Protein 5ZZW (pdb70)

Radius of gyration: 38.54 Å; Cα contacts (8 Å, |Δi|>4): 2326; chains: 3; bounding box: 81×101×107 Å

Structure (mmCIF, N/CA/C/O backbone):
data_5ZZW
#
_entry.id   5ZZW
#
_cell.length_a   72.950
_cell.length_b   103.540
_cell.length_c   192.500
_cell.angle_alpha   90.00
_cell.angle_beta   90.00
_cell.angle_gamma   90.00
#
_symmetry.space_group_name_H-M   'P 21 21 21'
#
loop_
_entity.id
_entity.type
_entity.pdbx_description
1 polymer 'Protein arginine methyltransferase NDUFAF7 homolog, mitochondrial'
2 non-polymer S-ADENOSYL-L-HOMOCYSTEINE
3 water water
#
loop_
_atom_site.group_PDB
_atom_site.id
_atom_site.type_symbol
_atom_site.label_atom_id
_atom_site.label_alt_id
_atom_site.label_comp_id
_atom_site.label_asym_id
_atom_site.label_entity_id
_atom_site.label_seq_id
_atom_site.pdbx_PDB_ins_code
_atom_site.Cartn_x
_atom_site.Cartn_y
_atom_site.Cartn_z
_atom_site.occupancy
_atom_site.B_iso_or_equiv
_atom_site.auth_seq_id
_atom_site.auth_comp_id
_atom_site.auth_asym_id
_atom_site.auth_atom_id
_atom_site.pdbx_PDB_model_num
ATOM 1 N N . LYS A 1 13 ? -6.151 10.921 -37.832 1.00 129.23 83 LYS B N 1
ATOM 2 C CA . LYS A 1 13 ? -4.825 10.300 -37.519 1.00 129.68 83 LYS B CA 1
ATOM 3 C C . LYS A 1 13 ? -3.785 11.390 -37.248 1.00 129.60 83 LYS B C 1
ATOM 4 O O . LYS A 1 13 ? -3.214 11.430 -36.165 1.00 126.87 83 LYS B O 1
ATOM 10 N N . TYR A 1 14 ? -3.569 12.269 -38.231 1.00 132.92 84 TYR B N 1
ATOM 11 C CA . TYR A 1 14 ? -2.651 13.409 -38.137 1.00 132.99 84 TYR B CA 1
ATOM 12 C C . TYR A 1 14 ? -3.486 14.694 -37.889 1.00 130.72 84 TYR B C 1
ATOM 13 O O . TYR A 1 14 ? -4.712 14.590 -37.803 1.00 128.54 84 TYR B O 1
ATOM 22 N N . PRO A 1 15 ? -2.875 15.875 -37.709 1.00 129.94 85 PRO B N 1
ATOM 23 C CA . PRO A 1 15 ? -1.435 16.066 -37.503 1.00 130.20 85 PRO B CA 1
ATOM 24 C C . PRO A 1 15 ? -1.134 16.703 -36.149 1.00 125.99 85 PRO B C 1
ATOM 25 O O . PRO A 1 15 ? -2.037 17.193 -35.469 1.00 123.40 85 PRO B O 1
ATOM 29 N N . ILE A 1 16 ? 0.146 16.727 -35.789 1.00 125.55 86 ILE B N 1
ATOM 30 C CA . ILE A 1 16 ? 0.588 17.040 -34.420 1.00 121.60 86 ILE B CA 1
ATOM 31 C C . ILE A 1 16 ? 0.591 18.558 -34.141 1.00 121.35 86 ILE B C 1
ATOM 32 O O . ILE A 1 16 ? 1.122 19.340 -34.924 1.00 124.17 86 ILE B O 1
ATOM 37 N N . THR A 1 17 ? -0.017 18.965 -33.027 1.00 118.11 87 THR B N 1
ATOM 38 C CA . THR A 1 17 ? -0.118 20.383 -32.650 1.00 117.75 87 THR B CA 1
ATOM 39 C C . THR A 1 17 ? 1.075 20.852 -31.810 1.00 117.31 87 THR B C 1
ATOM 40 O O . THR A 1 17 ? 1.775 20.047 -31.196 1.00 116.08 87 THR B O 1
ATOM 44 N N . ASP A 1 18 ? 1.285 22.161 -31.769 1.00 118.73 88 ASP B N 1
ATOM 45 C CA . ASP A 1 18 ? 2.364 22.764 -30.964 1.00 118.81 88 ASP B CA 1
ATOM 46 C C . ASP A 1 18 ? 2.261 22.398 -29.483 1.00 114.38 88 ASP B C 1
ATOM 47 O O . ASP A 1 18 ? 3.262 22.182 -28.801 1.00 113.73 88 ASP B O 1
ATOM 52 N N . PHE A 1 19 ? 1.034 22.342 -28.985 1.00 111.29 89 PHE B N 1
ATOM 53 C CA . PHE A 1 19 ? 0.773 22.032 -27.585 1.00 107.04 89 PHE B CA 1
ATOM 54 C C . PHE A 1 19 ? 0.969 20.548 -27.283 1.00 105.63 89 PHE B C 1
ATOM 55 O O . PHE A 1 19 ? 1.424 20.197 -26.203 1.00 103.84 89 PHE B O 1
ATOM 63 N N . GLU A 1 20 ? 0.634 19.688 -28.237 1.00 107.07 90 GLU B N 1
ATOM 64 C CA . GLU A 1 20 ? 0.849 18.246 -28.102 1.00 107.02 90 GLU B CA 1
ATOM 65 C C . GLU A 1 20 ? 2.329 17.858 -28.158 1.00 108.82 90 GLU B C 1
ATOM 66 O O . GLU A 1 20 ? 2.699 16.802 -27.646 1.00 108.66 90 GLU B O 1
ATOM 72 N N . LYS A 1 21 ? 3.167 18.688 -28.788 1.00 111.55 91 LYS B N 1
ATOM 73 C CA . LYS A 1 21 ? 4.627 18.485 -28.746 1.00 113.95 91 LYS B CA 1
ATOM 74 C C . LYS A 1 21 ? 5.197 18.917 -27.393 1.00 112.66 91 LYS B C 1
ATOM 75 O O . LYS A 1 21 ? 6.086 18.253 -26.857 1.00 113.38 91 LYS B O 1
ATOM 81 N N . TYR A 1 22 ? 4.693 20.026 -26.846 1.00 111.43 92 TYR B N 1
ATOM 82 C CA . TYR A 1 22 ? 5.118 20.481 -25.522 1.00 109.44 92 TYR B CA 1
ATOM 83 C C . TYR A 1 22 ? 4.730 19.467 -24.447 1.00 106.93 92 TYR B C 1
ATOM 84 O O . TYR A 1 22 ? 5.535 19.164 -23.565 1.00 106.96 92 TYR B O 1
ATOM 93 N N . LEU A 1 23 ? 3.514 18.932 -24.550 1.00 105.53 93 LEU B N 1
ATOM 94 C CA . LEU A 1 23 ? 2.984 17.959 -23.593 1.00 102.82 93 LEU B CA 1
ATOM 95 C C . LEU A 1 23 ? 3.590 16.570 -23.752 1.00 103.71 93 LEU B C 1
ATOM 96 O O . LEU A 1 23 ? 3.698 15.823 -22.778 1.00 101.78 93 LEU B O 1
ATOM 101 N N . GLN A 1 24 ? 3.949 16.213 -24.983 1.00 106.79 94 GLN B N 1
ATOM 102 C CA . GLN A 1 24 ? 4.699 14.984 -25.221 1.00 109.08 94 GLN B CA 1
ATOM 103 C C . GLN A 1 24 ? 6.128 15.085 -24.682 1.00 111.27 94 GLN B C 1
ATOM 104 O O . GLN A 1 24 ? 6.750 14.058 -24.369 1.00 112.58 94 GLN B O 1
ATOM 110 N N . ASP A 1 25 ? 6.660 16.310 -24.601 1.00 112.66 95 ASP B N 1
ATOM 111 C CA . ASP A 1 25 ? 8.024 16.510 -24.103 1.00 114.02 95 ASP B CA 1
ATOM 112 C C . ASP A 1 25 ? 8.107 16.316 -22.588 1.00 111.80 95 ASP B C 1
ATOM 113 O O . ASP A 1 25 ? 9.062 15.695 -22.086 1.00 112.74 95 ASP B O 1
ATOM 118 N N . ILE A 1 26 ? 7.102 16.826 -21.869 1.00 108.99 96 ILE B N 1
ATOM 119 C CA . ILE A 1 26 ? 6.981 16.600 -20.426 1.00 106.07 96 ILE B CA 1
ATOM 120 C C . ILE A 1 26 ? 7.029 15.101 -20.107 1.00 105.47 96 ILE B C 1
ATOM 121 O O . ILE A 1 26 ? 7.615 14.695 -19.105 1.00 106.00 96 ILE B O 1
ATOM 126 N N . THR A 1 27 ? 6.411 14.286 -20.958 1.00 104.64 97 THR B N 1
ATOM 127 C CA . THR A 1 27 ? 6.314 12.860 -20.696 1.00 103.63 97 THR B CA 1
ATOM 128 C C . THR A 1 27 ? 7.634 12.147 -20.949 1.00 104.06 97 THR B C 1
ATOM 129 O O . THR A 1 27 ? 7.923 11.140 -20.306 1.00 103.40 97 THR B O 1
ATOM 133 N N . LYS A 1 28 ? 8.431 12.672 -21.879 1.00 105.27 98 LYS B N 1
ATOM 134 C CA . LYS A 1 28 ? 9.731 12.085 -22.190 1.00 107.59 98 LYS B CA 1
ATOM 135 C C . LYS A 1 28 ? 10.700 12.290 -21.037 1.00 106.38 98 LYS B C 1
ATOM 136 O O . LYS A 1 28 ? 11.410 11.359 -20.639 1.00 107.35 98 LYS B O 1
ATOM 142 N N . VAL A 1 29 ? 10.715 13.512 -20.504 1.00 103.83 99 VAL B N 1
ATOM 143 C CA . VAL A 1 29 ? 11.679 13.896 -19.473 1.00 102.66 99 VAL B CA 1
ATOM 144 C C . VAL A 1 29 ? 11.269 13.435 -18.066 1.00 98.68 99 VAL B C 1
ATOM 145 O O . VAL A 1 29 ? 12.095 12.910 -17.324 1.00 98.53 99 VAL B O 1
ATOM 149 N N . ARG A 1 30 ? 9.998 13.614 -17.719 1.00 94.73 100 ARG B N 1
ATOM 150 C CA . ARG A 1 30 ? 9.503 13.362 -16.356 1.00 91.76 100 ARG B CA 1
ATOM 151 C C . ARG A 1 30 ? 8.639 12.091 -16.247 1.00 88.79 100 ARG B C 1
ATOM 152 O O . ARG A 1 30 ? 8.229 11.727 -15.151 1.00 87.30 100 ARG B O 1
ATOM 160 N N . GLY A 1 31 ? 8.373 11.418 -17.367 1.00 87.55 101 GLY B N 1
ATOM 161 C CA . GLY A 1 31 ? 7.486 10.260 -17.376 1.00 85.06 101 GLY B CA 1
ATOM 162 C C . GLY A 1 31 ? 6.023 10.674 -17.442 1.00 81.71 101 GLY B C 1
ATOM 163 O O . GLY A 1 31 ? 5.700 11.862 -17.353 1.00 80.88 101 GLY B O 1
ATOM 164 N N . PRO A 1 32 ? 5.116 9.694 -17.593 1.00 79.81 102 PRO B N 1
ATOM 165 C CA . PRO A 1 32 ? 3.692 10.008 -17.736 1.00 77.34 102 PRO B CA 1
ATOM 166 C C . PRO A 1 32 ? 3.171 10.932 -16.628 1.00 74.22 102 PRO B C 1
ATOM 167 O O . PRO A 1 32 ? 3.414 10.679 -15.449 1.00 73.10 102 PRO B O 1
ATOM 171 N N . MET A 1 33 ? 2.465 11.987 -17.034 1.00 72.72 103 MET B N 1
ATOM 172 C CA . MET A 1 33 ? 1.937 13.017 -16.130 1.00 70.33 103 MET B CA 1
ATOM 173 C C . MET A 1 33 ? 0.574 12.616 -15.564 1.00 68.07 103 MET B C 1
ATOM 174 O O . MET A 1 33 ? -0.096 11.748 -16.113 1.00 68.19 103 MET B O 1
ATOM 179 N N . SER A 1 34 ? 0.159 13.250 -14.472 1.00 65.99 104 SER B N 1
ATOM 180 C CA . SER A 1 34 ? -1.157 12.984 -13.903 1.00 64.33 104 SER B CA 1
ATOM 181 C C . SER A 1 34 ? -2.247 13.697 -14.698 1.00 63.53 104 SER B C 1
ATOM 182 O O . SER A 1 34 ? -1.977 14.666 -15.386 1.00 63.80 104 SER B O 1
ATOM 185 N N . ILE A 1 35 ? -3.472 13.189 -14.602 1.00 62.82 105 ILE B N 1
ATOM 186 C CA . ILE A 1 35 ? -4.667 13.817 -15.172 1.00 62.00 105 ILE B CA 1
ATOM 187 C C . ILE A 1 35 ? -4.743 15.251 -14.661 1.00 61.40 105 ILE B C 1
ATOM 188 O O . ILE A 1 35 ? -5.117 16.165 -15.396 1.00 61.52 105 ILE B O 1
ATOM 193 N N . ASP A 1 36 ? -4.390 15.424 -13.388 1.00 61.57 106 ASP B N 1
ATOM 194 C CA . ASP A 1 36 ? -4.299 16.736 -12.744 1.00 61.45 106 ASP B CA 1
ATOM 195 C C . ASP A 1 36 ? -3.337 17.656 -13.477 1.00 62.69 106 ASP B C 1
ATOM 196 O O . ASP A 1 36 ? -3.705 18.764 -13.824 1.00 62.14 106 ASP B O 1
ATOM 201 N N . THR A 1 37 ? -2.115 17.194 -13.718 1.00 64.60 107 THR B N 1
ATOM 202 C CA . THR A 1 37 ? -1.132 17.978 -14.460 1.00 66.76 107 THR B CA 1
ATOM 203 C C . THR A 1 37 ? -1.642 18.227 -15.864 1.00 69.17 107 THR B C 1
ATOM 204 O O . THR A 1 37 ? -1.520 19.334 -16.372 1.00 70.80 107 THR B O 1
ATOM 208 N N . PHE A 1 38 ? -2.225 17.203 -16.480 1.00 70.48 108 PHE B N 1
ATOM 209 C CA . PHE A 1 38 ? -2.764 17.319 -17.838 1.00 71.44 108 PHE B CA 1
ATOM 210 C C . PHE A 1 38 ? -3.824 18.418 -17.957 1.00 71.86 108 PHE B C 1
ATOM 211 O O . PHE A 1 38 ? -3.751 19.240 -18.864 1.00 73.18 108 PHE B O 1
ATOM 219 N N . ILE A 1 39 ? -4.798 18.438 -17.046 1.00 71.23 109 ILE B N 1
ATOM 220 C CA . ILE A 1 39 ? -5.863 19.451 -17.079 1.00 71.38 109 ILE B CA 1
ATOM 221 C C . ILE A 1 39 ? -5.308 20.826 -16.723 1.00 73.44 109 ILE B C 1
ATOM 222 O O . ILE A 1 39 ? -5.668 21.821 -17.336 1.00 74.47 109 ILE B O 1
ATOM 227 N N . LYS A 1 40 ? -4.433 20.870 -15.726 1.00 75.50 110 LYS B N 1
ATOM 228 C CA . LYS A 1 40 ? -3.728 22.101 -15.326 1.00 77.35 110 LYS B CA 1
ATOM 229 C C . LYS A 1 40 ? -3.063 22.750 -16.533 1.00 80.75 110 LYS B C 1
ATOM 230 O O . LYS A 1 40 ? -3.146 23.944 -16.710 1.00 82.43 110 LYS B O 1
ATOM 236 N N . GLU A 1 41 ? -2.404 21.953 -17.361 1.00 83.18 111 GLU B N 1
ATOM 237 C CA . GLU A 1 41 ? -1.763 22.444 -18.580 1.00 86.49 111 GLU B CA 1
ATOM 238 C C . GLU A 1 41 ? -2.786 22.924 -19.610 1.00 88.21 111 GLU B C 1
ATOM 239 O O . GLU A 1 41 ? -2.678 24.034 -20.121 1.00 90.66 111 GLU B O 1
ATOM 245 N N . VAL A 1 42 ? -3.786 22.096 -19.903 1.00 88.27 112 VAL B N 1
ATOM 246 C CA . VAL A 1 42 ? -4.770 22.408 -20.944 1.00 89.54 112 VAL B CA 1
ATOM 247 C C . VAL A 1 42 ? -5.520 23.711 -20.664 1.00 89.61 112 VAL B C 1
ATOM 248 O O . VAL A 1 42 ? -5.765 24.488 -21.571 1.00 91.29 112 VAL B O 1
ATOM 252 N N . LEU A 1 43 ? -5.875 23.947 -19.411 1.00 89.23 113 LEU B N 1
ATOM 253 C CA . LEU A 1 43 ? -6.662 25.133 -19.017 1.00 89.96 113 LEU B CA 1
ATOM 254 C C . LEU A 1 43 ? -5.800 26.367 -18.697 1.00 92.83 113 LEU B C 1
ATOM 255 O O . LEU A 1 43 ? -6.092 27.467 -19.151 1.00 95.09 113 LEU B O 1
ATOM 260 N N . THR A 1 44 ? -4.739 26.172 -17.919 1.00 93.62 114 THR B N 1
ATOM 261 C CA . THR A 1 44 ? -3.991 27.245 -17.262 1.00 94.38 114 THR B CA 1
ATOM 262 C C . THR A 1 44 ? -2.549 27.433 -17.765 1.00 97.63 114 THR B C 1
ATOM 263 O O . THR A 1 44 ? -1.804 28.207 -17.181 1.00 100.44 114 THR B O 1
ATOM 267 N N . ASN A 1 45 ? -2.151 26.732 -18.819 1.00 99.36 115 ASN B N 1
ATOM 268 C CA . ASN A 1 45 ? -0.821 26.959 -19.362 1.00 103.42 115 ASN B CA 1
ATOM 269 C C . ASN A 1 45 ? -0.799 28.335 -20.020 1.00 108.25 115 ASN B C 1
ATOM 270 O O . ASN A 1 45 ? -1.705 28.653 -20.792 1.00 109.42 115 ASN B O 1
ATOM 275 N N . PRO A 1 46 ? 0.211 29.178 -19.705 1.00 112.32 116 PRO B N 1
ATOM 276 C CA . PRO A 1 46 ? 0.570 30.230 -20.695 1.00 116.42 116 PRO B CA 1
ATOM 277 C C . PRO A 1 46 ? 1.634 29.677 -21.667 1.00 119.39 116 PRO B C 1
ATOM 278 O O . PRO A 1 46 ? 2.726 29.339 -21.196 1.00 119.24 116 PRO B O 1
ATOM 282 N N . LYS A 1 47 ? 1.413 29.582 -22.990 1.00 122.48 117 LYS B N 1
ATOM 283 C CA . LYS A 1 47 ? 0.429 30.307 -23.806 1.00 124.28 117 LYS B CA 1
ATOM 284 C C . LYS A 1 47 ? -0.673 29.461 -24.459 1.00 123.78 117 LYS B C 1
ATOM 285 O O . LYS A 1 47 ? -1.366 29.966 -25.335 1.00 125.19 117 LYS B O 1
ATOM 291 N N . TYR A 1 48 ? -0.863 28.214 -24.027 1.00 121.85 118 TYR B N 1
ATOM 292 C CA . TYR A 1 48 ? -1.757 27.262 -24.695 1.00 120.40 118 TYR B CA 1
ATOM 293 C C . TYR A 1 48 ? -3.088 27.022 -23.963 1.00 117.96 118 TYR B C 1
ATOM 294 O O . TYR A 1 48 ? -3.983 26.369 -24.501 1.00 116.05 118 TYR B O 1
ATOM 303 N N . GLY A 1 49 ? -3.206 27.550 -22.746 1.00 117.61 119 GLY B N 1
ATOM 304 C CA . GLY A 1 49 ? -4.373 27.320 -21.897 1.00 116.07 119 GLY B CA 1
ATOM 305 C C . GLY A 1 49 ? -5.688 27.752 -22.508 1.00 118.01 119 GLY B C 1
ATOM 306 O O . GLY A 1 49 ? -5.765 28.783 -23.147 1.00 120.92 119 GLY B O 1
ATOM 307 N N . TYR A 1 50 ? -6.722 26.947 -22.315 1.00 118.13 120 TYR B N 1
ATOM 308 C CA . TYR A 1 50 ? -8.061 27.253 -22.809 1.00 120.06 120 TYR B CA 1
ATOM 309 C C . TYR A 1 50 ? -8.545 28.590 -22.272 1.00 121.71 120 TYR B C 1
ATOM 310 O O . TYR A 1 50 ? -9.005 29.440 -23.034 1.00 125.12 120 TYR B O 1
ATOM 319 N N . TYR A 1 51 ? -8.409 28.793 -20.971 1.00 120.88 121 TYR B N 1
ATOM 320 C CA . TYR A 1 51 ? -8.609 30.133 -20.398 1.00 121.99 121 TYR B CA 1
ATOM 321 C C . TYR A 1 51 ? -7.359 30.949 -20.754 1.00 125.42 121 TYR B C 1
ATOM 322 O O . TYR A 1 51 ? -6.364 30.391 -21.193 1.00 125.08 121 TYR B O 1
ATOM 331 N N . MET A 1 52 ? -7.408 32.257 -20.541 1.00 127.85 122 MET B N 1
ATOM 332 C CA . MET A 1 52 ? -6.356 33.209 -20.961 1.00 131.99 122 MET B CA 1
ATOM 333 C C . MET A 1 52 ? -6.080 33.244 -22.468 1.00 137.35 122 MET B C 1
ATOM 334 O O . MET A 1 52 ? -6.211 34.317 -23.081 1.00 139.55 122 MET B O 1
ATOM 339 N N . ASN A 1 53 ? -5.707 32.118 -23.078 1.00 139.97 123 ASN B N 1
ATOM 340 C CA . ASN A 1 53 ? -5.531 32.082 -24.554 1.00 144.50 123 ASN B CA 1
ATOM 341 C C . ASN A 1 53 ? -6.826 31.704 -25.295 1.00 146.50 123 ASN B C 1
ATOM 342 O O . ASN A 1 53 ? -7.462 30.694 -24.979 1.00 143.89 123 ASN B O 1
ATOM 347 N N . LYS A 1 54 ? -7.215 32.538 -26.265 1.00 152.07 124 LYS B N 1
ATOM 348 C CA . LYS A 1 54 ? -8.398 32.300 -27.116 1.00 154.22 124 LYS B CA 1
ATOM 349 C C . LYS A 1 54 ? -9.716 32.106 -26.320 1.00 153.55 124 LYS B C 1
ATOM 350 O O . LYS A 1 54 ? -9.731 32.246 -25.101 1.00 151.41 124 LYS B O 1
ATOM 356 N N . ASP A 1 55 ? -10.812 31.816 -27.025 1.00 155.66 125 ASP B N 1
ATOM 357 C CA . ASP A 1 55 ? -12.196 31.891 -26.493 1.00 154.65 125 ASP B CA 1
ATOM 358 C C . ASP A 1 55 ? -12.548 33.148 -25.656 1.00 154.92 125 ASP B C 1
ATOM 359 O O . ASP A 1 55 ? -13.535 33.155 -24.915 1.00 153.29 125 ASP B O 1
ATOM 364 N N . VAL A 1 56 ? -11.767 34.216 -25.838 1.00 156.60 126 VAL B N 1
ATOM 365 C CA . VAL A 1 56 ? -11.979 35.506 -25.166 1.00 156.34 126 VAL B CA 1
ATOM 366 C C . VAL A 1 56 ? -11.758 36.657 -26.163 1.00 161.41 126 VAL B C 1
ATOM 367 O O . VAL A 1 56 ? -12.568 36.784 -27.081 1.00 165.16 126 VAL B O 1
ATOM 371 N N . PHE A 1 57 ? -10.701 37.468 -26.023 1.00 162.44 127 PHE B N 1
ATOM 372 C CA . PHE A 1 57 ? -10.512 38.681 -26.820 1.00 165.09 127 PHE B CA 1
ATOM 373 C C . PHE A 1 57 ? -11.674 39.668 -26.601 1.00 166.21 127 PHE B C 1
ATOM 374 O O . PHE A 1 57 ? -12.113 40.358 -27.517 1.00 168.71 127 PHE B O 1
ATOM 382 N N . GLY A 1 58 ? -12.149 39.721 -25.358 1.00 163.51 128 GLY B N 1
ATOM 383 C CA . GLY A 1 58 ? -13.327 40.510 -24.983 1.00 163.08 128 GLY B CA 1
ATOM 384 C C . GLY A 1 58 ? -13.928 39.967 -23.696 1.00 158.19 128 GLY B C 1
ATOM 385 O O . GLY A 1 58 ? -13.193 39.509 -22.807 1.00 156.05 128 GLY B O 1
ATOM 386 N N . LYS A 1 59 ? -15.261 39.994 -23.605 1.00 155.90 129 LYS B N 1
ATOM 387 C CA . LYS A 1 59 ? -15.964 39.503 -22.418 1.00 151.09 129 LYS B CA 1
ATOM 388 C C . LYS A 1 59 ? -16.293 38.007 -22.520 1.00 147.37 129 LYS B C 1
ATOM 389 O O . LYS A 1 59 ? -17.400 37.594 -22.198 1.00 144.60 129 LYS B O 1
ATOM 395 N N . GLY A 1 60 ? -15.316 37.199 -22.941 1.00 145.95 130 GLY B N 1
ATOM 396 C CA . GLY A 1 60 ? -15.529 35.779 -23.172 1.00 143.14 130 GLY B CA 1
ATOM 397 C C . GLY A 1 60 ? -16.469 35.532 -24.330 1.00 143.34 130 GLY B C 1
ATOM 398 O O . GLY A 1 60 ? -16.031 35.367 -25.458 1.00 144.68 130 GLY B O 1
ATOM 399 N N . GLY A 1 61 ? -17.772 35.505 -24.038 1.00 141.15 131 GLY B N 1
ATOM 400 C CA . GLY A 1 61 ? -18.812 35.143 -25.012 1.00 141.22 131 GLY B CA 1
ATOM 401 C C . GLY A 1 61 ? -19.488 33.857 -24.567 1.00 137.12 131 GLY B C 1
ATOM 402 O O . GLY A 1 61 ? -20.540 33.883 -23.926 1.00 134.59 131 GLY B O 1
ATOM 403 N N . ASP A 1 62 ? -18.854 32.727 -24.882 1.00 135.48 132 ASP B N 1
ATOM 404 C CA . ASP A 1 62 ? -19.244 31.417 -24.338 1.00 132.00 132 ASP B CA 1
ATOM 405 C C . ASP A 1 62 ? -19.081 31.339 -22.803 1.00 126.70 132 ASP B C 1
ATOM 406 O O . ASP A 1 62 ? -18.199 30.649 -22.276 1.00 125.67 132 ASP B O 1
ATOM 411 N N . PHE A 1 63 ? -19.968 32.044 -22.092 1.00 121.98 133 PHE B N 1
ATOM 412 C CA . PHE A 1 63 ? -20.020 32.030 -20.620 1.00 115.67 133 PHE B CA 1
ATOM 413 C C . PHE A 1 63 ? -21.404 31.625 -20.078 1.00 109.97 133 PHE B C 1
ATOM 414 O O . PHE A 1 63 ? -21.702 31.895 -18.918 1.00 107.91 133 PHE B O 1
ATOM 422 N N . ILE A 1 64 ? -22.222 30.948 -20.893 1.00 106.08 134 ILE B N 1
ATOM 423 C CA . ILE A 1 64 ? -23.642 30.670 -20.556 1.00 101.84 134 ILE B CA 1
ATOM 424 C C . ILE A 1 64 ? -23.799 29.949 -19.200 1.00 96.04 134 ILE B C 1
ATOM 425 O O . ILE A 1 64 ? -23.958 28.742 -19.106 1.00 95.85 134 ILE B O 1
ATOM 430 N N . THR A 1 65 ? -23.769 30.752 -18.145 1.00 91.53 135 THR B N 1
ATOM 431 C CA . THR A 1 65 ? -23.785 30.277 -16.764 1.00 86.28 135 THR B CA 1
ATOM 432 C C . THR A 1 65 ? -24.956 30.896 -15.990 1.00 84.02 135 THR B C 1
ATOM 433 O O . THR A 1 65 ? -25.645 31.795 -16.509 1.00 85.37 135 THR B O 1
ATOM 437 N N . ALA A 1 66 ? -25.170 30.428 -14.754 1.00 79.36 136 ALA B N 1
ATOM 438 C CA . ALA A 1 66 ? -26.346 30.836 -13.962 1.00 77.05 136 ALA B CA 1
ATOM 439 C C . ALA A 1 66 ? -26.520 32.357 -13.795 1.00 76.08 136 ALA B C 1
ATOM 440 O O . ALA A 1 66 ? -27.633 32.866 -13.924 1.00 76.17 136 ALA B O 1
ATOM 442 N N . PRO A 1 67 ? -25.431 33.085 -13.501 1.00 74.25 137 PRO B N 1
ATOM 443 C CA . PRO A 1 67 ? -25.488 34.555 -13.459 1.00 74.93 137 PRO B CA 1
ATOM 444 C C . PRO A 1 67 ? -25.884 35.193 -14.791 1.00 76.23 137 PRO B C 1
ATOM 445 O O . PRO A 1 67 ? -26.590 36.200 -14.810 1.00 77.94 137 PRO B O 1
ATOM 449 N N . GLU A 1 68 ? -25.432 34.597 -15.890 1.00 75.70 138 GLU B N 1
ATOM 450 C CA . GLU A 1 68 ? -25.710 35.119 -17.225 1.00 76.62 138 GLU B CA 1
ATOM 451 C C . GLU A 1 68 ? -27.141 34.816 -17.663 1.00 75.88 138 GLU B C 1
ATOM 452 O O . GLU A 1 68 ? -27.648 35.496 -18.540 1.00 78.30 138 GLU B O 1
ATOM 458 N N . VAL A 1 69 ? -27.784 33.806 -17.073 1.00 72.96 139 VAL B N 1
ATOM 459 C CA . VAL A 1 69 ? -29.184 33.495 -17.372 1.00 73.09 139 VAL B CA 1
ATOM 460 C C . VAL A 1 69 ? -30.125 34.582 -16.843 1.00 73.16 139 VAL B C 1
ATOM 461 O O . VAL A 1 69 ? -31.076 34.978 -17.513 1.00 74.90 139 VAL B O 1
ATOM 465 N N . SER A 1 70 ? -29.865 35.058 -15.629 1.00 70.90 140 SER B N 1
ATOM 466 C CA . SER A 1 70 ? -30.819 35.886 -14.924 1.00 70.42 140 SER B CA 1
ATOM 467 C C . SER A 1 70 ? -30.127 36.660 -13.829 1.00 69.09 140 SER B C 1
ATOM 468 O O . SER A 1 70 ? -29.344 36.083 -13.071 1.00 67.16 140 SER B O 1
ATOM 471 N N . GLN A 1 71 ? -30.407 37.964 -13.764 1.00 69.98 141 GLN B N 1
ATOM 472 C CA . GLN A 1 71 ? -30.096 38.795 -12.590 1.00 69.01 141 GLN B CA 1
ATOM 473 C C . GLN A 1 71 ? -30.706 38.226 -11.302 1.00 66.13 141 GLN B C 1
ATOM 474 O O . GLN A 1 71 ? -30.197 38.471 -10.207 1.00 64.12 141 GLN B O 1
ATOM 480 N N . LEU A 1 72 ? -31.810 37.492 -11.448 1.00 65.38 142 LEU B N 1
ATOM 481 C CA . LEU A 1 72 ? -32.436 36.751 -10.343 1.00 63.48 142 LEU B CA 1
ATOM 482 C C . LEU A 1 72 ? -31.439 35.931 -9.563 1.00 60.97 142 LEU B C 1
ATOM 483 O O . LEU A 1 72 ? -31.526 35.836 -8.337 1.00 60.27 142 LEU B O 1
ATOM 488 N N . PHE A 1 73 ? -30.504 35.314 -10.273 1.00 59.76 143 PHE B N 1
ATOM 489 C CA . PHE A 1 73 ? -29.501 34.495 -9.613 1.00 57.83 143 PHE B CA 1
ATOM 490 C C . PHE A 1 73 ? -28.635 35.372 -8.728 1.00 57.67 143 PHE B C 1
ATOM 491 O O . PHE A 1 73 ? -28.555 35.151 -7.534 1.00 56.78 143 PHE B O 1
ATOM 499 N N . GLY A 1 74 ? -28.022 36.389 -9.316 1.00 59.52 144 GLY B N 1
ATOM 500 C CA . GLY A 1 74 ? -27.169 37.326 -8.575 1.00 59.90 144 GLY B CA 1
ATOM 501 C C . GLY A 1 74 ? -27.845 37.954 -7.368 1.00 59.75 144 GLY B C 1
ATOM 502 O O . GLY A 1 74 ? -27.228 38.137 -6.316 1.00 59.01 144 GLY B O 1
ATOM 503 N N . GLU A 1 75 ? -29.124 38.280 -7.524 1.00 60.22 145 GLU B N 1
ATOM 504 C CA . GLU A 1 75 ? -29.890 38.885 -6.440 1.00 60.72 145 GLU B CA 1
ATOM 505 C C . GLU A 1 75 ? -30.121 37.934 -5.266 1.00 59.39 145 GLU B C 1
ATOM 506 O O . GLU A 1 75 ? -30.000 38.330 -4.116 1.00 58.70 145 GLU B O 1
ATOM 512 N N . MET A 1 76 ? -30.422 36.671 -5.552 1.00 59.27 146 MET B N 1
ATOM 513 C CA . MET A 1 76 ? -30.571 35.678 -4.495 1.00 58.41 146 MET B CA 1
ATOM 514 C C . MET A 1 76 ? -29.256 35.439 -3.757 1.00 57.19 146 MET B C 1
ATOM 515 O O . MET A 1 76 ? -29.250 35.387 -2.525 1.00 57.89 146 MET B O 1
ATOM 520 N N . ILE A 1 77 ? -28.152 35.323 -4.495 1.00 55.93 147 ILE B N 1
ATOM 521 C CA . ILE A 1 77 ? -26.834 35.177 -3.878 1.00 55.09 147 ILE B CA 1
ATOM 522 C C . ILE A 1 77 ? -26.525 36.391 -3.004 1.00 56.10 147 ILE B C 1
ATOM 523 O O . ILE A 1 77 ? -25.917 36.258 -1.946 1.00 55.70 147 ILE B O 1
ATOM 528 N N . GLY A 1 78 ? -26.938 37.576 -3.457 1.00 57.42 148 GLY B N 1
ATOM 529 C CA . GLY A 1 78 ? -26.828 38.806 -2.670 1.00 58.25 148 GLY B CA 1
ATOM 530 C C . GLY A 1 78 ? -27.637 38.770 -1.380 1.00 57.98 148 GLY B C 1
ATOM 531 O O . GLY A 1 78 ? -27.151 39.193 -0.321 1.00 58.11 148 GLY B O 1
ATOM 532 N N . ILE A 1 79 ? -28.868 38.263 -1.454 1.00 57.13 149 ILE B N 1
ATOM 533 C CA . ILE A 1 79 ? -29.688 38.111 -0.250 1.00 57.68 149 ILE B CA 1
ATOM 534 C C . ILE A 1 79 ? -29.003 37.134 0.720 1.00 57.39 149 ILE B C 1
ATOM 535 O O . ILE A 1 79 ? -29.054 37.315 1.942 1.00 58.67 149 ILE B O 1
ATOM 540 N N . TRP A 1 80 ? -28.365 36.102 0.171 1.00 55.61 150 TRP B N 1
ATOM 541 C CA . TRP A 1 80 ? -27.623 35.160 0.982 1.00 54.97 150 TRP B CA 1
ATOM 542 C C . TRP A 1 80 ? -26.446 35.810 1.697 1.00 55.61 150 TRP B C 1
ATOM 543 O O . TRP A 1 80 ? -26.245 35.584 2.889 1.00 55.75 150 TRP B O 1
ATOM 554 N N . CYS A 1 81 ? -25.670 36.610 0.973 1.00 56.78 151 CYS B N 1
ATOM 555 C CA . CYS A 1 81 ? -24.556 37.350 1.578 1.00 58.02 151 CYS B CA 1
ATOM 556 C C . CYS A 1 81 ? -25.018 38.216 2.753 1.00 60.05 151 CYS B C 1
ATOM 557 O O . CYS A 1 81 ? -24.356 38.252 3.791 1.00 60.63 151 CYS B O 1
ATOM 560 N N . VAL A 1 82 ? -26.157 38.895 2.590 1.00 61.09 152 VAL B N 1
ATOM 561 C CA . VAL A 1 82 ? -26.651 39.804 3.619 1.00 63.24 152 VAL B CA 1
ATOM 562 C C . VAL A 1 82 ? -27.184 39.006 4.808 1.00 63.22 152 VAL B C 1
ATOM 563 O O . VAL A 1 82 ? -26.854 39.286 5.960 1.00 63.86 152 VAL B O 1
ATOM 567 N N . ALA A 1 83 ? -28.005 38.004 4.519 1.00 62.98 153 ALA B N 1
ATOM 568 C CA . ALA A 1 83 ? -28.567 37.153 5.560 1.00 63.26 153 ALA B CA 1
ATOM 569 C C . ALA A 1 83 ? -27.466 36.465 6.363 1.00 63.12 153 ALA B C 1
ATOM 570 O O . ALA A 1 83 ? -27.557 36.376 7.580 1.00 65.00 153 ALA B O 1
ATOM 572 N N . THR A 1 84 ? -26.430 35.986 5.678 1.00 62.26 154 THR B N 1
ATOM 573 C CA . THR A 1 84 ? -25.295 35.319 6.333 1.00 61.84 154 THR B CA 1
ATOM 574 C C . THR A 1 84 ? -24.485 36.308 7.177 1.00 63.72 154 THR B C 1
ATOM 575 O O . THR A 1 84 ? -24.082 35.998 8.297 1.00 64.71 154 THR B O 1
ATOM 579 N N . TRP A 1 85 ? -24.255 37.499 6.638 1.00 64.48 155 TRP B N 1
ATOM 580 C CA . TRP A 1 85 ? -23.652 38.587 7.400 1.00 66.48 155 TRP B CA 1
ATOM 581 C C . TRP A 1 85 ? -24.448 38.856 8.693 1.00 68.58 155 TRP B C 1
ATOM 582 O O . TRP A 1 85 ? -23.866 39.022 9.768 1.00 70.01 155 TRP B O 1
ATOM 593 N N . GLU A 1 86 ? -25.776 38.871 8.582 1.00 68.81 156 GLU B N 1
ATOM 594 C CA . GLU A 1 86 ? -26.649 39.048 9.744 1.00 70.22 156 GLU B CA 1
ATOM 595 C C . GLU A 1 86 ? -26.458 37.938 10.783 1.00 70.53 156 GLU B C 1
ATOM 596 O O . GLU A 1 86 ? -26.336 38.218 11.976 1.00 72.84 156 GLU B O 1
ATOM 602 N N . ALA A 1 87 ? -26.421 36.687 10.329 1.00 68.74 157 ALA B N 1
ATOM 603 C CA . ALA A 1 87 ? -26.262 35.537 11.226 1.00 68.80 157 ALA B CA 1
ATOM 604 C C . ALA A 1 87 ? -24.879 35.472 11.871 1.00 69.99 157 ALA B C 1
ATOM 605 O O . ALA A 1 87 ? -24.732 34.972 12.992 1.00 71.32 157 ALA B O 1
ATOM 607 N N . MET A 1 88 ? -23.873 35.987 11.169 1.00 70.05 158 MET B N 1
ATOM 608 C CA . MET A 1 88 ? -22.527 36.111 11.725 1.00 71.24 158 MET B CA 1
ATOM 609 C C . MET A 1 88 ? -22.443 37.172 12.828 1.00 74.11 158 MET B C 1
ATOM 610 O O . MET A 1 88 ? -21.535 37.130 13.655 1.00 75.39 158 MET B O 1
ATOM 615 N N . GLY A 1 89 ? -23.380 38.122 12.824 1.00 75.13 159 GLY B N 1
ATOM 616 C CA . GLY A 1 89 ? -23.471 39.160 13.857 1.00 77.43 159 GLY B CA 1
ATOM 617 C C . GLY A 1 89 ? -23.145 40.559 13.362 1.00 78.55 159 GLY B C 1
ATOM 618 O O . GLY A 1 89 ? -22.581 41.367 14.100 1.00 80.84 159 GLY B O 1
ATOM 619 N N . LYS A 1 90 ? -23.499 40.836 12.111 1.00 77.48 160 LYS B N 1
ATOM 620 C CA . LYS A 1 90 ? -23.243 42.123 11.469 1.00 78.64 160 LYS B CA 1
ATOM 621 C C . LYS A 1 90 ? -21.837 42.668 11.718 1.00 80.09 160 LYS B C 1
ATOM 622 O O . LYS A 1 90 ? -21.697 43.786 12.204 1.00 83.61 160 LYS B O 1
ATOM 628 N N . PRO A 1 91 ? -20.786 41.893 11.371 1.00 78.68 161 PRO B N 1
ATOM 629 C CA . PRO A 1 91 ? -19.428 42.382 11.583 1.00 80.03 161 PRO B CA 1
ATOM 630 C C . PRO A 1 91 ? -19.186 43.738 10.922 1.00 82.23 161 PRO B C 1
ATOM 631 O O . PRO A 1 91 ? -19.728 44.025 9.851 1.00 82.03 161 PRO B O 1
ATOM 635 N N . LYS A 1 92 ? -18.377 44.556 11.573 1.00 84.89 162 LYS B N 1
ATOM 636 C CA . LYS A 1 92 ? -18.127 45.923 11.120 1.00 86.84 162 LYS B CA 1
ATOM 637 C C . LYS A 1 92 ? -17.362 45.923 9.791 1.00 85.08 162 LYS B C 1
ATOM 638 O O . LYS A 1 92 ? -17.591 46.764 8.931 1.00 85.38 162 LYS B O 1
ATOM 644 N N . LYS A 1 93 ? -16.447 44.968 9.638 1.00 83.33 163 LYS B N 1
ATOM 645 C CA . LYS A 1 93 ? -15.684 44.777 8.414 1.00 82.28 163 LYS B CA 1
ATOM 646 C C . LYS A 1 93 ? -15.882 43.338 7.906 1.00 78.26 163 LYS B C 1
ATOM 647 O O . LYS A 1 93 ? -15.777 42.383 8.676 1.00 77.72 163 LYS B O 1
ATOM 653 N N . LEU A 1 94 ? -16.200 43.198 6.622 1.00 75.58 164 LEU B N 1
ATOM 654 C CA . LEU A 1 94 ? -16.508 41.900 6.025 1.00 71.53 164 LEU B CA 1
ATOM 655 C C . LEU A 1 94 ? -15.871 41.806 4.645 1.00 70.23 164 LEU B C 1
ATOM 656 O O . LEU A 1 94 ? -15.987 42.731 3.845 1.00 70.56 164 LEU B O 1
ATOM 661 N N . GLN A 1 95 ? -15.203 40.684 4.372 1.00 68.14 165 GLN B N 1
ATOM 662 C CA . GLN A 1 95 ? -14.650 40.411 3.044 1.00 66.46 165 GLN B CA 1
ATOM 663 C C . GLN A 1 95 ? -15.578 39.514 2.237 1.00 63.30 165 GLN B C 1
ATOM 664 O O . GLN A 1 95 ? -16.174 38.588 2.770 1.00 61.32 165 GLN B O 1
ATOM 670 N N . ILE A 1 96 ? -15.700 39.809 0.948 1.00 62.76 166 ILE B N 1
ATOM 671 C CA . ILE A 1 96 ? -16.420 38.943 0.025 1.00 60.44 166 ILE B CA 1
ATOM 672 C C . ILE A 1 96 ? -15.438 38.498 -1.047 1.00 59.77 166 ILE B C 1
ATOM 673 O O . ILE A 1 96 ? -14.905 39.312 -1.792 1.00 61.53 166 ILE B O 1
ATOM 678 N N . VAL A 1 97 ? -15.186 37.193 -1.091 1.00 57.69 167 VAL B N 1
ATOM 679 C CA . VAL A 1 97 ? -14.259 36.597 -2.036 1.00 56.96 167 VAL B CA 1
ATOM 680 C C . VAL A 1 97 ? -15.034 35.848 -3.106 1.00 55.94 167 VAL B C 1
ATOM 681 O O . VAL A 1 97 ? -15.899 35.049 -2.789 1.00 54.77 167 VAL B O 1
ATOM 685 N N . GLU A 1 98 ? -14.743 36.105 -4.376 1.00 57.16 168 GLU B N 1
ATOM 686 C CA . GLU A 1 98 ? -15.253 35.240 -5.434 1.00 56.46 168 GLU B CA 1
ATOM 687 C C . GLU A 1 98 ? -14.091 34.517 -6.078 1.00 56.28 168 GLU B C 1
ATOM 688 O O . GLU A 1 98 ? -13.084 35.137 -6.426 1.00 56.90 168 GLU B O 1
ATOM 694 N N . MET A 1 99 ? -14.242 33.198 -6.204 1.00 54.86 169 MET B N 1
ATOM 695 C CA . MET A 1 99 ? -13.293 32.361 -6.917 1.00 54.73 169 MET B CA 1
ATOM 696 C C . MET A 1 99 ? -13.809 32.231 -8.344 1.00 54.87 169 MET B C 1
ATOM 697 O O . MET A 1 99 ? -14.971 31.872 -8.556 1.00 53.73 169 MET B O 1
ATOM 702 N N . GLY A 1 100 ? -12.968 32.540 -9.319 1.00 56.71 170 GLY B N 1
ATOM 703 C CA . GLY A 1 100 ? -13.357 32.428 -10.714 1.00 58.65 170 GLY B CA 1
ATOM 704 C C . GLY A 1 100 ? -14.601 33.221 -11.090 1.00 60.61 170 GLY B C 1
ATOM 705 O O . GLY A 1 100 ? -15.609 32.637 -11.474 1.00 59.56 170 GLY B O 1
ATOM 706 N N . PRO A 1 101 ? -14.533 34.561 -10.993 1.00 64.07 171 PRO B N 1
ATOM 707 C CA . PRO A 1 101 ? -15.696 35.414 -11.251 1.00 65.63 171 PRO B CA 1
ATOM 708 C C . PRO A 1 101 ? -16.200 35.482 -12.693 1.00 67.93 171 PRO B C 1
ATOM 709 O O . PRO A 1 101 ? -17.302 35.979 -12.916 1.00 69.34 171 PRO B O 1
ATOM 713 N N . GLY A 1 102 ? -15.416 35.034 -13.666 1.00 69.26 172 GLY B N 1
ATOM 714 C CA . GLY A 1 102 ? -15.867 35.069 -15.056 1.00 70.81 172 GLY B CA 1
ATOM 715 C C . GLY A 1 102 ? -15.860 36.479 -15.618 1.00 73.47 172 GLY B C 1
ATOM 716 O O . GLY A 1 102 ? -14.818 37.119 -15.640 1.00 74.94 172 GLY B O 1
ATOM 717 N N . ARG A 1 103 ? -17.022 36.947 -16.084 1.00 74.58 173 ARG B N 1
ATOM 718 C CA . ARG A 1 103 ? -17.192 38.322 -16.571 1.00 77.08 173 ARG B CA 1
ATOM 719 C C . ARG A 1 103 ? -17.361 39.315 -15.419 1.00 76.35 173 ARG B C 1
ATOM 720 O O . ARG A 1 103 ? -17.337 40.542 -15.634 1.00 78.85 173 ARG B O 1
ATOM 728 N N . GLY A 1 104 ? -17.547 38.787 -14.209 1.00 73.19 174 GLY B N 1
ATOM 729 C CA . GLY A 1 104 ? -17.853 39.603 -13.053 1.00 73.07 174 GLY B CA 1
ATOM 730 C C . GLY A 1 104 ? -19.351 39.836 -12.911 1.00 72.76 174 GLY B C 1
ATOM 731 O O . GLY A 1 104 ? -19.771 40.562 -12.013 1.00 73.12 174 GLY B O 1
ATOM 732 N N . THR A 1 105 ? -20.155 39.217 -13.778 1.00 71.94 175 THR B N 1
ATOM 733 C CA . THR A 1 105 ? -21.583 39.478 -13.808 1.00 72.06 175 THR B CA 1
ATOM 734 C C . THR A 1 105 ? -22.261 39.154 -12.484 1.00 69.97 175 THR B C 1
ATOM 735 O O . THR A 1 105 ? -23.101 39.924 -12.032 1.00 71.70 175 THR B O 1
ATOM 739 N N . LEU A 1 106 ? -21.897 38.042 -11.855 1.00 67.28 176 LEU B N 1
ATOM 740 C CA . LEU A 1 106 ? -22.475 37.680 -10.556 1.00 65.38 176 LEU B CA 1
ATOM 741 C C . LEU A 1 106 ? -22.204 38.749 -9.515 1.00 65.97 176 LEU B C 1
ATOM 742 O O . LEU A 1 106 ? -23.107 39.164 -8.792 1.00 65.59 176 LEU B O 1
ATOM 747 N N . MET A 1 107 ? -20.946 39.172 -9.434 1.00 66.88 177 MET B N 1
ATOM 748 C CA . MET A 1 107 ? -20.535 40.175 -8.454 1.00 67.68 177 MET B CA 1
ATOM 749 C C . MET A 1 107 ? -21.240 41.501 -8.726 1.00 69.95 177 MET B C 1
ATOM 750 O O . MET A 1 107 ? -21.647 42.193 -7.804 1.00 69.70 177 MET B O 1
ATOM 755 N N . LYS A 1 108 ? -21.391 41.840 -9.996 1.00 72.28 178 LYS B N 1
ATOM 756 C CA . LYS A 1 108 ? -22.050 43.073 -10.374 1.00 75.85 178 LYS B CA 1
ATOM 757 C C . LYS A 1 108 ? -23.498 43.106 -9.900 1.00 75.99 178 LYS B C 1
ATOM 758 O O . LYS A 1 108 ? -23.976 44.146 -9.442 1.00 78.75 178 LYS B O 1
ATOM 764 N N . ASP A 1 109 ? -24.198 41.985 -10.024 1.00 73.72 179 ASP B N 1
ATOM 765 C CA . ASP A 1 109 ? -25.580 41.905 -9.567 1.00 73.44 179 ASP B CA 1
ATOM 766 C C . ASP A 1 109 ? -25.646 42.024 -8.053 1.00 72.10 179 ASP B C 1
ATOM 767 O O . ASP A 1 109 ? -26.525 42.692 -7.519 1.00 74.02 179 ASP B O 1
ATOM 772 N N . ILE A 1 110 ? -24.720 41.368 -7.369 1.00 69.80 180 ILE B N 1
ATOM 773 C CA . ILE A 1 110 ? -24.684 41.382 -5.911 1.00 67.88 180 ILE B CA 1
ATOM 774 C C . ILE A 1 110 ? -24.528 42.804 -5.417 1.00 68.86 180 ILE B C 1
ATOM 775 O O . ILE A 1 110 ? -25.282 43.244 -4.556 1.00 69.23 180 ILE B O 1
ATOM 780 N N . LEU A 1 111 ? -23.545 43.511 -5.967 1.00 69.34 181 LEU B N 1
ATOM 781 C CA . LEU A 1 111 ? -23.216 44.867 -5.517 1.00 70.89 181 LEU B CA 1
ATOM 782 C C . LEU A 1 111 ? -24.305 45.866 -5.881 1.00 72.86 181 LEU B C 1
ATOM 783 O O . LEU A 1 111 ? -24.510 46.831 -5.157 1.00 74.95 181 LEU B O 1
ATOM 788 N N . ARG A 1 112 ? -24.993 45.625 -6.995 1.00 72.94 182 ARG B N 1
ATOM 789 C CA . ARG A 1 112 ? -26.131 46.443 -7.409 1.00 74.81 182 ARG B CA 1
ATOM 790 C C . ARG A 1 112 ? -27.309 46.226 -6.471 1.00 73.57 182 ARG B C 1
ATOM 791 O O . ARG A 1 112 ? -27.924 47.189 -6.003 1.00 75.55 182 ARG B O 1
ATOM 799 N N . SER A 1 113 ? -27.612 44.957 -6.197 1.00 70.41 183 SER B N 1
ATOM 800 C CA . SER A 1 113 ? -28.811 44.580 -5.457 1.00 69.08 183 SER B CA 1
ATOM 801 C C . SER A 1 113 ? -28.701 44.755 -3.940 1.00 68.38 183 SER B C 1
ATOM 802 O O . SER A 1 113 ? -29.709 44.937 -3.272 1.00 67.91 183 SER B O 1
ATOM 805 N N . THR A 1 114 ? -27.493 44.688 -3.394 1.00 68.05 184 THR B N 1
ATOM 806 C CA . THR A 1 114 ? -27.311 44.819 -1.947 1.00 68.38 184 THR B CA 1
ATOM 807 C C . THR A 1 114 ? -27.059 46.262 -1.478 1.00 71.75 184 THR B C 1
ATOM 808 O O . THR A 1 114 ? -26.828 46.498 -0.286 1.00 72.00 184 THR B O 1
ATOM 812 N N . LYS A 1 115 ? -27.109 47.225 -2.396 1.00 74.35 185 LYS B N 1
ATOM 813 C CA . LYS A 1 115 ? -26.811 48.617 -2.055 1.00 77.71 185 LYS B CA 1
ATOM 814 C C . LYS A 1 115 ? -27.792 49.188 -1.033 1.00 79.05 185 LYS B C 1
ATOM 815 O O . LYS A 1 115 ? -27.395 49.938 -0.148 1.00 80.21 185 LYS B O 1
ATOM 821 N N . VAL A 1 116 ? -29.061 48.804 -1.142 1.00 78.99 186 VAL B N 1
ATOM 822 C CA . VAL A 1 116 ? -30.108 49.266 -0.218 1.00 80.80 186 VAL B CA 1
ATOM 823 C C . VAL A 1 116 ? -29.834 48.896 1.246 1.00 80.27 186 VAL B C 1
ATOM 824 O O . VAL A 1 116 ? -30.306 49.567 2.149 1.00 81.79 186 VAL B O 1
ATOM 828 N N . PHE A 1 117 ? -29.093 47.819 1.477 1.00 78.87 187 PHE B N 1
ATOM 829 C CA . PHE A 1 117 ? -28.751 47.385 2.837 1.00 78.82 187 PHE B CA 1
ATOM 830 C C . PHE A 1 117 ? -27.534 48.180 3.314 1.00 81.23 187 PHE B C 1
ATOM 831 O O . PHE A 1 117 ? -26.410 47.673 3.364 1.00 80.61 187 PHE B O 1
ATOM 839 N N . LYS A 1 118 ? -27.795 49.439 3.665 1.00 84.40 188 LYS B N 1
ATOM 840 C CA . LYS A 1 118 ? -26.757 50.423 3.970 1.00 87.45 188 LYS B CA 1
ATOM 841 C C . LYS A 1 118 ? -25.702 49.927 4.962 1.00 87.14 188 LYS B C 1
ATOM 842 O O . LYS A 1 118 ? -24.509 50.099 4.719 1.00 87.78 188 LYS B O 1
ATOM 848 N N . GLU A 1 119 ? -26.130 49.314 6.060 1.00 86.64 189 GLU B N 1
ATOM 849 C CA . GLU A 1 119 ? -25.192 48.864 7.092 1.00 87.12 189 GLU B CA 1
ATOM 850 C C . GLU A 1 119 ? -24.288 47.749 6.560 1.00 84.65 189 GLU B C 1
ATOM 851 O O . GLU A 1 119 ? -23.068 47.752 6.791 1.00 85.65 189 GLU B O 1
ATOM 857 N N . PHE A 1 120 ? -24.900 46.804 5.848 1.00 82.03 190 PHE B N 1
ATOM 858 C CA . PHE A 1 120 ? -24.164 45.735 5.172 1.00 79.01 190 PHE B CA 1
ATOM 859 C C . PHE A 1 120 ? -23.186 46.305 4.156 1.00 79.30 190 PHE B C 1
ATOM 860 O O . PHE A 1 120 ? -22.005 45.955 4.145 1.00 79.61 190 PHE B O 1
ATOM 868 N N . TYR A 1 121 ? -23.682 47.204 3.314 1.00 79.49 191 TYR B N 1
ATOM 869 C CA . TYR A 1 121 ? -22.891 47.702 2.201 1.00 79.32 191 TYR B CA 1
ATOM 870 C C . TYR A 1 121 ? -21.665 48.476 2.689 1.00 81.23 191 TYR B C 1
ATOM 871 O O . TYR A 1 121 ? -20.633 48.482 2.027 1.00 81.26 191 TYR B O 1
ATOM 880 N N . ASP A 1 122 ? -21.771 49.108 3.855 1.00 83.29 192 ASP B N 1
ATOM 881 C CA . ASP A 1 122 ? -20.662 49.897 4.409 1.00 85.89 192 ASP B CA 1
ATOM 882 C C . ASP A 1 122 ? -19.566 49.039 5.014 1.00 84.17 192 ASP B C 1
ATOM 883 O O . ASP A 1 122 ? -18.455 49.520 5.236 1.00 85.69 192 ASP B O 1
ATOM 888 N N . SER A 1 123 ? -19.865 47.773 5.284 1.00 80.94 193 SER B N 1
ATOM 889 C CA . SER A 1 123 ? -18.880 46.890 5.896 1.00 79.67 193 SER B CA 1
ATOM 890 C C . SER A 1 123 ? -18.065 46.067 4.892 1.00 76.89 193 SER B C 1
ATOM 891 O O . SER A 1 123 ? -17.048 45.499 5.276 1.00 76.28 193 SER B O 1
ATOM 894 N N . ILE A 1 124 ? -18.480 46.025 3.621 1.00 75.44 194 ILE B N 1
ATOM 895 C CA . ILE A 1 124 ? -17.880 45.108 2.649 1.00 73.39 194 ILE B CA 1
ATOM 896 C C . ILE A 1 124 ? -16.743 45.680 1.809 1.00 75.07 194 ILE B C 1
ATOM 897 O O . ILE A 1 124 ? -16.780 46.826 1.393 1.00 77.91 194 ILE B O 1
ATOM 902 N N . SER A 1 125 ? -15.729 44.847 1.581 1.00 74.32 195 SER B N 1
ATOM 903 C CA . SER A 1 125 ? -14.814 44.985 0.457 1.00 74.74 195 SER B CA 1
ATOM 904 C C . SER A 1 125 ? -14.811 43.652 -0.303 1.00 73.17 195 SER B C 1
ATOM 905 O O . SER A 1 125 ? -15.213 42.603 0.240 1.00 70.89 195 SER B O 1
ATOM 908 N N . VAL A 1 126 ? -14.341 43.689 -1.551 1.00 74.15 196 VAL B N 1
ATOM 909 C CA . VAL A 1 126 ? -14.374 42.513 -2.424 1.00 71.20 196 VAL B CA 1
ATOM 910 C C . VAL A 1 126 ? -12.972 42.076 -2.840 1.00 71.22 196 VAL B C 1
ATOM 911 O O . VAL A 1 126 ? -12.096 42.895 -3.124 1.00 73.99 196 VAL B O 1
ATOM 915 N N . HIS A 1 127 ? -12.781 40.764 -2.887 1.00 68.84 197 HIS B N 1
ATOM 916 C CA . HIS A 1 127 ? -11.558 40.169 -3.389 1.00 68.57 197 HIS B CA 1
ATOM 917 C C . HIS A 1 127 ? -11.909 39.143 -4.438 1.00 66.24 197 HIS B C 1
ATOM 918 O O . HIS A 1 127 ? -12.567 38.166 -4.136 1.00 64.26 197 HIS B O 1
ATOM 925 N N . LEU A 1 128 ? -11.475 39.372 -5.667 1.00 66.84 198 LEU B N 1
ATOM 926 C CA . LEU A 1 128 ? -11.710 38.438 -6.746 1.00 65.19 198 LEU B CA 1
ATOM 927 C C . LEU A 1 128 ? -10.444 37.639 -6.964 1.00 65.28 198 LEU B C 1
ATOM 928 O O . LEU A 1 128 ? -9.380 38.222 -7.156 1.00 66.61 198 LEU B O 1
ATOM 933 N N . VAL A 1 129 ? -10.556 36.310 -6.898 1.00 63.93 199 VAL B N 1
ATOM 934 C CA . VAL A 1 129 ? -9.428 35.421 -7.169 1.00 63.90 199 VAL B CA 1
ATOM 935 C C . VAL A 1 129 ? -9.563 34.935 -8.599 1.00 64.29 199 VAL B C 1
ATOM 936 O O . VAL A 1 129 ? -10.568 34.341 -8.961 1.00 63.23 199 VAL B O 1
ATOM 940 N N . GLU A 1 130 ? -8.551 35.190 -9.413 1.00 67.01 200 GLU B N 1
ATOM 941 C CA . GLU A 1 130 ? -8.667 34.984 -10.852 1.00 68.69 200 GLU B CA 1
ATOM 942 C C . GLU A 1 130 ? -7.292 34.881 -11.487 1.00 70.98 200 GLU B C 1
ATOM 943 O O . GLU A 1 130 ? -6.415 35.711 -11.241 1.00 73.71 200 GLU B O 1
ATOM 949 N N . ALA A 1 131 ? -7.108 33.855 -12.303 1.00 71.19 201 ALA B N 1
ATOM 950 C CA . ALA A 1 131 ? -5.801 33.541 -12.870 1.00 73.31 201 ALA B CA 1
ATOM 951 C C . ALA A 1 131 ? -5.646 34.035 -14.306 1.00 75.84 201 ALA B C 1
ATOM 952 O O . ALA A 1 131 ? -4.529 34.196 -14.786 1.00 77.45 201 ALA B O 1
ATOM 954 N N . SER A 1 132 ? -6.763 34.250 -14.993 1.00 76.48 202 SER B N 1
ATOM 955 C CA . SER A 1 132 ? -6.751 34.607 -16.410 1.00 79.63 202 SER B CA 1
ATOM 956 C C . SER A 1 132 ? -6.693 36.116 -16.595 1.00 82.81 202 SER B C 1
ATOM 957 O O . SER A 1 132 ? -7.622 36.819 -16.189 1.00 83.10 202 SER B O 1
ATOM 960 N N . PRO A 1 133 ? -5.617 36.631 -17.217 1.00 85.95 203 PRO B N 1
ATOM 961 C CA . PRO A 1 133 ? -5.588 38.075 -17.457 1.00 88.89 203 PRO B CA 1
ATOM 962 C C . PRO A 1 133 ? -6.785 38.586 -18.271 1.00 89.90 203 PRO B C 1
ATOM 963 O O . PRO A 1 133 ? -7.253 39.688 -18.020 1.00 92.10 203 PRO B O 1
ATOM 967 N N . ALA A 1 134 ? -7.269 37.790 -19.225 1.00 89.15 204 ALA B N 1
ATOM 968 C CA . ALA A 1 134 ? -8.407 38.173 -20.062 1.00 89.98 204 ALA B CA 1
ATOM 969 C C . ALA A 1 134 ? -9.687 38.303 -19.255 1.00 87.71 204 ALA B C 1
ATOM 970 O O . ALA A 1 134 ? -10.481 39.216 -19.472 1.00 89.66 204 ALA B O 1
ATOM 972 N N . ASN A 1 135 ? -9.899 37.373 -18.337 1.00 84.08 205 ASN B N 1
ATOM 973 C CA . ASN A 1 135 ? -11.070 37.419 -17.487 1.00 81.83 205 ASN B CA 1
ATOM 974 C C . ASN A 1 135 ? -10.899 38.501 -16.444 1.00 81.62 205 ASN B C 1
ATOM 975 O O . ASN A 1 135 ? -11.873 39.117 -16.038 1.00 81.49 205 ASN B O 1
ATOM 980 N N . LYS A 1 136 ? -9.662 38.736 -16.018 1.00 82.09 206 LYS B N 1
ATOM 981 C CA . LYS A 1 136 ? -9.371 39.845 -15.114 1.00 83.21 206 LYS B CA 1
ATOM 982 C C . LYS A 1 136 ? -9.717 41.175 -15.785 1.00 86.11 206 LYS B C 1
ATOM 983 O O . LYS A 1 136 ? -10.315 42.052 -15.161 1.00 86.28 206 LYS B O 1
ATOM 989 N N . LYS A 1 137 ? -9.351 41.315 -17.057 1.00 88.26 207 LYS B N 1
ATOM 990 C CA . LYS A 1 137 ? -9.623 42.537 -17.786 1.00 92.02 207 LYS B CA 1
ATOM 991 C C . LYS A 1 137 ? -11.114 42.757 -17.973 1.00 91.02 207 LYS B C 1
ATOM 992 O O . LYS A 1 137 ? -11.582 43.894 -17.871 1.00 93.68 207 LYS B O 1
ATOM 998 N N . THR A 1 138 ? -11.865 41.699 -18.256 1.00 87.56 208 THR B N 1
ATOM 999 C CA . THR A 1 138 ? -13.289 41.880 -18.490 1.00 86.98 208 THR B CA 1
ATOM 1000 C C . THR A 1 138 ? -13.957 42.317 -17.195 1.00 85.38 208 THR B C 1
ATOM 1001 O O . THR A 1 138 ? -14.722 43.288 -17.196 1.00 87.32 208 THR B O 1
ATOM 1005 N N . GLN A 1 139 ? -13.620 41.629 -16.102 1.00 81.69 209 GLN B N 1
ATOM 1006 C CA . GLN A 1 139 ? -14.113 41.936 -14.758 1.00 79.32 209 GLN B CA 1
ATOM 1007 C C . GLN A 1 139 ? -13.895 43.419 -14.375 1.00 81.39 209 GLN B C 1
ATOM 1008 O O . GLN A 1 139 ? -14.776 44.056 -13.819 1.00 81.03 209 GLN B O 1
ATOM 1014 N N . LYS A 1 140 ? -12.710 43.944 -14.659 1.00 83.09 210 LYS B N 1
ATOM 1015 C CA . LYS A 1 140 ? -12.375 45.333 -14.332 1.00 86.00 210 LYS B CA 1
ATOM 1016 C C . LYS A 1 140 ? -13.147 46.350 -15.179 1.00 88.45 210 LYS B C 1
ATOM 1017 O O . LYS A 1 140 ? -13.644 47.347 -14.660 1.00 89.35 210 LYS B O 1
ATOM 1023 N N . GLN A 1 141 ? -13.250 46.095 -16.467 1.00 89.26 211 GLN B N 1
ATOM 1024 C CA . GLN A 1 141 ? -13.971 46.996 -17.311 1.00 91.72 211 GLN B CA 1
ATOM 1025 C C . GLN A 1 141 ? -15.329 47.068 -16.723 1.00 89.70 211 GLN B C 1
ATOM 1026 O O . GLN A 1 141 ? -15.872 48.129 -16.528 1.00 92.50 211 GLN B O 1
ATOM 1032 N N . ASN A 1 142 ? -15.883 45.919 -16.426 1.00 85.44 212 ASN B N 1
ATOM 1033 C CA . ASN A 1 142 ? -17.171 45.870 -15.813 1.00 83.45 212 ASN B CA 1
ATOM 1034 C C . ASN A 1 142 ? -16.798 46.245 -14.417 1.00 82.46 212 ASN B C 1
ATOM 1035 O O . ASN A 1 142 ? -15.634 46.396 -14.125 1.00 83.93 212 ASN B O 1
ATOM 1040 N N . LEU A 1 143 ? -17.767 46.405 -13.549 1.00 80.50 213 LEU B N 1
ATOM 1041 C CA . LEU A 1 143 ? -17.471 46.674 -12.162 1.00 79.65 213 LEU B CA 1
ATOM 1042 C C . LEU A 1 143 ? -16.741 47.916 -11.690 1.00 83.16 213 LEU B C 1
ATOM 1043 O O . LEU A 1 143 ? -17.054 48.414 -10.628 1.00 82.87 213 LEU B O 1
ATOM 1048 N N . LEU A 1 144 ? -15.746 48.397 -12.418 1.00 86.23 214 LEU B N 1
ATOM 1049 C CA . LEU A 1 144 ? -14.961 49.537 -11.906 1.00 89.45 214 LEU B CA 1
ATOM 1050 C C . LEU A 1 144 ? -15.351 50.904 -12.443 1.00 93.55 214 LEU B C 1
ATOM 1051 O O . LEU A 1 144 ? -15.775 51.025 -13.588 1.00 94.88 214 LEU B O 1
ATOM 1056 N N . TYR A 1 145 ? -15.224 51.904 -11.576 1.00 96.21 215 TYR B N 1
ATOM 1057 C CA . TYR A 1 145 ? -15.431 53.297 -11.958 1.00 100.68 215 TYR B CA 1
ATOM 1058 C C . TYR A 1 145 ? -14.088 53.910 -12.209 1.00 103.99 215 TYR B C 1
ATOM 1059 O O . TYR A 1 145 ? -13.226 53.854 -11.340 1.00 103.26 215 TYR B O 1
ATOM 1068 N N . PHE A 1 146 ? -13.896 54.484 -13.398 1.00 108.01 216 PHE B N 1
ATOM 1069 C CA . PHE A 1 146 ? -12.611 55.093 -13.773 1.00 112.40 216 PHE B CA 1
ATOM 1070 C C . PHE A 1 146 ? -12.721 56.627 -13.789 1.00 118.16 216 PHE B C 1
ATOM 1071 O O . PHE A 1 146 ? -13.561 57.195 -14.498 1.00 120.26 216 PHE B O 1
ATOM 1079 N N . LYS A 1 147 ? -11.901 57.270 -12.961 1.00 121.10 217 LYS B N 1
ATOM 1080 C CA . LYS A 1 147 ? -12.072 58.691 -12.599 1.00 126.24 217 LYS B CA 1
ATOM 1081 C C . LYS A 1 147 ? -11.109 59.532 -13.426 1.00 131.81 217 LYS B C 1
ATOM 1082 O O . LYS A 1 147 ? -11.463 60.546 -14.020 1.00 136.21 217 LYS B O 1
ATOM 1088 N N . ASP A 1 148 ? -9.879 59.045 -13.477 1.00 132.38 218 ASP B N 1
ATOM 1089 C CA . ASP A 1 148 ? -8.851 59.534 -14.388 1.00 137.77 218 ASP B CA 1
ATOM 1090 C C . ASP A 1 148 ? -8.420 58.394 -15.316 1.00 136.48 218 ASP B C 1
ATOM 1091 O O . ASP A 1 148 ? -8.567 57.200 -14.988 1.00 131.45 218 ASP B O 1
ATOM 1096 N N . LYS A 1 149 ? -7.862 58.766 -16.470 1.00 141.77 219 LYS B N 1
ATOM 1097 C CA . LYS A 1 149 ? -7.221 57.819 -17.403 1.00 141.58 219 LYS B CA 1
ATOM 1098 C C . LYS A 1 149 ? -5.928 57.334 -16.770 1.00 141.66 219 LYS B C 1
ATOM 1099 O O . LYS A 1 149 ? -5.901 57.250 -15.552 1.00 139.99 219 LYS B O 1
ATOM 1105 N N . ALA A 1 150 ? -4.881 56.969 -17.511 1.00 144.14 220 ALA B N 1
ATOM 1106 C CA . ALA A 1 150 ? -3.586 56.659 -16.894 1.00 144.91 220 ALA B CA 1
ATOM 1107 C C . ALA A 1 150 ? -3.697 55.700 -15.690 1.00 140.77 220 ALA B C 1
ATOM 1108 O O . ALA A 1 150 ? -3.137 55.900 -14.601 1.00 140.88 220 ALA B O 1
ATOM 1110 N N . ILE A 1 151 ? -4.414 54.621 -15.928 1.00 137.90 221 ILE B N 1
ATOM 1111 C CA . ILE A 1 151 ? -4.421 53.485 -15.009 1.00 134.36 221 ILE B CA 1
ATOM 1112 C C . ILE A 1 151 ? -3.547 52.408 -15.619 1.00 134.57 221 ILE B C 1
ATOM 1113 O O . ILE A 1 151 ? -3.793 51.976 -16.752 1.00 135.10 221 ILE B O 1
ATOM 1118 N N . ASN A 1 152 ? -2.542 51.960 -14.869 1.00 135.41 222 ASN B N 1
ATOM 1119 C CA . ASN A 1 152 ? -1.729 50.837 -15.301 1.00 135.30 222 ASN B CA 1
ATOM 1120 C C . ASN A 1 152 ? -2.449 49.538 -14.950 1.00 130.97 222 ASN B C 1
ATOM 1121 O O . ASN A 1 152 ? -2.711 49.262 -13.798 1.00 129.04 222 ASN B O 1
ATOM 1126 N N . PHE A 1 153 ? -2.793 48.760 -15.967 1.00 130.77 223 PHE B N 1
ATOM 1127 C CA . PHE A 1 153 ? -3.852 47.746 -15.874 1.00 127.13 223 PHE B CA 1
ATOM 1128 C C . PHE A 1 153 ? -3.499 46.581 -14.908 1.00 124.53 223 PHE B C 1
ATOM 1129 O O . PHE A 1 153 ? -4.350 46.113 -14.144 1.00 121.82 223 PHE B O 1
ATOM 1137 N N . ASP A 1 154 ? -2.233 46.172 -14.942 1.00 126.98 224 ASP B N 1
ATOM 1138 C CA . ASP A 1 154 ? -1.785 44.999 -14.177 1.00 125.67 224 ASP B CA 1
ATOM 1139 C C . ASP A 1 154 ? -1.085 45.386 -12.868 1.00 126.69 224 ASP B C 1
ATOM 1140 O O . ASP A 1 154 ? -1.143 44.621 -11.896 1.00 124.39 224 ASP B O 1
ATOM 1145 N N . HIS A 1 155 ? -0.403 46.528 -12.851 1.00 130.74 225 HIS B N 1
ATOM 1146 C CA . HIS A 1 155 ? 0.469 46.851 -11.696 1.00 131.84 225 HIS B CA 1
ATOM 1147 C C . HIS A 1 155 ? -0.407 47.241 -10.517 1.00 130.78 225 HIS B C 1
ATOM 1148 O O . HIS A 1 155 ? -0.299 46.698 -9.415 1.00 130.64 225 HIS B O 1
ATOM 1155 N N . LYS A 1 156 ? -1.325 48.170 -10.769 1.00 130.49 226 LYS B N 1
ATOM 1156 C CA . LYS A 1 156 ? -2.424 48.496 -9.839 1.00 127.32 226 LYS B CA 1
ATOM 1157 C C . LYS A 1 156 ? -3.468 47.364 -9.751 1.00 121.23 226 LYS B C 1
ATOM 1158 O O . LYS A 1 156 ? -4.379 47.272 -10.580 1.00 121.43 226 LYS B O 1
ATOM 1164 N N . THR A 1 157 ? -3.367 46.540 -8.705 1.00 115.58 227 THR B N 1
ATOM 1165 C CA . THR A 1 157 ? -4.230 45.382 -8.528 1.00 108.96 227 THR B CA 1
ATOM 1166 C C . THR A 1 157 ? -5.545 45.690 -7.790 1.00 105.17 227 THR B C 1
ATOM 1167 O O . THR A 1 157 ? -6.276 44.757 -7.408 1.00 102.01 227 THR B O 1
ATOM 1171 N N . ILE A 1 158 ? -5.821 46.975 -7.549 1.00 104.72 228 ILE B N 1
ATOM 1172 C CA . ILE A 1 158 ? -6.986 47.432 -6.778 1.00 101.84 228 ILE B CA 1
ATOM 1173 C C . ILE A 1 158 ? -7.746 48.530 -7.533 1.00 102.63 228 ILE B C 1
ATOM 1174 O O . ILE A 1 158 ? -7.168 49.270 -8.339 1.00 105.83 228 ILE B O 1
ATOM 1179 N N . GLY A 1 159 ? -9.046 48.621 -7.264 1.00 99.21 229 GLY B N 1
ATOM 1180 C CA . GLY A 1 159 ? -9.912 49.619 -7.876 1.00 99.49 229 GLY B CA 1
ATOM 1181 C C . GLY A 1 159 ? -11.140 49.854 -7.015 1.00 96.88 229 GLY B C 1
ATOM 1182 O O . GLY A 1 159 ? -11.268 49.278 -5.930 1.00 94.02 229 GLY B O 1
ATOM 1183 N N . GLU A 1 160 ? -12.045 50.695 -7.499 1.00 97.35 230 GLU B N 1
ATOM 1184 C CA . GLU A 1 160 ? -13.207 51.077 -6.717 1.00 95.80 230 GLU B CA 1
ATOM 1185 C C . GLU A 1 160 ? -14.442 51.072 -7.607 1.00 94.28 230 GLU B C 1
ATOM 1186 O O . GLU A 1 160 ? -14.396 51.517 -8.749 1.00 96.20 230 GLU B O 1
ATOM 1192 N N . THR A 1 161 ? -15.545 50.583 -7.058 1.00 90.94 231 THR B N 1
ATOM 1193 C CA . THR A 1 161 ? -16.791 50.451 -7.809 1.00 89.80 231 THR B CA 1
ATOM 1194 C C . THR A 1 161 ? -17.460 51.830 -7.923 1.00 92.25 231 THR B C 1
ATOM 1195 O O . THR A 1 161 ? -17.037 52.761 -7.245 1.00 94.67 231 THR B O 1
ATOM 1199 N N . PRO A 1 162 ? -18.479 51.984 -8.789 1.00 91.84 232 PRO B N 1
ATOM 1200 C CA . PRO A 1 162 ? -19.163 53.285 -8.861 1.00 94.66 232 PRO B CA 1
ATOM 1201 C C . PRO A 1 162 ? -19.867 53.713 -7.575 1.00 93.75 232 PRO B C 1
ATOM 1202 O O . PRO A 1 162 ? -20.072 54.909 -7.357 1.00 97.34 232 PRO B O 1
ATOM 1206 N N . ASN A 1 163 ? -20.252 52.741 -6.752 1.00 89.25 233 ASN B N 1
ATOM 1207 C CA . ASN A 1 163 ? -20.721 53.003 -5.394 1.00 88.30 233 ASN B CA 1
ATOM 1208 C C . ASN A 1 163 ? -19.624 53.038 -4.312 1.00 87.80 233 ASN B C 1
ATOM 1209 O O . ASN A 1 163 ? -19.934 53.001 -3.123 1.00 87.01 233 ASN B O 1
ATOM 1214 N N . GLY A 1 164 ? -18.356 53.130 -4.707 1.00 88.45 234 GLY B N 1
ATOM 1215 C CA . GLY A 1 164 ? -17.253 53.282 -3.750 1.00 88.78 234 GLY B CA 1
ATOM 1216 C C . GLY A 1 164 ? -16.758 52.024 -3.040 1.00 85.23 234 GLY B C 1
ATOM 1217 O O . GLY A 1 164 ? -15.862 52.114 -2.195 1.00 85.46 234 GLY B O 1
ATOM 1218 N N . ILE A 1 165 ? -17.331 50.860 -3.371 1.00 81.53 235 ILE B N 1
ATOM 1219 C CA . ILE A 1 165 ? -16.865 49.579 -2.835 1.00 78.34 235 ILE B CA 1
ATOM 1220 C C . ILE A 1 165 ? -15.502 49.198 -3.414 1.00 78.39 235 ILE B C 1
ATOM 1221 O O . ILE A 1 165 ? -15.276 49.290 -4.626 1.00 79.15 235 ILE B O 1
ATOM 1226 N N . LYS A 1 166 ? -14.602 48.760 -2.535 1.00 77.77 236 LYS B N 1
ATOM 1227 C CA . LYS A 1 166 ? -13.242 48.435 -2.928 1.00 78.66 236 LYS B CA 1
ATOM 1228 C C . LYS A 1 166 ? -13.136 46.982 -3.451 1.00 75.87 236 LYS B C 1
ATOM 1229 O O . LYS A 1 166 ? -13.612 46.037 -2.811 1.00 72.82 236 LYS B O 1
ATOM 1235 N N . VAL A 1 167 ? -12.498 46.825 -4.615 1.00 76.58 237 VAL B N 1
ATOM 1236 C CA . VAL A 1 167 ? -12.289 45.526 -5.228 1.00 74.02 237 VAL B CA 1
ATOM 1237 C C . VAL A 1 167 ? -10.804 45.318 -5.501 1.00 74.94 237 VAL B C 1
ATOM 1238 O O . VAL A 1 167 ? -10.186 46.115 -6.187 1.00 77.57 237 VAL B O 1
ATOM 1242 N N . THR A 1 168 ? -10.237 44.250 -4.956 1.00 73.35 238 THR B N 1
ATOM 1243 C CA . THR A 1 168 ? -8.836 43.917 -5.191 1.00 74.56 238 THR B CA 1
ATOM 1244 C C . THR A 1 168 ? -8.748 42.577 -5.935 1.00 73.21 238 THR B C 1
ATOM 1245 O O . THR A 1 168 ? -9.421 41.601 -5.548 1.00 70.40 238 THR B O 1
ATOM 1249 N N . TRP A 1 169 ? -7.932 42.537 -6.992 1.00 75.33 239 TRP B N 1
ATOM 1250 C CA . TRP A 1 169 ? -7.687 41.291 -7.731 1.00 73.87 239 TRP B CA 1
ATOM 1251 C C . TRP A 1 169 ? -6.435 40.599 -7.230 1.00 74.04 239 TRP B C 1
ATOM 1252 O O . TRP A 1 169 ? -5.435 41.237 -6.946 1.00 76.27 239 TRP B O 1
ATOM 1263 N N . VAL A 1 170 ? -6.512 39.277 -7.121 1.00 72.68 240 VAL B N 1
ATOM 1264 C CA . VAL A 1 170 ? -5.423 38.432 -6.645 1.00 72.66 240 VAL B CA 1
ATOM 1265 C C . VAL A 1 170 ? -5.410 37.169 -7.500 1.00 71.66 240 VAL B C 1
ATOM 1266 O O . VAL A 1 170 ? -6.431 36.799 -8.083 1.00 69.84 240 VAL B O 1
ATOM 1270 N N . GLY A 1 171 ? -4.259 36.513 -7.572 1.00 72.96 241 GLY B N 1
ATOM 1271 C CA . GLY A 1 171 ? -4.129 35.305 -8.397 1.00 72.59 241 GLY B CA 1
ATOM 1272 C C . GLY A 1 171 ? -4.525 34.011 -7.697 1.00 70.89 241 GLY B C 1
ATOM 1273 O O . GLY A 1 171 ? -4.905 33.044 -8.348 1.00 69.91 241 GLY B O 1
ATOM 1274 N N . LYS A 1 172 ? -4.403 33.992 -6.372 1.00 71.36 242 LYS B N 1
ATOM 1275 C CA . LYS A 1 172 ? -4.640 32.797 -5.561 1.00 69.80 242 LYS B CA 1
ATOM 1276 C C . LYS A 1 172 ? -5.372 33.133 -4.266 1.00 69.26 242 LYS B C 1
ATOM 1277 O O . LYS A 1 172 ? -5.252 34.240 -3.754 1.00 71.40 242 LYS B O 1
ATOM 1283 N N . LEU A 1 173 ? -6.100 32.164 -3.718 1.00 67.02 243 LEU B N 1
ATOM 1284 C CA . LEU A 1 173 ? -6.800 32.370 -2.457 1.00 66.20 243 LEU B CA 1
ATOM 1285 C C . LEU A 1 173 ? -5.853 32.775 -1.333 1.00 67.34 243 LEU B C 1
ATOM 1286 O O . LEU A 1 173 ? -6.201 33.603 -0.504 1.00 67.28 243 LEU B O 1
ATOM 1291 N N . GLU A 1 174 ? -4.652 32.207 -1.325 1.00 68.47 244 GLU B N 1
ATOM 1292 C CA . GLU A 1 174 ? -3.650 32.453 -0.275 1.00 70.45 244 GLU B CA 1
ATOM 1293 C C . GLU A 1 174 ? -3.294 33.917 -0.041 1.00 72.34 244 GLU B C 1
ATOM 1294 O O . GLU A 1 174 ? -2.833 34.274 1.037 1.00 74.36 244 GLU B O 1
ATOM 1300 N N . GLU A 1 175 ? -3.464 34.753 -1.061 1.00 72.67 245 GLU B N 1
ATOM 1301 C CA . GLU A 1 175 ? -3.080 36.169 -0.980 1.00 74.45 245 GLU B CA 1
ATOM 1302 C C . GLU A 1 175 ? -4.146 37.051 -0.322 1.00 73.93 245 GLU B C 1
ATOM 1303 O O . GLU A 1 175 ? -3.860 38.173 0.074 1.00 76.16 245 GLU B O 1
ATOM 1309 N N . VAL A 1 176 ? -5.370 36.547 -0.200 1.00 71.38 246 VAL B N 1
ATOM 1310 C CA . VAL A 1 176 ? -6.451 37.281 0.453 1.00 71.06 246 VAL B CA 1
ATOM 1311 C C . VAL A 1 176 ? -6.105 37.489 1.928 1.00 72.23 246 VAL B C 1
ATOM 1312 O O . VAL A 1 176 ? -5.612 36.576 2.588 1.00 71.51 246 VAL B O 1
ATOM 1316 N N . PRO A 1 177 ? -6.340 38.706 2.451 1.00 74.49 247 PRO B N 1
ATOM 1317 C CA . PRO A 1 177 ? -6.111 38.921 3.871 1.00 75.47 247 PRO B CA 1
ATOM 1318 C C . PRO A 1 177 ? -6.818 37.905 4.751 1.00 73.65 247 PRO B C 1
ATOM 1319 O O . PRO A 1 177 ? -7.865 37.390 4.391 1.00 70.73 247 PRO B O 1
ATOM 1323 N N . THR A 1 178 ? -6.222 37.646 5.904 1.00 75.94 248 THR B N 1
ATOM 1324 C CA . THR A 1 178 ? -6.712 36.686 6.860 1.00 76.13 248 THR B CA 1
ATOM 1325 C C . THR A 1 178 ? -7.111 37.493 8.090 1.00 78.40 248 THR B C 1
ATOM 1326 O O . THR A 1 178 ? -6.752 38.656 8.187 1.00 81.38 248 THR B O 1
ATOM 1330 N N . ASP A 1 179 ? -7.857 36.911 9.022 1.00 78.08 249 ASP B N 1
ATOM 1331 C CA . ASP A 1 179 ? -8.217 37.624 10.269 1.00 80.52 249 ASP B CA 1
ATOM 1332 C C . ASP A 1 179 ? -9.251 38.729 10.036 1.00 80.41 249 ASP B C 1
ATOM 1333 O O . ASP A 1 179 ? -9.353 39.660 10.820 1.00 82.72 249 ASP B O 1
ATOM 1338 N N . ILE A 1 180 ? -10.009 38.605 8.954 1.00 77.86 250 ILE B N 1
ATOM 1339 C CA . ILE A 1 180 ? -11.214 39.401 8.747 1.00 77.26 250 ILE B CA 1
ATOM 1340 C C . ILE A 1 180 ? -12.326 38.435 8.361 1.00 74.11 250 ILE B C 1
ATOM 1341 O O . ILE A 1 180 ? -12.129 37.585 7.485 1.00 71.83 250 ILE B O 1
ATOM 1346 N N . PRO A 1 181 ? -13.505 38.558 8.991 1.00 73.50 251 PRO B N 1
ATOM 1347 C CA . PRO A 1 181 ? -14.654 37.751 8.573 1.00 70.94 251 PRO B CA 1
ATOM 1348 C C . PRO A 1 181 ? -14.831 37.750 7.051 1.00 69.19 251 PRO B C 1
ATOM 1349 O O . PRO A 1 181 ? -14.759 38.816 6.428 1.00 70.13 251 PRO B O 1
ATOM 1353 N N . THR A 1 182 ? -15.046 36.569 6.463 1.00 66.88 252 THR B N 1
ATOM 1354 C CA . THR A 1 182 ? -15.058 36.429 5.001 1.00 64.73 252 THR B CA 1
ATOM 1355 C C . THR A 1 182 ? -16.173 35.529 4.475 1.00 62.79 252 THR B C 1
ATOM 1356 O O . THR A 1 182 ? -16.353 34.413 4.952 1.00 61.71 252 THR B O 1
ATOM 1360 N N . LEU A 1 183 ? -16.921 36.037 3.494 1.00 62.68 253 LEU B N 1
ATOM 1361 C CA . LEU A 1 183 ? -17.786 35.212 2.651 1.00 60.81 253 LEU B CA 1
ATOM 1362 C C . LEU A 1 183 ? -16.990 34.782 1.416 1.00 59.95 253 LEU B C 1
ATOM 1363 O O . LEU A 1 183 ? -16.213 35.574 0.871 1.00 61.41 253 LEU B O 1
ATOM 1368 N N . PHE A 1 184 ? -17.179 33.533 0.986 1.00 57.51 254 PHE B N 1
ATOM 1369 C CA . PHE A 1 184 ? -16.502 32.974 -0.191 1.00 55.91 254 PHE B CA 1
ATOM 1370 C C . PHE A 1 184 ? -17.546 32.498 -1.184 1.00 55.03 254 PHE B C 1
ATOM 1371 O O . PHE A 1 184 ? -18.439 31.746 -0.819 1.00 54.46 254 PHE B O 1
ATOM 1379 N N . LEU A 1 185 ? -17.431 32.933 -2.435 1.00 55.62 255 LEU B N 1
ATOM 1380 C CA . LEU A 1 185 ? -18.354 32.523 -3.500 1.00 55.11 255 LEU B CA 1
ATOM 1381 C C . LEU A 1 185 ? -17.591 31.808 -4.608 1.00 54.75 255 LEU B C 1
ATOM 1382 O O . LEU A 1 185 ? -16.596 32.321 -5.119 1.00 54.60 255 LEU B O 1
ATOM 1387 N N . ALA A 1 186 ? -18.053 30.611 -4.953 1.00 54.24 256 ALA B N 1
ATOM 1388 C CA . ALA A 1 186 ? -17.431 29.808 -6.000 1.00 54.71 256 ALA B CA 1
ATOM 1389 C C . ALA A 1 186 ? -18.527 29.197 -6.864 1.00 54.73 256 ALA B C 1
ATOM 1390 O O . ALA A 1 186 ? -19.199 28.267 -6.449 1.00 54.51 256 ALA B O 1
ATOM 1392 N N . GLN A 1 187 ? -18.699 29.747 -8.060 1.00 56.43 257 GLN B N 1
ATOM 1393 C CA . GLN A 1 187 ? -19.823 29.414 -8.919 1.00 57.39 257 GLN B CA 1
ATOM 1394 C C . GLN A 1 187 ? -19.296 28.972 -10.271 1.00 57.72 257 GLN B C 1
ATOM 1395 O O . GLN A 1 187 ? -18.738 29.770 -11.011 1.00 58.69 257 GLN B O 1
ATOM 1401 N N . GLU A 1 188 ? -19.472 27.685 -10.570 1.00 57.13 258 GLU B N 1
ATOM 1402 C CA . GLU A 1 188 ? -18.872 27.031 -11.725 1.00 57.21 258 GLU B CA 1
ATOM 1403 C C . GLU A 1 188 ? -17.374 27.249 -11.738 1.00 56.63 258 GLU B C 1
ATOM 1404 O O . GLU A 1 188 ? -16.769 27.444 -12.798 1.00 57.90 258 GLU B O 1
ATOM 1410 N N . PHE A 1 189 ? -16.795 27.187 -10.542 1.00 54.53 259 PHE B N 1
ATOM 1411 C CA . PHE A 1 189 ? -15.357 27.297 -10.357 1.00 54.79 259 PHE B CA 1
ATOM 1412 C C . PHE A 1 189 ? -14.737 25.919 -10.153 1.00 53.60 259 PHE B C 1
ATOM 1413 O O . PHE A 1 189 ? -13.765 25.574 -10.810 1.00 54.38 259 PHE B O 1
ATOM 1421 N N . PHE A 1 190 ? -15.318 25.145 -9.242 1.00 52.53 260 PHE B N 1
ATOM 1422 C CA . PHE A 1 190 ? -14.855 23.788 -8.933 1.00 52.14 260 PHE B CA 1
ATOM 1423 C C . PHE A 1 190 ? -14.881 22.798 -10.102 1.00 52.27 260 PHE B C 1
ATOM 1424 O O . PHE A 1 190 ? -14.011 21.940 -10.186 1.00 52.69 260 PHE B O 1
ATOM 1432 N N . ASP A 1 191 ? -15.847 22.913 -11.007 1.00 52.31 261 ASP B N 1
ATOM 1433 C CA . ASP A 1 191 ? -15.875 22.024 -12.196 1.00 52.91 261 ASP B CA 1
ATOM 1434 C C . ASP A 1 191 ? -14.730 22.253 -13.198 1.00 53.81 261 ASP B C 1
ATOM 1435 O O . ASP A 1 191 ? -14.511 21.427 -14.092 1.00 54.84 261 ASP B O 1
ATOM 1440 N N . ALA A 1 192 ? -14.028 23.381 -13.057 1.00 53.73 262 ALA B N 1
ATOM 1441 C CA . ALA A 1 192 ? -12.904 23.717 -13.915 1.00 54.68 262 ALA B CA 1
ATOM 1442 C C . ALA A 1 192 ? -11.565 23.480 -13.216 1.00 54.10 262 ALA B C 1
ATOM 1443 O O . ALA A 1 192 ? -10.507 23.820 -13.759 1.00 55.38 262 ALA B O 1
ATOM 1445 N N . LEU A 1 193 ? -11.596 22.917 -12.016 1.00 52.38 263 LEU B N 1
ATOM 1446 C CA . LEU A 1 193 ? -10.353 22.593 -11.334 1.00 52.94 263 LEU B CA 1
ATOM 1447 C C . LEU A 1 193 ? -9.823 21.241 -11.812 1.00 53.32 263 LEU B C 1
ATOM 1448 O O . LEU A 1 193 ? -10.610 20.371 -12.214 1.00 53.52 263 LEU B O 1
ATOM 1453 N N . PRO A 1 194 ? -8.494 21.041 -11.764 1.00 53.91 264 PRO B N 1
ATOM 1454 C CA . PRO A 1 194 ? -7.964 19.732 -12.150 1.00 54.62 264 PRO B CA 1
ATOM 1455 C C . PRO A 1 194 ? -8.371 18.639 -11.170 1.00 54.19 264 PRO B C 1
ATOM 1456 O O . PRO A 1 194 ? -8.569 18.900 -9.984 1.00 54.52 264 PRO B O 1
ATOM 1460 N N . ILE A 1 195 ? -8.495 17.422 -11.681 1.00 55.14 265 ILE B N 1
ATOM 1461 C CA . ILE A 1 195 ? -8.787 16.246 -10.874 1.00 55.08 265 ILE B CA 1
ATOM 1462 C C . ILE A 1 195 ? -7.683 15.222 -11.092 1.00 56.37 265 ILE B C 1
ATOM 1463 O O . ILE A 1 195 ? -6.918 15.313 -12.050 1.00 57.64 265 ILE B O 1
ATOM 1468 N N . HIS A 1 196 ? -7.599 14.264 -10.181 1.00 56.68 266 HIS B N 1
ATOM 1469 C CA . HIS A 1 196 ? -6.832 13.044 -10.408 1.00 57.79 266 HIS B CA 1
ATOM 1470 C C . HIS A 1 196 ? -7.838 11.929 -10.676 1.00 57.73 266 HIS B C 1
ATOM 1471 O O . HIS A 1 196 ? -8.968 11.955 -10.185 1.00 57.12 266 HIS B O 1
ATOM 1478 N N . VAL A 1 197 ? -7.415 10.937 -11.440 1.00 59.23 267 VAL B N 1
ATOM 1479 C CA . VAL A 1 197 ? -8.241 9.751 -11.669 1.00 59.90 267 VAL B CA 1
ATOM 1480 C C . VAL A 1 197 ? -7.510 8.522 -11.128 1.00 60.96 267 VAL B C 1
ATOM 1481 O O . VAL A 1 197 ? -6.348 8.278 -11.451 1.00 61.54 267 VAL B O 1
ATOM 1485 N N . PHE A 1 198 ? -8.213 7.768 -10.294 1.00 61.84 268 PHE B N 1
ATOM 1486 C CA . PHE A 1 198 ? -7.651 6.573 -9.685 1.00 64.40 268 PHE B CA 1
ATOM 1487 C C . PHE A 1 198 ? -8.411 5.317 -10.111 1.00 65.85 268 PHE B C 1
ATOM 1488 O O . PHE A 1 198 ? -9.613 5.348 -10.326 1.00 64.53 268 PHE B O 1
ATOM 1496 N N . ARG A 1 199 ? -7.680 4.220 -10.237 1.00 69.08 269 ARG B N 1
ATOM 1497 C CA . ARG A 1 199 ? -8.261 2.940 -10.626 1.00 72.38 269 ARG B CA 1
ATOM 1498 C C . ARG A 1 199 ? -7.723 1.833 -9.745 1.00 73.83 269 ARG B C 1
ATOM 1499 O O . ARG A 1 199 ? -6.527 1.766 -9.497 1.00 73.32 269 ARG B O 1
ATOM 1507 N N . PHE A 1 200 ? -8.620 0.971 -9.275 1.00 76.02 270 PHE B N 1
ATOM 1508 C CA . PHE A 1 200 ? -8.238 -0.181 -8.440 1.00 78.97 270 PHE B CA 1
ATOM 1509 C C . PHE A 1 200 ? -7.595 -1.273 -9.283 1.00 81.92 270 PHE B C 1
ATOM 1510 O O . PHE A 1 200 ? -8.082 -1.576 -10.381 1.00 81.96 270 PHE B O 1
ATOM 1518 N N . SER A 1 201 ? -6.493 -1.830 -8.784 1.00 85.11 271 SER B N 1
ATOM 1519 C CA . SER A 1 201 ? -5.882 -3.012 -9.389 1.00 90.02 271 SER B CA 1
ATOM 1520 C C . SER A 1 201 ? -5.852 -4.152 -8.363 1.00 93.34 271 SER B C 1
ATOM 1521 O O . SER A 1 201 ? -5.256 -4.007 -7.293 1.00 93.12 271 SER B O 1
ATOM 1524 N N . ARG A 1 202 ? -6.497 -5.276 -8.683 1.00 97.15 272 ARG B N 1
ATOM 1525 C CA . ARG A 1 202 ? -6.466 -6.460 -7.811 1.00 101.08 272 ARG B CA 1
ATOM 1526 C C . ARG A 1 202 ? -5.049 -7.032 -7.719 1.00 103.65 272 ARG B C 1
ATOM 1527 O O . ARG A 1 202 ? -4.655 -7.529 -6.668 1.00 104.71 272 ARG B O 1
ATOM 1535 N N . GLU A 1 203 ? -4.306 -6.946 -8.824 1.00 105.40 273 GLU B N 1
ATOM 1536 C CA . GLU A 1 203 ? -2.938 -7.464 -8.900 1.00 108.88 273 GLU B CA 1
ATOM 1537 C C . GLU A 1 203 ? -2.040 -6.823 -7.840 1.00 108.83 273 GLU B C 1
ATOM 1538 O O . GLU A 1 203 ? -1.336 -7.527 -7.104 1.00 111.72 273 GLU B O 1
ATOM 1544 N N . LYS A 1 204 ? -2.071 -5.494 -7.771 1.00 106.23 274 LYS B N 1
ATOM 1545 C CA . LYS A 1 204 ? -1.372 -4.759 -6.714 1.00 105.55 274 LYS B CA 1
ATOM 1546 C C . LYS A 1 204 ? -2.200 -4.773 -5.423 1.00 105.15 274 LYS B C 1
ATOM 1547 O O . LYS A 1 204 ? -1.678 -4.504 -4.330 1.00 105.19 274 LYS B O 1
ATOM 1553 N N . ASN A 1 205 ? -3.492 -5.076 -5.567 1.00 104.52 275 ASN B N 1
ATOM 1554 C CA . ASN A 1 205 ? -4.458 -5.035 -4.475 1.00 103.65 275 ASN B CA 1
ATOM 1555 C C . ASN A 1 205 ? -4.376 -3.683 -3.775 1.00 99.36 275 ASN B C 1
ATOM 1556 O O . ASN A 1 205 ? -4.263 -3.583 -2.549 1.00 100.35 275 ASN B O 1
ATOM 1561 N N . ASP A 1 206 ? -4.439 -2.646 -4.604 1.00 94.81 276 ASP B N 1
ATOM 1562 C CA . ASP A 1 206 ? -4.208 -1.265 -4.196 1.00 90.18 276 ASP B CA 1
ATOM 1563 C C . ASP A 1 206 ? -4.710 -0.379 -5.326 1.00 85.53 276 ASP B C 1
ATOM 1564 O O . ASP A 1 206 ? -5.083 -0.864 -6.406 1.00 85.40 276 ASP B O 1
ATOM 1569 N N . TRP 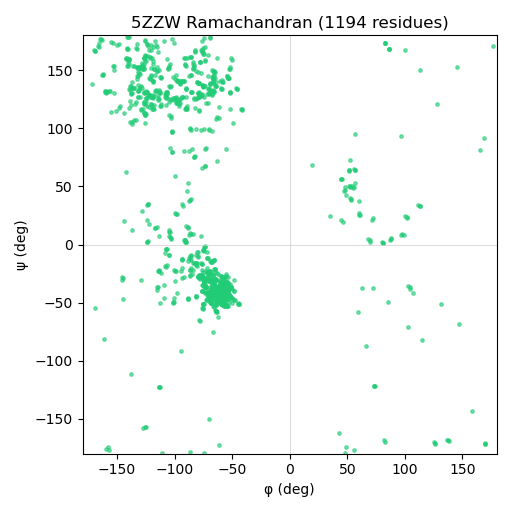A 1 207 ? -4.718 0.924 -5.080 1.00 80.72 277 TRP B N 1
ATOM 1570 C CA . TRP A 1 207 ? -5.119 1.874 -6.098 1.00 76.77 277 TRP B CA 1
ATOM 1571 C C . TRP A 1 207 ? -3.925 2.266 -6.960 1.00 76.14 277 TRP B C 1
ATOM 1572 O O . TRP A 1 207 ? -2.795 2.343 -6.484 1.00 76.20 277 TRP B O 1
ATOM 1583 N N . CYS A 1 208 ? -4.203 2.484 -8.243 1.00 75.81 278 CYS B N 1
ATOM 1584 C CA . CYS A 1 208 ? -3.252 3.027 -9.198 1.00 76.11 278 CYS B CA 1
ATOM 1585 C C . CYS A 1 208 ? -3.818 4.340 -9.751 1.00 73.30 278 CYS B C 1
ATOM 1586 O O . CYS A 1 208 ? -5.025 4.586 -9.667 1.00 71.86 278 CYS B O 1
ATOM 1589 N N . GLU A 1 209 ? -2.948 5.172 -10.309 1.00 71.70 279 GLU B N 1
ATOM 1590 C CA . GLU A 1 209 ? -3.386 6.425 -10.902 1.00 69.25 279 GLU B CA 1
ATOM 1591 C C . GLU A 1 209 ? -3.373 6.340 -12.420 1.00 69.22 279 GLU B C 1
ATOM 1592 O O . GLU A 1 209 ? -2.434 5.809 -13.011 1.00 70.41 279 GLU B O 1
ATOM 1598 N N . VAL A 1 210 ? -4.427 6.856 -13.051 1.00 67.35 280 VAL B N 1
ATOM 1599 C CA . VAL A 1 210 ? -4.477 6.939 -14.506 1.00 67.96 280 VAL B CA 1
ATOM 1600 C C . VAL A 1 210 ? -3.655 8.148 -14.900 1.00 67.57 280 VAL B C 1
ATOM 1601 O O . VAL A 1 210 ? -3.870 9.236 -14.378 1.00 66.80 280 VAL B O 1
ATOM 1605 N N . LEU A 1 211 ? -2.705 7.945 -15.803 1.00 69.02 281 LEU B N 1
ATOM 1606 C CA . LEU A 1 211 ? -1.774 8.985 -16.211 1.00 68.67 281 LEU B CA 1
ATOM 1607 C C . LEU A 1 211 ? -1.897 9.229 -17.722 1.00 69.63 281 LEU B C 1
ATOM 1608 O O . LEU A 1 211 ? -2.537 8.458 -18.428 1.00 69.80 281 LEU B O 1
ATOM 1613 N N . VAL A 1 212 ? -1.303 10.325 -18.189 1.00 69.64 282 VAL B N 1
ATOM 1614 C CA . VAL A 1 212 ? -1.262 10.660 -19.610 1.00 70.60 282 VAL B CA 1
ATOM 1615 C C . VAL A 1 212 ? 0.178 10.577 -20.093 1.00 72.23 282 VAL B C 1
ATOM 1616 O O . VAL A 1 212 ? 1.060 11.220 -19.539 1.00 71.39 282 VAL B O 1
ATOM 1620 N N . ASP A 1 213 ? 0.397 9.781 -21.132 1.00 74.71 283 ASP B N 1
ATOM 1621 C CA . ASP A 1 213 ? 1.727 9.575 -21.681 1.00 77.31 283 ASP B CA 1
ATOM 1622 C C . ASP A 1 213 ? 1.737 9.871 -23.187 1.00 80.18 283 ASP B C 1
ATOM 1623 O O . ASP A 1 213 ? 0.717 10.228 -23.777 1.00 79.70 283 ASP B O 1
ATOM 1628 N N . GLU A 1 214 ? 2.933 9.795 -23.760 1.00 83.41 284 GLU B N 1
ATOM 1629 C CA . GLU A 1 214 ? 3.141 9.804 -25.203 1.00 87.00 284 GLU B CA 1
ATOM 1630 C C . GLU A 1 214 ? 2.221 8.745 -25.807 1.00 89.10 284 GLU B C 1
ATOM 1631 O O . GLU A 1 214 ? 1.763 7.839 -25.106 1.00 88.45 284 GLU B O 1
ATOM 1637 N N . ASP A 1 215 ? 1.953 8.853 -27.100 1.00 92.70 285 ASP B N 1
ATOM 1638 C CA . ASP A 1 215 ? 1.451 7.708 -27.865 1.00 95.22 285 ASP B CA 1
ATOM 1639 C C . ASP A 1 215 ? 2.259 7.637 -29.150 1.00 99.49 285 ASP B C 1
ATOM 1640 O O . ASP A 1 215 ? 2.124 8.478 -30.034 1.00 100.74 285 ASP B O 1
ATOM 1645 N N . ILE A 1 216 ? 3.128 6.635 -29.199 1.00 102.63 286 ILE B N 1
ATOM 1646 C CA . ILE A 1 216 ? 4.008 6.407 -30.328 1.00 107.10 286 ILE B CA 1
ATOM 1647 C C . ILE A 1 216 ? 3.860 4.947 -30.768 1.00 109.89 286 ILE B C 1
ATOM 1648 O O . ILE A 1 216 ? 4.792 4.339 -31.311 1.00 113.29 286 ILE B O 1
ATOM 1653 N N . THR A 1 217 ? 2.673 4.391 -30.539 1.00 109.24 287 THR B N 1
ATOM 1654 C CA . THR A 1 217 ? 2.311 3.088 -31.100 1.00 112.18 287 THR B CA 1
ATOM 1655 C C . THR A 1 217 ? 2.032 3.250 -32.598 1.00 115.48 287 THR B C 1
ATOM 1656 O O . THR A 1 217 ? 1.962 4.371 -33.109 1.00 115.78 287 THR B O 1
ATOM 1660 N N . GLU A 1 218 ? 1.887 2.131 -33.305 1.00 118.52 288 GLU B N 1
ATOM 1661 C CA . GLU A 1 218 ? 1.547 2.159 -34.718 1.00 122.04 288 GLU B CA 1
ATOM 1662 C C . GLU A 1 218 ? 0.184 2.808 -34.932 1.00 120.45 288 GLU B C 1
ATOM 1663 O O . GLU A 1 218 ? 0.093 3.866 -35.549 1.00 121.07 288 GLU B O 1
ATOM 1669 N N . HIS A 1 219 ? -0.863 2.204 -34.376 1.00 118.69 289 HIS B N 1
ATOM 1670 C CA . HIS A 1 219 ? -2.224 2.705 -34.547 1.00 117.29 289 HIS B CA 1
ATOM 1671 C C . HIS A 1 219 ? -2.617 3.649 -33.422 1.00 112.63 289 HIS B C 1
ATOM 1672 O O . HIS A 1 219 ? -3.780 3.664 -33.018 1.00 110.65 289 HIS B O 1
ATOM 1679 N N . GLY A 1 220 ? -1.647 4.402 -32.896 1.00 110.68 290 GLY B N 1
ATOM 1680 C CA . GLY A 1 220 ? -1.922 5.382 -31.858 1.00 106.14 290 GLY B CA 1
ATOM 1681 C C . GLY A 1 220 ? -2.834 6.452 -32.415 1.00 105.25 290 GLY B C 1
ATOM 1682 O O . GLY A 1 220 ? -2.412 7.262 -33.222 1.00 106.24 290 GLY B O 1
ATOM 1683 N N . GLU A 1 221 ? -4.080 6.436 -31.987 1.00 103.24 291 GLU B N 1
ATOM 1684 C CA . GLU A 1 221 ? -5.081 7.359 -32.475 1.00 103.46 291 GLU B CA 1
ATOM 1685 C C . GLU A 1 221 ? -4.889 8.855 -32.284 1.00 102.54 291 GLU B C 1
ATOM 1686 O O . GLU A 1 221 ? -5.339 9.615 -33.123 1.00 104.02 291 GLU B O 1
ATOM 1692 N N . TYR A 1 222 ? -4.255 9.296 -31.201 1.00 100.62 292 TYR B N 1
ATOM 1693 C CA . TYR A 1 222 ? -4.137 10.736 -30.967 1.00 99.15 292 TYR B CA 1
ATOM 1694 C C . TYR A 1 222 ? -2.820 11.351 -30.484 1.00 98.62 292 TYR B C 1
ATOM 1695 O O . TYR A 1 222 ? -2.837 12.500 -30.053 1.00 98.44 292 TYR B O 1
ATOM 1704 N N . TYR A 1 223 ? -1.717 10.623 -30.522 1.00 98.35 293 TYR B N 1
ATOM 1705 C CA . TYR A 1 223 ? -0.434 11.119 -30.018 1.00 97.75 293 TYR B CA 1
ATOM 1706 C C . TYR A 1 223 ? -0.305 10.876 -28.514 1.00 93.78 293 TYR B C 1
ATOM 1707 O O . TYR A 1 223 ? 0.686 10.334 -28.048 1.00 93.42 293 TYR B O 1
ATOM 1716 N N . LEU A 1 224 ? -1.313 11.259 -27.749 1.00 90.80 294 LEU B N 1
ATOM 1717 C CA . LEU A 1 224 ? -1.253 11.022 -26.301 1.00 87.93 294 LEU B CA 1
ATOM 1718 C C . LEU A 1 224 ? -2.204 9.883 -25.956 1.00 87.09 294 LEU B C 1
ATOM 1719 O O . LEU A 1 224 ? -3.099 9.582 -26.727 1.00 88.21 294 LEU B O 1
ATOM 1724 N N . ARG A 1 225 ? -2.000 9.239 -24.813 1.00 85.72 295 ARG B N 1
ATOM 1725 C CA . ARG A 1 225 ? -2.843 8.109 -24.417 1.00 85.00 295 ARG B CA 1
ATOM 1726 C C . ARG A 1 225 ? -2.921 7.925 -22.898 1.00 82.48 295 ARG B C 1
ATOM 1727 O O . ARG A 1 225 ? -2.042 8.350 -22.150 1.00 81.44 295 ARG B O 1
ATOM 1735 N N . PHE A 1 226 ? -4.020 7.330 -22.458 1.00 81.15 296 PHE B N 1
ATOM 1736 C CA . PHE A 1 226 ? -4.202 7.020 -21.047 1.00 79.27 296 PHE B CA 1
ATOM 1737 C C . PHE A 1 226 ? -3.428 5.759 -20.636 1.00 80.77 296 PHE B C 1
ATOM 1738 O O . PHE A 1 226 ? -3.711 4.661 -21.092 1.00 83.43 296 PHE B O 1
ATOM 1746 N N . VAL A 1 227 ? -2.441 5.926 -19.762 1.00 80.09 297 VAL B N 1
ATOM 1747 C CA . VAL A 1 227 ? -1.716 4.791 -19.187 1.00 80.95 297 VAL B CA 1
ATOM 1748 C C . VAL A 1 227 ? -2.083 4.686 -17.694 1.00 79.63 297 VAL B C 1
ATOM 1749 O O . VAL A 1 227 ? -2.872 5.497 -17.167 1.00 77.50 297 VAL B O 1
ATOM 1753 N N . GLN A 1 228 ? -1.493 3.710 -17.001 1.00 80.92 298 GLN B N 1
ATOM 1754 C CA . GLN A 1 228 ? -1.785 3.422 -15.594 1.00 80.18 298 GLN B CA 1
ATOM 1755 C C . GLN A 1 228 ? -0.465 3.302 -14.851 1.00 80.70 298 GLN B C 1
ATOM 1756 O O . GLN A 1 228 ? 0.464 2.676 -15.352 1.00 83.03 298 GLN B O 1
ATOM 1762 N N . SER A 1 229 ? -0.380 3.881 -13.655 1.00 79.19 299 SER B N 1
ATOM 1763 C CA . SER A 1 229 ? 0.820 3.779 -12.823 1.00 80.04 299 SER B CA 1
ATOM 1764 C C . SER A 1 229 ? 1.025 2.336 -12.378 1.00 83.13 299 SER B C 1
ATOM 1765 O O . SER A 1 229 ? 0.056 1.609 -12.161 1.00 83.61 299 SER B O 1
ATOM 1768 N N . LYS A 1 230 ? 2.284 1.928 -12.253 1.00 85.66 300 LYS B N 1
ATOM 1769 C CA . LYS A 1 230 ? 2.618 0.595 -11.776 1.00 88.77 300 LYS B CA 1
ATOM 1770 C C . LYS A 1 230 ? 2.212 0.447 -10.311 1.00 88.99 300 LYS B C 1
ATOM 1771 O O . LYS A 1 230 ? 1.183 -0.154 -10.028 1.00 90.15 300 LYS B O 1
ATOM 1777 N N . GLY A 1 231 ? 2.978 1.035 -9.402 1.00 89.02 301 GLY B N 1
ATOM 1778 C CA . GLY A 1 231 ? 2.625 1.014 -8.000 1.00 88.55 301 GLY B CA 1
ATOM 1779 C C . GLY A 1 231 ? 1.697 2.164 -7.673 1.00 85.96 301 GLY B C 1
ATOM 1780 O O . GLY A 1 231 ? 1.373 2.998 -8.539 1.00 84.89 301 GLY B O 1
ATOM 1781 N N . PRO A 1 232 ? 1.315 2.280 -6.390 1.00 84.70 302 PRO B N 1
ATOM 1782 C CA . PRO A 1 232 ? 0.523 3.431 -5.944 1.00 81.68 302 PRO B CA 1
ATOM 1783 C C . PRO A 1 232 ? 1.352 4.725 -5.830 1.00 79.82 302 PRO B C 1
ATOM 1784 O O . PRO A 1 232 ? 2.417 4.733 -5.189 1.00 80.49 302 PRO B O 1
ATOM 1788 N N . THR A 1 233 ? 0.870 5.786 -6.484 1.00 77.27 303 THR B N 1
ATOM 1789 C CA . THR A 1 233 ? 1.604 7.046 -6.586 1.00 75.76 303 THR B CA 1
ATOM 1790 C C . THR A 1 233 ? 1.569 7.801 -5.264 1.00 74.90 303 THR B C 1
ATOM 1791 O O . THR A 1 233 ? 0.957 7.343 -4.317 1.00 74.64 303 THR B O 1
ATOM 1795 N N . LEU A 1 234 ? 2.236 8.954 -5.199 1.00 74.72 304 LEU B N 1
ATOM 1796 C CA . LEU A 1 234 ? 2.186 9.810 -4.023 1.00 74.13 304 LEU B CA 1
ATOM 1797 C C . LEU A 1 234 ? 0.763 10.247 -3.762 1.00 72.23 304 LEU B C 1
ATOM 1798 O O . LEU A 1 234 ? 0.325 10.303 -2.617 1.00 72.77 304 LEU B O 1
ATOM 1803 N N . MET A 1 235 ? 0.050 10.573 -4.831 1.00 71.27 305 MET B N 1
ATOM 1804 C CA . MET A 1 235 ? -1.301 11.092 -4.703 1.00 70.39 305 MET B CA 1
ATOM 1805 C C . MET A 1 235 ? -2.283 10.028 -4.239 1.00 70.04 305 MET B C 1
ATOM 1806 O O . MET A 1 235 ? -3.150 10.316 -3.391 1.00 68.25 305 MET B O 1
ATOM 1811 N N . THR A 1 236 ? -2.145 8.801 -4.768 1.00 71.24 306 THR B N 1
ATOM 1812 C CA . THR A 1 236 ? -2.993 7.688 -4.331 1.00 71.35 306 THR B CA 1
ATOM 1813 C C . THR A 1 236 ? -2.885 7.553 -2.801 1.00 71.50 306 THR B C 1
ATOM 1814 O O . THR A 1 236 ? -3.894 7.545 -2.094 1.00 71.18 306 THR B O 1
ATOM 1818 N N . THR A 1 237 ? -1.651 7.458 -2.313 1.00 71.98 307 THR B N 1
ATOM 1819 C CA . THR A 1 237 ? -1.382 7.271 -0.893 1.00 72.63 307 THR B CA 1
ATOM 1820 C C . THR A 1 237 ? -1.893 8.449 -0.083 1.00 71.08 307 THR B C 1
ATOM 1821 O O . THR A 1 237 ? -2.539 8.257 0.949 1.00 71.65 307 THR B O 1
ATOM 1825 N N . ALA A 1 238 ? -1.626 9.663 -0.560 1.00 69.71 308 ALA B N 1
ATOM 1826 C CA . ALA A 1 238 ? -2.074 10.873 0.116 1.00 68.46 308 ALA B CA 1
ATOM 1827 C C . ALA A 1 238 ? -3.568 10.861 0.381 1.00 68.14 308 ALA B C 1
ATOM 1828 O O . ALA A 1 238 ? -4.004 11.256 1.465 1.00 69.54 308 ALA B O 1
ATOM 1830 N N . VAL A 1 239 ? -4.355 10.400 -0.590 1.00 68.08 309 VAL B N 1
ATOM 1831 C CA . VAL A 1 239 ? -5.819 10.445 -0.467 1.00 67.30 309 VAL B CA 1
ATOM 1832 C C . VAL A 1 239 ? -6.497 9.101 -0.160 1.00 68.28 309 VAL B C 1
ATOM 1833 O O . VAL A 1 239 ? -7.716 9.010 -0.241 1.00 67.21 309 VAL B O 1
ATOM 1837 N N . LYS A 1 240 ? -5.722 8.079 0.190 1.00 69.98 310 LYS B N 1
ATOM 1838 C CA . LYS A 1 240 ? -6.264 6.719 0.317 1.00 71.68 310 LYS B CA 1
ATOM 1839 C C . LYS A 1 240 ? -7.444 6.607 1.280 1.00 71.49 310 LYS B C 1
ATOM 1840 O O . LYS A 1 240 ? -8.347 5.800 1.085 1.00 72.51 310 LYS B O 1
ATOM 1846 N N . HIS A 1 241 ? -7.426 7.426 2.325 1.00 71.32 311 HIS B N 1
ATOM 1847 C CA . HIS A 1 241 ? -8.501 7.461 3.320 1.00 71.88 311 HIS B CA 1
ATOM 1848 C C . HIS A 1 241 ? -9.783 8.158 2.825 1.00 71.19 311 HIS B C 1
ATOM 1849 O O . HIS A 1 241 ? -10.746 8.263 3.587 1.00 71.50 311 HIS B O 1
ATOM 1856 N N . LEU A 1 242 ? -9.771 8.686 1.594 1.00 70.91 312 LEU B N 1
ATOM 1857 C CA . LEU A 1 242 ? -10.973 9.235 0.952 1.00 70.22 312 LEU B CA 1
ATOM 1858 C C . LEU A 1 242 ? -11.469 8.324 -0.176 1.00 71.16 312 LEU B C 1
ATOM 1859 O O . LEU A 1 242 ? -12.616 8.453 -0.621 1.00 69.68 312 LEU B O 1
ATOM 1864 N N . LEU A 1 243 ? -10.597 7.430 -0.655 1.00 74.08 313 LEU B N 1
ATOM 1865 C CA . LEU A 1 243 ? -10.962 6.431 -1.667 1.00 76.63 313 LEU B CA 1
ATOM 1866 C C . LEU A 1 243 ? -11.751 5.283 -1.051 1.00 79.77 313 LEU B C 1
ATOM 1867 O O . LEU A 1 243 ? -11.527 4.944 0.114 1.00 81.56 313 LEU B O 1
ATOM 1872 N N . PRO A 1 244 ? -12.685 4.693 -1.822 1.00 82.12 314 PRO B N 1
ATOM 1873 C CA . PRO A 1 244 ? -13.363 3.527 -1.286 1.00 86.33 314 PRO B CA 1
ATOM 1874 C C . PRO A 1 244 ? -12.375 2.413 -0.956 1.00 90.25 314 PRO B C 1
ATOM 1875 O O . PRO A 1 244 ? -11.474 2.137 -1.753 1.00 89.43 314 PRO B O 1
ATOM 1879 N N . GLU A 1 245 ? -12.532 1.821 0.227 1.00 95.46 315 GLU B N 1
ATOM 1880 C CA . GLU A 1 245 ? -11.717 0.675 0.659 1.00 100.56 315 GLU B CA 1
ATOM 1881 C C . GLU A 1 245 ? -12.142 -0.550 -0.156 1.00 103.13 315 GLU B C 1
ATOM 1882 O O . GLU A 1 245 ? -11.299 -1.314 -0.651 1.00 103.79 315 GLU B O 1
ATOM 1888 N N . PHE A 1 246 ? -13.463 -0.722 -0.289 1.00 105.16 316 PHE B N 1
ATOM 1889 C CA . PHE A 1 246 ? -14.035 -1.789 -1.100 1.00 108.33 316 PHE B CA 1
ATOM 1890 C C . PHE A 1 246 ? -13.771 -1.444 -2.568 1.00 107.55 316 PHE B C 1
ATOM 1891 O O . PHE A 1 246 ? -14.146 -0.362 -3.056 1.00 105.98 316 PHE B O 1
ATOM 1899 N N . GLY A 1 247 ? -13.079 -2.352 -3.255 1.00 108.25 317 GLY B N 1
ATOM 1900 C CA . GLY A 1 247 ? -12.694 -2.130 -4.645 1.00 106.24 317 GLY B CA 1
ATOM 1901 C C . GLY A 1 247 ? -12.740 -3.393 -5.486 1.00 107.43 317 GLY B C 1
ATOM 1902 O O . GLY A 1 247 ? -11.989 -4.324 -5.231 1.00 108.40 317 GLY B O 1
ATOM 1903 N N . LEU A 1 248 ? -13.659 -3.432 -6.454 1.00 105.98 318 LEU B N 1
ATOM 1904 C CA . LEU A 1 248 ? -13.618 -4.427 -7.527 1.00 107.48 318 LEU B CA 1
ATOM 1905 C C . LEU A 1 248 ? -12.493 -4.040 -8.483 1.00 104.63 318 LEU B C 1
ATOM 1906 O O . LEU A 1 248 ? -12.060 -2.887 -8.499 1.00 101.99 318 LEU B O 1
ATOM 1911 N N . ASP A 1 249 ? -11.994 -4.993 -9.271 1.00 105.55 319 ASP B N 1
ATOM 1912 C CA . ASP A 1 249 ? -10.908 -4.699 -10.206 1.00 103.43 319 ASP B CA 1
ATOM 1913 C C . ASP A 1 249 ? -11.376 -3.711 -11.272 1.00 99.62 319 ASP B C 1
ATOM 1914 O O . ASP A 1 249 ? -12.523 -3.749 -11.708 1.00 98.28 319 ASP B O 1
ATOM 1919 N N . GLY A 1 250 ? -10.477 -2.813 -11.674 1.00 96.95 320 GLY B N 1
ATOM 1920 C CA . GLY A 1 250 ? -10.781 -1.775 -12.655 1.00 93.73 320 GLY B CA 1
ATOM 1921 C C . GLY A 1 250 ? -11.724 -0.679 -12.175 1.00 89.85 320 GLY B C 1
ATOM 1922 O O . GLY A 1 250 ? -12.092 0.198 -12.963 1.00 88.58 320 GLY B O 1
ATOM 1923 N N . TYR A 1 251 ? -12.120 -0.713 -10.900 1.00 87.74 321 TYR B N 1
ATOM 1924 C CA . TYR A 1 251 ? -13.051 0.269 -10.361 1.00 84.92 321 TYR B CA 1
ATOM 1925 C C . TYR A 1 251 ? -12.349 1.634 -10.355 1.00 80.82 321 TYR B C 1
ATOM 1926 O O . TYR A 1 251 ? -11.203 1.726 -9.923 1.00 79.56 321 TYR B O 1
ATOM 1935 N N . GLN A 1 252 ? -13.040 2.660 -10.835 1.00 77.70 322 GLN B N 1
ATOM 1936 C CA . GLN A 1 252 ? -12.411 3.945 -11.127 1.00 75.23 322 GLN B CA 1
ATOM 1937 C C . GLN A 1 252 ? -13.165 5.132 -10.531 1.00 71.48 322 GLN B C 1
ATOM 1938 O O . GLN A 1 252 ? -14.383 5.235 -10.641 1.00 70.31 322 GLN B O 1
ATOM 1944 N N . VAL A 1 253 ? -12.413 6.025 -9.900 1.00 69.55 323 VAL B N 1
ATOM 1945 C CA . VAL A 1 253 ? -12.966 7.222 -9.265 1.00 67.56 323 VAL B CA 1
ATOM 1946 C C . VAL A 1 253 ? -12.170 8.456 -9.668 1.00 64.97 323 VAL B C 1
ATOM 1947 O O . VAL A 1 253 ? -10.967 8.385 -9.900 1.00 64.81 323 VAL B O 1
ATOM 1951 N N . GLU A 1 254 ? -12.860 9.586 -9.741 1.00 63.08 324 GLU B N 1
ATOM 1952 C CA . GLU A 1 254 ? -12.228 10.893 -9.858 1.00 61.16 324 GLU B CA 1
ATOM 1953 C C . GLU A 1 254 ? -12.160 11.550 -8.476 1.00 59.30 324 GLU B C 1
ATOM 1954 O O . GLU A 1 254 ? -13.095 11.428 -7.689 1.00 58.54 324 GLU B O 1
ATOM 1960 N N . LEU A 1 255 ? -11.049 12.219 -8.188 1.00 58.38 325 LEU B N 1
ATOM 1961 C CA . LEU A 1 255 ? -10.964 13.059 -7.010 1.00 57.49 325 LEU B CA 1
ATOM 1962 C C . LEU A 1 255 ? -10.355 14.424 -7.305 1.00 56.42 325 LEU B C 1
ATOM 1963 O O . LEU A 1 255 ? -9.237 14.517 -7.808 1.00 57.07 325 LEU B O 1
ATOM 1968 N N . GLY A 1 256 ? -11.104 15.475 -6.985 1.00 54.60 326 GLY B N 1
ATOM 1969 C CA . GLY A 1 256 ? -10.647 16.849 -7.146 1.00 53.46 326 GLY B CA 1
ATOM 1970 C C . GLY A 1 256 ? -9.839 17.319 -5.963 1.00 52.73 326 GLY B C 1
ATOM 1971 O O . GLY A 1 256 ? -10.369 17.985 -5.103 1.00 51.49 326 GLY B O 1
ATOM 1972 N N . LEU A 1 257 ? -8.559 16.964 -5.948 1.00 53.22 327 LEU B N 1
ATOM 1973 C CA . LEU A 1 257 ? -7.638 17.294 -4.863 1.00 53.33 327 LEU B CA 1
ATOM 1974 C C . LEU A 1 257 ? -7.377 18.792 -4.794 1.00 52.92 327 LEU B C 1
ATOM 1975 O O . LEU A 1 257 ? -7.323 19.356 -3.704 1.00 53.49 327 LEU B O 1
ATOM 1980 N N . ALA A 1 258 ? -7.218 19.436 -5.950 1.00 52.81 328 ALA B N 1
ATOM 1981 C CA . ALA A 1 258 ? -7.108 20.894 -6.019 1.00 52.44 328 ALA B CA 1
ATOM 1982 C C . ALA A 1 258 ? -8.247 21.556 -5.246 1.00 51.46 328 ALA B C 1
ATOM 1983 O O . ALA A 1 258 ? -8.014 22.409 -4.413 1.00 53.04 328 ALA B O 1
ATOM 1985 N N . GLY A 1 259 ? -9.472 21.131 -5.511 1.00 50.28 329 GLY B N 1
ATOM 1986 C CA . GLY A 1 259 ? -10.634 21.649 -4.820 1.00 49.98 329 GLY B CA 1
ATOM 1987 C C . GLY A 1 259 ? -10.673 21.322 -3.335 1.00 50.61 329 GLY B C 1
ATOM 1988 O O . GLY A 1 259 ? -11.276 22.043 -2.557 1.00 51.48 329 GLY B O 1
ATOM 1989 N N . LEU A 1 260 ? -10.073 20.213 -2.931 1.00 51.63 330 LEU B N 1
ATOM 1990 C CA . LEU A 1 260 ? -10.081 19.814 -1.526 1.00 52.23 330 LEU B CA 1
ATOM 1991 C C . LEU A 1 260 ? -9.122 20.695 -0.762 1.00 53.60 330 LEU B C 1
ATOM 1992 O O . LEU A 1 260 ? -9.394 21.050 0.397 1.00 55.11 330 LEU B O 1
ATOM 1997 N N . ALA A 1 261 ? -8.008 21.051 -1.407 1.00 53.99 331 ALA B N 1
ATOM 1998 C CA . ALA A 1 261 ? -7.026 21.947 -0.806 1.00 55.20 331 ALA B CA 1
ATOM 1999 C C . ALA A 1 261 ? -7.657 23.322 -0.568 1.00 55.72 331 ALA B C 1
ATOM 2000 O O . ALA A 1 261 ? -7.531 23.898 0.520 1.00 56.39 331 ALA B O 1
ATOM 2002 N N . ILE A 1 262 ? -8.362 23.821 -1.579 1.00 55.76 332 ILE B N 1
ATOM 2003 C CA . ILE A 1 262 ? -9.098 25.072 -1.475 1.00 56.64 332 ILE B CA 1
ATOM 2004 C C . ILE A 1 262 ? -10.166 24.990 -0.374 1.00 57.77 332 ILE B C 1
ATOM 2005 O O . ILE A 1 262 ? -10.348 25.946 0.406 1.00 60.60 332 ILE B O 1
ATOM 2010 N N . SER A 1 263 ? -10.869 23.864 -0.305 1.00 57.06 333 SER B N 1
ATOM 2011 C CA . SER A 1 263 ? -11.908 23.680 0.695 1.00 57.08 333 SER B CA 1
ATOM 2012 C C . SER A 1 263 ? -11.322 23.780 2.100 1.00 58.54 333 SER B C 1
ATOM 2013 O O . SER A 1 263 ? -11.944 24.354 3.002 1.00 59.10 333 SER B O 1
ATOM 2016 N N . GLN A 1 264 ? -10.120 23.227 2.265 1.00 59.26 334 GLN B N 1
ATOM 2017 C CA . GLN A 1 264 ? -9.415 23.242 3.551 1.00 60.14 334 GLN B CA 1
ATOM 2018 C C . GLN A 1 264 ? -8.970 24.641 3.936 1.00 60.17 334 GLN B C 1
ATOM 2019 O O . GLN A 1 264 ? -9.017 24.995 5.112 1.00 61.77 334 GLN B O 1
ATOM 2025 N N . GLN A 1 265 ? -8.526 25.427 2.957 1.00 59.24 335 GLN B N 1
ATOM 2026 C CA . GLN A 1 265 ? -8.114 26.823 3.210 1.00 59.57 335 GLN B CA 1
ATOM 2027 C C . GLN A 1 265 ? -9.300 27.634 3.721 1.00 58.57 335 GLN B C 1
ATOM 2028 O O . GLN A 1 265 ? -9.208 28.307 4.743 1.00 59.10 335 GLN B O 1
ATOM 2034 N N . ILE A 1 266 ? -10.414 27.524 3.009 1.00 56.90 336 ILE B N 1
ATOM 2035 C CA . ILE A 1 266 ? -11.657 28.184 3.380 1.00 56.74 336 ILE B CA 1
ATOM 2036 C C . ILE A 1 266 ? -12.127 27.762 4.775 1.00 57.33 336 ILE B C 1
ATOM 2037 O O . ILE A 1 266 ? -12.457 28.603 5.603 1.00 58.00 336 ILE B O 1
ATOM 2042 N N . ALA A 1 267 ? -12.164 26.459 5.028 1.00 57.46 337 ALA B N 1
ATOM 2043 C CA . ALA A 1 267 ? -12.596 25.941 6.330 1.00 58.33 337 ALA B CA 1
ATOM 2044 C C . ALA A 1 267 ? -11.748 26.508 7.460 1.00 59.97 337 ALA B C 1
ATOM 2045 O O . ALA A 1 267 ? -12.268 26.853 8.513 1.00 60.76 337 ALA B O 1
ATOM 2047 N N . ASN A 1 268 ? -10.442 26.600 7.233 1.00 60.81 338 ASN B N 1
ATOM 2048 C CA . ASN A 1 268 ? -9.524 27.127 8.233 1.00 62.89 338 ASN B CA 1
ATOM 2049 C C . ASN A 1 268 ? -9.635 28.641 8.417 1.00 63.91 338 ASN B C 1
ATOM 2050 O O . ASN A 1 268 ? -9.503 29.151 9.535 1.00 66.32 338 ASN B O 1
ATOM 2055 N N . ARG A 1 269 ? -9.870 29.365 7.329 1.00 63.13 339 ARG B N 1
ATOM 2056 C CA . ARG A 1 269 ? -10.105 30.806 7.420 1.00 63.91 339 ARG B CA 1
ATOM 2057 C C . ARG A 1 269 ? -11.343 31.080 8.261 1.00 63.76 339 ARG B C 1
ATOM 2058 O O . ARG A 1 269 ? -11.328 31.946 9.135 1.00 66.01 339 ARG B O 1
ATOM 2066 N N . ILE A 1 270 ? -12.408 30.329 7.993 1.00 61.89 340 ILE B N 1
ATOM 2067 C CA . ILE A 1 270 ? -13.649 30.447 8.745 1.00 62.14 340 ILE B CA 1
ATOM 2068 C C . ILE A 1 270 ? -13.419 30.087 10.212 1.00 63.96 340 ILE B C 1
ATOM 2069 O O . ILE A 1 270 ? -13.946 30.744 11.103 1.00 65.26 340 ILE B O 1
ATOM 2074 N N . ASP A 1 271 ? -12.626 29.050 10.458 1.00 64.88 341 ASP B N 1
ATOM 2075 C CA . ASP A 1 271 ? -12.288 28.638 11.817 1.00 67.39 341 ASP B CA 1
ATOM 2076 C C . ASP A 1 271 ? -11.580 29.762 12.573 1.00 70.17 341 ASP B C 1
ATOM 2077 O O . ASP A 1 271 ? -11.880 30.016 13.742 1.00 71.68 341 ASP B O 1
ATOM 2082 N N . LYS A 1 272 ? -10.653 30.434 11.898 1.00 71.28 342 LYS B N 1
ATOM 2083 C CA . LYS A 1 272 ? -9.845 31.469 12.530 1.00 74.89 342 LYS B CA 1
ATOM 2084 C C . LYS A 1 272 ? -10.614 32.763 12.743 1.00 75.15 342 LYS B C 1
ATOM 2085 O O . LYS A 1 272 ? -10.638 33.294 13.849 1.00 77.04 342 LYS B O 1
ATOM 2091 N N . SER A 1 273 ? -11.253 33.258 11.687 1.00 73.44 343 SER B N 1
ATOM 2092 C CA . SER A 1 273 ? -11.825 34.605 11.696 1.00 74.11 343 SER B CA 1
ATOM 2093 C C . SER A 1 273 ? -13.332 34.691 11.391 1.00 71.57 343 SER B C 1
ATOM 2094 O O . SER A 1 273 ? -13.891 35.791 11.351 1.00 72.64 343 SER B O 1
ATOM 2097 N N . GLY A 1 274 ? -13.982 33.544 11.206 1.00 68.38 344 GLY B N 1
ATOM 2098 C CA . GLY A 1 274 ? -15.411 33.493 10.912 1.00 66.39 344 GLY B CA 1
ATOM 2099 C C . GLY A 1 274 ? -15.704 33.626 9.428 1.00 64.51 344 GLY B C 1
ATOM 2100 O O . GLY A 1 274 ? -14.823 33.967 8.625 1.00 64.57 344 GLY B O 1
ATOM 2101 N N . GLY A 1 275 ? -16.948 33.353 9.056 1.00 63.13 345 GLY B N 1
ATOM 2102 C CA . GLY A 1 275 ? -17.355 33.452 7.664 1.00 61.31 345 GLY B CA 1
ATOM 2103 C C . GLY A 1 275 ? -18.244 32.314 7.207 1.00 59.16 345 GLY B C 1
ATOM 2104 O O . GLY A 1 275 ? -18.737 31.514 8.014 1.00 58.86 345 GLY B O 1
ATOM 2105 N N . ALA A 1 276 ? -18.445 32.259 5.895 1.00 57.52 346 ALA B N 1
ATOM 2106 C CA . ALA A 1 276 ? -19.205 31.200 5.268 1.00 56.53 346 ALA B CA 1
ATOM 2107 C C . ALA A 1 276 ? -18.884 31.163 3.779 1.00 56.27 346 ALA B C 1
ATOM 2108 O O . ALA A 1 276 ? -18.635 32.190 3.171 1.00 57.44 346 ALA B O 1
ATOM 2110 N N . ALA A 1 277 ? -18.884 29.972 3.191 1.00 55.72 347 ALA B N 1
ATOM 2111 C CA . ALA A 1 277 ? -18.660 29.813 1.771 1.00 54.69 347 ALA B CA 1
ATOM 2112 C C . ALA A 1 277 ? -19.922 29.288 1.114 1.00 54.50 347 ALA B C 1
ATOM 2113 O O . ALA A 1 277 ? -20.705 28.593 1.741 1.00 54.66 347 ALA B O 1
ATOM 2115 N N . LEU A 1 278 ? -20.119 29.649 -0.147 1.00 54.52 348 LEU B N 1
ATOM 2116 C CA . LEU A 1 278 ? -21.214 29.134 -0.958 1.00 53.79 348 LEU B CA 1
ATOM 2117 C C . LEU A 1 278 ? -20.582 28.587 -2.227 1.00 53.33 348 LEU B C 1
ATOM 2118 O O . LEU A 1 278 ? -19.999 29.327 -3.006 1.00 53.28 348 LEU B O 1
ATOM 2123 N N . ILE A 1 279 ? -20.657 27.268 -2.399 1.00 53.20 349 ILE B N 1
ATOM 2124 C CA . ILE A 1 279 ? -20.087 26.587 -3.559 1.00 52.13 349 ILE B CA 1
ATOM 2125 C C . ILE A 1 279 ? -21.245 26.050 -4.366 1.00 51.52 349 ILE B C 1
ATOM 2126 O O . ILE A 1 279 ? -22.035 25.265 -3.867 1.00 51.08 349 ILE B O 1
ATOM 2131 N N . ILE A 1 280 ? -21.346 26.519 -5.608 1.00 52.06 350 ILE B N 1
ATOM 2132 C CA . ILE A 1 280 ? -22.451 26.207 -6.499 1.00 52.30 350 ILE B CA 1
ATOM 2133 C C . ILE A 1 280 ? -21.876 25.614 -7.768 1.00 51.75 350 ILE B C 1
ATOM 2134 O O . ILE A 1 280 ? -21.002 26.201 -8.391 1.00 51.27 350 ILE B O 1
ATOM 2139 N N . ASP A 1 281 ? -22.368 24.439 -8.141 1.00 51.16 351 ASP B N 1
ATOM 2140 C CA . ASP A 1 281 ? -21.869 23.770 -9.321 1.00 51.27 351 ASP B CA 1
ATOM 2141 C C . ASP A 1 281 ? -22.749 22.587 -9.672 1.00 51.82 351 ASP B C 1
ATOM 2142 O O . ASP A 1 281 ? -23.581 22.145 -8.875 1.00 51.82 351 ASP B O 1
ATOM 2147 N N . TYR A 1 282 ? -22.545 22.065 -10.872 1.00 52.46 352 TYR B N 1
ATOM 2148 C CA . TYR A 1 282 ? -23.131 20.785 -11.211 1.00 52.94 352 TYR B CA 1
ATOM 2149 C C . TYR A 1 282 ? -22.247 19.693 -10.620 1.00 51.87 352 TYR B C 1
ATOM 2150 O O . TYR A 1 282 ? -21.021 19.802 -10.621 1.00 50.59 352 TYR B O 1
ATOM 2159 N N . GLY A 1 283 ? -22.890 18.658 -10.091 1.00 52.31 353 GLY B N 1
ATOM 2160 C CA . GLY A 1 283 ? -22.196 17.602 -9.361 1.00 52.79 353 GLY B CA 1
ATOM 2161 C C . GLY A 1 283 ? -23.104 16.637 -8.612 1.00 53.14 353 GLY B C 1
ATOM 2162 O O . GLY A 1 283 ? -24.332 16.675 -8.773 1.00 52.98 353 GLY B O 1
ATOM 2163 N N . TYR A 1 284 ? -22.489 15.778 -7.794 1.00 53.28 354 TYR B N 1
ATOM 2164 C CA . TYR A 1 284 ? -23.191 14.689 -7.121 1.00 54.10 354 TYR B CA 1
ATOM 2165 C C . TYR A 1 284 ? -22.877 14.626 -5.624 1.00 53.87 354 TYR B C 1
ATOM 2166 O O . TYR A 1 284 ? -21.773 15.003 -5.179 1.00 53.38 354 TYR B O 1
ATOM 2175 N N . ASP A 1 285 ? -23.837 14.117 -4.850 1.00 54.45 355 ASP B N 1
ATOM 2176 C CA . ASP A 1 285 ? -23.622 13.873 -3.430 1.00 54.90 355 ASP B CA 1
ATOM 2177 C C . ASP A 1 285 ? -23.025 12.481 -3.212 1.00 57.34 355 ASP B C 1
ATOM 2178 O O . ASP A 1 285 ? -23.356 11.804 -2.253 1.00 59.34 355 ASP B O 1
ATOM 2183 N N . LYS A 1 286 ? -22.137 12.068 -4.112 1.00 58.60 356 LYS B N 1
ATOM 2184 C CA . LYS A 1 286 ? -21.427 10.790 -4.010 1.00 61.24 356 LYS B CA 1
ATOM 2185 C C . LYS A 1 286 ? -20.077 10.958 -4.670 1.00 60.64 356 LYS B C 1
ATOM 2186 O O . LYS A 1 286 ? -19.814 11.993 -5.290 1.00 61.21 356 LYS B O 1
ATOM 2192 N N . ILE A 1 287 ? -19.216 9.962 -4.543 1.00 61.22 357 ILE B N 1
ATOM 2193 C CA . ILE A 1 287 ? -17.949 9.973 -5.266 1.00 60.50 357 ILE B CA 1
ATOM 2194 C C . ILE A 1 287 ? -18.258 9.857 -6.752 1.00 60.06 357 ILE B C 1
ATOM 2195 O O . ILE A 1 287 ? -19.134 9.091 -7.138 1.00 61.64 357 ILE B O 1
ATOM 2200 N N . VAL A 1 288 ? -17.553 10.612 -7.585 1.00 58.42 358 VAL B N 1
ATOM 2201 C CA . VAL A 1 288 ? -17.815 10.596 -9.010 1.00 58.33 358 VAL B CA 1
ATOM 2202 C C . VAL A 1 288 ? -16.874 9.626 -9.701 1.00 58.81 358 VAL B C 1
ATOM 2203 O O . VAL A 1 288 ? -15.671 9.793 -9.642 1.00 58.51 358 VAL B O 1
ATOM 2207 N N . LYS A 1 289 ? -17.434 8.637 -10.384 1.00 59.71 359 LYS B N 1
ATOM 2208 C CA . LYS A 1 289 ? -16.633 7.608 -11.052 1.00 61.21 359 LYS B CA 1
ATOM 2209 C C . LYS A 1 289 ? -15.998 8.126 -12.343 1.00 59.89 359 LYS B C 1
ATOM 2210 O O . LYS A 1 289 ? -14.776 8.048 -12.532 1.00 59.92 359 LYS B O 1
ATOM 2216 N N . SER A 1 290 ? -16.843 8.661 -13.218 1.00 58.77 360 SER B N 1
ATOM 2217 C CA . SER A 1 290 ? -16.418 9.184 -14.497 1.00 58.39 360 SER B CA 1
ATOM 2218 C C . SER A 1 290 ? -17.290 10.376 -14.917 1.00 56.73 360 SER B C 1
ATOM 2219 O O . SER A 1 290 ? -18.500 10.248 -15.091 1.00 57.08 360 SER B O 1
ATOM 2222 N N . SER A 1 291 ? -16.661 11.533 -15.088 1.00 54.85 361 SER B N 1
ATOM 2223 C CA . SER A 1 291 ? -17.354 12.750 -15.517 1.00 53.44 361 SER B CA 1
ATOM 2224 C C . SER A 1 291 ? -16.530 13.659 -16.410 1.00 52.87 361 SER B C 1
ATOM 2225 O O . SER A 1 291 ? -17.091 14.389 -17.195 1.00 52.96 361 SER B O 1
ATOM 2228 N N . LEU A 1 292 ? -15.211 13.647 -16.280 1.00 52.76 362 LEU B N 1
ATOM 2229 C CA . LEU A 1 292 ? -14.346 14.471 -17.102 1.00 53.77 362 LEU B CA 1
ATOM 2230 C C . LEU A 1 292 ? -14.819 14.462 -18.560 1.00 56.25 362 LEU B C 1
ATOM 2231 O O . LEU A 1 292 ? -14.859 13.414 -19.219 1.00 57.85 362 LEU B O 1
ATOM 2236 N N . GLN A 1 293 ? -15.215 15.639 -19.047 1.00 56.86 363 GLN B N 1
ATOM 2237 C CA . GLN A 1 293 ? -15.740 15.777 -20.407 1.00 58.93 363 GLN B CA 1
ATOM 2238 C C . GLN A 1 293 ? -15.000 16.878 -21.118 1.00 59.31 363 GLN B C 1
ATOM 2239 O O . GLN A 1 293 ? -14.527 17.814 -20.491 1.00 57.84 363 GLN B O 1
ATOM 2245 N N . ALA A 1 294 ? -14.917 16.741 -22.437 1.00 61.31 364 ALA B N 1
ATOM 2246 C CA . ALA A 1 294 ? -14.323 17.743 -23.291 1.00 62.81 364 ALA B CA 1
ATOM 2247 C C . ALA A 1 294 ? -15.350 18.130 -24.338 1.00 64.73 364 ALA B C 1
ATOM 2248 O O . ALA A 1 294 ? -15.794 17.277 -25.102 1.00 66.71 364 ALA B O 1
ATOM 2250 N N . ILE A 1 295 ? -15.729 19.408 -24.357 1.00 64.81 365 ILE B N 1
ATOM 2251 C CA . ILE A 1 295 ? -16.682 19.904 -25.341 1.00 66.95 365 ILE B CA 1
ATOM 2252 C C . ILE A 1 295 ? -15.986 20.852 -26.307 1.00 69.16 365 ILE B C 1
ATOM 2253 O O . ILE A 1 295 ? -15.085 21.601 -25.903 1.00 68.87 365 ILE B O 1
ATOM 2258 N N . ARG A 1 296 ? -16.404 20.794 -27.573 1.00 71.96 366 ARG B N 1
ATOM 2259 C CA . ARG A 1 296 ? -15.852 21.644 -28.626 1.00 74.80 366 ARG B CA 1
ATOM 2260 C C . ARG A 1 296 ? -16.862 21.771 -29.768 1.00 78.14 366 ARG B C 1
ATOM 2261 O O . ARG A 1 296 ? -17.390 20.772 -30.226 1.00 78.83 366 ARG B O 1
ATOM 2269 N N . ASP A 1 297 ? -17.113 22.994 -30.225 1.00 81.05 367 ASP B N 1
ATOM 2270 C CA . ASP A 1 297 ? -18.106 23.267 -31.269 1.00 84.97 367 ASP B CA 1
ATOM 2271 C C . ASP A 1 297 ? -19.432 22.564 -30.985 1.00 84.64 367 ASP B C 1
ATOM 2272 O O . ASP A 1 297 ? -20.007 21.920 -31.870 1.00 86.79 367 ASP B O 1
ATOM 2277 N N . HIS A 1 298 ? -19.895 22.685 -29.742 1.00 82.80 368 HIS B N 1
ATOM 2278 C CA . HIS A 1 298 ? -21.171 22.109 -29.293 1.00 82.80 368 HIS B CA 1
ATOM 2279 C C . HIS A 1 298 ? -21.255 20.571 -29.420 1.00 82.81 368 HIS B C 1
ATOM 2280 O O . HIS A 1 298 ? -22.354 20.011 -29.536 1.00 83.69 368 HIS B O 1
ATOM 2287 N N . GLU A 1 299 ? -20.109 19.889 -29.403 1.00 81.77 369 GLU B N 1
ATOM 2288 C CA . GLU A 1 299 ? -20.085 18.435 -29.457 1.00 80.88 369 GLU B CA 1
ATOM 2289 C C . GLU A 1 299 ? -19.141 17.904 -28.394 1.00 77.89 369 GLU B C 1
ATOM 2290 O O . GLU A 1 299 ? -18.110 18.514 -28.103 1.00 76.99 369 GLU B O 1
ATOM 2296 N N . PHE A 1 300 ? -19.499 16.752 -27.828 1.00 76.30 370 PHE B N 1
ATOM 2297 C CA . PHE A 1 300 ? -18.603 16.018 -26.948 1.00 73.73 370 PHE B CA 1
ATOM 2298 C C . PHE A 1 300 ? -17.543 15.382 -27.808 1.00 74.91 370 PHE B C 1
ATOM 2299 O O . PHE A 1 300 ? -17.844 14.840 -28.859 1.00 77.50 370 PHE B O 1
ATOM 2307 N N . VAL A 1 301 ? -16.298 15.460 -27.356 1.00 73.55 371 VAL B N 1
ATOM 2308 C CA . VAL A 1 301 ? -15.163 14.910 -28.092 1.00 74.98 371 VAL B CA 1
ATOM 2309 C C . VAL A 1 301 ? -14.183 14.258 -27.121 1.00 73.03 371 VAL B C 1
ATOM 2310 O O . VAL A 1 301 ? -14.302 14.430 -25.900 1.00 70.35 371 VAL B O 1
ATOM 2314 N N . ASP A 1 302 ? -13.221 13.512 -27.663 1.00 74.54 372 ASP B N 1
ATOM 2315 C CA . ASP A 1 302 ? -12.279 12.780 -26.823 1.00 73.58 372 ASP B CA 1
ATOM 2316 C C . ASP A 1 302 ? -11.358 13.745 -26.110 1.00 71.95 372 ASP B C 1
ATOM 2317 O O . ASP A 1 302 ? -10.879 14.715 -26.695 1.00 72.83 372 ASP B O 1
ATOM 2322 N N . ILE A 1 303 ? -11.109 13.450 -24.840 1.00 70.02 373 ILE B N 1
ATOM 2323 C CA . ILE A 1 303 ? -10.232 14.248 -24.004 1.00 68.80 373 ILE B CA 1
ATOM 2324 C C . ILE A 1 303 ? -8.855 14.412 -24.650 1.00 70.90 373 ILE B C 1
ATOM 2325 O O . ILE A 1 303 ? -8.228 15.448 -24.490 1.00 71.24 373 ILE B O 1
ATOM 2330 N N . LEU A 1 304 ? -8.387 13.419 -25.394 1.00 73.74 374 LEU B N 1
ATOM 2331 C CA . LEU A 1 304 ? -7.073 13.520 -26.021 1.00 76.60 374 LEU B CA 1
ATOM 2332 C C . LEU A 1 304 ? -7.132 13.936 -27.494 1.00 80.37 374 LEU B C 1
ATOM 2333 O O . LEU A 1 304 ? -6.228 13.630 -28.256 1.00 83.07 374 LEU B O 1
ATOM 2338 N N . ASP A 1 305 ? -8.183 14.655 -27.880 1.00 81.79 375 ASP B N 1
ATOM 2339 C CA . ASP A 1 305 ? -8.374 15.111 -29.257 1.00 85.62 375 ASP B CA 1
ATOM 2340 C C . ASP A 1 305 ? -8.003 16.594 -29.367 1.00 86.70 375 ASP B C 1
ATOM 2341 O O . ASP A 1 305 ? -8.818 17.467 -29.074 1.00 85.52 375 ASP B O 1
ATOM 2346 N N . LYS A 1 306 ? -6.771 16.856 -29.795 1.00 89.50 376 LYS B N 1
ATOM 2347 C CA . LYS A 1 306 ? -6.217 18.208 -29.864 1.00 90.81 376 LYS B CA 1
ATOM 2348 C C . LYS A 1 306 ? -6.379 18.949 -28.538 1.00 88.18 376 LYS B C 1
ATOM 2349 O O . LYS A 1 306 ? -7.074 19.958 -28.470 1.00 87.78 376 LYS B O 1
ATOM 2355 N N . PRO A 1 307 ? -5.724 18.449 -27.475 1.00 86.96 377 PRO B N 1
ATOM 2356 C CA . PRO A 1 307 ? -5.882 19.091 -26.169 1.00 84.56 377 PRO B CA 1
ATOM 2357 C C . PRO A 1 307 ? -5.569 20.569 -26.273 1.00 85.99 377 PRO B C 1
ATOM 2358 O O . PRO A 1 307 ? -4.681 20.958 -27.031 1.00 88.35 377 PRO B O 1
ATOM 2362 N N . GLY A 1 308 ? -6.305 21.387 -25.531 1.00 85.41 378 GLY B N 1
ATOM 2363 C CA . GLY A 1 308 ? -6.201 22.835 -25.660 1.00 87.16 378 GLY B CA 1
ATOM 2364 C C . GLY A 1 308 ? -7.388 23.399 -26.425 1.00 88.95 378 GLY B C 1
ATOM 2365 O O . GLY A 1 308 ? -7.923 24.463 -26.047 1.00 89.23 378 GLY B O 1
ATOM 2366 N N . THR A 1 309 ? -7.829 22.672 -27.459 1.00 90.24 379 THR B N 1
ATOM 2367 C CA . THR A 1 309 ? -8.926 23.118 -28.323 1.00 91.66 379 THR B CA 1
ATOM 2368 C C . THR A 1 309 ? -10.340 22.887 -27.757 1.00 90.09 379 THR B C 1
ATOM 2369 O O . THR A 1 309 ? -11.296 23.466 -28.263 1.00 92.06 379 THR B O 1
ATOM 2373 N N . ALA A 1 310 ? -10.482 22.037 -26.737 1.00 87.42 380 ALA B N 1
ATOM 2374 C CA . ALA A 1 310 ? -11.770 21.796 -26.100 1.00 85.27 380 ALA B CA 1
ATOM 2375 C C . ALA A 1 310 ? -11.778 22.265 -24.650 1.00 82.70 380 ALA B C 1
ATOM 2376 O O . ALA A 1 310 ? -10.743 22.257 -23.985 1.00 82.01 380 ALA B O 1
ATOM 2378 N N . ASP A 1 311 ? -12.966 22.626 -24.168 1.00 81.93 381 ASP B N 1
ATOM 2379 C CA . ASP A 1 311 ? -13.166 22.992 -22.774 1.00 80.19 381 ASP B CA 1
ATOM 2380 C C . ASP A 1 311 ? -13.301 21.719 -21.943 1.00 78.57 381 ASP B C 1
ATOM 2381 O O . ASP A 1 311 ? -14.157 20.886 -22.239 1.00 79.83 381 ASP B O 1
ATOM 2386 N N . LEU A 1 312 ? -12.476 21.590 -20.908 1.00 76.17 382 LEU B N 1
ATOM 2387 C CA . LEU A 1 312 ? -12.544 20.438 -20.025 1.00 73.43 382 LEU B CA 1
ATOM 2388 C C . LEU A 1 312 ? -13.346 20.767 -18.790 1.00 70.69 382 LEU B C 1
ATOM 2389 O O . LEU A 1 312 ? -13.020 21.714 -18.079 1.00 71.00 382 LEU B O 1
ATOM 2394 N N . SER A 1 313 ? -14.391 19.993 -18.529 1.00 68.67 383 SER B N 1
ATOM 2395 C CA . SER A 1 313 ? -15.178 20.157 -17.316 1.00 66.16 383 SER B CA 1
ATOM 2396 C C . SER A 1 313 ? -15.279 18.834 -16.574 1.00 64.56 383 SER B C 1
ATOM 2397 O O . SER A 1 313 ? -15.110 17.739 -17.142 1.00 65.61 383 SER B O 1
ATOM 2400 N N . VAL A 1 314 ? -15.605 18.957 -15.293 1.00 61.34 384 VAL B N 1
ATOM 2401 C CA . VAL A 1 314 ? -15.739 17.830 -14.394 1.00 58.70 384 VAL B CA 1
ATOM 2402 C C . VAL A 1 314 ? -17.055 17.999 -13.658 1.00 56.99 384 VAL B C 1
ATOM 2403 O O . VAL A 1 314 ? -17.530 19.118 -13.492 1.00 57.09 384 VAL B O 1
ATOM 2407 N N . TRP A 1 315 ? -17.660 16.905 -13.227 1.00 55.69 385 TRP B N 1
ATOM 2408 C CA . TRP A 1 315 ? -18.768 17.030 -12.269 1.00 53.76 385 TRP B CA 1
ATOM 2409 C C . TRP A 1 315 ? -18.224 16.979 -10.837 1.00 52.43 385 TRP B C 1
ATOM 2410 O O . TRP A 1 315 ? -17.385 16.137 -10.493 1.00 52.58 385 TRP B O 1
ATOM 2421 N N . VAL A 1 316 ? -18.712 17.892 -10.014 1.00 51.09 386 VAL B N 1
ATOM 2422 C CA . VAL A 1 316 ? -18.153 18.114 -8.698 1.00 50.43 386 VAL B CA 1
ATOM 2423 C C . VAL A 1 316 ? -18.611 17.074 -7.693 1.00 49.87 386 VAL B C 1
ATOM 2424 O O . VAL A 1 316 ? -19.798 16.812 -7.538 1.00 49.13 386 VAL B O 1
ATOM 2428 N N . ASP A 1 317 ? -17.634 16.509 -6.997 1.00 49.89 387 ASP B N 1
ATOM 2429 C CA . ASP A 1 317 ? -17.898 15.594 -5.920 1.00 51.06 387 ASP B CA 1
ATOM 2430 C C . ASP A 1 317 ? -18.090 16.419 -4.649 1.00 49.83 387 ASP B C 1
ATOM 2431 O O . ASP A 1 317 ? -17.123 16.846 -4.026 1.00 48.48 387 ASP B O 1
ATOM 2436 N N . PHE A 1 318 ? -19.351 16.634 -4.279 1.00 50.12 388 PHE B N 1
ATOM 2437 C CA . PHE A 1 318 ? -19.699 17.427 -3.093 1.00 50.35 388 PHE B CA 1
ATOM 2438 C C . PHE A 1 318 ? -19.449 16.644 -1.795 1.00 51.36 388 PHE B C 1
ATOM 2439 O O . PHE A 1 318 ? -19.074 17.220 -0.770 1.00 50.76 388 PHE B O 1
ATOM 2447 N N . GLN A 1 319 ? -19.675 15.331 -1.856 1.00 52.01 389 GLN B N 1
ATOM 2448 C CA . GLN A 1 319 ? -19.507 14.452 -0.714 1.00 52.89 389 GLN B CA 1
ATOM 2449 C C . GLN A 1 319 ? -18.091 14.503 -0.137 1.00 53.08 389 GLN B C 1
ATOM 2450 O O . GLN A 1 319 ? -17.920 14.633 1.069 1.00 54.43 389 GLN B O 1
ATOM 2456 N N . THR A 1 320 ? -17.074 14.379 -0.984 1.00 52.65 390 THR B N 1
ATOM 2457 C CA . THR A 1 320 ? -15.688 14.361 -0.492 1.00 53.45 390 THR B CA 1
ATOM 2458 C C . THR A 1 320 ? -15.300 15.725 0.074 1.00 53.19 390 THR B C 1
ATOM 2459 O O . THR A 1 320 ? -14.572 15.796 1.074 1.00 54.84 390 THR B O 1
ATOM 2463 N N . ILE A 1 321 ? -15.807 16.798 -0.539 1.00 51.70 391 ILE B N 1
ATOM 2464 C CA . ILE A 1 321 ? -15.602 18.135 -0.001 1.00 50.75 391 ILE B CA 1
ATOM 2465 C C . ILE A 1 321 ? -16.098 18.156 1.438 1.00 51.46 391 ILE B C 1
ATOM 2466 O O . ILE A 1 321 ? -15.368 18.550 2.342 1.00 51.76 391 ILE B O 1
ATOM 2471 N N . ARG A 1 322 ? -17.333 17.707 1.641 1.00 51.36 392 ARG B N 1
ATOM 2472 C CA . ARG A 1 322 ? -17.975 17.775 2.945 1.00 52.05 392 ARG B CA 1
ATOM 2473 C C . ARG A 1 322 ? -17.164 17.018 3.966 1.00 53.85 392 ARG B C 1
ATOM 2474 O O . ARG A 1 322 ? -16.832 17.555 5.015 1.00 53.94 392 ARG B O 1
ATOM 2482 N N . LYS A 1 323 ? -16.835 15.765 3.649 1.00 55.56 393 LYS B N 1
ATOM 2483 C CA . LYS A 1 323 ? -16.036 14.929 4.546 1.00 56.98 393 LYS B CA 1
ATOM 2484 C C . LYS A 1 323 ? -14.688 15.590 4.841 1.00 56.92 393 LYS B C 1
ATOM 2485 O O . LYS A 1 323 ? -14.291 15.715 5.993 1.00 58.86 393 LYS B O 1
ATOM 2491 N N . THR A 1 324 ? -13.994 16.023 3.797 1.00 55.30 394 THR B N 1
ATOM 2492 C CA . THR A 1 324 ? -12.670 16.620 3.950 1.00 55.28 394 THR B CA 1
ATOM 2493 C C . THR A 1 324 ? -12.670 17.761 4.964 1.00 55.46 394 THR B C 1
ATOM 2494 O O . THR A 1 324 ? -11.760 17.857 5.791 1.00 57.01 394 THR B O 1
ATOM 2498 N N . VAL A 1 325 ? -13.689 18.613 4.905 1.00 54.00 395 VAL B N 1
ATOM 2499 C CA . VAL A 1 325 ? -13.822 19.724 5.856 1.00 54.11 395 VAL B CA 1
ATOM 2500 C C . VAL A 1 325 ? -13.994 19.174 7.269 1.00 55.52 395 VAL B C 1
ATOM 2501 O O . VAL A 1 325 ? -13.200 19.469 8.153 1.00 56.24 395 VAL B O 1
ATOM 2505 N N . LYS A 1 326 ? -15.031 18.360 7.459 1.00 55.48 396 LYS B N 1
ATOM 2506 C CA . LYS A 1 326 ? -15.326 17.759 8.755 1.00 56.98 396 LYS B CA 1
ATOM 2507 C C . LYS A 1 326 ? -14.105 17.062 9.351 1.00 58.60 396 LYS B C 1
ATOM 2508 O O . LYS A 1 326 ? -13.894 17.100 10.563 1.00 60.11 396 LYS B O 1
ATOM 2514 N N . LEU A 1 327 ? -13.300 16.442 8.493 1.00 58.33 397 LEU B N 1
ATOM 2515 C CA . LEU A 1 327 ? -12.080 15.757 8.920 1.00 60.16 397 LEU B CA 1
ATOM 2516 C C . LEU A 1 327 ? -11.000 16.691 9.494 1.00 61.36 397 LEU B C 1
ATOM 2517 O O . LEU A 1 327 ? -10.035 16.209 10.079 1.00 63.47 397 LEU B O 1
ATOM 2522 N N . LEU A 1 328 ? -11.132 18.009 9.308 1.00 60.92 398 LEU B N 1
ATOM 2523 C CA . LEU A 1 328 ? -10.249 18.975 9.980 1.00 62.18 398 LEU B CA 1
ATOM 2524 C C . LEU A 1 328 ? -10.538 19.084 11.464 1.00 64.09 398 LEU B C 1
ATOM 2525 O O . LEU A 1 328 ? -9.671 19.477 12.223 1.00 65.81 398 LEU B O 1
ATOM 2530 N N . LYS A 1 329 ? -11.760 18.757 11.869 1.00 64.39 399 LYS B N 1
ATOM 2531 C CA . LYS A 1 329 ? -12.123 18.662 13.286 1.00 66.43 399 LYS B CA 1
ATOM 2532 C C . LYS A 1 329 ? -11.826 19.946 14.067 1.00 66.59 399 LYS B C 1
ATOM 2533 O O . LYS A 1 329 ? -11.211 19.922 15.121 1.00 68.30 399 LYS B O 1
ATOM 2539 N N . ASN A 1 330 ? -12.278 21.062 13.508 1.00 64.93 400 ASN B N 1
ATOM 2540 C CA . ASN A 1 330 ? -12.189 22.382 14.134 1.00 65.41 400 ASN B CA 1
ATOM 2541 C C . ASN A 1 330 ? -13.595 23.011 14.136 1.00 64.98 400 ASN B C 1
ATOM 2542 O O . ASN A 1 330 ? -14.605 22.292 14.043 1.00 64.81 400 ASN B O 1
ATOM 2547 N N . LYS A 1 331 ? -13.680 24.335 14.229 1.00 65.40 401 LYS B N 1
ATOM 2548 C CA . LYS A 1 331 ? -14.976 25.003 14.347 1.00 65.60 401 LYS B CA 1
ATOM 2549 C C . LYS A 1 331 ? -15.809 24.991 13.060 1.00 63.25 401 LYS B C 1
ATOM 2550 O O . LYS A 1 331 ? -16.989 25.323 13.098 1.00 62.73 401 LYS B O 1
ATOM 2556 N N . SER A 1 332 ? -15.211 24.607 11.929 1.00 62.13 402 SER B N 1
ATOM 2557 C CA . SER A 1 332 ? -15.918 24.608 10.643 1.00 60.41 402 SER B CA 1
ATOM 2558 C C . SER A 1 332 ? -16.604 23.274 10.364 1.00 60.13 402 SER B C 1
ATOM 2559 O O . SER A 1 332 ? -16.190 22.228 10.868 1.00 62.23 402 SER B O 1
ATOM 2562 N N . THR A 1 333 ? -17.660 23.334 9.567 1.00 58.27 403 THR B N 1
ATOM 2563 C CA . THR A 1 333 ? -18.354 22.151 9.079 1.00 57.43 403 THR B CA 1
ATOM 2564 C C . THR A 1 333 ? -18.730 22.404 7.622 1.00 55.47 403 THR B C 1
ATOM 2565 O O . THR A 1 333 ? -18.468 23.480 7.085 1.00 55.44 403 THR B O 1
ATOM 2569 N N . ALA A 1 334 ? -19.350 21.419 6.988 1.00 54.29 404 ALA B N 1
ATOM 2570 C CA . ALA A 1 334 ? -19.914 21.593 5.666 1.00 52.71 404 ALA B CA 1
ATOM 2571 C C . ALA A 1 334 ? -21.349 21.077 5.651 1.00 52.94 404 ALA B C 1
ATOM 2572 O O . ALA A 1 334 ? -21.612 19.963 6.069 1.00 54.19 404 ALA B O 1
ATOM 2574 N N . ILE A 1 335 ? -22.277 21.910 5.204 1.00 52.59 405 ILE B N 1
ATOM 2575 C CA . ILE A 1 335 ? -23.683 21.547 5.198 1.00 53.19 405 ILE B CA 1
ATOM 2576 C C . ILE A 1 335 ? -24.193 21.582 3.765 1.00 52.45 405 ILE B C 1
ATOM 2577 O O . ILE A 1 335 ? -24.029 22.582 3.066 1.00 51.54 405 ILE B O 1
ATOM 2582 N N . GLY A 1 336 ? -24.798 20.469 3.346 1.00 52.43 406 GLY B N 1
ATOM 2583 C CA . GLY A 1 336 ? -25.264 20.285 1.972 1.00 51.61 406 GLY B CA 1
ATOM 2584 C C . GLY A 1 336 ? -24.690 19.016 1.359 1.00 51.61 406 GLY B C 1
ATOM 2585 O O . GLY A 1 336 ? -24.055 18.223 2.061 1.00 52.25 406 GLY B O 1
ATOM 2586 N N . PRO A 1 337 ? -24.863 18.827 0.053 1.00 50.79 407 PRO B N 1
ATOM 2587 C CA . PRO A 1 337 ? -25.447 19.813 -0.839 1.00 50.03 407 PRO B CA 1
ATOM 2588 C C . PRO A 1 337 ? -26.980 19.851 -0.843 1.00 50.88 407 PRO B C 1
ATOM 2589 O O . PRO A 1 337 ? -27.628 18.931 -0.340 1.00 52.23 407 PRO B O 1
ATOM 2593 N N . VAL A 1 338 ? -27.536 20.917 -1.410 1.00 50.45 408 VAL B N 1
ATOM 2594 C CA . VAL A 1 338 ? -28.951 20.970 -1.758 1.00 50.88 408 VAL B CA 1
ATOM 2595 C C . VAL A 1 338 ? -29.086 21.391 -3.217 1.00 50.23 408 VAL B C 1
ATOM 2596 O O . VAL A 1 338 ? -28.192 21.996 -3.775 1.00 49.44 408 VAL B O 1
ATOM 2600 N N . ASP A 1 339 ? -30.198 21.040 -3.835 1.00 51.20 409 ASP B N 1
ATOM 2601 C CA . ASP A 1 339 ? -30.425 21.344 -5.242 1.00 51.72 409 ASP B CA 1
ATOM 2602 C C . ASP A 1 339 ? -30.544 22.855 -5.460 1.00 51.46 409 ASP B C 1
ATOM 2603 O O . ASP A 1 339 ? -31.127 23.564 -4.636 1.00 51.34 409 ASP B O 1
ATOM 2608 N N . GLN A 1 340 ? -30.003 23.338 -6.579 1.00 51.21 410 GLN B N 1
ATOM 2609 C CA . GLN A 1 340 ? -30.014 24.771 -6.876 1.00 51.44 410 GLN B CA 1
ATOM 2610 C C . GLN A 1 340 ? -31.441 25.321 -6.865 1.00 52.27 410 GLN B C 1
ATOM 2611 O O . GLN A 1 340 ? -31.688 26.377 -6.317 1.00 51.93 410 GLN B O 1
ATOM 2617 N N . GLY A 1 341 ? -32.368 24.581 -7.457 1.00 53.24 411 GLY B N 1
ATOM 2618 C CA . GLY A 1 341 ? -33.775 24.969 -7.474 1.00 54.55 411 GLY B CA 1
ATOM 2619 C C . GLY A 1 341 ? -34.352 25.150 -6.076 1.00 54.84 411 GLY B C 1
ATOM 2620 O O . GLY A 1 341 ? -35.023 26.144 -5.804 1.00 56.15 411 GLY B O 1
ATOM 2621 N N . ILE A 1 342 ? -34.072 24.208 -5.183 1.00 54.42 412 ILE B N 1
ATOM 2622 C CA . ILE A 1 342 ? -34.606 24.246 -3.820 1.00 54.51 412 ILE B CA 1
ATOM 2623 C C . ILE A 1 342 ? -33.988 25.407 -3.030 1.00 53.66 412 ILE B C 1
ATOM 2624 O O . ILE A 1 342 ? -34.668 26.062 -2.241 1.00 53.88 412 ILE B O 1
ATOM 2629 N N . PHE A 1 343 ? -32.700 25.654 -3.251 1.00 52.72 413 PHE B N 1
ATOM 2630 C CA . PHE A 1 343 ? -31.984 26.729 -2.573 1.00 52.19 413 PHE B CA 1
ATOM 2631 C C . PHE A 1 343 ? -32.565 28.093 -2.976 1.00 52.50 413 PHE B C 1
ATOM 2632 O O . PHE A 1 343 ? -32.915 28.901 -2.125 1.00 52.03 413 PHE B O 1
ATOM 2640 N N . LEU A 1 344 ? -32.685 28.318 -4.281 1.00 52.81 414 LEU B N 1
ATOM 2641 C CA . LEU A 1 344 ? -33.138 29.591 -4.832 1.00 53.71 414 LEU B CA 1
ATOM 2642 C C . LEU A 1 344 ? -34.564 29.942 -4.409 1.00 55.05 414 LEU B C 1
ATOM 2643 O O . LEU A 1 344 ? -34.861 31.108 -4.114 1.00 55.65 414 LEU B O 1
ATOM 2648 N N . LYS A 1 345 ? -35.434 28.941 -4.377 1.00 55.60 415 LYS B N 1
ATOM 2649 C CA . LYS A 1 345 ? -36.797 29.131 -3.882 1.00 57.38 415 LYS B CA 1
ATOM 2650 C C . LYS A 1 345 ? -36.809 29.465 -2.385 1.00 57.93 415 LYS B C 1
ATOM 2651 O O . LYS A 1 345 ? -37.520 30.379 -1.948 1.00 59.45 415 LYS B O 1
ATOM 2657 N N . GLU A 1 346 ? -35.998 28.742 -1.615 1.00 56.64 416 GLU B N 1
ATOM 2658 C CA . GLU A 1 346 ? -35.863 28.981 -0.182 1.00 56.47 416 GLU B CA 1
ATOM 2659 C C . GLU A 1 346 ? -35.254 30.343 0.154 1.00 56.24 416 GLU B C 1
ATOM 2660 O O . GLU A 1 346 ? -35.412 30.826 1.276 1.00 57.71 416 GLU B O 1
ATOM 2666 N N . MET A 1 347 ? -34.539 30.944 -0.795 1.00 54.83 417 MET B N 1
ATOM 2667 C CA . MET A 1 347 ? -34.018 32.298 -0.622 1.00 54.64 417 MET B CA 1
ATOM 2668 C C . MET A 1 347 ? -35.038 33.373 -1.036 1.00 55.15 417 MET B C 1
ATOM 2669 O O . MET A 1 347 ? -34.803 34.548 -0.819 1.00 55.24 417 MET B O 1
ATOM 2674 N N . GLY A 1 348 ? -36.137 32.968 -1.662 1.00 54.78 418 GLY B N 1
ATOM 2675 C CA . GLY A 1 348 ? -37.207 33.882 -2.043 1.00 55.77 418 GLY B CA 1
ATOM 2676 C C . GLY A 1 348 ? -37.258 34.299 -3.503 1.00 55.91 418 GLY B C 1
ATOM 2677 O O . GLY A 1 348 ? -37.833 35.335 -3.835 1.00 57.86 418 GLY B O 1
ATOM 2678 N N . ILE A 1 349 ? -36.688 33.493 -4.388 1.00 54.78 419 ILE B N 1
ATOM 2679 C CA . ILE A 1 349 ? -36.605 33.853 -5.810 1.00 55.38 419 ILE B CA 1
ATOM 2680 C C . ILE A 1 349 ? -37.961 34.133 -6.476 1.00 56.95 419 ILE B C 1
ATOM 2681 O O . ILE A 1 349 ? -38.048 34.946 -7.388 1.00 59.27 419 ILE B O 1
ATOM 2686 N N . GLU A 1 350 ? -39.023 33.476 -6.042 1.00 56.82 420 GLU B N 1
ATOM 2687 C CA . GLU A 1 350 ? -40.347 33.699 -6.653 1.00 58.51 420 GLU B CA 1
ATOM 2688 C C . GLU A 1 350 ? -40.969 35.033 -6.269 1.00 59.56 420 GLU B C 1
ATOM 2689 O O . GLU A 1 350 ? -41.755 35.604 -7.037 1.00 60.99 420 GLU B O 1
ATOM 2695 N N . HIS A 1 351 ? -40.621 35.529 -5.088 1.00 58.88 421 HIS B N 1
ATOM 2696 C CA . HIS A 1 351 ? -41.030 36.866 -4.672 1.00 60.11 421 HIS B CA 1
ATOM 2697 C C . HIS A 1 351 ? -40.355 37.912 -5.573 1.00 61.24 421 HIS B C 1
ATOM 2698 O O . HIS A 1 351 ? -41.005 38.849 -6.050 1.00 63.03 421 HIS B O 1
ATOM 2705 N N . ARG A 1 352 ? -39.053 37.736 -5.810 1.00 60.46 422 ARG B N 1
ATOM 2706 C CA . ARG A 1 352 ? -38.283 38.687 -6.615 1.00 61.84 422 ARG B CA 1
ATOM 2707 C C . ARG A 1 352 ? -38.691 38.616 -8.088 1.00 63.81 422 ARG B C 1
ATOM 2708 O O . ARG A 1 352 ? -38.819 39.633 -8.763 1.00 65.73 422 ARG B O 1
ATOM 2716 N N . LEU A 1 353 ? -38.896 37.395 -8.570 1.00 63.94 423 LEU B N 1
ATOM 2717 C CA . LEU A 1 353 ? -39.459 37.149 -9.891 1.00 65.95 423 LEU B CA 1
ATOM 2718 C C . LEU A 1 353 ? -40.664 38.060 -10.175 1.00 69.00 423 LEU B C 1
ATOM 2719 O O . LEU A 1 353 ? -40.718 38.739 -11.203 1.00 71.01 423 LEU B O 1
ATOM 2724 N N . ALA A 1 354 ? -41.615 38.075 -9.248 1.00 69.92 424 ALA B N 1
ATOM 2725 C CA . ALA A 1 354 ? -42.869 38.810 -9.425 1.00 72.60 424 ALA B CA 1
ATOM 2726 C C . ALA A 1 354 ? -42.700 40.307 -9.162 1.00 74.27 424 ALA B C 1
ATOM 2727 O O . ALA A 1 354 ? -43.432 41.122 -9.726 1.00 76.72 424 ALA B O 1
ATOM 2729 N N . GLN A 1 355 ? -41.752 40.657 -8.291 1.00 73.42 425 GLN B N 1
ATOM 2730 C CA . GLN A 1 355 ? -41.410 42.061 -8.034 1.00 75.09 425 GLN B CA 1
ATOM 2731 C C . GLN A 1 355 ? -40.745 42.710 -9.246 1.00 76.79 425 GLN B C 1
ATOM 2732 O O . GLN A 1 355 ? -41.140 43.798 -9.674 1.00 79.58 425 GLN B O 1
ATOM 2738 N N . ILE A 1 356 ? -39.731 42.043 -9.785 1.00 75.84 426 ILE B N 1
ATOM 2739 C CA . ILE A 1 356 ? -39.061 42.515 -10.983 1.00 77.96 426 ILE B CA 1
ATOM 2740 C C . ILE A 1 356 ? -40.037 42.519 -12.153 1.00 81.05 426 ILE B C 1
ATOM 2741 O O . ILE A 1 356 ? -40.158 43.512 -12.867 1.00 83.69 426 ILE B O 1
ATOM 2746 N N . GLY A 1 357 ? -40.737 41.406 -12.330 1.00 81.75 427 GLY B N 1
ATOM 2747 C CA . GLY A 1 357 ? -41.710 41.256 -13.408 1.00 85.07 427 GLY B CA 1
ATOM 2748 C C . GLY A 1 357 ? -42.835 42.269 -13.422 1.00 88.82 427 GLY B C 1
ATOM 2749 O O . GLY A 1 357 ? -43.255 42.708 -14.498 1.00 91.66 427 GLY B O 1
ATOM 2750 N N . ARG A 1 358 ? -43.334 42.632 -12.240 1.00 90.33 428 ARG B N 1
ATOM 2751 C CA . ARG A 1 358 ? -44.366 43.679 -12.113 1.00 94.73 428 ARG B CA 1
ATOM 2752 C C . ARG A 1 358 ? -43.889 45.011 -12.718 1.00 98.00 428 ARG B C 1
ATOM 2753 O O . ARG A 1 358 ? -44.673 45.743 -13.324 1.00 100.97 428 ARG B O 1
ATOM 2761 N N . LYS A 1 359 ? -42.598 45.300 -12.553 1.00 98.22 429 LYS B N 1
ATOM 2762 C CA . LYS A 1 359 ? -41.989 46.524 -13.072 1.00 101.35 429 LYS B CA 1
ATOM 2763 C C . LYS A 1 359 ? -41.729 46.510 -14.576 1.00 103.97 429 LYS B C 1
ATOM 2764 O O . LYS A 1 359 ? -41.678 47.567 -15.204 1.00 107.50 429 LYS B O 1
ATOM 2770 N N . LEU A 1 360 ? -41.547 45.329 -15.154 1.00 103.43 430 LEU B N 1
ATOM 2771 C CA . LEU A 1 360 ? -41.284 45.233 -16.588 1.00 106.09 430 LEU B CA 1
ATOM 2772 C C . LEU A 1 360 ? -42.447 45.740 -17.439 1.00 110.79 430 LEU B C 1
ATOM 2773 O O . LEU A 1 360 ? -42.219 46.412 -18.434 1.00 113.52 430 LEU B O 1
ATOM 2778 N N . ASP A 1 361 ? -43.677 45.403 -17.049 1.00 112.66 431 ASP B N 1
ATOM 2779 C CA . ASP A 1 361 ? -44.897 45.671 -17.819 1.00 117.35 431 ASP B CA 1
ATOM 2780 C C . ASP A 1 361 ? -44.766 45.588 -19.353 1.00 120.97 431 ASP B C 1
ATOM 2781 O O . ASP A 1 361 ? -45.534 46.208 -20.105 1.00 124.92 431 ASP B O 1
ATOM 2786 N N . SER A 1 362 ? -43.778 44.827 -19.793 1.00 120.71 432 SER B N 1
ATOM 2787 C CA . SER A 1 362 ? -43.646 44.434 -21.187 1.00 123.74 432 SER B CA 1
ATOM 2788 C C . SER A 1 362 ? -43.743 42.912 -21.185 1.00 122.04 432 SER B C 1
ATOM 2789 O O . SER A 1 362 ? -42.974 42.242 -20.501 1.00 118.91 432 SER B O 1
ATOM 2792 N N . ASN A 1 363 ? -44.737 42.393 -21.891 1.00 124.57 433 ASN B N 1
ATOM 2793 C CA . ASN A 1 363 ? -45.126 40.988 -21.750 1.00 123.15 433 ASN B CA 1
ATOM 2794 C C . ASN A 1 363 ? -44.134 40.027 -22.405 1.00 121.19 433 ASN B C 1
ATOM 2795 O O . ASN A 1 363 ? -43.944 38.906 -21.935 1.00 118.89 433 ASN B O 1
ATOM 2800 N N . GLU A 1 364 ? -43.524 40.453 -23.512 1.00 122.55 434 GLU B N 1
ATOM 2801 C CA . GLU A 1 364 ? -42.485 39.648 -24.144 1.00 120.58 434 GLU B CA 1
ATOM 2802 C C . GLU A 1 364 ? -41.239 39.586 -23.249 1.00 116.09 434 GLU B C 1
ATOM 2803 O O . GLU A 1 364 ? -40.606 38.537 -23.147 1.00 113.75 434 GLU B O 1
ATOM 2809 N N . LYS A 1 365 ? -40.897 40.697 -22.595 1.00 115.33 435 LYS B N 1
ATOM 2810 C CA . LYS A 1 365 ? -39.780 40.706 -21.642 1.00 112.09 435 LYS B CA 1
ATOM 2811 C C . LYS A 1 365 ? -40.100 39.922 -20.363 1.00 107.28 435 LYS B C 1
ATOM 2812 O O . LYS A 1 365 ? -39.204 39.340 -19.759 1.00 103.90 435 LYS B O 1
ATOM 2818 N N . PHE A 1 366 ? -41.370 39.910 -19.961 1.00 106.19 436 PHE B N 1
ATOM 2819 C CA . PHE A 1 366 ? -41.800 39.102 -18.823 1.00 102.58 436 PHE B CA 1
ATOM 2820 C C . PHE A 1 366 ? -41.548 37.623 -19.088 1.00 100.24 436 PHE B C 1
ATOM 2821 O O . PHE A 1 366 ? -41.059 36.901 -18.218 1.00 97.79 436 PHE B O 1
ATOM 2829 N N . GLU A 1 367 ? -41.882 37.181 -20.292 1.00 101.21 437 GLU B N 1
ATOM 2830 C CA . GLU A 1 367 ? -41.624 35.796 -20.680 1.00 99.62 437 GLU B CA 1
ATOM 2831 C C . GLU A 1 367 ? -40.120 35.501 -20.673 1.00 96.37 437 GLU B C 1
ATOM 2832 O O . GLU A 1 367 ? -39.705 34.412 -20.311 1.00 93.94 437 GLU B O 1
ATOM 2838 N N . GLU A 1 368 ? -39.309 36.468 -21.087 1.00 96.55 438 GLU B N 1
ATOM 2839 C CA . GLU A 1 368 ? -37.854 36.326 -20.992 1.00 94.30 438 GLU B CA 1
ATOM 2840 C C . GLU A 1 368 ? -37.452 36.063 -19.548 1.00 89.32 438 GLU B C 1
ATOM 2841 O O . GLU A 1 368 ? -36.751 35.095 -19.269 1.00 87.18 438 GLU B O 1
ATOM 2847 N N . LEU A 1 369 ? -37.926 36.907 -18.636 1.00 87.57 439 LEU B N 1
ATOM 2848 C CA . LEU A 1 369 ? -37.620 36.773 -17.209 1.00 83.69 439 LEU B CA 1
ATOM 2849 C C . LEU A 1 369 ? -38.031 35.410 -16.647 1.00 80.81 439 LEU B C 1
ATOM 2850 O O . LEU A 1 369 ? -37.288 34.816 -15.867 1.00 77.89 439 LEU B O 1
ATOM 2855 N N . VAL A 1 370 ? -39.211 34.928 -17.028 1.00 81.06 440 VAL B N 1
ATOM 2856 C CA . VAL A 1 370 ? -39.711 33.665 -16.493 1.00 79.50 440 VAL B CA 1
ATOM 2857 C C . VAL A 1 370 ? -38.904 32.463 -17.014 1.00 78.60 440 VAL B C 1
ATOM 2858 O O . VAL A 1 370 ? -38.576 31.542 -16.247 1.00 76.40 440 VAL B O 1
ATOM 2862 N N . MET A 1 371 ? -38.582 32.488 -18.308 1.00 80.24 441 MET B N 1
ATOM 2863 C CA . MET A 1 371 ? -37.803 31.429 -18.930 1.00 79.73 441 MET B CA 1
ATOM 2864 C C . MET A 1 371 ? -36.430 31.269 -18.263 1.00 77.07 441 MET B C 1
ATOM 2865 O O . MET A 1 371 ? -35.954 30.152 -18.049 1.00 75.58 441 MET B O 1
ATOM 2870 N N . GLY A 1 372 ? -35.802 32.390 -17.932 1.00 76.70 442 GLY B N 1
ATOM 2871 C CA . GLY A 1 372 ? -34.542 32.371 -17.194 1.00 74.32 442 GLY B CA 1
ATOM 2872 C C . GLY A 1 372 ? -34.708 31.845 -15.781 1.00 71.70 442 GLY B C 1
ATOM 2873 O O . GLY A 1 372 ? -33.802 31.217 -15.243 1.00 70.29 442 GLY B O 1
ATOM 2874 N N . TYR A 1 373 ? -35.860 32.120 -15.174 1.00 71.68 443 TYR B N 1
ATOM 2875 C CA . TYR A 1 373 ? -36.194 31.576 -13.860 1.00 70.42 443 TYR B CA 1
ATOM 2876 C C . TYR A 1 373 ? -36.368 30.058 -13.942 1.00 70.13 443 TYR B C 1
ATOM 2877 O O . TYR A 1 373 ? -35.863 29.317 -13.079 1.00 67.92 443 TYR B O 1
ATOM 2886 N N . LYS A 1 374 ? -37.074 29.611 -14.983 1.00 71.41 444 LYS B N 1
ATOM 2887 C CA . LYS A 1 374 ? -37.277 28.186 -15.207 1.00 71.06 444 LYS B CA 1
ATOM 2888 C C . LYS A 1 374 ? -35.962 27.455 -15.475 1.00 69.91 444 LYS B C 1
ATOM 2889 O O . LYS A 1 374 ? -35.750 26.352 -14.970 1.00 69.04 444 LYS B O 1
ATOM 2895 N N . LYS A 1 375 ? -35.076 28.064 -16.258 1.00 70.27 445 LYS B N 1
ATOM 2896 C CA . LYS A 1 375 ? -33.761 27.463 -16.502 1.00 69.41 445 LYS B CA 1
ATOM 2897 C C . LYS A 1 375 ? -33.053 27.235 -15.174 1.00 66.47 445 LYS B C 1
ATOM 2898 O O . LYS A 1 375 ? -32.456 26.180 -14.958 1.00 65.11 445 LYS B O 1
ATOM 2904 N N . LEU A 1 376 ? -33.132 28.225 -14.289 1.00 65.28 446 LEU B N 1
ATOM 2905 C CA . LEU A 1 376 ? -32.449 28.160 -13.005 1.00 63.44 446 LEU B CA 1
ATOM 2906 C C . LEU A 1 376 ? -32.998 27.103 -12.063 1.00 62.99 446 LEU B C 1
ATOM 2907 O O . LEU A 1 376 ? -32.210 26.441 -11.376 1.00 61.36 446 LEU B O 1
ATOM 2912 N N . VAL A 1 377 ? -34.326 26.932 -12.031 1.00 64.93 447 VAL B N 1
ATOM 2913 C CA . VAL A 1 377 ? -34.962 26.115 -10.979 1.00 65.64 447 VAL B CA 1
ATOM 2914 C C . VAL A 1 377 ? -35.634 24.813 -11.432 1.00 67.53 447 VAL B C 1
ATOM 2915 O O . VAL A 1 377 ? -35.810 23.905 -10.615 1.00 67.79 447 VAL B O 1
ATOM 2919 N N . ASP A 1 378 ? -36.023 24.706 -12.698 1.00 70.11 448 ASP B N 1
ATOM 2920 C CA . ASP A 1 378 ? -36.732 23.507 -13.166 1.00 72.48 448 ASP B CA 1
ATOM 2921 C C . ASP A 1 378 ? -35.788 22.294 -13.207 1.00 72.09 448 ASP B C 1
ATOM 2922 O O . ASP A 1 378 ? -34.698 22.393 -13.762 1.00 71.42 448 ASP B O 1
ATOM 2927 N N . PRO A 1 379 ? -36.200 21.156 -12.613 1.00 72.59 449 PRO B N 1
ATOM 2928 C CA . PRO A 1 379 ? -35.351 19.958 -12.546 1.00 72.05 449 PRO B CA 1
ATOM 2929 C C . PRO A 1 379 ? -34.792 19.458 -13.878 1.00 72.76 449 PRO B C 1
ATOM 2930 O O . PRO A 1 379 ? -33.671 18.957 -13.904 1.00 71.67 449 PRO B O 1
ATOM 2934 N N . LYS A 1 380 ? -35.551 19.600 -14.965 1.00 74.89 450 LYS B N 1
ATOM 2935 C CA . LYS A 1 380 ? -35.067 19.205 -16.295 1.00 76.73 450 LYS B CA 1
ATOM 2936 C C . LYS A 1 380 ? -34.056 20.181 -16.901 1.00 75.61 450 LYS B C 1
ATOM 2937 O O . LYS A 1 380 ? -33.519 19.917 -17.983 1.00 76.60 450 LYS B O 1
ATOM 2943 N N . GLU A 1 381 ? -33.810 21.303 -16.217 1.00 73.51 451 GLU B N 1
ATOM 2944 C CA . GLU A 1 381 ? -32.781 22.262 -16.606 1.00 71.90 451 GLU B CA 1
ATOM 2945 C C . GLU A 1 381 ? -31.666 22.257 -15.543 1.00 69.21 451 GLU B C 1
ATOM 2946 O O . GLU A 1 381 ? -31.081 21.200 -15.262 1.00 69.48 451 GLU B O 1
ATOM 2952 N N . MET A 1 382 ? -31.372 23.409 -14.941 1.00 67.45 452 MET B N 1
ATOM 2953 C CA . MET A 1 382 ? -30.299 23.516 -13.944 1.00 65.27 452 MET B CA 1
ATOM 2954 C C . MET A 1 382 ? -30.746 23.169 -12.521 1.00 63.48 452 MET B C 1
ATOM 2955 O O . MET A 1 382 ? -29.907 22.988 -11.648 1.00 60.53 452 MET B O 1
ATOM 2960 N N . GLY A 1 383 ? -32.058 23.083 -12.305 1.00 64.56 453 GLY B N 1
ATOM 2961 C CA . GLY A 1 383 ? -32.647 22.972 -10.971 1.00 64.70 453 GLY B CA 1
ATOM 2962 C C . GLY A 1 383 ? -32.121 21.882 -10.042 1.00 64.44 453 GLY B C 1
ATOM 2963 O O . GLY A 1 383 ? -32.029 22.103 -8.828 1.00 64.07 453 GLY B O 1
ATOM 2964 N N . THR A 1 384 ? -31.790 20.712 -10.593 1.00 64.73 454 THR B N 1
ATOM 2965 C CA . THR A 1 384 ? -31.302 19.594 -9.767 1.00 63.81 454 THR B CA 1
ATOM 2966 C C . THR A 1 384 ? -29.863 19.206 -10.082 1.00 62.33 454 THR B C 1
ATOM 2967 O O . THR A 1 384 ? -29.123 18.838 -9.175 1.00 62.30 454 THR B O 1
ATOM 2971 N N . ASN A 1 385 ? -29.471 19.279 -11.353 1.00 61.83 455 ASN B N 1
ATOM 2972 C CA . ASN A 1 385 ? -28.079 19.042 -11.753 1.00 60.66 455 ASN B CA 1
ATOM 2973 C C . ASN A 1 385 ? -27.142 19.944 -10.974 1.00 58.43 455 ASN B C 1
ATOM 2974 O O . ASN A 1 385 ? -26.133 19.483 -10.443 1.00 58.08 455 ASN B O 1
ATOM 2979 N N . TYR A 1 386 ? -27.488 21.221 -10.902 1.00 57.26 456 TYR B N 1
ATOM 2980 C CA . TYR A 1 386 ? -26.739 22.184 -10.088 1.00 56.06 456 TYR B CA 1
ATOM 2981 C C . TYR A 1 386 ? -27.119 22.045 -8.613 1.00 55.07 456 TYR B C 1
ATOM 2982 O O . TYR A 1 386 ? -28.289 21.862 -8.273 1.00 55.41 456 TYR B O 1
ATOM 2991 N N . LYS A 1 387 ? -26.115 22.131 -7.750 1.00 53.96 457 LYS B N 1
ATOM 2992 C CA . LYS A 1 387 ? -26.300 21.962 -6.312 1.00 53.29 457 LYS B CA 1
ATOM 2993 C C . LYS A 1 387 ? -25.461 22.959 -5.550 1.00 51.36 457 LYS B C 1
ATOM 2994 O O . LYS A 1 387 ? -24.471 23.473 -6.062 1.00 49.66 457 LYS B O 1
ATOM 3000 N N . VAL A 1 388 ? -25.864 23.186 -4.302 1.00 51.07 458 VAL B N 1
ATOM 3001 C CA . VAL A 1 388 ? -25.230 24.168 -3.437 1.00 50.69 458 VAL B CA 1
ATOM 3002 C C . VAL A 1 388 ? -24.799 23.512 -2.139 1.00 50.34 458 VAL B C 1
ATOM 3003 O O . VAL A 1 388 ? -25.590 22.828 -1.502 1.00 49.28 458 VAL B O 1
ATOM 3007 N N . ILE A 1 389 ? -23.548 23.737 -1.755 1.00 51.23 459 ILE B N 1
ATOM 3008 C CA . ILE A 1 389 ? -23.040 23.331 -0.442 1.00 52.64 459 ILE B CA 1
ATOM 3009 C C . ILE A 1 389 ? -22.407 24.553 0.228 1.00 53.63 459 ILE B C 1
ATOM 3010 O O . ILE A 1 389 ? -21.900 25.446 -0.457 1.00 52.85 459 ILE B O 1
ATOM 3015 N N . THR A 1 390 ? -22.434 24.584 1.560 1.00 55.00 460 THR B N 1
ATOM 3016 C CA . THR A 1 390 ? -21.784 25.661 2.311 1.00 55.87 460 THR B CA 1
ATOM 3017 C C . THR A 1 390 ? -20.731 25.139 3.275 1.00 56.65 460 THR B C 1
ATOM 3018 O O . THR A 1 390 ? -20.890 24.079 3.857 1.00 56.75 460 THR B O 1
ATOM 3022 N N . ILE A 1 391 ? -19.640 25.887 3.400 1.00 57.40 461 ILE B N 1
ATOM 3023 C CA . ILE A 1 391 ? -18.658 25.673 4.446 1.00 58.76 461 ILE B CA 1
ATOM 3024 C C . ILE A 1 391 ? -18.884 26.823 5.415 1.00 60.08 461 ILE B C 1
ATOM 3025 O O . ILE A 1 391 ? -18.992 27.976 4.992 1.00 60.23 461 ILE B O 1
ATOM 3030 N N . CYS A 1 392 ? -18.978 26.509 6.706 1.00 61.10 462 CYS B N 1
ATOM 3031 C CA . CYS A 1 392 ? -19.369 27.504 7.695 1.00 62.33 462 CYS B CA 1
ATOM 3032 C C . CYS A 1 392 ? -19.043 27.046 9.102 1.00 64.21 462 CYS B C 1
ATOM 3033 O O . CYS A 1 392 ? -18.570 25.931 9.306 1.00 63.86 462 CYS B O 1
ATOM 3036 N N . ASP A 1 393 ? -19.300 27.924 10.067 1.00 66.46 463 ASP B N 1
ATOM 3037 C CA . ASP A 1 393 ? -19.111 27.610 11.480 1.00 68.99 463 ASP B CA 1
ATOM 3038 C C . ASP A 1 393 ? -20.233 26.694 11.964 1.00 69.55 463 ASP B C 1
ATOM 3039 O O . ASP A 1 393 ? -21.398 26.921 11.653 1.00 69.27 463 ASP B O 1
ATOM 3044 N N . LYS A 1 394 ? -19.867 25.680 12.743 1.00 70.99 464 LYS B N 1
ATOM 3045 C CA . LYS A 1 394 ? -20.830 24.765 13.375 1.00 72.14 464 LYS B CA 1
ATOM 3046 C C . LYS A 1 394 ? -21.910 25.493 14.173 1.00 73.11 464 LYS B C 1
ATOM 3047 O O . LYS A 1 394 ? -23.057 25.057 14.226 1.00 72.59 464 LYS B O 1
ATOM 3053 N N . ASN A 1 395 ? -21.520 26.596 14.807 1.00 74.48 465 ASN B N 1
ATOM 3054 C CA . ASN A 1 395 ? -22.395 27.347 15.705 1.00 76.03 465 ASN B CA 1
ATOM 3055 C C . ASN A 1 395 ? -23.404 28.233 14.988 1.00 74.08 465 ASN B C 1
ATOM 3056 O O . ASN A 1 395 ? -24.459 28.526 15.547 1.00 74.65 465 ASN B O 1
ATOM 3061 N N . ILE A 1 396 ? -23.089 28.666 13.767 1.00 71.73 466 ILE B N 1
ATOM 3062 C CA . ILE A 1 396 ? -23.966 29.574 13.025 1.00 70.38 466 ILE B CA 1
ATOM 3063 C C . ILE A 1 396 ? -24.724 28.798 11.955 1.00 68.57 466 ILE B C 1
ATOM 3064 O O . ILE A 1 396 ? -24.135 28.368 10.969 1.00 67.33 466 ILE B O 1
ATOM 3069 N N . THR A 1 397 ? -26.030 28.622 12.156 1.00 69.26 467 THR B N 1
ATOM 3070 C CA . THR A 1 397 ? -26.853 27.835 11.240 1.00 68.67 467 THR B CA 1
ATOM 3071 C C . THR A 1 397 ? -26.980 28.558 9.897 1.00 66.96 467 THR B C 1
ATOM 3072 O O . THR A 1 397 ? -27.262 29.757 9.855 1.00 67.88 467 THR B O 1
ATOM 3076 N N . PRO A 1 398 ? -26.753 27.832 8.787 1.00 64.70 468 PRO B N 1
ATOM 3077 C CA . PRO A 1 398 ? -26.660 28.481 7.492 1.00 63.06 468 PRO B CA 1
ATOM 3078 C C . PRO A 1 398 ? -28.013 28.899 6.934 1.00 62.61 468 PRO B C 1
ATOM 3079 O O . PRO A 1 398 ? -29.045 28.466 7.434 1.00 64.70 468 PRO B O 1
ATOM 3083 N N . ILE A 1 399 ? -28.002 29.718 5.890 1.00 60.92 469 ILE B N 1
ATOM 3084 C CA . ILE A 1 399 ? -29.224 30.194 5.257 1.00 60.20 469 ILE B CA 1
ATOM 3085 C C . ILE A 1 399 ? -29.417 29.496 3.917 1.00 58.24 469 ILE B C 1
ATOM 3086 O O . ILE A 1 399 ? -28.519 29.504 3.089 1.00 57.15 469 ILE B O 1
ATOM 3091 N N . GLY A 1 400 ? -30.584 28.886 3.724 1.00 58.40 470 GLY B N 1
ATOM 3092 C CA . GLY A 1 400 ? -30.932 28.211 2.475 1.00 58.29 470 GLY B CA 1
ATOM 3093 C C . GLY A 1 400 ? -30.718 26.696 2.451 1.00 57.81 470 GLY B C 1
ATOM 3094 O O . GLY A 1 400 ? -30.852 26.072 1.402 1.00 56.80 470 GLY B O 1
ATOM 3095 N N . PHE A 1 401 ? -30.413 26.108 3.605 1.00 58.49 471 PHE B N 1
ATOM 3096 C CA . PHE A 1 401 ? -30.068 24.690 3.688 1.00 58.88 471 PHE B CA 1
ATOM 3097 C C . PHE A 1 401 ? -30.967 23.921 4.641 1.00 59.69 471 PHE B C 1
ATOM 3098 O O . PHE A 1 401 ? -30.529 22.977 5.294 1.00 59.88 471 PHE B O 1
ATOM 3106 N N . SER A 1 402 ? -32.233 24.309 4.703 1.00 60.28 472 SER B N 1
ATOM 3107 C CA . SER A 1 402 ? -33.179 23.606 5.555 1.00 62.28 472 SER B CA 1
ATOM 3108 C C . SER A 1 402 ? -33.430 22.180 5.052 1.00 63.24 472 SER B C 1
ATOM 3109 O O . SER A 1 402 ? -33.795 21.298 5.832 1.00 65.02 472 SER B O 1
ATOM 3112 N N . THR A 1 403 ? -33.226 21.961 3.756 1.00 63.10 473 THR B N 1
ATOM 3113 C CA . THR A 1 403 ? -33.434 20.651 3.143 1.00 64.58 473 THR B CA 1
ATOM 3114 C C . THR A 1 403 ? -32.173 19.776 3.145 1.00 65.00 473 THR B C 1
ATOM 3115 O O . THR A 1 403 ? -32.198 18.655 2.611 1.00 66.83 473 THR B O 1
ATOM 3119 N N . SER A 1 404 ? -31.074 20.267 3.717 1.00 63.71 474 SER B N 1
ATOM 3120 C CA . SER A 1 404 ? -29.834 19.498 3.711 1.00 63.43 474 SER B CA 1
ATOM 3121 C C . SER A 1 404 ? -29.999 18.227 4.529 1.00 65.12 474 SER B C 1
ATOM 3122 O O . SER A 1 404 ? -30.768 18.198 5.473 1.00 66.10 474 SER B O 1
ATOM 3125 N N . LYS A 1 405 ? -29.297 17.170 4.141 1.00 66.40 475 LYS B N 1
ATOM 3126 C CA . LYS A 1 405 ? -29.377 15.887 4.844 1.00 68.83 475 LYS B CA 1
ATOM 3127 C C . LYS A 1 405 ? -28.442 15.879 6.040 1.00 69.78 475 LYS B C 1
ATOM 3128 O O . LYS A 1 405 ? -27.466 16.616 6.074 1.00 68.70 475 LYS B O 1
ATOM 3134 N N . THR A 1 406 ? -28.755 15.040 7.019 1.00 72.74 476 THR B N 1
ATOM 3135 C CA . THR A 1 406 ? -27.840 14.755 8.118 1.00 74.54 476 THR B CA 1
ATOM 3136 C C . THR A 1 406 ? -27.115 13.456 7.787 1.00 76.13 476 THR B C 1
ATOM 3137 O O . THR A 1 406 ? -27.760 12.433 7.530 1.00 77.71 476 THR B O 1
ATOM 3141 N N . TYR A 1 407 ? -25.785 13.502 7.786 1.00 75.88 477 TYR B N 1
ATOM 3142 C CA . TYR A 1 407 ? -24.971 12.327 7.472 1.00 76.78 477 TYR B CA 1
ATOM 3143 C C . TYR A 1 407 ? -24.427 11.727 8.767 1.00 80.20 477 TYR B C 1
ATOM 3144 O O . TYR A 1 407 ? -23.274 11.946 9.134 1.00 79.79 477 TYR B O 1
ATOM 3153 N N . ASP A 1 408 ? -25.280 10.972 9.455 1.00 83.72 478 ASP B N 1
ATOM 3154 C CA . ASP A 1 408 ? -24.978 10.474 10.802 1.00 87.02 478 ASP B CA 1
ATOM 3155 C C . ASP A 1 408 ? -23.721 9.612 10.876 1.00 88.26 478 ASP B C 1
ATOM 3156 O O . ASP A 1 408 ? -22.993 9.667 11.871 1.00 89.69 478 ASP B O 1
ATOM 3161 N N . ASP A 1 409 ? -23.458 8.830 9.835 1.00 88.28 479 ASP B N 1
ATOM 3162 C CA . ASP A 1 409 ? -22.295 7.947 9.841 1.00 90.36 479 ASP B CA 1
ATOM 3163 C C . ASP A 1 409 ? -20.968 8.725 9.815 1.00 88.55 479 ASP B C 1
ATOM 3164 O O . ASP A 1 409 ? -20.025 8.362 10.522 1.00 89.98 479 ASP B O 1
ATOM 3169 N N . GLU A 1 410 ? -20.902 9.800 9.028 1.00 86.05 480 GLU B N 1
ATOM 3170 C CA . GLU A 1 410 ? -19.645 10.554 8.880 1.00 85.31 480 GLU B CA 1
ATOM 3171 C C . GLU A 1 410 ? -19.359 11.465 10.063 1.00 87.29 480 GLU B C 1
ATOM 3172 O O . GLU A 1 410 ? -18.200 11.738 10.354 1.00 88.31 480 GLU B O 1
ATOM 3178 N N . ASP A 1 411 ? -20.402 11.918 10.754 1.00 89.54 481 ASP B N 1
ATOM 3179 C CA . ASP A 1 411 ? -20.227 12.676 11.995 1.00 91.74 481 ASP B CA 1
ATOM 3180 C C . ASP A 1 411 ? -19.791 11.734 13.128 1.00 95.63 481 ASP B C 1
ATOM 3181 O O . ASP A 1 411 ? -20.538 11.489 14.075 1.00 98.69 481 ASP B O 1
ATOM 3186 N N . LEU A 1 412 ? -18.569 11.204 12.996 1.00 96.57 482 LEU B N 1
ATOM 3187 C CA . LEU A 1 412 ? -17.981 10.189 13.898 1.00 99.66 482 LEU B CA 1
ATOM 3188 C C . LEU A 1 412 ? -18.892 8.989 14.221 1.00 102.25 482 LEU B C 1
ATOM 3189 O O . LEU A 1 412 ? -19.792 8.641 13.454 1.00 102.03 482 LEU B O 1
ATOM 3194 N N . LYS B 1 13 ? -25.735 43.714 -30.556 1.00 150.89 83 LYS A N 1
ATOM 3195 C CA . LYS B 1 13 ? -26.907 44.626 -30.451 1.00 152.17 83 LYS A CA 1
ATOM 3196 C C . LYS B 1 13 ? -27.055 45.533 -31.688 1.00 150.36 83 LYS A C 1
ATOM 3197 O O . LYS B 1 13 ? -26.119 45.731 -32.478 1.00 147.10 83 LYS A O 1
ATOM 3203 N N . TYR B 1 14 ? -28.268 46.051 -31.848 1.00 152.88 84 TYR A N 1
ATOM 3204 C CA . TYR B 1 14 ? -28.639 46.975 -32.933 1.00 151.63 84 TYR A CA 1
ATOM 3205 C C . TYR B 1 14 ? -28.643 48.411 -32.363 1.00 147.89 84 TYR A C 1
ATOM 3206 O O . TYR B 1 14 ? -28.393 48.577 -31.166 1.00 145.44 84 TYR A O 1
ATOM 3215 N N . PRO B 1 15 ? -28.818 49.454 -33.185 1.00 146.73 85 PRO A N 1
ATOM 3216 C CA . PRO B 1 15 ? -28.803 49.414 -34.646 1.00 147.69 85 PRO A CA 1
ATOM 3217 C C . PRO B 1 15 ? -27.660 50.253 -35.234 1.00 143.07 85 PRO A C 1
ATOM 3218 O O . PRO B 1 15 ? -26.969 50.944 -34.494 1.00 139.54 85 PRO A O 1
ATOM 3222 N N . ILE B 1 16 ? -27.498 50.203 -36.556 1.00 143.69 86 ILE A N 1
ATOM 3223 C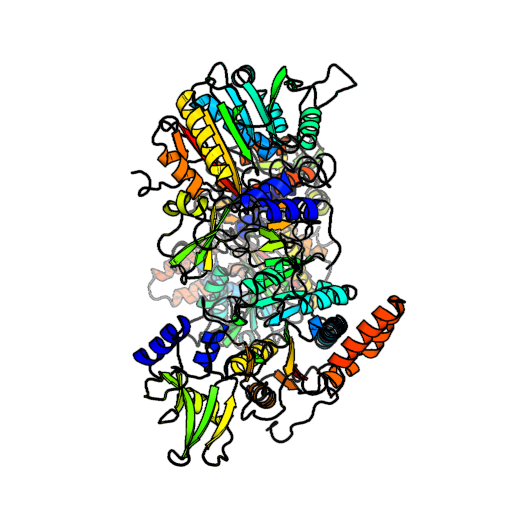 CA . ILE B 1 16 ? -26.311 50.720 -37.249 1.00 139.35 86 ILE A CA 1
ATOM 3224 C C . ILE B 1 16 ? -26.294 52.260 -37.366 1.00 136.86 86 ILE A C 1
ATOM 3225 O O . ILE B 1 16 ? -27.272 52.879 -37.786 1.00 139.17 86 ILE A O 1
ATOM 3230 N N . THR B 1 17 ? -25.176 52.865 -36.966 1.00 132.48 87 THR A N 1
ATOM 3231 C CA . THR B 1 17 ? -25.041 54.326 -36.971 1.00 130.34 87 THR A CA 1
ATOM 3232 C C . THR B 1 17 ? -24.465 54.859 -38.278 1.00 129.16 87 THR A C 1
ATOM 3233 O O . THR B 1 17 ? -23.842 54.138 -39.031 1.00 128.48 87 THR A O 1
ATOM 3237 N N . ASP B 1 18 ? -24.685 56.150 -38.511 1.00 129.18 88 ASP A N 1
ATOM 3238 C CA . ASP B 1 18 ? -24.179 56.863 -39.684 1.00 128.68 88 ASP A CA 1
ATOM 3239 C C . ASP B 1 18 ? -22.666 56.719 -39.851 1.00 124.88 88 ASP A C 1
ATOM 3240 O O . ASP B 1 18 ? -22.180 56.598 -40.976 1.00 125.32 88 ASP A O 1
ATOM 3245 N N . PHE B 1 19 ? -21.927 56.738 -38.743 1.00 121.56 89 PHE A N 1
ATOM 3246 C CA . PHE B 1 19 ? -20.464 56.658 -38.808 1.00 117.13 89 PHE A CA 1
ATOM 3247 C C . PHE B 1 19 ? -19.980 55.238 -39.109 1.00 116.50 89 PHE A C 1
ATOM 3248 O O . PHE B 1 19 ? -18.989 55.050 -39.806 1.00 114.04 89 PHE A O 1
ATOM 3256 N N . GLU B 1 20 ? -20.694 54.247 -38.587 1.00 118.68 90 GLU A N 1
ATOM 3257 C CA . GLU B 1 20 ? -20.375 52.844 -38.852 1.00 119.83 90 GLU A CA 1
ATOM 3258 C C . GLU B 1 20 ? -20.710 52.429 -40.289 1.00 122.81 90 GLU A C 1
ATOM 3259 O O . GLU B 1 20 ? -20.145 51.458 -40.784 1.00 123.35 90 GLU A O 1
ATOM 3265 N N . LYS B 1 21 ? -21.629 53.141 -40.946 1.00 125.07 91 LYS A N 1
ATOM 3266 C CA . LYS B 1 21 ? -21.884 52.930 -42.384 1.00 127.75 91 LYS A CA 1
ATOM 3267 C C . LYS B 1 21 ? -20.785 53.552 -43.237 1.00 124.24 91 LYS A C 1
ATOM 3268 O O . LYS B 1 21 ? -20.375 52.970 -44.237 1.00 126.42 91 LYS A O 1
ATOM 3274 N N . TYR B 1 22 ? -20.314 54.736 -42.851 1.00 119.80 92 TYR A N 1
ATOM 3275 C CA . TYR B 1 22 ? -19.192 55.377 -43.553 1.00 116.12 92 TYR A CA 1
ATOM 3276 C C . TYR B 1 22 ? -17.919 54.540 -43.429 1.00 113.14 92 TYR A C 1
ATOM 3277 O O . TYR B 1 22 ? -17.197 54.361 -44.406 1.00 112.85 92 TYR A O 1
ATOM 3286 N N . LEU B 1 23 ? -17.673 54.014 -42.235 1.00 111.03 93 LEU A N 1
ATOM 3287 C CA . LEU B 1 23 ? -16.494 53.191 -41.950 1.00 108.27 93 LEU A CA 1
ATOM 3288 C C . LEU B 1 23 ? -16.582 51.786 -42.526 1.00 110.14 93 LEU A C 1
ATOM 3289 O O . LEU B 1 23 ? -15.571 51.180 -42.851 1.00 108.33 93 LEU A O 1
ATOM 3294 N N . GLN B 1 24 ? -17.794 51.253 -42.610 1.00 113.74 94 GLN A N 1
ATOM 3295 C CA . GLN B 1 24 ? -18.022 49.994 -43.318 1.00 117.18 94 GLN A CA 1
ATOM 3296 C C . GLN B 1 24 ? -17.850 50.161 -44.828 1.00 118.85 94 GLN A C 1
ATOM 3297 O O . GLN B 1 24 ? -17.545 49.196 -45.522 1.00 120.70 94 GLN A O 1
ATOM 3303 N N . ASP B 1 25 ? -18.054 51.375 -45.337 1.00 118.92 95 ASP A N 1
ATOM 3304 C CA . ASP B 1 25 ? -17.888 51.642 -46.770 1.00 120.93 95 ASP A CA 1
ATOM 3305 C C . ASP B 1 25 ? -16.413 51.661 -47.175 1.00 118.50 95 ASP A C 1
ATOM 3306 O O . ASP B 1 25 ? -16.049 51.121 -48.220 1.00 121.31 95 ASP A O 1
ATOM 3311 N N . ILE B 1 26 ? -15.573 52.270 -46.343 1.00 114.65 96 ILE A N 1
ATOM 3312 C CA . ILE B 1 26 ? -14.121 52.237 -46.534 1.00 111.94 96 ILE A CA 1
ATOM 3313 C C . ILE B 1 26 ? -13.621 50.796 -46.673 1.00 113.36 96 ILE A C 1
ATOM 3314 O O . ILE B 1 26 ? -12.725 50.524 -47.470 1.00 114.04 96 ILE A O 1
ATOM 3319 N N . THR B 1 27 ? -14.202 49.879 -45.906 1.00 114.65 97 THR A N 1
ATOM 3320 C CA . THR B 1 27 ? -13.747 48.497 -45.904 1.00 115.87 97 THR A CA 1
ATOM 3321 C C . THR B 1 27 ? -14.190 47.752 -47.162 1.00 119.88 97 THR A C 1
ATOM 3322 O O . THR B 1 27 ? -13.503 46.838 -47.611 1.00 120.00 97 THR A O 1
ATOM 3326 N N . LYS B 1 28 ? -15.327 48.147 -47.728 1.00 122.91 98 LYS A N 1
ATOM 3327 C CA . LYS B 1 28 ? -15.826 47.531 -48.957 1.00 127.29 98 LYS A CA 1
ATOM 3328 C C . LYS B 1 28 ? -14.943 47.890 -50.142 1.00 126.85 98 LYS A C 1
ATOM 3329 O O . LYS B 1 28 ? -14.582 47.023 -50.945 1.00 128.49 98 LYS A O 1
ATOM 3335 N N . VAL B 1 29 ? -14.593 49.173 -50.234 1.00 124.35 99 VAL A N 1
ATOM 3336 C CA . VAL B 1 29 ? -13.860 49.699 -51.386 1.00 124.49 99 VAL A CA 1
ATOM 3337 C C . VAL B 1 29 ? -12.349 49.436 -51.303 1.00 121.40 99 VAL A C 1
ATOM 3338 O O . VAL B 1 29 ? -11.741 49.015 -52.290 1.00 123.02 99 VAL A O 1
ATOM 3342 N N . ARG B 1 30 ? -11.759 49.654 -50.127 1.00 117.10 100 ARG A N 1
ATOM 3343 C CA . ARG B 1 30 ? -10.306 49.569 -49.947 1.00 113.68 100 ARG A CA 1
ATOM 3344 C C . ARG B 1 30 ? -9.852 48.320 -49.170 1.00 111.88 100 ARG A C 1
ATOM 3345 O O . ARG B 1 30 ? -8.651 48.089 -49.021 1.00 109.52 100 ARG A O 1
ATOM 3353 N N . GLY B 1 31 ? -10.796 47.511 -48.687 1.00 112.65 101 GLY A N 1
ATOM 3354 C CA . GLY B 1 31 ? -10.462 46.351 -47.856 1.00 111.20 101 GLY A CA 1
ATOM 3355 C C . GLY B 1 31 ? -10.262 46.754 -46.404 1.00 106.77 101 GLY A C 1
ATOM 3356 O O . GLY B 1 31 ? -10.257 47.947 -46.079 1.00 104.57 101 GLY A O 1
ATOM 3357 N N . PRO B 1 32 ? -10.087 45.766 -45.508 1.00 105.04 102 PRO A N 1
ATOM 3358 C CA . PRO B 1 32 ? -9.957 46.067 -44.078 1.00 101.13 102 PRO A CA 1
ATOM 3359 C C . PRO B 1 32 ? -8.894 47.126 -43.796 1.00 95.96 102 PRO A C 1
ATOM 3360 O O . PRO B 1 32 ? -7.776 47.030 -44.313 1.00 94.77 102 PRO A O 1
ATOM 3364 N N . MET B 1 33 ? -9.268 48.130 -42.995 1.00 92.64 103 MET A N 1
ATOM 3365 C CA . MET B 1 33 ? -8.413 49.288 -42.688 1.00 87.75 103 MET A CA 1
ATOM 3366 C C . MET B 1 33 ? -7.488 48.989 -41.513 1.00 84.51 103 MET A C 1
ATOM 3367 O O . MET B 1 33 ? -7.743 48.065 -40.729 1.00 85.77 103 MET A O 1
ATOM 3372 N N . SER B 1 34 ? -6.425 49.785 -41.386 1.00 80.20 104 SER A N 1
ATOM 3373 C CA . SER B 1 34 ? -5.502 49.627 -40.266 1.00 77.41 104 SER A CA 1
ATOM 3374 C C . SER B 1 34 ? -6.094 50.247 -39.007 1.00 75.59 104 SER A C 1
ATOM 3375 O O . SER B 1 34 ? -6.970 51.114 -39.088 1.00 75.05 104 SER A O 1
ATOM 3378 N N . ILE B 1 35 ? -5.616 49.779 -37.852 1.00 74.33 105 ILE A N 1
ATOM 3379 C CA . ILE B 1 35 ? -5.988 50.343 -36.551 1.00 73.12 105 ILE A CA 1
ATOM 3380 C C . ILE B 1 35 ? -5.689 51.849 -36.570 1.00 70.26 105 ILE A C 1
ATOM 3381 O O . ILE B 1 35 ? -6.434 52.659 -36.017 1.00 69.31 105 ILE A O 1
ATOM 3386 N N . ASP B 1 36 ? -4.579 52.191 -37.219 1.00 68.83 106 ASP A N 1
ATOM 3387 C CA . ASP B 1 36 ? -4.166 53.569 -37.443 1.00 67.01 106 ASP A CA 1
ATOM 3388 C C . ASP B 1 36 ? -5.246 54.372 -38.178 1.00 67.50 106 ASP A C 1
ATOM 3389 O O . ASP B 1 36 ? -5.657 55.434 -37.721 1.00 66.42 106 ASP A O 1
ATOM 3394 N N . THR B 1 37 ? -5.699 53.859 -39.316 1.00 69.47 107 THR A N 1
ATOM 3395 C CA . THR B 1 37 ? -6.760 54.516 -40.072 1.00 70.87 107 THR A CA 1
ATOM 3396 C C . THR B 1 37 ? -8.032 54.567 -39.244 1.00 72.02 107 THR A C 1
ATOM 3397 O O . THR B 1 37 ? -8.718 55.590 -39.222 1.00 71.78 107 THR A O 1
ATOM 3401 N N . PHE B 1 38 ? -8.327 53.473 -38.550 1.00 73.77 108 PHE A N 1
ATOM 3402 C CA . PHE B 1 38 ? -9.511 53.399 -37.695 1.00 75.49 108 PHE A CA 1
ATOM 3403 C C . PHE B 1 38 ? -9.541 54.491 -36.619 1.00 74.26 108 PHE A C 1
ATOM 3404 O O . PHE B 1 38 ? -10.555 55.178 -36.467 1.00 75.93 108 PHE A O 1
ATOM 3412 N N . ILE B 1 39 ? -8.441 54.654 -35.891 1.00 72.52 109 ILE A N 1
ATOM 3413 C CA . ILE B 1 39 ? -8.366 55.670 -34.832 1.00 71.61 109 ILE A CA 1
ATOM 3414 C C . ILE B 1 39 ? -8.378 57.082 -35.433 1.00 71.74 109 ILE A C 1
ATOM 3415 O O . ILE B 1 39 ? -9.049 57.976 -34.908 1.00 71.11 109 ILE A O 1
ATOM 3420 N N . LYS B 1 40 ? -7.627 57.260 -36.524 1.00 72.84 110 LYS A N 1
ATOM 3421 C CA . LYS B 1 40 ? -7.596 58.521 -37.274 1.00 73.54 110 LYS A CA 1
ATOM 3422 C C . LYS B 1 40 ? -9.017 58.995 -37.597 1.00 76.39 110 LYS A C 1
ATOM 3423 O O . LYS B 1 40 ? -9.349 60.175 -37.431 1.00 75.05 110 LYS A O 1
ATOM 3429 N N . GLU B 1 41 ? -9.849 58.064 -38.068 1.00 80.17 111 GLU A N 1
ATOM 3430 C CA . GLU B 1 41 ? -11.233 58.375 -38.406 1.00 83.90 111 GLU A CA 1
ATOM 3431 C C . GLU B 1 41 ? -12.065 58.703 -37.168 1.00 84.84 111 GLU A C 1
ATOM 3432 O O . GLU B 1 41 ? -12.750 59.725 -37.132 1.00 85.74 111 GLU A O 1
ATOM 3438 N N . VAL B 1 42 ? -11.998 57.838 -36.154 1.00 85.16 112 VAL A N 1
ATOM 3439 C CA . VAL B 1 42 ? -12.822 57.990 -34.949 1.00 85.63 112 VAL A CA 1
ATOM 3440 C C . VAL B 1 42 ? -12.596 59.331 -34.257 1.00 83.77 112 VAL A C 1
ATOM 3441 O O . VAL B 1 42 ? -13.553 59.953 -33.798 1.00 84.84 112 VAL A O 1
ATOM 3445 N N . LEU B 1 43 ? -11.338 59.767 -34.188 1.00 81.34 113 LEU A N 1
ATOM 3446 C CA . LEU B 1 43 ? -10.980 60.992 -33.474 1.00 80.01 113 LEU A CA 1
ATOM 3447 C C . LEU B 1 43 ? -11.063 62.253 -34.329 1.00 80.77 113 LEU A C 1
ATOM 3448 O O . LEU B 1 43 ? -11.627 63.256 -33.886 1.00 81.26 113 LEU A O 1
ATOM 3453 N N . THR B 1 44 ? -10.508 62.202 -35.542 1.00 82.34 114 THR A N 1
ATOM 3454 C CA . THR B 1 44 ? -10.291 63.421 -36.348 1.00 82.73 114 THR A CA 1
ATOM 3455 C C . THR B 1 44 ? -11.063 63.460 -37.666 1.00 86.06 114 THR A C 1
ATOM 3456 O O . THR B 1 44 ? -10.773 64.299 -38.526 1.00 87.47 114 THR A O 1
ATOM 3460 N N . ASN B 1 45 ? -12.053 62.592 -37.842 1.00 88.46 115 ASN A N 1
ATOM 3461 C CA . ASN B 1 45 ? -12.926 62.720 -39.001 1.00 91.76 115 ASN A CA 1
ATOM 3462 C C . ASN B 1 45 ? -13.744 64.004 -38.851 1.00 93.85 115 ASN A C 1
ATOM 3463 O O . ASN B 1 45 ? -14.350 64.220 -37.801 1.00 94.14 115 ASN A O 1
ATOM 3468 N N . PRO B 1 46 ? -13.757 64.863 -39.898 1.00 96.15 116 PRO A N 1
ATOM 3469 C CA . PRO B 1 46 ? -14.428 66.148 -39.791 1.00 97.25 116 PRO A CA 1
ATOM 3470 C C . PRO B 1 46 ? -15.914 65.920 -40.021 1.00 100.98 116 PRO A C 1
ATOM 3471 O O . PRO B 1 46 ? -16.347 65.672 -41.133 1.00 104.14 116 PRO A O 1
ATOM 3475 N N . LYS B 1 47 ? -16.620 65.848 -38.913 1.00 101.42 117 LYS A N 1
ATOM 3476 C CA . LYS B 1 47 ? -18.046 65.557 -38.841 1.00 104.89 117 LYS A CA 1
ATOM 3477 C C . LYS B 1 47 ? -18.306 64.474 -37.813 1.00 105.38 117 LYS A C 1
ATOM 3478 O O . LYS B 1 47 ? -19.168 64.698 -36.935 1.00 107.61 117 LYS A O 1
ATOM 3484 N N . TYR B 1 48 ? -17.600 63.339 -37.872 1.00 103.96 118 TYR A N 1
ATOM 3485 C CA . TYR B 1 48 ? -17.875 62.243 -36.912 1.00 104.04 118 TYR A CA 1
ATOM 3486 C C . TYR B 1 48 ? -16.837 62.095 -35.799 1.00 99.41 118 TYR A C 1
ATOM 3487 O O . TYR B 1 48 ? -17.059 61.358 -34.837 1.00 98.94 118 TYR A O 1
ATOM 3496 N N . GLY B 1 49 ? -15.731 62.821 -35.923 1.00 95.39 119 GLY A N 1
ATOM 3497 C CA . GLY B 1 49 ? -14.609 62.696 -34.991 1.00 91.29 119 GLY A CA 1
ATOM 3498 C C . GLY B 1 49 ? -14.983 63.026 -33.561 1.00 89.22 119 GLY A C 1
ATOM 3499 O O . GLY B 1 49 ? -15.737 63.964 -33.320 1.00 89.78 119 GLY A O 1
ATOM 3500 N N . TYR B 1 50 ? -14.449 62.258 -32.612 1.00 86.76 120 TYR A N 1
ATOM 3501 C CA . TYR B 1 50 ? -14.717 62.475 -31.192 1.00 86.15 120 TYR A CA 1
ATOM 3502 C C . TYR B 1 50 ? -14.300 63.893 -30.807 1.00 85.84 120 TYR A C 1
ATOM 3503 O O . TYR B 1 50 ? -15.056 64.611 -30.159 1.00 87.49 120 TYR A O 1
ATOM 3512 N N . TYR B 1 51 ? -13.096 64.289 -31.210 1.00 84.90 121 TYR A N 1
ATOM 3513 C CA . TYR B 1 51 ? -12.622 65.624 -30.923 1.00 85.17 121 TYR A CA 1
ATOM 3514 C C . TYR B 1 51 ? -13.309 66.747 -31.720 1.00 86.92 121 TYR A C 1
ATOM 3515 O O . TYR B 1 51 ? -13.263 67.903 -31.300 1.00 86.08 121 TYR A O 1
ATOM 3524 N N . MET B 1 52 ? -13.940 66.424 -32.843 1.00 90.38 122 MET A N 1
ATOM 3525 C CA . MET B 1 52 ? -14.748 67.425 -33.580 1.00 93.75 122 MET A CA 1
ATOM 3526 C C . MET B 1 52 ? -16.000 67.883 -32.803 1.00 99.80 122 MET A C 1
ATOM 3527 O O . MET B 1 52 ? -16.175 69.090 -32.614 1.00 100.60 122 MET A O 1
ATOM 3532 N N . ASN B 1 53 ? -16.845 66.953 -32.346 1.00 105.77 123 ASN A N 1
ATOM 3533 C CA . ASN B 1 53 ? -17.854 67.269 -31.330 1.00 110.44 123 ASN A CA 1
ATOM 3534 C C . ASN B 1 53 ? -18.614 66.041 -30.769 1.00 115.61 123 ASN A C 1
ATOM 3535 O O . ASN B 1 53 ? -19.022 65.138 -31.514 1.00 116.45 123 ASN A O 1
ATOM 3540 N N . LYS B 1 54 ? -18.805 66.055 -29.445 1.00 120.27 124 LYS A N 1
ATOM 3541 C CA . LYS B 1 54 ? -19.614 65.058 -28.728 1.00 125.40 124 LYS A CA 1
ATOM 3542 C C . LYS B 1 54 ? -20.026 65.568 -27.330 1.00 130.02 124 LYS A C 1
ATOM 3543 O O . LYS B 1 54 ? -21.164 66.022 -27.176 1.00 133.58 124 LYS A O 1
ATOM 3549 N N . ASP B 1 55 ? -19.137 65.478 -26.327 1.00 132.68 125 ASP A N 1
ATOM 3550 C CA . ASP B 1 55 ? -19.417 66.017 -24.967 1.00 136.84 125 ASP A CA 1
ATOM 3551 C C . ASP B 1 55 ? -18.210 66.645 -24.221 1.00 137.02 125 ASP A C 1
ATOM 3552 O O . ASP B 1 55 ? -18.268 66.818 -22.995 1.00 138.80 125 ASP A O 1
ATOM 3557 N N . VAL B 1 56 ? -17.164 67.034 -24.965 1.00 135.41 126 VAL A N 1
ATOM 3558 C CA . VAL B 1 56 ? -15.995 67.715 -24.400 1.00 132.16 126 VAL A CA 1
ATOM 3559 C C . VAL B 1 56 ? -15.509 68.783 -25.378 1.00 131.08 126 VAL A C 1
ATOM 3560 O O . VAL B 1 56 ? -14.389 68.694 -25.881 1.00 127.95 126 VAL A O 1
ATOM 3564 N N . PHE B 1 57 ? -16.359 69.775 -25.647 1.00 134.46 127 PHE A N 1
ATOM 3565 C CA . PHE B 1 57 ? -15.955 70.923 -26.473 1.00 135.75 127 PHE A CA 1
ATOM 3566 C C . PHE B 1 57 ? -14.858 71.727 -25.760 1.00 135.57 127 PHE A C 1
ATOM 3567 O O . PHE B 1 57 ? -13.986 72.279 -26.418 1.00 133.84 127 PHE A O 1
ATOM 3575 N N . GLY B 1 58 ? -14.888 71.751 -24.424 1.00 137.51 128 GLY A N 1
ATOM 3576 C CA . GLY B 1 58 ? -13.850 72.400 -23.620 1.00 137.30 128 GLY A CA 1
ATOM 3577 C C . GLY B 1 58 ? -14.391 73.013 -22.338 1.00 139.86 128 GLY A C 1
ATOM 3578 O O . GLY B 1 58 ? -14.102 72.549 -21.229 1.00 138.87 128 GLY A O 1
ATOM 3579 N N . LYS B 1 59 ? -15.184 74.070 -22.504 1.00 142.49 129 LYS A N 1
ATOM 3580 C CA . LYS B 1 59 ? -15.818 74.773 -21.380 1.00 145.26 129 LYS A CA 1
ATOM 3581 C C . LYS B 1 59 ? -17.184 74.139 -21.039 1.00 148.39 129 LYS A C 1
ATOM 3582 O O . LYS B 1 59 ? -18.203 74.825 -20.958 1.00 150.19 129 LYS A O 1
ATOM 3588 N N . GLY B 1 60 ? -17.190 72.823 -20.826 1.00 149.77 130 GLY A N 1
ATOM 3589 C CA . GLY B 1 60 ? -18.421 72.060 -20.631 1.00 154.07 130 GLY A CA 1
ATOM 3590 C C . GLY B 1 60 ? -18.147 70.562 -20.698 1.00 155.74 130 GLY A C 1
ATOM 3591 O O . GLY B 1 60 ? -18.160 69.970 -21.782 1.00 155.22 130 GLY A O 1
ATOM 3592 N N . GLY B 1 61 ? -17.882 69.967 -19.535 1.00 158.28 131 GLY A N 1
ATOM 3593 C CA . GLY B 1 61 ? -17.497 68.553 -19.430 1.00 158.95 131 GLY A CA 1
ATOM 3594 C C . GLY B 1 61 ? -16.064 68.362 -18.955 1.00 157.50 131 GLY A C 1
ATOM 3595 O O . GLY B 1 61 ? -15.197 69.204 -19.205 1.00 158.07 131 GLY A O 1
ATOM 3596 N N . ASP B 1 62 ? -15.826 67.250 -18.258 1.00 157.37 132 ASP A N 1
ATOM 3597 C CA . ASP B 1 62 ? -14.489 66.887 -17.749 1.00 155.00 132 ASP A CA 1
ATOM 3598 C C . ASP B 1 62 ? -13.458 66.649 -18.875 1.00 152.08 132 ASP A C 1
ATOM 3599 O O . ASP B 1 62 ? -13.862 66.431 -20.029 1.00 152.25 132 ASP A O 1
ATOM 3604 N N . PHE B 1 63 ? -12.164 66.717 -18.534 1.00 148.93 133 PHE A N 1
ATOM 3605 C CA . PHE B 1 63 ? -11.081 66.357 -19.472 1.00 143.50 133 PHE A CA 1
ATOM 3606 C C . PHE B 1 63 ? -10.199 65.102 -19.193 1.00 140.74 133 PHE A C 1
ATOM 3607 O O . PHE B 1 63 ? -10.019 64.335 -20.144 1.00 140.31 133 PHE A O 1
ATOM 3615 N N . ILE B 1 64 ? -9.592 64.851 -18.018 1.00 137.17 134 ILE A N 1
ATOM 3616 C CA . ILE B 1 64 ? -9.246 65.771 -16.923 1.00 134.49 134 ILE A CA 1
ATOM 3617 C C . ILE B 1 64 ? -7.732 65.554 -16.818 1.00 130.36 134 ILE A C 1
ATOM 3618 O O . ILE B 1 64 ? -7.299 64.429 -16.589 1.00 129.56 134 ILE A O 1
ATOM 3623 N N . THR B 1 65 ? -6.928 66.595 -17.051 1.00 126.10 135 THR A N 1
ATOM 3624 C CA . THR B 1 65 ? -5.496 66.428 -17.341 1.00 121.89 135 THR A CA 1
ATOM 3625 C C . THR B 1 65 ? -4.608 67.215 -16.368 1.00 120.15 135 THR A C 1
ATOM 3626 O O . THR B 1 65 ? -5.105 67.985 -15.572 1.00 120.45 135 THR A O 1
ATOM 3630 N N . ALA B 1 66 ? -3.295 67.004 -16.446 1.00 117.05 136 ALA A N 1
ATOM 3631 C CA . ALA B 1 66 ? -2.331 67.589 -15.498 1.00 116.13 136 ALA A CA 1
ATOM 3632 C C . ALA B 1 66 ? -2.427 69.112 -15.346 1.00 115.46 136 ALA A C 1
ATOM 3633 O O . ALA B 1 66 ? -2.363 69.613 -14.218 1.00 117.93 136 ALA A O 1
ATOM 3635 N N . PRO B 1 67 ? -2.563 69.856 -16.464 1.00 113.55 137 PRO A N 1
ATOM 3636 C CA . PRO B 1 67 ? -2.796 71.307 -16.380 1.00 113.60 137 PRO A CA 1
ATOM 3637 C C . PRO B 1 67 ? -4.089 71.680 -15.650 1.00 115.49 137 PRO A C 1
ATOM 3638 O O . PRO B 1 67 ? -4.139 72.673 -14.925 1.00 116.83 137 PRO A O 1
ATOM 3642 N N . GLU B 1 68 ? -5.126 70.866 -15.831 1.00 115.55 138 GLU A N 1
ATOM 3643 C CA . GLU B 1 68 ? -6.419 71.085 -15.180 1.00 116.76 138 GLU A CA 1
ATOM 3644 C C . GLU B 1 68 ? -6.305 70.601 -13.730 1.00 118.18 138 GLU A C 1
ATOM 3645 O O . GLU B 1 68 ? -5.890 69.469 -13.473 1.00 119.34 138 GLU A O 1
ATOM 3651 N N . VAL B 1 69 ? -6.654 71.463 -12.792 1.00 118.11 139 VAL A N 1
ATOM 3652 C CA . VAL B 1 69 ? -6.557 71.184 -11.342 1.00 118.60 139 VAL A CA 1
ATOM 3653 C C . VAL B 1 69 ? -5.408 71.944 -10.701 1.00 116.09 139 VAL A C 1
ATOM 3654 O O . VAL B 1 69 ? -5.585 72.493 -9.595 1.00 118.59 139 VAL A O 1
ATOM 3658 N N . SER B 1 70 ? -4.258 71.993 -11.378 1.00 109.15 140 SER A N 1
ATOM 3659 C CA . SER B 1 70 ? -3.152 72.783 -10.843 1.00 106.47 140 SER A CA 1
ATOM 3660 C C . SER B 1 70 ? -2.342 73.597 -11.849 1.00 100.44 140 SER A C 1
ATOM 3661 O O . SER B 1 70 ? -1.713 73.085 -12.783 1.00 97.38 140 SER A O 1
ATOM 3664 N N . GLN B 1 71 ? -2.413 74.905 -11.611 1.00 97.66 141 GLN A N 1
ATOM 3665 C CA . GLN B 1 71 ? -1.512 75.896 -12.174 1.00 93.88 141 GLN A CA 1
ATOM 3666 C C . GLN B 1 71 ? -0.044 75.558 -11.904 1.00 91.91 141 GLN A C 1
ATOM 3667 O O . GLN B 1 71 ? 0.825 75.959 -12.671 1.00 89.74 141 GLN A O 1
ATOM 3673 N N . LEU B 1 72 ? 0.221 74.841 -10.805 1.00 91.75 142 LEU A N 1
ATOM 3674 C CA . LEU B 1 72 ? 1.553 74.326 -10.493 1.00 90.81 142 LEU A CA 1
ATOM 3675 C C . LEU B 1 72 ? 2.197 73.616 -11.660 1.00 86.77 142 LEU A C 1
ATOM 3676 O O . LEU B 1 72 ? 3.409 73.740 -11.883 1.00 86.03 142 LEU A O 1
ATOM 3681 N N . PHE B 1 73 ? 1.390 72.852 -12.387 1.00 83.64 143 PHE A N 1
ATOM 3682 C CA . PHE B 1 73 ? 1.903 72.115 -13.522 1.00 80.56 143 PHE A CA 1
ATOM 3683 C C . PHE B 1 73 ? 2.388 73.095 -14.581 1.00 77.93 143 PHE A C 1
ATOM 3684 O O . PHE B 1 73 ? 3.556 73.072 -14.967 1.00 76.82 143 PHE A O 1
ATOM 3692 N N . GLY B 1 74 ? 1.490 73.974 -15.015 1.00 76.76 144 GLY A N 1
ATOM 3693 C CA . GLY B 1 74 ? 1.812 74.977 -16.024 1.00 75.49 144 GLY 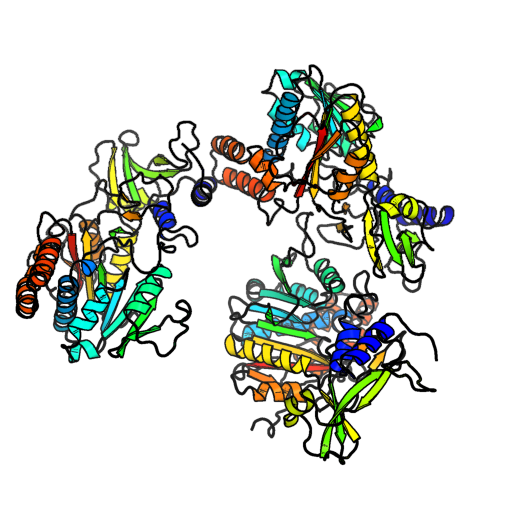A CA 1
ATOM 3694 C C . GLY B 1 74 ? 3.011 75.838 -15.675 1.00 76.44 144 GLY A C 1
ATOM 3695 O O . GLY B 1 74 ? 3.817 76.185 -16.546 1.00 76.61 144 GLY A O 1
ATOM 3696 N N . GLU B 1 75 ? 3.134 76.179 -14.399 1.00 77.84 145 GLU A N 1
ATOM 3697 C CA . GLU B 1 75 ? 4.248 77.000 -13.929 1.00 79.62 145 GLU A CA 1
ATOM 3698 C C . GLU B 1 75 ? 5.595 76.282 -14.025 1.00 79.41 145 GLU A C 1
ATOM 3699 O O . GLU B 1 75 ? 6.582 76.880 -14.436 1.00 80.02 145 GLU A O 1
ATOM 3705 N N . MET B 1 76 ? 5.637 75.004 -13.670 1.00 78.81 146 MET A N 1
ATOM 3706 C CA . MET B 1 76 ? 6.862 74.224 -13.818 1.00 78.48 146 MET A CA 1
ATOM 3707 C C . MET B 1 76 ? 7.273 74.074 -15.273 1.00 76.00 146 MET A C 1
ATOM 3708 O O . MET B 1 76 ? 8.451 74.236 -15.596 1.00 77.10 146 MET A O 1
ATOM 3713 N N . ILE B 1 77 ? 6.310 73.783 -16.149 1.00 73.07 147 ILE A N 1
ATOM 3714 C CA . ILE B 1 77 ? 6.581 73.697 -17.588 1.00 70.24 147 ILE A CA 1
ATOM 3715 C C . ILE B 1 77 ? 7.116 75.034 -18.099 1.00 70.45 147 ILE A C 1
ATOM 3716 O O . ILE B 1 77 ? 7.996 75.065 -18.956 1.00 69.38 147 ILE A O 1
ATOM 3721 N N . GLY B 1 78 ? 6.566 76.131 -17.574 1.00 71.51 148 GLY A N 1
ATOM 3722 C CA . GLY B 1 78 ? 7.056 77.479 -17.869 1.00 72.63 148 GLY A CA 1
ATOM 3723 C C . GLY B 1 78 ? 8.493 77.712 -17.418 1.00 75.01 148 GLY A C 1
ATOM 3724 O O . GLY B 1 78 ? 9.285 78.304 -18.147 1.00 74.63 148 GLY A O 1
ATOM 3725 N N . ILE B 1 79 ? 8.834 77.248 -16.215 1.00 77.69 149 ILE A N 1
ATOM 3726 C CA . ILE B 1 79 ? 10.214 77.343 -15.727 1.00 80.58 149 ILE A CA 1
ATOM 3727 C C . ILE B 1 79 ? 11.137 76.542 -16.644 1.00 80.09 149 ILE A C 1
ATOM 3728 O O . ILE B 1 79 ? 12.267 76.949 -16.899 1.00 81.38 149 ILE A O 1
ATOM 3733 N N . TRP B 1 80 ? 10.654 75.405 -17.137 1.00 78.68 150 TRP A N 1
ATOM 3734 C CA . TRP B 1 80 ? 11.421 74.598 -18.067 1.00 78.54 150 TRP A CA 1
ATOM 3735 C C . TRP B 1 80 ? 11.683 75.337 -19.377 1.00 78.28 150 TRP A C 1
ATOM 3736 O O . TRP B 1 80 ? 12.809 75.338 -19.877 1.00 79.47 150 TRP A O 1
ATOM 3747 N N . CYS B 1 81 ? 10.647 75.958 -19.934 1.00 77.09 151 CYS A N 1
ATOM 3748 C CA . CYS B 1 81 ? 10.802 76.750 -21.152 1.00 77.00 151 CYS A CA 1
ATOM 3749 C C . CYS B 1 81 ? 11.862 77.848 -20.991 1.00 80.34 151 CYS A C 1
ATOM 3750 O O . CYS B 1 81 ? 12.680 78.064 -21.890 1.00 81.46 151 CYS A O 1
ATOM 3753 N N . VAL B 1 82 ? 11.853 78.525 -19.845 1.00 82.63 152 VAL A N 1
ATOM 3754 C CA . VAL B 1 82 ? 12.780 79.633 -19.604 1.00 85.99 152 VAL A CA 1
ATOM 3755 C C . VAL B 1 82 ? 14.197 79.099 -19.389 1.00 88.05 152 VAL A C 1
ATOM 3756 O O . VAL B 1 82 ? 15.159 79.589 -19.990 1.00 89.56 152 VAL A O 1
ATOM 3760 N N . ALA B 1 83 ? 14.317 78.087 -18.537 1.00 88.49 153 ALA A N 1
ATOM 3761 C CA . ALA B 1 83 ? 15.606 77.469 -18.257 1.00 90.56 153 ALA A CA 1
ATOM 3762 C C . ALA B 1 83 ? 16.236 76.923 -19.533 1.00 89.87 153 ALA A C 1
ATOM 3763 O O . ALA B 1 83 ? 17.438 77.082 -19.741 1.00 92.29 153 ALA A O 1
ATOM 3765 N N . THR B 1 84 ? 15.423 76.282 -20.379 1.00 87.15 154 THR A N 1
ATOM 3766 C CA . THR B 1 84 ? 15.898 75.716 -21.648 1.00 86.45 154 THR A CA 1
ATOM 3767 C C . THR B 1 84 ? 16.317 76.818 -22.624 1.00 87.84 154 THR A C 1
ATOM 3768 O O . THR B 1 84 ? 17.351 76.710 -23.289 1.00 88.94 154 THR A O 1
ATOM 3772 N N . TRP B 1 85 ? 15.513 77.876 -22.701 1.00 88.19 155 TRP A N 1
ATOM 3773 C CA . TRP B 1 85 ? 15.878 79.065 -23.464 1.00 89.80 155 TRP A CA 1
ATOM 3774 C C . TRP B 1 85 ? 17.247 79.604 -23.005 1.00 93.74 155 TRP A C 1
ATOM 3775 O O . TRP B 1 85 ? 18.095 79.949 -23.838 1.00 95.24 155 TRP A O 1
ATOM 3786 N N . GLU B 1 86 ? 17.462 79.648 -21.689 1.00 95.88 156 GLU A N 1
ATOM 3787 C CA . GLU B 1 86 ? 18.747 80.080 -21.128 1.00 99.81 156 GLU A CA 1
ATOM 3788 C C . GLU B 1 86 ? 19.904 79.189 -21.577 1.00 100.47 156 GLU A C 1
ATOM 3789 O O . GLU B 1 86 ? 20.947 79.691 -21.985 1.00 102.66 156 GLU A O 1
ATOM 3795 N N . ALA B 1 87 ? 19.710 77.874 -21.512 1.00 98.65 157 ALA A N 1
ATOM 3796 C CA . ALA B 1 87 ? 20.751 76.915 -21.897 1.00 99.53 157 ALA A CA 1
ATOM 3797 C C . ALA B 1 87 ? 21.042 76.925 -23.399 1.00 98.72 157 ALA A C 1
ATOM 3798 O O . ALA B 1 87 ? 22.160 76.631 -23.822 1.00 100.03 157 ALA A O 1
ATOM 3800 N N . MET B 1 88 ? 20.032 77.251 -24.198 1.00 96.71 158 MET A N 1
ATOM 3801 C CA . MET B 1 88 ? 20.215 77.426 -25.641 1.00 96.78 158 MET A CA 1
ATOM 3802 C C . MET B 1 88 ? 21.032 78.677 -25.978 1.00 100.44 158 MET A C 1
ATOM 3803 O O . MET B 1 88 ? 21.617 78.760 -27.057 1.00 102.06 158 MET A O 1
ATOM 3808 N N . GLY B 1 89 ? 21.057 79.647 -25.064 1.00 102.69 159 GLY A N 1
ATOM 3809 C CA . GLY B 1 89 ? 21.857 80.868 -25.222 1.00 106.24 159 GLY A CA 1
ATOM 3810 C C . GLY B 1 89 ? 21.032 82.132 -25.391 1.00 106.17 159 GLY A C 1
ATOM 3811 O O . GLY B 1 89 ? 21.450 83.063 -26.079 1.00 108.76 159 GLY A O 1
ATOM 3812 N N . LYS B 1 90 ? 19.867 82.168 -24.745 1.00 103.54 160 LYS A N 1
ATOM 3813 C CA . LYS B 1 90 ? 18.948 83.298 -24.813 1.00 102.71 160 LYS A CA 1
ATOM 3814 C C . LYS B 1 90 ? 18.738 83.845 -26.229 1.00 101.96 160 LYS A C 1
ATOM 3815 O O . LYS B 1 90 ? 18.955 85.032 -26.460 1.00 105.01 160 LYS A O 1
ATOM 3821 N N . PRO B 1 91 ? 18.304 82.994 -27.177 1.00 98.46 161 PRO A N 1
ATOM 3822 C CA . PRO B 1 91 ? 18.066 83.486 -28.540 1.00 98.02 161 PRO A CA 1
ATOM 3823 C C . PRO B 1 91 ? 17.122 84.683 -28.575 1.00 98.10 161 PRO A C 1
ATOM 3824 O O . PRO B 1 91 ? 16.187 84.775 -27.775 1.00 96.64 161 PRO A O 1
ATOM 3828 N N . LYS B 1 92 ? 17.382 85.593 -29.502 1.00 99.95 162 LYS A N 1
ATOM 3829 C CA . LYS B 1 92 ? 16.585 86.807 -29.654 1.00 101.22 162 LYS A CA 1
ATOM 3830 C C . LYS B 1 92 ? 15.134 86.495 -30.044 1.00 97.45 162 LYS A C 1
ATOM 3831 O O . LYS B 1 92 ? 14.208 87.172 -29.595 1.00 97.49 162 LYS A O 1
ATOM 3837 N N . LYS B 1 93 ? 14.953 85.473 -30.881 1.00 94.10 163 LYS A N 1
ATOM 3838 C CA . LYS B 1 93 ? 13.630 85.025 -31.307 1.00 90.40 163 LYS A CA 1
ATOM 3839 C C . LYS B 1 93 ? 13.474 83.539 -31.004 1.00 85.95 163 LYS A C 1
ATOM 3840 O O . LYS B 1 93 ? 14.349 82.744 -31.315 1.00 86.05 163 LYS A O 1
ATOM 3846 N N . LEU B 1 94 ? 12.355 83.174 -30.388 1.00 81.82 164 LEU A N 1
ATOM 3847 C CA . LEU B 1 94 ? 12.095 81.799 -29.980 1.00 77.86 164 LEU A CA 1
ATOM 3848 C C . LEU B 1 94 ? 10.644 81.444 -30.246 1.00 75.15 164 LEU A C 1
ATOM 3849 O O . LEU B 1 94 ? 9.749 82.210 -29.933 1.00 74.97 164 LEU A O 1
ATOM 3854 N N . GLN B 1 95 ? 10.418 80.276 -30.840 1.00 73.24 165 GLN A N 1
ATOM 3855 C CA . GLN B 1 95 ? 9.061 79.747 -31.037 1.00 70.45 165 GLN A CA 1
ATOM 3856 C C . GLN B 1 95 ? 8.696 78.760 -29.942 1.00 67.98 165 GLN A C 1
ATOM 3857 O O . GLN B 1 95 ? 9.531 77.972 -29.518 1.00 67.15 165 GLN A O 1
ATOM 3863 N N . ILE B 1 96 ? 7.450 78.823 -29.485 1.00 66.47 166 ILE A N 1
ATOM 3864 C CA . ILE B 1 96 ? 6.907 77.826 -28.578 1.00 64.65 166 ILE A CA 1
ATOM 3865 C C . ILE B 1 96 ? 5.735 77.149 -29.271 1.00 62.17 166 ILE A C 1
ATOM 3866 O O . ILE B 1 96 ? 4.737 77.789 -29.594 1.00 61.30 166 ILE A O 1
ATOM 3871 N N . VAL B 1 97 ? 5.885 75.853 -29.510 1.00 60.95 167 VAL A N 1
ATOM 3872 C CA . VAL B 1 97 ? 4.874 75.055 -30.187 1.00 60.49 167 VAL A CA 1
ATOM 3873 C C . VAL B 1 97 ? 4.194 74.140 -29.189 1.00 60.22 167 VAL A C 1
ATOM 3874 O O . VAL B 1 97 ? 4.871 73.448 -28.435 1.00 60.11 167 VAL A O 1
ATOM 3878 N N . GLU B 1 98 ? 2.867 74.142 -29.158 1.00 61.18 168 GLU A N 1
ATOM 3879 C CA . GLU B 1 98 ? 2.162 73.112 -28.402 1.00 62.32 168 GLU A CA 1
ATOM 3880 C C . GLU B 1 98 ? 1.393 72.240 -29.376 1.00 61.59 168 GLU A C 1
ATOM 3881 O O . GLU B 1 98 ? 0.688 72.741 -30.261 1.00 62.50 168 GLU A O 1
ATOM 3887 N N . MET B 1 99 ? 1.559 70.930 -29.213 1.00 60.60 169 MET A N 1
ATOM 3888 C CA . MET B 1 99 ? 0.793 69.946 -29.947 1.00 60.26 169 MET A CA 1
ATOM 3889 C C . MET B 1 99 ? -0.414 69.585 -29.092 1.00 60.07 169 MET A C 1
ATOM 3890 O O . MET B 1 99 ? -0.257 69.241 -27.921 1.00 61.10 169 MET A O 1
ATOM 3895 N N . GLY B 1 100 ? -1.610 69.681 -29.660 1.00 59.98 170 GLY A N 1
ATOM 3896 C CA . GLY B 1 100 ? -2.831 69.309 -28.956 1.00 60.80 170 GLY A CA 1
ATOM 3897 C C . GLY B 1 100 ? -3.026 70.038 -27.647 1.00 62.07 170 GLY A C 1
ATOM 3898 O O . GLY B 1 100 ? -3.019 69.414 -26.578 1.00 62.29 170 GLY A O 1
ATOM 3899 N N . PRO B 1 101 ? -3.207 71.368 -27.716 1.00 62.69 171 PRO A N 1
ATOM 3900 C CA . PRO B 1 101 ? -3.308 72.188 -26.502 1.00 63.33 171 PRO A CA 1
ATOM 3901 C C . PRO B 1 101 ? -4.568 71.985 -25.659 1.00 64.22 171 PRO A C 1
ATOM 3902 O O . PRO B 1 101 ? -4.605 72.448 -24.539 1.00 65.42 171 PRO A O 1
ATOM 3906 N N . GLY B 1 102 ? -5.596 71.333 -26.180 1.00 64.79 172 GLY A N 1
ATOM 3907 C CA . GLY B 1 102 ? -6.806 71.091 -25.401 1.00 66.66 172 GLY A CA 1
ATOM 3908 C C . GLY B 1 102 ? -7.634 72.349 -25.240 1.00 68.68 172 GLY A C 1
ATOM 3909 O O . GLY B 1 102 ? -8.044 72.955 -26.232 1.00 70.46 172 GLY A O 1
ATOM 3910 N N . ARG B 1 103 ? -7.878 72.742 -23.992 1.00 69.91 173 ARG A N 1
ATOM 3911 C CA . ARG B 1 103 ? -8.545 74.006 -23.677 1.00 71.14 173 ARG A CA 1
ATOM 3912 C C . ARG B 1 103 ? -7.587 75.189 -23.760 1.00 69.66 173 ARG A C 1
ATOM 3913 O O . ARG B 1 103 ? -8.022 76.330 -23.693 1.00 71.61 173 ARG A O 1
ATOM 3921 N N . GLY B 1 104 ? -6.293 74.916 -23.889 1.00 66.69 174 GLY A N 1
ATOM 3922 C CA . GLY B 1 104 ? -5.262 75.944 -23.879 1.00 65.94 174 GLY A CA 1
ATOM 3923 C C . GLY B 1 104 ? -4.783 76.269 -22.477 1.00 66.23 174 GLY A C 1
ATOM 3924 O O . GLY B 1 104 ? -3.984 77.197 -22.282 1.00 66.84 174 GLY A O 1
ATOM 3925 N N . THR B 1 105 ? -5.268 75.506 -21.495 1.00 65.61 175 THR A N 1
ATOM 3926 C CA . THR B 1 105 ? -5.004 75.776 -20.081 1.00 65.81 175 THR A CA 1
ATOM 3927 C C . THR B 1 105 ? -3.508 75.827 -19.772 1.00 64.58 175 THR A C 1
ATOM 3928 O O . THR B 1 105 ? -3.035 76.714 -19.088 1.00 64.70 175 THR A O 1
ATOM 3932 N N . LEU B 1 106 ? -2.774 74.849 -20.285 1.00 63.54 176 LEU A N 1
ATOM 3933 C CA . LEU B 1 106 ? -1.336 74.761 -20.058 1.00 63.74 176 LEU A CA 1
ATOM 3934 C C . LEU B 1 106 ? -0.635 75.992 -20.596 1.00 64.05 176 LEU A C 1
ATOM 3935 O O . LEU B 1 106 ? 0.204 76.572 -19.916 1.00 64.74 176 LEU A O 1
ATOM 3940 N N . MET B 1 107 ? -0.960 76.361 -21.832 1.00 64.15 177 MET A N 1
ATOM 3941 C CA . MET B 1 107 ? -0.340 77.511 -22.474 1.00 65.34 177 MET A CA 1
ATOM 3942 C C . MET B 1 107 ? -0.653 78.796 -21.712 1.00 67.08 177 MET A C 1
ATOM 3943 O O . MET B 1 107 ? 0.212 79.665 -21.543 1.00 67.92 177 MET A O 1
ATOM 3948 N N . LYS B 1 108 ? -1.892 78.900 -21.240 1.00 67.43 178 LYS A N 1
ATOM 3949 C CA . LYS B 1 108 ? -2.306 80.071 -20.491 1.00 69.27 178 LYS A CA 1
ATOM 3950 C C . LYS B 1 108 ? -1.489 80.251 -19.215 1.00 70.37 178 LYS A C 1
ATOM 3951 O O . LYS B 1 108 ? -1.123 81.372 -18.870 1.00 72.23 178 LYS A O 1
ATOM 3957 N N . ASP B 1 109 ? -1.224 79.155 -18.514 1.00 69.78 179 ASP A N 1
ATOM 3958 C CA . ASP B 1 109 ? -0.422 79.204 -17.298 1.00 71.20 179 ASP A CA 1
ATOM 3959 C C . ASP B 1 109 ? 1.012 79.602 -17.614 1.00 71.11 179 ASP A C 1
ATOM 3960 O O . ASP B 1 109 ? 1.614 80.384 -16.894 1.00 72.54 179 ASP A O 1
ATOM 3965 N N . ILE B 1 110 ? 1.551 79.052 -18.695 1.00 69.64 180 ILE A N 1
ATOM 3966 C CA . ILE B 1 110 ? 2.924 79.331 -19.092 1.00 69.85 180 ILE A CA 1
ATOM 3967 C C . ILE B 1 110 ? 3.094 80.811 -19.352 1.00 71.43 180 ILE A C 1
ATOM 3968 O O . ILE B 1 110 ? 4.018 81.433 -18.838 1.00 73.73 180 ILE A O 1
ATOM 3973 N N . LEU B 1 111 ? 2.190 81.370 -20.149 1.00 70.81 181 LEU A N 1
ATOM 3974 C CA . LEU B 1 111 ? 2.294 82.771 -20.560 1.00 71.79 181 LEU A CA 1
ATOM 3975 C C . LEU B 1 111 ? 2.019 83.726 -19.410 1.00 73.99 181 LEU A C 1
ATOM 3976 O O . LEU B 1 111 ? 2.562 84.817 -19.376 1.00 75.45 181 LEU A O 1
ATOM 3981 N N . ARG B 1 112 ? 1.177 83.308 -18.472 1.00 74.79 182 ARG A N 1
ATOM 3982 C CA . ARG B 1 112 ? 0.912 84.077 -17.249 1.00 77.44 182 ARG A CA 1
ATOM 3983 C C . ARG B 1 112 ? 2.132 84.074 -16.343 1.00 78.35 182 ARG A C 1
ATOM 3984 O O . ARG B 1 112 ? 2.542 85.116 -15.849 1.00 80.50 182 ARG A O 1
ATOM 3992 N N . SER B 1 113 ? 2.711 82.894 -16.144 1.00 77.16 183 SER A N 1
ATOM 3993 C CA . SER B 1 113 ? 3.792 82.694 -15.181 1.00 78.82 183 SER A CA 1
ATOM 3994 C C . SER B 1 113 ? 5.164 83.147 -15.660 1.00 79.53 183 SER A C 1
ATOM 3995 O O . SER B 1 113 ? 6.018 83.495 -14.844 1.00 82.31 183 SER A O 1
ATOM 3998 N N . THR B 1 114 ? 5.391 83.144 -16.969 1.00 77.89 184 THR A N 1
ATOM 3999 C CA . THR B 1 114 ? 6.695 83.537 -17.506 1.00 78.97 184 THR A CA 1
ATOM 4000 C C . THR B 1 114 ? 6.805 85.038 -17.834 1.00 81.02 184 THR A C 1
ATOM 4001 O O . THR B 1 114 ? 7.831 85.487 -18.348 1.00 82.20 184 THR A O 1
ATOM 4005 N N . LYS B 1 115 ? 5.762 85.811 -17.536 1.00 81.84 185 LYS A N 1
ATOM 4006 C CA . LYS B 1 115 ? 5.747 87.233 -17.871 1.00 84.14 185 LYS A CA 1
ATOM 4007 C C . LYS B 1 115 ? 6.859 88.008 -17.170 1.00 87.89 185 LYS A C 1
ATOM 4008 O O . LYS B 1 115 ? 7.451 88.907 -17.757 1.00 89.16 185 LYS A O 1
ATOM 4014 N N . VAL B 1 116 ? 7.148 87.640 -15.922 1.00 90.07 186 VAL A N 1
ATOM 4015 C CA . VAL B 1 116 ? 8.199 88.302 -15.132 1.00 93.90 186 VAL A CA 1
ATOM 4016 C C . VAL B 1 116 ? 9.588 88.205 -15.773 1.00 94.75 186 VAL A C 1
ATOM 4017 O O . VAL B 1 116 ? 10.431 89.071 -15.538 1.00 98.97 186 VAL A O 1
ATOM 4021 N N . PHE B 1 117 ? 9.830 87.165 -16.569 1.00 91.88 187 PHE A N 1
ATOM 4022 C CA . PHE B 1 117 ? 11.111 86.997 -17.252 1.00 92.59 187 PHE A CA 1
ATOM 4023 C C . PHE B 1 117 ? 11.108 87.834 -18.536 1.00 92.88 187 PHE A C 1
ATOM 4024 O O . PHE B 1 117 ? 10.970 87.319 -19.643 1.00 90.07 187 PHE A O 1
ATOM 4032 N N . LYS B 1 118 ? 11.265 89.142 -18.349 1.00 97.05 188 LYS A N 1
ATOM 4033 C CA . LYS B 1 118 ? 11.125 90.147 -19.411 1.00 98.36 188 LYS A CA 1
ATOM 4034 C C . LYS B 1 118 ? 11.884 89.812 -20.696 1.00 97.65 188 LYS A C 1
ATOM 4035 O O . LYS B 1 118 ? 11.324 89.905 -21.785 1.00 96.04 188 LYS A O 1
ATOM 4041 N N . GLU B 1 119 ? 13.148 89.420 -20.570 1.00 99.28 189 GLU A N 1
ATOM 4042 C CA . GLU B 1 119 ? 13.978 89.145 -21.743 1.00 99.31 189 GLU A CA 1
ATOM 4043 C C . GLU B 1 119 ? 13.458 87.917 -22.500 1.00 95.03 189 GLU A C 1
ATOM 4044 O O . GLU B 1 119 ? 13.374 87.916 -23.739 1.00 93.91 189 GLU A O 1
ATOM 4050 N N . PHE B 1 120 ? 13.113 86.879 -21.744 1.00 92.37 190 PHE A N 1
ATOM 4051 C CA . PHE B 1 120 ? 12.491 85.678 -22.305 1.00 88.41 190 PHE A CA 1
ATOM 4052 C C . PHE B 1 120 ? 11.169 86.022 -22.980 1.00 85.94 190 PHE A C 1
ATOM 4053 O O . PHE B 1 120 ? 10.924 85.627 -24.117 1.00 84.14 190 PHE A O 1
ATOM 4061 N N . TYR B 1 121 ? 10.326 86.767 -22.274 1.00 85.95 191 TYR A N 1
ATOM 4062 C CA . TYR B 1 121 ? 8.977 87.030 -22.746 1.00 84.28 191 TYR A CA 1
ATOM 4063 C C . TYR B 1 121 ? 8.989 87.833 -24.050 1.00 85.76 191 TYR A C 1
ATOM 4064 O O . TYR B 1 121 ? 8.097 87.674 -24.885 1.00 84.27 191 TYR A O 1
ATOM 4073 N N . ASP B 1 122 ? 10.010 88.669 -24.238 1.00 89.29 192 ASP A N 1
ATOM 4074 C CA . ASP B 1 122 ? 10.116 89.498 -25.445 1.00 90.92 192 ASP A CA 1
ATOM 4075 C C . ASP B 1 122 ? 10.576 88.718 -26.667 1.00 89.54 192 ASP A C 1
ATOM 4076 O O . ASP B 1 122 ? 10.424 89.189 -27.794 1.00 90.93 192 ASP A O 1
ATOM 4081 N N . SER B 1 123 ? 11.144 87.539 -26.456 1.00 87.43 193 SER A N 1
ATOM 4082 C CA . SER B 1 123 ? 11.645 86.744 -27.566 1.00 86.08 193 SER A CA 1
ATOM 4083 C C . SER B 1 123 ? 10.641 85.723 -28.111 1.00 81.96 193 SER A C 1
ATOM 4084 O O . SER B 1 123 ? 10.853 85.206 -29.202 1.00 81.07 193 SER A O 1
ATOM 4087 N N . ILE B 1 124 ? 9.551 85.456 -27.387 1.00 79.54 194 ILE A N 1
ATOM 4088 C CA . ILE B 1 124 ? 8.650 84.343 -27.740 1.00 75.97 194 ILE A CA 1
ATOM 4089 C C . ILE B 1 124 ? 7.451 84.723 -28.607 1.00 75.20 194 ILE A C 1
ATOM 4090 O O . ILE B 1 124 ? 6.849 85.781 -28.438 1.00 76.90 194 ILE A O 1
ATOM 4095 N N . SER B 1 125 ? 7.136 83.841 -29.550 1.00 73.02 195 SER A N 1
ATOM 4096 C CA . SER B 1 125 ? 5.818 83.767 -30.172 1.00 72.01 195 SER A CA 1
ATOM 4097 C C . SER B 1 125 ? 5.332 82.319 -30.044 1.00 69.99 195 SER A C 1
ATOM 4098 O O . SER B 1 125 ? 6.134 81.401 -29.831 1.00 69.19 195 SER A O 1
ATOM 4101 N N . VAL B 1 126 ? 4.024 82.113 -30.180 1.00 69.24 196 VAL A N 1
ATOM 4102 C CA . VAL B 1 126 ? 3.418 80.807 -29.925 1.00 67.44 196 VAL A CA 1
ATOM 4103 C C . VAL B 1 126 ? 2.743 80.236 -31.169 1.00 67.07 196 VAL A C 1
ATOM 4104 O O . VAL B 1 126 ? 2.104 80.956 -31.933 1.00 67.91 196 VAL A O 1
ATOM 4108 N N . HIS B 1 127 ? 2.901 78.929 -31.356 1.00 65.56 197 HIS A N 1
ATOM 4109 C CA . HIS B 1 127 ? 2.249 78.210 -32.431 1.00 65.04 197 HIS A CA 1
ATOM 4110 C C . HIS B 1 127 ? 1.542 77.010 -31.861 1.00 63.28 197 HIS A C 1
ATOM 4111 O O . HIS B 1 127 ? 2.181 76.119 -31.331 1.00 64.24 197 HIS A O 1
ATOM 4118 N N . LEU B 1 128 ? 0.222 76.984 -31.969 1.00 62.26 198 LEU A N 1
ATOM 4119 C CA . LEU B 1 128 ? -0.555 75.867 -31.490 1.00 60.45 198 LEU A CA 1
ATOM 4120 C C . LEU B 1 128 ? -0.920 75.001 -32.681 1.00 59.84 198 LEU A C 1
ATOM 4121 O O . LEU B 1 128 ? -1.456 75.496 -33.663 1.00 60.26 198 LEU A O 1
ATOM 4126 N N . VAL B 1 129 ? -0.589 73.712 -32.602 1.00 58.77 199 VAL A N 1
ATOM 4127 C CA . VAL B 1 129 ? -0.977 72.751 -33.626 1.00 58.46 199 VAL A CA 1
ATOM 4128 C C . VAL B 1 129 ? -2.217 72.031 -33.133 1.00 58.15 199 VAL A C 1
ATOM 4129 O O . VAL B 1 129 ? -2.194 71.417 -32.067 1.00 58.02 199 VAL A O 1
ATOM 4133 N N . GLU B 1 130 ? -3.296 72.112 -33.902 1.00 58.52 200 GLU A N 1
ATOM 4134 C CA . GLU B 1 130 ? -4.592 71.656 -33.432 1.00 58.76 200 GLU A CA 1
ATOM 4135 C C . GLU B 1 130 ? -5.519 71.365 -34.605 1.00 59.36 200 GLU A C 1
ATOM 4136 O O . GLU B 1 130 ? -5.666 72.176 -35.497 1.00 60.14 200 GLU A O 1
ATOM 4142 N N . ALA B 1 131 ? -6.150 70.201 -34.578 1.00 59.43 201 ALA A N 1
ATOM 4143 C CA . ALA B 1 131 ? -6.950 69.715 -35.697 1.00 60.60 201 ALA A CA 1
ATOM 4144 C C . ALA B 1 131 ? -8.441 69.943 -35.495 1.00 61.98 201 ALA A C 1
ATOM 4145 O O . ALA B 1 131 ? -9.195 69.969 -36.463 1.00 63.77 201 ALA A O 1
ATOM 4147 N N . SER B 1 132 ? -8.868 70.089 -34.245 1.00 62.01 202 SER A N 1
ATOM 4148 C CA . SER B 1 132 ? -10.286 70.220 -33.923 1.00 63.95 202 SER A CA 1
ATOM 4149 C C . SER B 1 132 ? -10.713 71.684 -33.918 1.00 65.71 202 SER A C 1
ATOM 4150 O O . SER B 1 132 ? -10.232 72.462 -33.098 1.00 65.65 202 SER A O 1
ATOM 4153 N N . PRO B 1 133 ? -11.632 72.073 -34.819 1.00 68.17 203 PRO A N 1
ATOM 4154 C CA . PRO B 1 133 ? -12.111 73.462 -34.763 1.00 69.46 203 PRO A CA 1
ATOM 4155 C C . PRO B 1 133 ? -12.713 73.855 -33.402 1.00 69.56 203 PRO A C 1
ATOM 4156 O O . PRO B 1 133 ? -12.546 74.988 -32.976 1.00 70.40 203 PRO A O 1
ATOM 4160 N N . ALA B 1 134 ? -13.389 72.926 -32.735 1.00 69.72 204 ALA A N 1
ATOM 4161 C CA . ALA B 1 134 ? -13.993 73.189 -31.425 1.00 70.18 204 ALA A CA 1
ATOM 4162 C C . ALA B 1 134 ? -12.943 73.459 -30.357 1.00 68.45 204 ALA A C 1
ATOM 4163 O O . ALA B 1 134 ? -13.120 74.324 -29.510 1.00 68.68 204 ALA A O 1
ATOM 4165 N N . ASN B 1 135 ? -11.860 72.696 -30.381 1.00 66.60 205 ASN A N 1
ATOM 4166 C CA . ASN B 1 135 ? -10.782 72.904 -29.434 1.00 65.24 205 ASN A CA 1
ATOM 4167 C C . ASN B 1 135 ? -10.002 74.135 -29.819 1.00 64.70 205 ASN A C 1
ATOM 4168 O O . ASN B 1 135 ? -9.476 74.816 -28.956 1.00 65.41 205 ASN A O 1
ATOM 4173 N N . LYS B 1 136 ? -9.927 74.427 -31.112 1.00 64.07 206 LYS A N 1
ATOM 4174 C CA . LYS B 1 136 ? -9.315 75.669 -31.574 1.00 63.21 206 LYS A CA 1
ATOM 4175 C C . LYS B 1 136 ? -10.093 76.863 -31.041 1.00 63.53 206 LYS A C 1
ATOM 4176 O O . LYS B 1 136 ? -9.504 77.828 -30.583 1.00 63.74 206 LYS A O 1
ATOM 4182 N N . LYS B 1 137 ? -11.419 76.793 -31.096 1.00 63.86 207 LYS A N 1
ATOM 4183 C CA . LYS B 1 137 ? -12.258 77.876 -30.615 1.00 64.90 207 LYS A CA 1
ATOM 4184 C C . LYS B 1 137 ? -12.117 78.061 -29.103 1.00 64.66 207 LYS A C 1
ATOM 4185 O O . LYS B 1 137 ? -12.110 79.197 -28.626 1.00 66.12 207 LYS A O 1
ATOM 4191 N N . THR B 1 138 ? -12.028 76.972 -28.342 1.00 62.97 208 THR A N 1
ATOM 4192 C CA . THR B 1 138 ? -11.923 77.097 -26.890 1.00 62.64 208 THR A CA 1
ATOM 4193 C C . THR B 1 138 ? -10.609 77.773 -26.547 1.00 61.28 208 THR A C 1
ATOM 4194 O O . THR B 1 138 ? -10.577 78.712 -25.771 1.00 62.33 208 THR A O 1
ATOM 4198 N N . GLN B 1 139 ? -9.536 77.286 -27.157 1.00 59.78 209 GLN A N 1
ATOM 4199 C CA . GLN B 1 139 ? -8.180 77.829 -26.992 1.00 59.07 209 GLN A CA 1
ATOM 4200 C C . GLN B 1 139 ? -8.098 79.335 -27.255 1.00 60.57 209 GLN A C 1
ATOM 4201 O O . GLN B 1 139 ? -7.460 80.060 -26.506 1.00 60.93 209 GLN A O 1
ATOM 4207 N N . LYS B 1 140 ? -8.757 79.795 -28.315 1.00 61.88 210 LYS A N 1
ATOM 4208 C CA . LYS B 1 140 ? -8.774 81.219 -28.674 1.00 63.47 210 LYS A CA 1
ATOM 4209 C C . LYS B 1 140 ? -9.538 82.068 -27.676 1.00 63.98 210 LYS A C 1
ATOM 4210 O O . LYS B 1 140 ? -9.062 83.122 -27.290 1.00 65.15 210 LYS A O 1
ATOM 4216 N N . GLN B 1 141 ? -10.721 81.613 -27.273 1.00 63.63 211 GLN A N 1
ATOM 4217 C CA . GLN B 1 141 ? -11.499 82.293 -26.236 1.00 64.81 211 GLN A CA 1
ATOM 4218 C C . GLN B 1 141 ? -10.731 82.351 -24.923 1.00 63.82 211 GLN A C 1
ATOM 4219 O O . GLN B 1 141 ? -10.886 83.287 -24.153 1.00 65.89 211 GLN A O 1
ATOM 4225 N N . ASN B 1 142 ? -9.897 81.356 -24.679 1.00 61.49 212 ASN A N 1
ATOM 4226 C CA . ASN B 1 142 ? -9.143 81.277 -23.462 1.00 61.35 212 ASN A CA 1
ATOM 4227 C C . ASN B 1 142 ? -7.818 82.022 -23.456 1.00 60.79 212 ASN A C 1
ATOM 4228 O O . ASN B 1 142 ? -7.300 82.318 -22.386 1.00 61.76 212 ASN A O 1
ATOM 4233 N N . LEU B 1 143 ? -7.241 82.307 -24.611 1.00 60.02 213 LEU A N 1
ATOM 4234 C CA . LEU B 1 143 ? -5.881 82.881 -24.681 1.00 59.60 213 LEU A CA 1
ATOM 4235 C C . LEU B 1 143 ? -5.789 84.309 -25.214 1.00 61.10 213 LEU A C 1
ATOM 4236 O O . LEU B 1 143 ? -4.797 84.994 -24.993 1.00 61.58 213 LEU A O 1
ATOM 4241 N N . LEU B 1 144 ? -6.794 84.750 -25.964 1.00 61.86 214 LEU A N 1
ATOM 4242 C CA . LEU B 1 144 ? -6.657 85.922 -26.821 1.00 63.54 214 LEU A CA 1
ATOM 4243 C C . LEU B 1 144 ? -7.341 87.168 -26.289 1.00 66.26 214 LEU A C 1
ATOM 4244 O O . LEU B 1 144 ? -8.331 87.103 -25.559 1.00 67.06 214 LEU A O 1
ATOM 4249 N N . TYR B 1 145 ? -6.804 88.316 -26.707 1.00 67.81 215 TYR A N 1
ATOM 4250 C CA . TYR B 1 145 ? -7.381 89.622 -26.438 1.00 70.37 215 TYR A CA 1
ATOM 4251 C C . TYR B 1 145 ? -8.144 90.007 -27.699 1.00 71.67 215 TYR A C 1
ATOM 4252 O O . TYR B 1 145 ? -7.583 89.993 -28.805 1.00 71.49 215 TYR A O 1
ATOM 4261 N N . PHE B 1 146 ? -9.421 90.340 -27.525 1.00 73.15 216 PHE A N 1
ATOM 4262 C CA . PHE B 1 146 ? -10.307 90.620 -28.637 1.00 74.45 216 PHE A CA 1
ATOM 4263 C C . PHE B 1 146 ? -10.679 92.090 -28.787 1.00 77.51 216 PHE A C 1
ATOM 4264 O O . PHE B 1 146 ? -11.123 92.740 -27.854 1.00 78.56 216 PHE A O 1
ATOM 4272 N N . LYS B 1 147 ? -10.497 92.569 -30.014 1.00 78.61 217 LYS A N 1
ATOM 4273 C CA . LYS B 1 147 ? -10.846 93.920 -30.425 1.00 82.07 217 LYS A CA 1
ATOM 4274 C C . LYS B 1 147 ? -12.253 93.966 -31.021 1.00 83.84 217 LYS A C 1
ATOM 4275 O O . LYS B 1 147 ? -12.846 95.043 -31.111 1.00 87.11 217 LYS A O 1
ATOM 4281 N N . ASP B 1 148 ? -12.769 92.818 -31.457 1.00 81.92 218 ASP A N 1
ATOM 4282 C CA . ASP B 1 148 ? -14.084 92.744 -32.075 1.00 83.85 218 ASP A CA 1
ATOM 4283 C C . ASP B 1 148 ? -15.014 91.815 -31.285 1.00 82.31 218 ASP A C 1
ATOM 4284 O O . ASP B 1 148 ? -14.552 90.900 -30.606 1.00 78.87 218 ASP A O 1
ATOM 4289 N N . LYS B 1 149 ? -16.314 92.081 -31.367 1.00 84.97 219 LYS A N 1
ATOM 4290 C CA . LYS B 1 149 ? -17.327 91.262 -30.698 1.00 84.69 219 LYS A CA 1
ATOM 4291 C C . LYS B 1 149 ? -17.562 89.989 -31.514 1.00 83.31 219 LYS A C 1
ATOM 4292 O O . LYS B 1 149 ? -17.303 88.880 -31.051 1.00 80.58 219 LYS A O 1
ATOM 4298 N N . ALA B 1 150 ? -18.086 90.164 -32.717 1.00 85.89 220 ALA A N 1
ATOM 4299 C CA . ALA B 1 150 ? -18.399 89.048 -33.605 1.00 85.53 220 ALA A CA 1
ATOM 4300 C C . ALA B 1 150 ? -17.135 88.394 -34.137 1.00 82.87 220 ALA A C 1
ATOM 4301 O O . ALA B 1 150 ? -16.539 88.901 -35.065 1.00 83.51 220 ALA A O 1
ATOM 4303 N N . ILE B 1 151 ? -16.717 87.294 -33.524 1.00 80.53 221 ILE A N 1
ATOM 4304 C CA . ILE B 1 151 ? -15.562 86.554 -33.967 1.00 78.53 221 ILE A CA 1
ATOM 4305 C C . ILE B 1 151 ? -16.008 85.297 -34.677 1.00 78.74 221 ILE A C 1
ATOM 4306 O O . ILE B 1 151 ? -16.734 84.492 -34.116 1.00 78.12 221 ILE A O 1
ATOM 4311 N N . ASN B 1 152 ? -15.582 85.153 -35.926 1.00 80.29 222 ASN A N 1
ATOM 4312 C CA . ASN B 1 152 ? -15.618 83.874 -36.607 1.00 79.77 222 ASN A CA 1
ATOM 4313 C C . ASN B 1 152 ? -14.279 83.209 -36.309 1.00 76.90 222 ASN A C 1
ATOM 4314 O O . ASN B 1 152 ? -13.210 83.696 -36.721 1.00 76.40 222 ASN A O 1
ATOM 4319 N N . PHE B 1 153 ? -14.346 82.078 -35.618 1.00 75.59 223 PHE A N 1
ATOM 4320 C CA . PHE B 1 153 ? -13.144 81.411 -35.121 1.00 73.25 223 PHE A CA 1
ATOM 4321 C C . PHE B 1 153 ? -12.437 80.591 -36.195 1.00 73.37 223 PHE A C 1
ATOM 4322 O O . PHE B 1 153 ? -11.340 80.090 -35.949 1.00 71.12 223 PHE A O 1
ATOM 4330 N N . ASP B 1 154 ? -13.040 80.466 -37.382 1.00 76.51 224 ASP A N 1
ATOM 4331 C CA . ASP B 1 154 ? -12.425 79.787 -38.520 1.00 76.87 224 ASP A CA 1
ATOM 4332 C C . ASP B 1 154 ? -11.663 80.721 -39.465 1.00 78.88 224 ASP A C 1
ATOM 4333 O O . ASP B 1 154 ? -10.689 80.308 -40.087 1.00 77.83 224 ASP A O 1
ATOM 4338 N N . HIS B 1 155 ? -12.081 81.985 -39.547 1.00 82.34 225 HIS A N 1
ATOM 4339 C CA . HIS B 1 155 ? -11.328 83.002 -40.276 1.00 84.60 225 HIS A CA 1
ATOM 4340 C C . HIS B 1 155 ? -9.968 83.242 -39.618 1.00 83.72 225 HIS A C 1
ATOM 4341 O O . HIS B 1 155 ? -8.940 83.187 -40.283 1.00 83.51 225 HIS A O 1
ATOM 4348 N N . LYS B 1 156 ? -10.009 83.494 -38.307 1.00 83.94 226 LYS A N 1
ATOM 4349 C CA . LYS B 1 156 ? -8.870 83.918 -37.513 1.00 83.12 226 LYS A CA 1
ATOM 4350 C C . LYS B 1 156 ? -7.768 82.864 -37.334 1.00 79.62 226 LYS A C 1
ATOM 4351 O O . LYS B 1 156 ? -7.856 82.026 -36.441 1.00 77.00 226 LYS A O 1
ATOM 4357 N N . THR B 1 157 ? -6.720 82.947 -38.143 1.00 79.13 227 THR A N 1
ATOM 4358 C CA . THR B 1 157 ? -5.587 82.014 -38.019 1.00 76.25 227 THR A CA 1
ATOM 4359 C C . THR B 1 157 ? -4.542 82.521 -36.986 1.00 74.65 227 THR A C 1
ATOM 4360 O O . THR B 1 157 ? -3.782 81.734 -36.422 1.00 71.92 227 THR A O 1
ATOM 4364 N N . ILE B 1 158 ? -4.558 83.831 -36.731 1.00 76.00 228 ILE A N 1
ATOM 4365 C CA . ILE B 1 158 ? -3.599 84.492 -35.832 1.00 75.36 228 ILE A CA 1
ATOM 4366 C C . ILE B 1 158 ? -4.324 85.422 -34.856 1.00 76.32 228 ILE A C 1
ATOM 4367 O O . ILE B 1 158 ? -5.410 85.919 -35.141 1.00 78.32 228 ILE A O 1
ATOM 4372 N N . GLY B 1 159 ? -3.719 85.633 -33.693 1.00 75.21 229 GLY A N 1
ATOM 4373 C CA . GLY B 1 159 ? -4.219 86.578 -32.707 1.00 76.28 229 GLY A CA 1
ATOM 4374 C C . GLY B 1 159 ? -3.114 87.021 -31.776 1.00 75.88 229 GLY A C 1
ATOM 4375 O O . GLY B 1 159 ? -1.953 86.665 -31.951 1.00 75.10 229 GLY A O 1
ATOM 4376 N N . GLU B 1 160 ? -3.483 87.793 -30.767 1.00 76.52 230 GLU A N 1
ATOM 4377 C CA . GLU B 1 160 ? -2.514 88.351 -29.843 1.00 76.87 230 GLU A CA 1
ATOM 4378 C C . GLU B 1 160 ? -3.068 88.235 -28.432 1.00 76.00 230 GLU A C 1
ATOM 4379 O O . GLU B 1 160 ? -4.253 88.467 -28.202 1.00 76.28 230 GLU A O 1
ATOM 4385 N N . THR B 1 161 ? -2.214 87.831 -27.494 1.00 74.77 231 THR A N 1
ATOM 4386 C CA . THR B 1 161 ? -2.618 87.584 -26.109 1.00 74.18 231 THR A CA 1
ATOM 4387 C C . THR B 1 161 ? -2.804 88.940 -25.406 1.00 76.88 231 THR A C 1
ATOM 4388 O O . THR B 1 161 ? -2.404 89.975 -25.946 1.00 78.88 231 THR A O 1
ATOM 4392 N N . PRO B 1 162 ? -3.448 88.959 -24.222 1.00 77.08 232 PRO A N 1
ATOM 4393 C CA . PRO B 1 162 ? -3.613 90.246 -23.526 1.00 79.51 232 PRO A CA 1
ATOM 4394 C C . PRO B 1 162 ? -2.301 90.912 -23.100 1.00 80.63 232 PRO A C 1
ATOM 4395 O O . PRO B 1 162 ? -2.264 92.127 -22.911 1.00 83.74 232 PRO A O 1
ATOM 4399 N N . ASN B 1 163 ? -1.248 90.121 -22.922 1.00 78.78 233 ASN A N 1
ATOM 4400 C CA . ASN B 1 163 ? 0.111 90.641 -22.732 1.00 79.99 233 ASN A CA 1
ATOM 4401 C C . ASN B 1 163 ? 0.911 90.833 -24.045 1.00 79.69 233 ASN A C 1
ATOM 4402 O O . ASN B 1 163 ? 2.134 90.973 -24.010 1.00 80.18 233 ASN A O 1
ATOM 4407 N N . GLY B 1 164 ? 0.236 90.842 -25.195 1.00 79.13 234 GLY A N 1
ATOM 4408 C CA . GLY B 1 164 ? 0.875 91.156 -26.475 1.00 79.74 234 GLY A CA 1
ATOM 4409 C C . GLY B 1 164 ? 1.644 90.051 -27.180 1.00 77.35 234 GLY A C 1
ATOM 4410 O O . GLY B 1 164 ? 2.223 90.287 -28.244 1.00 77.88 234 GLY A O 1
ATOM 4411 N N . ILE B 1 165 ? 1.671 88.855 -26.602 1.00 75.22 235 ILE A N 1
ATOM 4412 C CA . ILE B 1 165 ? 2.303 87.683 -27.241 1.00 73.07 235 ILE A CA 1
ATOM 4413 C C . ILE B 1 165 ? 1.499 87.195 -28.443 1.00 71.50 235 ILE A C 1
ATOM 4414 O O . ILE B 1 165 ? 0.284 87.052 -28.367 1.00 70.75 235 ILE A O 1
ATOM 4419 N N . LYS B 1 166 ? 2.192 86.926 -29.542 1.00 71.28 236 LYS A N 1
ATOM 4420 C CA . LYS B 1 166 ? 1.552 86.489 -30.774 1.00 71.11 236 LYS A CA 1
ATOM 4421 C C . LYS B 1 166 ? 1.310 84.962 -30.791 1.00 68.71 236 LYS A C 1
ATOM 4422 O O . LYS B 1 166 ? 2.213 84.170 -30.514 1.00 67.17 236 LYS A O 1
ATOM 4428 N N . VAL B 1 167 ? 0.089 84.566 -31.137 1.00 68.44 237 VAL A N 1
ATOM 4429 C CA . VAL B 1 167 ? -0.311 83.161 -31.178 1.00 66.54 237 VAL A CA 1
ATOM 4430 C C . VAL B 1 167 ? -0.906 82.839 -32.551 1.00 66.71 237 VAL A C 1
ATOM 4431 O O . VAL B 1 167 ? -1.861 83.476 -32.964 1.00 67.82 237 VAL A O 1
ATOM 4435 N N . THR B 1 168 ? -0.338 81.862 -33.253 1.00 65.72 238 THR A N 1
ATOM 4436 C CA . THR B 1 168 ? -0.858 81.437 -34.554 1.00 66.32 238 THR A CA 1
ATOM 4437 C C . THR B 1 168 ? -1.317 79.972 -34.468 1.00 64.51 238 THR A C 1
ATOM 4438 O O . THR B 1 168 ? -0.598 79.125 -33.949 1.00 62.91 238 THR A O 1
ATOM 4442 N N . TRP B 1 169 ? -2.521 79.692 -34.967 1.00 64.64 239 TRP A N 1
ATOM 4443 C CA . TRP B 1 169 ? -3.051 78.329 -35.032 1.00 62.35 239 TRP A CA 1
ATOM 4444 C C . TRP B 1 169 ? -2.793 77.717 -36.400 1.00 62.77 239 TRP A C 1
ATOM 4445 O O . TRP B 1 169 ? -2.953 78.367 -37.423 1.00 64.59 239 TRP A O 1
ATOM 4456 N N . VAL B 1 170 ? -2.406 76.449 -36.397 1.00 61.40 240 VAL A N 1
ATOM 4457 C CA . VAL B 1 170 ? -2.175 75.687 -37.615 1.00 61.47 240 VAL A CA 1
ATOM 4458 C C . VAL B 1 170 ? -2.698 74.282 -37.407 1.00 60.61 240 VAL A C 1
ATOM 4459 O O . VAL B 1 170 ? -2.865 73.845 -36.278 1.00 60.50 240 VAL A O 1
ATOM 4463 N N . GLY B 1 171 ? -2.968 73.580 -38.491 1.00 61.47 241 GLY A N 1
ATOM 4464 C CA . GLY B 1 171 ? -3.524 72.236 -38.438 1.00 61.43 241 GLY A CA 1
ATOM 4465 C C . GLY B 1 171 ? -2.508 71.124 -38.272 1.00 60.71 241 GLY A C 1
ATOM 4466 O O . GLY B 1 171 ? -2.850 70.050 -37.785 1.00 60.39 241 GLY A O 1
ATOM 4467 N N . LYS B 1 172 ? -1.272 71.371 -38.705 1.00 61.47 242 LYS A N 1
ATOM 4468 C CA . LYS B 1 172 ? -0.214 70.362 -38.725 1.00 61.01 242 LYS A CA 1
ATOM 4469 C C . LYS B 1 172 ? 1.123 70.968 -38.328 1.00 60.65 242 LYS A C 1
ATOM 4470 O O . LYS B 1 172 ? 1.368 72.151 -38.533 1.00 60.88 242 LYS A O 1
ATOM 4476 N N . LEU B 1 173 ? 2.011 70.138 -37.798 1.00 60.28 243 LEU A N 1
ATOM 4477 C CA . LEU B 1 173 ? 3.337 70.601 -37.405 1.00 60.57 243 LEU A CA 1
ATOM 4478 C C . LEU B 1 173 ? 4.095 71.194 -38.585 1.00 62.27 243 LEU A C 1
ATOM 4479 O O . LEU B 1 173 ? 4.811 72.179 -38.428 1.00 62.76 243 LEU A O 1
ATOM 4484 N N . GLU B 1 174 ? 3.919 70.600 -39.765 1.00 63.64 244 GLU A N 1
ATOM 4485 C CA . GLU B 1 174 ? 4.547 71.040 -41.025 1.00 65.17 244 GLU A CA 1
ATOM 4486 C C . GLU B 1 174 ? 4.448 72.522 -41.348 1.00 66.05 244 GLU A C 1
ATOM 4487 O O . GLU B 1 174 ? 5.295 73.058 -42.047 1.00 67.42 244 GLU A O 1
ATOM 4493 N N . GLU B 1 175 ? 3.373 73.159 -40.895 1.00 65.84 245 GLU A N 1
ATOM 4494 C CA . GLU B 1 175 ? 3.088 74.554 -41.251 1.00 67.18 245 GLU A CA 1
ATOM 4495 C C . GLU B 1 175 ? 3.828 75.561 -40.365 1.00 66.82 245 GLU A C 1
ATOM 4496 O O . GLU B 1 175 ? 3.918 76.736 -40.716 1.00 68.67 245 GLU A O 1
ATOM 4502 N N . VAL B 1 176 ? 4.355 75.111 -39.227 1.00 64.47 246 VAL A N 1
ATOM 4503 C CA . VAL B 1 176 ? 5.120 75.982 -38.340 1.00 64.43 246 VAL A CA 1
ATOM 4504 C C . VAL B 1 176 ? 6.392 76.454 -39.053 1.00 65.65 246 VAL A C 1
ATOM 4505 O O . VAL B 1 176 ? 7.062 75.663 -39.713 1.00 65.54 246 VAL A O 1
ATOM 4509 N N . PRO B 1 177 ? 6.723 77.754 -38.940 1.00 67.32 247 PRO A N 1
ATOM 4510 C CA . PRO B 1 177 ? 7.970 78.223 -39.519 1.00 69.28 247 PRO A CA 1
ATOM 4511 C C . PRO B 1 177 ? 9.173 77.406 -39.080 1.00 68.75 247 PRO A C 1
ATOM 4512 O O . PRO B 1 177 ? 9.194 76.860 -37.981 1.00 66.93 247 PRO A O 1
ATOM 4516 N N . THR B 1 178 ? 10.162 77.355 -39.957 1.00 71.10 248 THR A N 1
ATOM 4517 C CA . THR B 1 178 ? 11.380 76.621 -39.737 1.00 71.56 248 THR A CA 1
ATOM 4518 C C . THR B 1 178 ? 12.466 77.700 -39.687 1.00 74.55 248 THR A C 1
ATOM 4519 O O . THR B 1 178 ? 12.201 78.863 -39.995 1.00 76.53 248 THR A O 1
ATOM 4523 N N . ASP B 1 179 ? 13.683 77.351 -39.288 1.00 75.47 249 ASP A N 1
ATOM 4524 C CA . ASP B 1 179 ? 14.786 78.328 -39.237 1.00 78.55 249 ASP A CA 1
ATOM 4525 C C . ASP B 1 179 ? 14.616 79.349 -38.107 1.00 78.26 249 ASP A C 1
ATOM 4526 O O . ASP B 1 179 ? 15.208 80.407 -38.168 1.00 81.07 249 ASP A O 1
ATOM 4531 N N . ILE B 1 180 ? 13.816 79.019 -37.096 1.00 75.49 250 ILE A N 1
ATOM 4532 C CA . ILE B 1 180 ? 13.773 79.778 -35.854 1.00 75.62 250 ILE A CA 1
ATOM 4533 C C . ILE B 1 180 ? 13.866 78.778 -34.709 1.00 73.00 250 ILE A C 1
ATOM 4534 O O . ILE B 1 180 ? 13.134 77.786 -34.699 1.00 70.47 250 ILE A O 1
ATOM 4539 N N . PRO B 1 181 ? 14.750 79.036 -33.730 1.00 73.81 251 PRO A N 1
ATOM 4540 C CA . PRO B 1 181 ? 14.802 78.182 -32.542 1.00 72.49 251 PRO A CA 1
ATOM 4541 C C . PRO B 1 181 ? 13.405 77.906 -31.972 1.00 70.01 251 PRO A C 1
ATOM 4542 O O . PRO B 1 181 ? 12.598 78.829 -31.854 1.00 70.38 251 PRO A O 1
ATOM 4546 N N . THR B 1 182 ? 13.122 76.650 -31.637 1.00 67.99 252 THR A N 1
ATOM 4547 C CA . THR B 1 182 ? 11.771 76.250 -31.238 1.00 66.01 252 THR A CA 1
ATOM 4548 C C . THR B 1 182 ? 11.730 75.303 -30.032 1.00 64.72 252 THR A C 1
ATOM 4549 O O . THR B 1 182 ? 12.439 74.307 -30.001 1.00 64.37 252 THR A O 1
ATOM 4553 N N . LEU B 1 183 ? 10.898 75.639 -29.047 1.00 64.12 253 LEU A N 1
ATOM 4554 C CA . LEU B 1 183 ? 10.490 74.704 -28.009 1.00 63.62 253 LEU A CA 1
ATOM 4555 C C . LEU B 1 183 ? 9.193 74.026 -28.452 1.00 62.60 253 LEU A C 1
ATOM 4556 O O . LEU B 1 183 ? 8.319 74.677 -29.038 1.00 62.81 253 LEU A O 1
ATOM 4561 N N . PHE B 1 184 ? 9.074 72.724 -28.172 1.00 62.19 254 PHE A N 1
ATOM 4562 C CA . PHE B 1 184 ? 7.892 71.934 -28.524 1.00 60.63 254 PHE A CA 1
ATOM 4563 C C . PHE B 1 184 ? 7.304 71.319 -27.270 1.00 60.22 254 PHE A C 1
ATOM 4564 O O . PHE B 1 184 ? 8.022 70.680 -26.506 1.00 60.44 254 PHE A O 1
ATOM 4572 N N . LEU B 1 185 ? 6.002 71.505 -27.068 1.00 60.11 255 LEU A N 1
ATOM 4573 C CA . LEU B 1 185 ? 5.295 70.921 -25.928 1.00 60.81 255 LEU A CA 1
ATOM 4574 C C . LEU B 1 185 ? 4.193 69.981 -26.394 1.00 59.79 255 LEU A C 1
ATOM 4575 O O . LEU B 1 185 ? 3.354 70.358 -27.211 1.00 59.60 255 LEU A O 1
ATOM 4580 N N . ALA B 1 186 ? 4.196 68.764 -25.858 1.00 59.99 256 ALA A N 1
ATOM 4581 C CA . ALA B 1 186 ? 3.181 67.765 -26.191 1.00 59.45 256 ALA A CA 1
ATOM 4582 C C . ALA B 1 186 ? 2.774 67.032 -24.913 1.00 60.18 256 ALA A C 1
ATOM 4583 O O . ALA B 1 186 ? 3.514 66.199 -24.401 1.00 60.30 256 ALA A O 1
ATOM 4585 N N . GLN B 1 187 ? 1.586 67.351 -24.412 1.00 60.87 257 GLN A N 1
ATOM 4586 C CA . GLN B 1 187 ? 1.134 66.907 -23.108 1.00 62.61 257 GLN A CA 1
ATOM 4587 C C . GLN B 1 187 ? -0.199 66.204 -23.269 1.00 62.74 257 GLN A C 1
ATOM 4588 O O . GLN B 1 187 ? -1.198 66.833 -23.612 1.00 62.98 257 GLN A O 1
ATOM 4594 N N . GLU B 1 188 ? -0.193 64.887 -23.036 1.00 63.20 258 GLU A N 1
ATOM 4595 C CA . GLU B 1 188 ? -1.325 64.002 -23.327 1.00 62.15 258 GLU A CA 1
ATOM 4596 C C . GLU B 1 188 ? -1.793 64.180 -24.755 1.00 59.94 258 GLU A C 1
ATOM 4597 O O . GLU B 1 188 ? -2.997 64.170 -25.046 1.00 60.87 258 GLU A O 1
ATOM 4603 N N . PHE B 1 189 ? -0.810 64.336 -25.644 1.00 57.54 259 PHE A N 1
ATOM 4604 C CA . PHE B 1 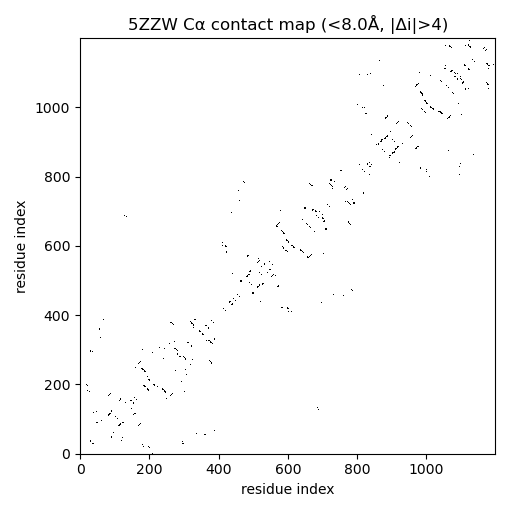189 ? -1.044 64.450 -27.078 1.00 55.31 259 PHE A CA 1
ATOM 4605 C C . PHE B 1 189 ? -0.747 63.110 -27.749 1.00 54.99 259 PHE A C 1
ATOM 4606 O O . PHE B 1 189 ? -1.554 62.621 -28.509 1.00 55.25 259 PHE A O 1
ATOM 4614 N N . PHE B 1 190 ? 0.413 62.529 -27.458 1.00 54.90 260 PHE A N 1
ATOM 4615 C CA . PHE B 1 190 ? 0.841 61.247 -28.020 1.00 54.58 260 PHE A CA 1
ATOM 4616 C C . PHE B 1 190 ? -0.071 60.060 -27.713 1.00 55.40 260 PHE A C 1
ATOM 4617 O O . PHE B 1 190 ? -0.205 59.172 -28.547 1.00 55.35 260 PHE A O 1
ATOM 4625 N N . ASP B 1 191 ? -0.695 60.029 -26.542 1.00 56.53 261 ASP A N 1
ATOM 4626 C CA . ASP B 1 191 ? -1.655 58.950 -26.231 1.00 58.02 261 ASP A CA 1
ATOM 4627 C C . ASP B 1 191 ? -2.937 58.980 -27.075 1.00 57.94 261 ASP A C 1
ATOM 4628 O O . ASP B 1 191 ? -3.674 58.014 -27.086 1.00 59.70 261 ASP A O 1
ATOM 4633 N N . ALA B 1 192 ? -3.202 60.085 -27.755 1.00 56.94 262 ALA A N 1
ATOM 4634 C CA . ALA B 1 192 ? -4.377 60.233 -28.614 1.00 57.61 262 ALA A CA 1
ATOM 4635 C C . ALA B 1 192 ? -4.001 60.140 -30.101 1.00 56.94 262 ALA A C 1
ATOM 4636 O O . ALA B 1 192 ? -4.829 60.377 -30.984 1.00 57.33 262 ALA A O 1
ATOM 4638 N N . LEU B 1 193 ? -2.751 59.805 -30.389 1.00 56.13 263 LEU A N 1
ATOM 4639 C CA . LEU B 1 193 ? -2.342 59.589 -31.753 1.00 56.06 263 LEU A CA 1
ATOM 4640 C C . LEU B 1 193 ? -2.693 58.167 -32.192 1.00 58.17 263 LEU A C 1
ATOM 4641 O O . LEU B 1 193 ? -2.755 57.250 -31.366 1.00 58.69 263 LEU A O 1
ATOM 4646 N N . PRO B 1 194 ? -2.911 57.974 -33.506 1.00 59.29 264 PRO A N 1
ATOM 4647 C CA . PRO B 1 194 ? -3.169 56.629 -33.991 1.00 60.99 264 PRO A CA 1
ATOM 4648 C C . PRO B 1 194 ? -1.962 55.711 -33.855 1.00 61.31 264 PRO A C 1
ATOM 4649 O O . PRO B 1 194 ? -0.821 56.165 -33.903 1.00 60.69 264 PRO A O 1
ATOM 4653 N N . ILE B 1 195 ? -2.239 54.425 -33.663 1.00 63.32 265 ILE A N 1
ATOM 4654 C CA . ILE B 1 195 ? -1.211 53.394 -33.586 1.00 63.96 265 ILE A CA 1
ATOM 4655 C C . ILE B 1 195 ? -1.523 52.326 -34.618 1.00 65.97 265 ILE A C 1
ATOM 4656 O O . ILE B 1 195 ? -2.646 52.250 -35.123 1.00 66.37 265 ILE A O 1
ATOM 4661 N N . HIS B 1 196 ? -0.520 51.513 -34.931 1.00 67.40 266 HIS A N 1
ATOM 4662 C CA . HIS B 1 196 ? -0.739 50.258 -35.640 1.00 70.18 266 HIS A CA 1
ATOM 4663 C C . HIS B 1 196 ? -0.586 49.121 -34.637 1.00 72.13 266 HIS A C 1
ATOM 4664 O O . HIS B 1 196 ? 0.160 49.242 -33.664 1.00 70.28 266 HIS A O 1
ATOM 4671 N N . VAL B 1 197 ? -1.282 48.017 -34.880 1.00 75.91 267 VAL A N 1
ATOM 4672 C CA . VAL B 1 197 ? -1.160 46.836 -34.025 1.00 78.87 267 VAL A CA 1
ATOM 4673 C C . VAL B 1 197 ? -0.707 45.635 -34.855 1.00 81.96 267 VAL A C 1
ATOM 4674 O O . VAL B 1 197 ? -1.283 45.337 -35.907 1.00 83.45 267 VAL A O 1
ATOM 4678 N N . PHE B 1 198 ? 0.340 44.960 -34.388 1.00 83.97 268 PHE A N 1
ATOM 4679 C CA . PHE B 1 198 ? 0.915 43.820 -35.110 1.00 87.03 268 PHE A CA 1
ATOM 4680 C C . PHE B 1 198 ? 0.866 42.553 -34.262 1.00 90.78 268 PHE A C 1
ATOM 4681 O O . PHE B 1 198 ? 1.009 42.614 -33.038 1.00 91.16 268 PHE A O 1
ATOM 4689 N N . ARG B 1 199 ? 0.647 41.413 -34.911 1.00 94.55 269 ARG A N 1
ATOM 4690 C CA . ARG B 1 199 ? 0.551 40.138 -34.208 1.00 98.63 269 ARG A CA 1
ATOM 4691 C C . ARG B 1 199 ? 1.340 39.064 -34.936 1.00 100.27 269 ARG A C 1
ATOM 4692 O O . ARG B 1 199 ? 1.237 38.944 -36.159 1.00 100.57 269 ARG A O 1
ATOM 4700 N N . PHE B 1 200 ? 2.120 38.287 -34.179 1.00 101.45 270 PHE A N 1
ATOM 4701 C CA . PHE B 1 200 ? 2.891 37.170 -34.733 1.00 103.51 270 PHE A CA 1
ATOM 4702 C C . PHE B 1 200 ? 1.969 35.989 -35.033 1.00 106.11 270 PHE A C 1
ATOM 4703 O O . PHE B 1 200 ? 1.104 35.648 -34.231 1.00 106.74 270 PHE A O 1
ATOM 4711 N N . SER B 1 201 ? 2.159 35.370 -36.194 1.00 107.20 271 SER A N 1
ATOM 4712 C CA . SER B 1 201 ? 1.501 34.100 -36.516 1.00 110.87 271 SER A CA 1
ATOM 4713 C C . SER B 1 201 ? 2.563 33.026 -36.774 1.00 112.83 271 SER A C 1
ATOM 4714 O O . SER B 1 201 ? 3.376 33.177 -37.684 1.00 111.44 271 SER A O 1
ATOM 4717 N N . ARG B 1 202 ? 2.570 31.957 -35.972 1.00 115.84 272 ARG A N 1
ATOM 4718 C CA . ARG B 1 202 ? 3.530 30.865 -36.197 1.00 118.29 272 ARG A CA 1
ATOM 4719 C C . ARG B 1 202 ? 3.199 30.117 -37.489 1.00 120.99 272 ARG A C 1
ATOM 4720 O O . ARG B 1 202 ? 4.096 29.645 -38.191 1.00 122.63 272 ARG A O 1
ATOM 4728 N N . GLU B 1 203 ? 1.909 30.052 -37.820 1.00 121.73 273 GLU A N 1
ATOM 4729 C CA . GLU B 1 203 ? 1.429 29.402 -39.051 1.00 124.12 273 GLU A CA 1
ATOM 4730 C C . GLU B 1 203 ? 2.073 30.018 -40.297 1.00 121.98 273 GLU A C 1
ATOM 4731 O O . GLU B 1 203 ? 2.592 29.305 -41.150 1.00 124.51 273 GLU A O 1
ATOM 4737 N N . LYS B 1 204 ? 2.031 31.341 -40.395 1.00 117.82 274 LYS A N 1
ATOM 4738 C CA . LYS B 1 204 ? 2.721 32.073 -41.453 1.00 115.51 274 LYS A CA 1
ATOM 4739 C C . LYS B 1 204 ? 4.203 32.251 -41.107 1.00 113.61 274 LYS A C 1
ATOM 4740 O O . LYS B 1 204 ? 5.023 32.558 -41.973 1.00 112.30 274 LYS A O 1
ATOM 4746 N N . ASN B 1 205 ? 4.528 32.044 -39.832 1.00 113.58 275 ASN A N 1
ATOM 4747 C CA . ASN B 1 205 ? 5.877 32.219 -39.297 1.00 112.78 275 ASN A CA 1
ATOM 4748 C C . ASN B 1 205 ? 6.397 33.598 -39.669 1.00 108.97 275 ASN A C 1
ATOM 4749 O O . ASN B 1 205 ? 7.509 33.746 -40.191 1.00 108.41 275 ASN A O 1
ATOM 4754 N N . ASP B 1 206 ? 5.557 34.594 -39.392 1.00 106.20 276 ASP A N 1
ATOM 4755 C CA . ASP B 1 206 ? 5.779 35.968 -39.796 1.00 102.36 276 ASP A CA 1
ATOM 4756 C C . ASP B 1 206 ? 4.817 36.849 -39.005 1.00 99.74 276 ASP A C 1
ATOM 4757 O O . ASP B 1 206 ? 3.918 36.349 -38.318 1.00 100.88 276 ASP A O 1
ATOM 4762 N N . TRP B 1 207 ? 5.014 38.157 -39.093 1.00 95.90 277 TRP A N 1
ATOM 4763 C CA . TRP B 1 207 ? 4.108 39.096 -38.466 1.00 93.34 277 TRP A CA 1
ATOM 4764 C C . TRP B 1 207 ? 2.927 39.417 -39.374 1.00 92.35 277 TRP A C 1
ATOM 4765 O O . TRP B 1 207 ? 3.060 39.439 -40.594 1.00 92.67 277 TRP A O 1
ATOM 4776 N N . CYS B 1 208 ? 1.773 39.635 -38.753 1.00 91.00 278 CYS A N 1
ATOM 4777 C CA . CYS B 1 208 ? 0.573 40.113 -39.430 1.00 90.04 278 CYS A CA 1
ATOM 4778 C C . CYS B 1 208 ? 0.138 41.424 -38.778 1.00 87.22 278 CYS A C 1
ATOM 4779 O O . CYS B 1 208 ? 0.528 41.721 -37.641 1.00 86.17 278 CYS A O 1
ATOM 4782 N N . GLU B 1 209 ? -0.677 42.206 -39.486 1.00 86.36 279 GLU A N 1
ATOM 4783 C CA . GLU B 1 209 ? -1.259 43.422 -38.914 1.00 84.19 279 GLU A CA 1
ATOM 4784 C C . GLU B 1 209 ? -2.720 43.182 -38.535 1.00 85.41 279 GLU A C 1
ATOM 4785 O O . GLU B 1 209 ? -3.466 42.584 -39.306 1.00 87.03 279 GLU A O 1
ATOM 4791 N N . VAL B 1 210 ? -3.116 43.654 -37.353 1.00 84.19 280 VAL A N 1
ATOM 4792 C CA . VAL B 1 210 ? -4.514 43.583 -36.933 1.00 85.33 280 VAL A CA 1
ATOM 4793 C C . VAL B 1 210 ? -5.251 44.713 -37.628 1.00 84.10 280 VAL A C 1
ATOM 4794 O O . VAL B 1 210 ? -4.819 45.863 -37.555 1.00 81.77 280 VAL A O 1
ATOM 4798 N N . LEU B 1 211 ? -6.333 44.376 -38.316 1.00 86.48 281 LEU A N 1
ATOM 4799 C CA . LEU B 1 211 ? -7.087 45.333 -39.111 1.00 86.43 281 LEU A CA 1
ATOM 4800 C C . LEU B 1 211 ? -8.534 45.375 -38.631 1.00 87.84 281 LEU A C 1
ATOM 4801 O O . LEU B 1 211 ? -8.965 44.508 -37.857 1.00 90.04 281 LEU A O 1
ATOM 4806 N N . VAL B 1 212 ? -9.270 46.383 -39.093 1.00 87.37 282 VAL A N 1
ATOM 4807 C CA . VAL B 1 212 ? -10.692 46.514 -38.796 1.00 89.82 282 VAL A CA 1
ATOM 4808 C C . VAL B 1 212 ? -11.481 46.352 -40.087 1.00 93.36 282 VAL A C 1
ATOM 4809 O O . VAL B 1 212 ? -11.237 47.061 -41.062 1.00 92.82 282 VAL A O 1
ATOM 4813 N N . ASP B 1 213 ? -12.437 45.430 -40.088 1.00 98.03 283 ASP A N 1
ATOM 4814 C CA . ASP B 1 213 ? -13.262 45.162 -41.263 1.00 101.99 283 ASP A CA 1
ATOM 4815 C C . ASP B 1 213 ? -14.749 45.266 -40.916 1.00 105.63 283 ASP A C 1
ATOM 4816 O O . ASP B 1 213 ? -15.111 45.532 -39.772 1.00 105.86 283 ASP A O 1
ATOM 4821 N N . GLU B 1 214 ? -15.578 45.132 -41.948 1.00 109.68 284 GLU A N 1
ATOM 4822 C CA . GLU B 1 214 ? -17.022 44.952 -41.797 1.00 113.62 284 GLU A CA 1
ATOM 4823 C C . GLU B 1 214 ? -17.291 43.830 -40.790 1.00 115.64 284 GLU A C 1
ATOM 4824 O O . GLU B 1 214 ? -16.400 43.040 -40.546 1.00 114.40 284 GLU A O 1
ATOM 4830 N N . ASP B 1 215 ? -18.477 43.784 -40.199 1.00 118.61 285 ASP A N 1
ATOM 4831 C CA . ASP B 1 215 ? -18.927 42.570 -39.526 1.00 122.53 285 ASP A CA 1
ATOM 4832 C C . ASP B 1 215 ? -20.369 42.278 -39.898 1.00 127.36 285 ASP A C 1
ATOM 4833 O O . ASP B 1 215 ? -21.277 42.980 -39.479 1.00 128.09 285 ASP A O 1
ATOM 4838 N N . ILE B 1 216 ? -20.547 41.258 -40.727 1.00 130.70 286 ILE A N 1
ATOM 4839 C CA . ILE B 1 216 ? -21.841 40.624 -40.933 1.00 136.48 286 ILE A CA 1
ATOM 4840 C C . ILE B 1 216 ? -21.647 39.124 -40.671 1.00 139.72 286 ILE A C 1
ATOM 4841 O O . ILE B 1 216 ? -21.071 38.445 -41.510 1.00 140.51 286 ILE A O 1
ATOM 4846 N N . THR B 1 217 ? -22.102 38.605 -39.520 1.00 141.77 287 THR A N 1
ATOM 4847 C CA . THR B 1 217 ? -21.803 37.224 -39.105 1.00 144.36 287 THR A CA 1
ATOM 4848 C C . THR B 1 217 ? -22.975 36.671 -38.278 1.00 149.22 287 THR A C 1
ATOM 4849 O O . THR B 1 217 ? -23.905 37.401 -37.954 1.00 149.78 287 THR A O 1
ATOM 4853 N N . GLU B 1 218 ? -22.938 35.384 -37.950 1.00 152.91 288 GLU A N 1
ATOM 4854 C CA . GLU B 1 218 ? -23.766 34.844 -36.863 1.00 156.91 288 GLU A CA 1
ATOM 4855 C C . GLU B 1 218 ? -23.629 35.629 -35.541 1.00 154.06 288 GLU A C 1
ATOM 4856 O O . GLU B 1 218 ? -22.584 35.625 -34.876 1.00 150.62 288 GLU A O 1
ATOM 4862 N N . HIS B 1 219 ? -24.744 36.219 -35.122 1.00 156.11 289 HIS A N 1
ATOM 4863 C CA . HIS B 1 219 ? -24.742 37.326 -34.130 1.00 152.82 289 HIS A CA 1
ATOM 4864 C C . HIS B 1 219 ? -23.394 38.028 -33.990 1.00 146.56 289 HIS A C 1
ATOM 4865 O O . HIS B 1 219 ? -22.728 37.984 -32.949 1.00 144.53 289 HIS A O 1
ATOM 4872 N N . GLY B 1 220 ? -23.031 38.733 -35.055 1.00 144.18 290 GLY A N 1
ATOM 4873 C CA . GLY B 1 220 ? -21.908 39.672 -35.032 1.00 138.49 290 GLY A CA 1
ATOM 4874 C C . GLY B 1 220 ? -22.263 40.758 -34.040 1.00 136.91 290 GLY A C 1
ATOM 4875 O O . GLY B 1 220 ? -23.174 41.566 -34.286 1.00 137.73 290 GLY A O 1
ATOM 4876 N N . GLU B 1 221 ? -21.557 40.752 -32.909 1.00 135.21 291 GLU A N 1
ATOM 4877 C CA . GLU B 1 221 ? -21.876 41.633 -31.777 1.00 134.10 291 GLU A CA 1
ATOM 4878 C C . GLU B 1 221 ? -21.885 43.119 -32.136 1.00 129.94 291 GLU A C 1
ATOM 4879 O O . GLU B 1 221 ? -22.696 43.876 -31.594 1.00 130.67 291 GLU A O 1
ATOM 4885 N N . TYR B 1 222 ? -20.992 43.527 -33.038 1.00 125.96 292 TYR A N 1
ATOM 4886 C CA . TYR B 1 222 ? -20.874 44.923 -33.444 1.00 122.41 292 TYR A CA 1
ATOM 4887 C C . TYR B 1 222 ? -20.825 44.905 -34.969 1.00 122.70 292 TYR A C 1
ATOM 4888 O O . TYR B 1 222 ? -20.688 43.842 -35.571 1.00 124.62 292 TYR A O 1
ATOM 4897 N N . TYR B 1 223 ? -20.964 46.068 -35.588 1.00 120.94 293 TYR A N 1
ATOM 4898 C CA . TYR B 1 223 ? -20.951 46.174 -37.051 1.00 121.54 293 TYR A CA 1
ATOM 4899 C C . TYR B 1 223 ? -19.544 46.307 -37.641 1.00 118.28 293 TYR A C 1
ATOM 4900 O O . TYR B 1 223 ? -19.377 46.650 -38.814 1.00 118.69 293 TYR A O 1
ATOM 4909 N N . LEU B 1 224 ? -18.529 46.104 -36.802 1.00 115.67 294 LEU A N 1
ATOM 4910 C CA . LEU B 1 224 ? -17.135 46.039 -37.236 1.00 112.51 294 LEU A CA 1
ATOM 4911 C C . LEU B 1 224 ? -16.437 44.963 -36.407 1.00 112.65 294 LEU A C 1
ATOM 4912 O O . LEU B 1 224 ? -16.937 44.584 -35.339 1.00 114.58 294 LEU A O 1
ATOM 4917 N N . ARG B 1 225 ? -15.304 44.454 -36.895 1.00 111.24 295 ARG A N 1
ATOM 4918 C CA . ARG B 1 225 ? -14.558 43.439 -36.147 1.00 111.65 295 ARG A CA 1
ATOM 4919 C C . ARG B 1 225 ? -13.064 43.451 -36.450 1.00 108.60 295 ARG A C 1
ATOM 4920 O O . ARG B 1 225 ? -12.652 43.864 -37.526 1.00 107.14 295 ARG A O 1
ATOM 4928 N N . PHE B 1 226 ? -12.283 43.057 -35.449 1.00 108.11 296 PHE A N 1
ATOM 4929 C CA . PHE B 1 226 ? -10.901 42.589 -35.520 1.00 107.14 296 PHE A CA 1
ATOM 4930 C C . PHE B 1 226 ? -10.580 41.510 -36.550 1.00 109.02 296 PHE A C 1
ATOM 4931 O O . PHE B 1 226 ? -10.909 40.341 -36.288 1.00 112.40 296 PHE A O 1
ATOM 4939 N N . VAL B 1 227 ? -9.936 41.831 -37.674 1.00 106.89 297 VAL A N 1
ATOM 4940 C CA . VAL B 1 227 ? -9.620 40.748 -38.622 1.00 108.83 297 VAL A CA 1
ATOM 4941 C C . VAL B 1 227 ? -8.232 40.123 -38.498 1.00 107.42 297 VAL A C 1
ATOM 4942 O O . VAL B 1 227 ? -8.092 39.218 -37.720 1.00 110.06 297 VAL A O 1
ATOM 4946 N N . GLN B 1 228 ? -7.238 40.610 -39.219 1.00 104.06 298 GLN A N 1
ATOM 4947 C CA . GLN B 1 228 ? -5.883 40.051 -39.260 1.00 102.64 298 GLN A CA 1
ATOM 4948 C C . GLN B 1 228 ? -5.453 39.810 -40.702 1.00 103.48 298 GLN A C 1
ATOM 4949 O O . GLN B 1 228 ? -6.105 39.087 -41.449 1.00 106.60 298 GLN A O 1
ATOM 4955 N N . SER B 1 229 ? -4.351 40.452 -41.086 1.00 101.13 299 SER A N 1
ATOM 4956 C CA . SER B 1 229 ? -3.921 40.469 -42.480 1.00 101.71 299 SER A CA 1
ATOM 4957 C C . SER B 1 229 ? -3.413 39.101 -42.876 1.00 104.46 299 SER A C 1
ATOM 4958 O O . SER B 1 229 ? -2.823 38.388 -42.057 1.00 105.41 299 SER A O 1
ATOM 4961 N N . LYS B 1 230 ? -3.656 38.731 -44.131 1.00 106.35 300 LYS A N 1
ATOM 4962 C CA . LYS B 1 230 ? -3.156 37.467 -44.668 1.00 108.98 300 LYS A CA 1
ATOM 4963 C C . LYS B 1 230 ? -1.650 37.610 -44.875 1.00 106.74 300 LYS A C 1
ATOM 4964 O O . LYS B 1 230 ? -1.182 37.903 -45.985 1.00 107.60 300 LYS A O 1
ATOM 4970 N N . GLY B 1 231 ? -0.882 37.415 -43.804 1.00 103.95 301 GLY A N 1
ATOM 4971 C CA . GLY B 1 231 ? 0.561 37.649 -43.849 1.00 100.79 301 GLY A CA 1
ATOM 4972 C C . GLY B 1 231 ? 0.864 39.127 -43.677 1.00 95.71 301 GLY A C 1
ATOM 4973 O O . GLY B 1 231 ? -0.018 39.891 -43.315 1.00 94.25 301 GLY A O 1
ATOM 4974 N N . PRO B 1 232 ? 2.110 39.536 -43.939 1.00 93.03 302 PRO A N 1
ATOM 4975 C CA . PRO B 1 232 ? 2.511 40.907 -43.647 1.00 89.02 302 PRO A CA 1
ATOM 4976 C C . PRO B 1 232 ? 2.010 41.935 -44.659 1.00 87.22 302 PRO A C 1
ATOM 4977 O O . PRO B 1 232 ? 2.226 41.786 -45.859 1.00 88.40 302 PRO A O 1
ATOM 4981 N N . THR B 1 233 ? 1.370 42.985 -44.157 1.00 84.10 303 THR A N 1
ATOM 4982 C CA . THR B 1 233 ? 1.042 44.175 -44.958 1.00 82.52 303 THR A CA 1
ATOM 4983 C C . THR B 1 233 ? 2.336 44.931 -45.306 1.00 80.32 303 THR A C 1
ATOM 4984 O O . THR B 1 233 ? 3.425 44.531 -44.907 1.00 79.99 303 THR A O 1
ATOM 4988 N N . LEU B 1 234 ? 2.226 46.018 -46.051 1.00 78.84 304 LEU A N 1
ATOM 4989 C CA . LEU B 1 234 ? 3.423 46.792 -46.373 1.00 77.12 304 LEU A CA 1
ATOM 4990 C C . LEU B 1 234 ? 3.960 47.437 -45.116 1.00 74.12 304 LEU A C 1
ATOM 4991 O O . LEU B 1 234 ? 5.173 47.542 -44.938 1.00 72.97 304 LEU A O 1
ATOM 4996 N N . MET B 1 235 ? 3.061 47.836 -44.220 1.00 73.12 305 MET A N 1
ATOM 4997 C CA . MET B 1 235 ? 3.472 48.479 -42.963 1.00 70.71 305 MET A CA 1
ATOM 4998 C C . MET B 1 235 ? 4.165 47.490 -42.019 1.00 70.88 305 MET A C 1
ATOM 4999 O O . MET B 1 235 ? 5.148 47.839 -41.392 1.00 69.17 305 MET A O 1
ATOM 5004 N N . THR B 1 236 ? 3.661 46.267 -41.932 1.00 73.23 306 THR A N 1
ATOM 5005 C CA . THR B 1 236 ? 4.318 45.221 -41.139 1.00 74.75 306 THR A CA 1
ATOM 5006 C C . THR B 1 236 ? 5.765 45.059 -41.568 1.00 75.36 306 THR A C 1
ATOM 5007 O O . THR B 1 236 ? 6.670 45.104 -40.740 1.00 74.60 306 THR A O 1
ATOM 5011 N N . THR B 1 237 ? 5.974 44.875 -42.868 1.00 77.22 307 THR A N 1
ATOM 5012 C CA . THR B 1 237 ? 7.316 44.694 -43.429 1.00 78.51 307 THR A CA 1
ATOM 5013 C C . THR B 1 237 ? 8.181 45.926 -43.168 1.00 77.18 307 THR A C 1
ATOM 5014 O O . THR B 1 237 ? 9.335 45.804 -42.750 1.00 77.12 307 THR A O 1
ATOM 5018 N N . ALA B 1 238 ? 7.616 47.108 -43.405 1.00 76.20 308 ALA A N 1
ATOM 5019 C CA . ALA B 1 238 ? 8.335 48.350 -43.180 1.00 75.00 308 ALA A CA 1
ATOM 5020 C C . ALA B 1 238 ? 8.886 48.460 -41.753 1.00 74.63 308 ALA A C 1
ATOM 5021 O O . ALA B 1 238 ? 10.001 48.923 -41.561 1.00 74.76 308 ALA A O 1
ATOM 5023 N N . VAL B 1 239 ? 8.113 48.019 -40.766 1.00 75.28 309 VAL A N 1
ATOM 5024 C CA . VAL B 1 239 ? 8.513 48.149 -39.354 1.00 75.57 309 VAL A CA 1
ATOM 5025 C C . VAL B 1 239 ? 8.997 46.856 -38.685 1.00 78.10 309 VAL A C 1
ATOM 5026 O O . VAL B 1 239 ? 9.195 46.815 -37.464 1.00 77.40 309 VAL A O 1
ATOM 5030 N N . LYS B 1 240 ? 9.253 45.815 -39.472 1.00 81.62 310 LYS A N 1
ATOM 5031 C CA . LYS B 1 240 ? 9.711 44.538 -38.911 1.00 84.35 310 LYS A CA 1
ATOM 5032 C C . LYS B 1 240 ? 11.008 44.678 -38.097 1.00 85.19 310 LYS A C 1
ATOM 5033 O O . LYS B 1 240 ? 11.231 43.917 -37.174 1.00 86.52 310 LYS A O 1
ATOM 5039 N N . HIS B 1 241 ? 11.840 45.663 -38.438 1.00 85.04 311 HIS A N 1
ATOM 5040 C CA . HIS B 1 241 ? 13.061 45.959 -37.683 1.00 85.94 311 HIS A CA 1
ATOM 5041 C C . HIS B 1 241 ? 12.819 46.649 -36.327 1.00 85.48 311 HIS A C 1
ATOM 5042 O O . HIS B 1 241 ? 13.783 46.958 -35.611 1.00 86.34 311 HIS A O 1
ATOM 5049 N N . LEU B 1 242 ? 11.558 46.948 -36.002 1.00 84.64 312 LEU A N 1
ATOM 5050 C CA . LEU B 1 242 ? 11.180 47.461 -34.676 1.00 83.58 312 LEU A CA 1
ATOM 5051 C C . LEU B 1 242 ? 10.453 46.403 -33.852 1.00 85.04 312 LEU A C 1
ATOM 5052 O O . LEU B 1 242 ? 10.362 46.520 -32.629 1.00 84.42 312 LEU A O 1
ATOM 5057 N N . LEU B 1 243 ? 9.951 45.367 -34.524 1.00 87.26 313 LEU A N 1
ATOM 5058 C CA . LEU B 1 243 ? 9.307 44.235 -33.840 1.00 89.93 313 LEU A CA 1
ATOM 5059 C C . LEU B 1 243 ? 10.367 43.275 -33.318 1.00 93.65 313 LEU A C 1
ATOM 5060 O O . LEU B 1 243 ? 11.433 43.139 -33.922 1.00 94.49 313 LEU A O 1
ATOM 5065 N N . PRO B 1 244 ? 10.093 42.587 -32.200 1.00 97.22 314 PRO A N 1
ATOM 5066 C CA . PRO B 1 244 ? 10.984 41.473 -31.861 1.00 101.56 314 PRO A CA 1
ATOM 5067 C C . PRO B 1 244 ? 10.990 40.433 -32.988 1.00 105.40 314 PRO A C 1
ATOM 5068 O O . PRO B 1 244 ? 9.925 40.102 -33.513 1.00 105.65 314 PRO A O 1
ATOM 5072 N N . GLU B 1 245 ? 12.171 39.960 -33.382 1.00 109.56 315 GLU A N 1
ATOM 5073 C CA . GLU B 1 245 ? 12.276 38.897 -34.400 1.00 113.22 315 GLU A CA 1
ATOM 5074 C C . GLU B 1 245 ? 11.822 37.567 -33.803 1.00 117.04 315 GLU A C 1
ATOM 5075 O O . GLU B 1 245 ? 11.066 36.808 -34.425 1.00 118.60 315 GLU A O 1
ATOM 5081 N N . PHE B 1 246 ? 12.262 37.308 -32.578 1.00 118.99 316 PHE A N 1
ATOM 5082 C CA . PHE B 1 246 ? 11.783 36.139 -31.834 1.00 122.94 316 PHE A CA 1
ATOM 5083 C C . PHE B 1 246 ? 10.349 36.418 -31.399 1.00 121.29 316 PHE A C 1
ATOM 5084 O O . PHE B 1 246 ? 10.083 37.401 -30.727 1.00 118.06 316 PHE A O 1
ATOM 5092 N N . GLY B 1 247 ? 9.426 35.553 -31.817 1.00 123.05 317 GLY A N 1
ATOM 50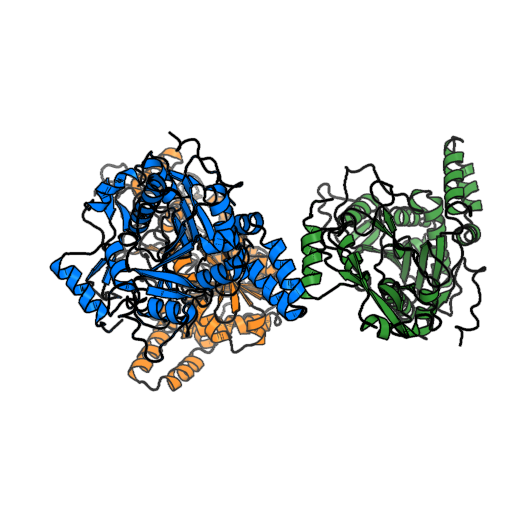93 C CA . GLY B 1 247 ? 7.999 35.721 -31.547 1.00 121.82 317 GLY A CA 1
ATOM 5094 C C . GLY B 1 247 ? 7.298 34.418 -31.176 1.00 124.96 317 GLY A C 1
ATOM 5095 O O . GLY B 1 247 ? 7.360 33.419 -31.903 1.00 127.13 317 GLY A O 1
ATOM 5096 N N . LEU B 1 248 ? 6.663 34.432 -30.006 1.00 124.67 318 LEU A N 1
ATOM 5097 C CA . LEU B 1 248 ? 5.720 33.386 -29.600 1.00 126.81 318 LEU A CA 1
ATOM 5098 C C . LEU B 1 248 ? 4.433 33.583 -30.400 1.00 124.85 318 LEU A C 1
ATOM 5099 O O . LEU B 1 248 ? 4.183 34.688 -30.914 1.00 121.76 318 LEU A O 1
ATOM 5104 N N . ASP B 1 249 ? 3.622 32.537 -30.535 1.00 127.13 319 ASP A N 1
ATOM 5105 C CA . ASP B 1 249 ? 2.412 32.643 -31.374 1.00 125.91 319 ASP A CA 1
ATOM 5106 C C . ASP B 1 249 ? 1.423 33.605 -30.730 1.00 122.71 319 ASP A C 1
ATOM 5107 O O . ASP B 1 249 ? 1.314 33.640 -29.499 1.00 124.40 319 ASP A O 1
ATOM 5112 N N . GLY B 1 250 ? 0.701 34.375 -31.539 1.00 118.70 320 GLY A N 1
ATOM 5113 C CA . GLY B 1 250 ? -0.257 35.377 -31.025 1.00 115.37 320 GLY A CA 1
ATOM 5114 C C . GLY B 1 250 ? 0.352 36.571 -30.291 1.00 110.55 320 GLY A C 1
ATOM 5115 O O . GLY B 1 250 ? -0.378 37.403 -29.756 1.00 108.65 320 GLY A O 1
ATOM 5116 N N . TYR B 1 251 ? 1.686 36.659 -30.270 1.00 107.93 321 TYR A N 1
ATOM 5117 C CA . TYR B 1 251 ? 2.380 37.735 -29.577 1.00 103.99 321 TYR A CA 1
ATOM 5118 C C . TYR B 1 251 ? 2.065 39.035 -30.301 1.00 98.87 321 TYR A C 1
ATOM 5119 O O . TYR B 1 251 ? 2.149 39.097 -31.529 1.00 98.32 321 TYR A O 1
ATOM 5128 N N . GLN B 1 252 ? 1.695 40.064 -29.539 1.00 95.30 322 GLN A N 1
ATOM 5129 C CA . GLN B 1 252 ? 1.130 41.287 -30.107 1.00 90.74 322 GLN A CA 1
ATOM 5130 C C . GLN B 1 252 ? 1.817 42.537 -29.575 1.00 87.25 322 GLN A C 1
ATOM 5131 O O . GLN B 1 252 ? 2.060 42.665 -28.378 1.00 87.83 322 GLN A O 1
ATOM 5137 N N . VAL B 1 253 ? 2.113 43.467 -30.478 1.00 83.98 323 VAL A N 1
ATOM 5138 C CA . VAL B 1 253 ? 2.728 44.749 -30.120 1.00 80.58 323 VAL A CA 1
ATOM 5139 C C . VAL B 1 253 ? 1.955 45.896 -30.764 1.00 77.53 323 VAL A C 1
ATOM 5140 O O . VAL B 1 253 ? 1.396 45.753 -31.865 1.00 77.33 323 VAL A O 1
ATOM 5144 N N . GLU B 1 254 ? 1.927 47.027 -30.059 1.00 75.37 324 GLU A N 1
ATOM 5145 C CA . GLU B 1 254 ? 1.440 48.287 -30.609 1.00 71.90 324 GLU A CA 1
ATOM 5146 C C . GLU B 1 254 ? 2.641 49.132 -31.019 1.00 69.10 324 GLU A C 1
ATOM 5147 O O . GLU B 1 254 ? 3.675 49.132 -30.342 1.00 68.68 324 GLU A O 1
ATOM 5153 N N . LEU B 1 255 ? 2.517 49.849 -32.129 1.00 67.12 325 LEU A N 1
ATOM 5154 C CA . LEU B 1 255 ? 3.546 50.829 -32.518 1.00 64.76 325 LEU A CA 1
ATOM 5155 C C . LEU B 1 255 ? 2.899 52.145 -32.947 1.00 62.20 325 LEU A C 1
ATOM 5156 O O . LEU B 1 255 ? 2.099 52.178 -33.891 1.00 62.07 325 LEU A O 1
ATOM 5161 N N . GLY B 1 256 ? 3.261 53.223 -32.250 1.00 60.27 326 GLY A N 1
ATOM 5162 C CA . GLY B 1 256 ? 2.743 54.568 -32.538 1.00 58.52 326 GLY A CA 1
ATOM 5163 C C . GLY B 1 256 ? 3.595 55.252 -33.590 1.00 58.05 326 GLY A C 1
ATOM 5164 O O . GLY B 1 256 ? 4.448 56.089 -33.285 1.00 57.08 326 GLY A O 1
ATOM 5165 N N . LEU B 1 257 ? 3.331 54.890 -34.848 1.00 58.63 327 LEU A N 1
ATOM 5166 C CA . LEU B 1 257 ? 4.096 55.338 -35.997 1.00 57.85 327 LEU A CA 1
ATOM 5167 C C . LEU B 1 257 ? 3.827 56.820 -36.257 1.00 57.09 327 LEU A C 1
ATOM 5168 O O . LEU B 1 257 ? 4.748 57.571 -36.581 1.00 57.07 327 LEU A O 1
ATOM 5173 N N . ALA B 1 258 ? 2.574 57.248 -36.115 1.00 56.73 328 ALA A N 1
ATOM 5174 C CA . ALA B 1 258 ? 2.237 58.666 -36.235 1.00 56.11 328 ALA A CA 1
ATOM 5175 C C . ALA B 1 258 ? 3.106 59.497 -35.296 1.00 55.61 328 ALA A C 1
ATOM 5176 O O . ALA B 1 258 ? 3.663 60.502 -35.701 1.00 55.08 328 ALA A O 1
ATOM 5178 N N . GLY B 1 259 ? 3.235 59.066 -34.046 1.00 56.18 329 GLY A N 1
ATOM 5179 C CA . GLY B 1 259 ? 4.094 59.753 -33.085 1.00 55.68 329 GLY A CA 1
ATOM 5180 C C . GLY B 1 259 ? 5.574 59.722 -33.436 1.00 56.00 329 GLY A C 1
ATOM 5181 O O . GLY B 1 259 ? 6.321 60.617 -33.068 1.00 56.08 329 GLY A O 1
ATOM 5182 N N . LEU B 1 260 ? 6.013 58.678 -34.125 1.00 56.88 330 LEU A N 1
ATOM 5183 C CA . LEU B 1 260 ? 7.418 58.559 -34.498 1.00 57.34 330 LEU A CA 1
ATOM 5184 C C . LEU B 1 260 ? 7.722 59.536 -35.621 1.00 57.58 330 LEU A C 1
ATOM 5185 O O . LEU B 1 260 ? 8.809 60.113 -35.669 1.00 57.90 330 LEU A O 1
ATOM 5190 N N . ALA B 1 261 ? 6.756 59.722 -36.518 1.00 57.43 331 ALA A N 1
ATOM 5191 C CA . ALA B 1 261 ? 6.889 60.673 -37.611 1.00 57.61 331 ALA A CA 1
ATOM 5192 C C . ALA B 1 261 ? 7.008 62.098 -37.055 1.00 57.48 331 ALA A C 1
ATOM 5193 O O . ALA B 1 261 ? 7.882 62.865 -37.458 1.00 58.09 331 ALA A O 1
ATOM 5195 N N . ILE B 1 262 ? 6.144 62.426 -36.104 1.00 56.78 332 ILE A N 1
ATOM 5196 C CA . ILE B 1 262 ? 6.210 63.709 -35.410 1.00 56.62 332 ILE A CA 1
ATOM 5197 C C . ILE B 1 262 ? 7.542 63.874 -34.666 1.00 57.16 332 ILE A C 1
ATOM 5198 O O . ILE B 1 262 ? 8.149 64.957 -34.697 1.00 57.71 332 ILE A O 1
ATOM 5203 N N . SER B 1 263 ? 7.994 62.805 -34.016 1.00 56.85 333 SER A N 1
ATOM 5204 C CA . SER B 1 263 ? 9.262 62.839 -33.300 1.00 57.43 333 SER A CA 1
ATOM 5205 C C . SER B 1 263 ? 10.417 63.165 -34.239 1.00 57.99 333 SER A C 1
ATOM 5206 O O . SER B 1 263 ? 11.329 63.912 -33.878 1.00 57.63 333 SER A O 1
ATOM 5209 N N . GLN B 1 264 ? 10.354 62.610 -35.448 1.00 58.51 334 GLN A N 1
ATOM 5210 C CA . GLN B 1 264 ? 11.375 62.821 -36.474 1.00 59.76 334 GLN A CA 1
ATOM 5211 C C . GLN B 1 264 ? 11.369 64.253 -36.988 1.00 59.59 334 GLN A C 1
ATOM 5212 O O . GLN B 1 264 ? 12.435 64.813 -37.254 1.00 60.41 334 GLN A O 1
ATOM 5218 N N . GLN B 1 265 ? 10.179 64.837 -37.149 1.00 58.83 335 GLN A N 1
ATOM 5219 C CA . GLN B 1 265 ? 10.070 66.234 -37.595 1.00 59.56 335 GLN A CA 1
ATOM 5220 C C . GLN B 1 265 ? 10.698 67.170 -36.574 1.00 58.71 335 GLN A C 1
ATOM 5221 O O . GLN B 1 265 ? 11.509 68.014 -36.926 1.00 58.38 335 GLN A O 1
ATOM 5227 N N . ILE B 1 266 ? 10.343 66.969 -35.306 1.00 57.53 336 ILE A N 1
ATOM 5228 C CA . ILE B 1 266 ? 10.898 67.732 -34.192 1.00 57.53 336 ILE A CA 1
ATOM 5229 C C . ILE B 1 266 ? 12.414 67.587 -34.116 1.00 58.53 336 ILE A C 1
ATOM 5230 O O . ILE B 1 266 ? 13.126 68.576 -34.011 1.00 59.70 336 ILE A O 1
ATOM 5235 N N . ALA B 1 267 ? 12.908 66.358 -34.174 1.00 58.72 337 ALA A N 1
ATOM 5236 C CA . ALA B 1 267 ? 14.350 66.107 -34.123 1.00 60.11 337 ALA A CA 1
ATOM 5237 C C . ALA B 1 267 ? 15.080 66.843 -35.226 1.00 61.76 337 ALA A C 1
ATOM 5238 O O . ALA B 1 267 ? 16.150 67.401 -34.995 1.00 63.93 337 ALA A O 1
ATOM 5240 N N . ASN B 1 268 ? 14.502 66.844 -36.426 1.00 61.84 338 ASN A N 1
ATOM 5241 C CA . ASN B 1 268 ? 15.109 67.511 -37.572 1.00 63.73 338 ASN A CA 1
ATOM 5242 C C . ASN B 1 268 ? 15.024 69.041 -37.487 1.00 64.89 338 ASN A C 1
ATOM 5243 O O . ASN B 1 268 ? 15.946 69.743 -37.900 1.00 66.58 338 ASN A O 1
ATOM 5248 N N . ARG B 1 269 ? 13.922 69.558 -36.958 1.00 63.88 339 ARG A N 1
ATOM 5249 C CA . ARG B 1 269 ? 13.799 70.994 -36.730 1.00 64.97 339 ARG A CA 1
ATOM 5250 C C . ARG B 1 269 ? 14.870 71.464 -35.750 1.00 67.00 339 ARG A C 1
ATOM 5251 O O . ARG B 1 269 ? 15.521 72.484 -35.980 1.00 69.24 339 ARG A O 1
ATOM 5259 N N . ILE B 1 270 ? 15.044 70.712 -34.668 1.00 66.83 340 ILE A N 1
ATOM 5260 C CA . ILE B 1 270 ? 16.063 71.011 -33.674 1.00 69.12 340 ILE A CA 1
ATOM 5261 C C . ILE B 1 270 ? 17.459 70.926 -34.297 1.00 71.98 340 ILE A C 1
ATOM 5262 O O . ILE B 1 270 ? 18.321 71.764 -34.017 1.00 74.02 340 ILE A O 1
ATOM 5267 N N . ASP B 1 271 ? 17.675 69.923 -35.145 1.00 72.20 341 ASP A N 1
ATOM 5268 C CA . ASP B 1 271 ? 18.948 69.771 -35.852 1.00 75.01 341 ASP A CA 1
ATOM 5269 C C . ASP B 1 271 ? 19.254 70.993 -36.718 1.00 77.04 341 ASP A C 1
ATOM 5270 O O . ASP B 1 271 ? 20.381 71.476 -36.746 1.00 79.37 341 ASP A O 1
ATOM 5275 N N . LYS B 1 272 ? 18.237 71.493 -37.411 1.00 76.94 342 LYS A N 1
ATOM 5276 C CA . LYS B 1 272 ? 18.403 72.592 -38.355 1.00 79.23 342 LYS A CA 1
ATOM 5277 C C . LYS B 1 272 ? 18.567 73.925 -37.655 1.00 79.92 342 LYS A C 1
ATOM 5278 O O . LYS B 1 272 ? 19.501 74.657 -37.951 1.00 82.71 342 LYS A O 1
ATOM 5284 N N . SER B 1 273 ? 17.661 74.236 -36.734 1.00 78.38 343 SER A N 1
ATOM 5285 C CA . SER B 1 273 ? 17.575 75.588 -36.170 1.00 80.19 343 SER A CA 1
ATOM 5286 C C . SER B 1 273 ? 17.681 75.666 -34.636 1.00 79.56 343 SER A C 1
ATOM 5287 O O . SER B 1 273 ? 17.593 76.757 -34.063 1.00 80.25 343 SER A O 1
ATOM 5290 N N . GLY B 1 274 ? 17.888 74.525 -33.979 1.00 78.30 344 GLY A N 1
ATOM 5291 C CA . GLY B 1 274 ? 17.986 74.475 -32.519 1.00 77.78 344 GLY A CA 1
ATOM 5292 C C . GLY B 1 274 ? 16.638 74.337 -31.843 1.00 74.87 344 GLY A C 1
ATOM 5293 O O . GLY B 1 274 ? 15.589 74.486 -32.471 1.00 72.92 344 GLY A O 1
ATOM 5294 N N . GLY B 1 275 ? 16.670 74.042 -30.548 1.00 74.44 345 GLY A N 1
ATOM 5295 C CA . GLY B 1 275 ? 15.447 73.896 -29.772 1.00 71.98 345 GLY A CA 1
ATOM 5296 C C . GLY B 1 275 ? 15.458 72.729 -28.820 1.00 70.91 345 GLY A C 1
ATOM 5297 O O . GLY B 1 275 ? 16.493 72.119 -28.574 1.00 72.36 345 GLY A O 1
ATOM 5298 N N . ALA B 1 276 ? 14.283 72.427 -28.280 1.00 68.87 346 ALA A N 1
ATOM 5299 C CA . ALA B 1 276 ? 14.095 71.298 -27.382 1.00 67.68 346 ALA A CA 1
ATOM 5300 C C . ALA B 1 276 ? 12.609 70.973 -27.291 1.00 65.62 346 ALA A C 1
ATOM 5301 O O . ALA B 1 276 ? 11.771 71.860 -27.362 1.00 65.07 346 ALA A O 1
ATOM 5303 N N . ALA B 1 277 ? 12.283 69.698 -27.130 1.00 64.68 347 ALA A N 1
ATOM 5304 C CA . ALA B 1 277 ? 10.898 69.272 -26.988 1.00 62.37 347 ALA A CA 1
ATOM 5305 C C . ALA B 1 277 ? 10.701 68.681 -25.610 1.00 62.41 347 ALA A C 1
ATOM 5306 O O . ALA B 1 277 ? 11.634 68.121 -25.030 1.00 63.53 347 ALA A O 1
ATOM 5308 N N . LEU B 1 278 ? 9.487 68.820 -25.086 1.00 61.03 348 LEU A N 1
ATOM 5309 C CA . LEU B 1 278 ? 9.098 68.170 -23.851 1.00 61.19 348 LEU A CA 1
ATOM 5310 C C . LEU B 1 278 ? 7.832 67.367 -24.143 1.00 59.41 348 LEU A C 1
ATOM 5311 O O . LEU B 1 278 ? 6.789 67.947 -24.468 1.00 58.02 348 LEU A O 1
ATOM 5316 N N . ILE B 1 279 ? 7.940 66.041 -24.073 1.00 59.33 349 ILE A N 1
ATOM 5317 C CA . ILE B 1 279 ? 6.810 65.153 -24.331 1.00 58.59 349 ILE A CA 1
ATOM 5318 C C . ILE B 1 279 ? 6.436 64.488 -23.017 1.00 59.73 349 ILE A C 1
ATOM 5319 O O . ILE B 1 279 ? 7.255 63.814 -22.405 1.00 60.60 349 ILE A O 1
ATOM 5324 N N . ILE B 1 280 ? 5.199 64.701 -22.598 1.00 59.93 350 ILE A N 1
ATOM 5325 C CA . ILE B 1 280 ? 4.717 64.272 -21.290 1.00 62.19 350 ILE A CA 1
ATOM 5326 C C . ILE B 1 280 ? 3.477 63.419 -21.507 1.00 61.48 350 ILE A C 1
ATOM 5327 O O . ILE B 1 280 ? 2.528 63.858 -22.155 1.00 60.49 350 ILE A O 1
ATOM 5332 N N . ASP B 1 281 ? 3.479 62.207 -20.966 1.00 62.36 351 ASP A N 1
ATOM 5333 C CA . ASP B 1 281 ? 2.354 61.310 -21.158 1.00 62.23 351 ASP A CA 1
ATOM 5334 C C . ASP B 1 281 ? 2.463 60.105 -20.238 1.00 64.19 351 ASP A C 1
ATOM 5335 O O . ASP B 1 281 ? 3.514 59.839 -19.662 1.00 64.88 351 ASP A O 1
ATOM 5340 N N . TYR B 1 282 ? 1.370 59.371 -20.124 1.00 64.96 352 TYR A N 1
ATOM 5341 C CA . TYR B 1 282 ? 1.436 58.059 -19.517 1.00 67.33 352 TYR A CA 1
ATOM 5342 C C . TYR B 1 282 ? 1.954 57.064 -20.553 1.00 66.65 352 TYR A C 1
ATOM 5343 O O . TYR B 1 282 ? 1.609 57.141 -21.741 1.00 64.90 352 TYR A O 1
ATOM 5352 N N . GLY B 1 283 ? 2.817 56.162 -20.101 1.00 68.33 353 GLY A N 1
ATOM 5353 C CA . GLY B 1 283 ? 3.511 55.237 -21.006 1.00 68.23 353 GLY A CA 1
ATOM 5354 C C . GLY B 1 283 ? 4.637 54.451 -20.342 1.00 70.39 353 GLY A C 1
ATOM 5355 O O . GLY B 1 283 ? 4.808 54.490 -19.120 1.00 72.49 353 GLY A O 1
ATOM 5356 N N . TYR B 1 284 ? 5.415 53.755 -21.163 1.00 70.65 354 TYR A N 1
ATOM 5357 C CA . TYR B 1 284 ? 6.446 52.842 -20.687 1.00 73.62 354 TYR A CA 1
ATOM 5358 C C . TYR B 1 284 ? 7.782 53.038 -21.393 1.00 72.97 354 TYR A C 1
ATOM 5359 O O . TYR B 1 284 ? 7.819 53.427 -22.552 1.00 72.31 354 TYR A O 1
ATOM 5368 N N . ASP B 1 285 ? 8.876 52.717 -20.706 1.00 74.97 355 ASP A N 1
ATOM 5369 C CA . ASP B 1 285 ? 10.212 52.709 -21.306 1.00 75.28 355 ASP A CA 1
ATOM 5370 C C . ASP B 1 285 ? 10.487 51.350 -21.960 1.00 77.26 355 ASP A C 1
ATOM 5371 O O . ASP B 1 285 ? 11.607 50.844 -21.894 1.00 79.55 355 ASP A O 1
ATOM 5376 N N . LYS B 1 286 ? 9.462 50.770 -22.588 1.00 77.31 356 LYS A N 1
ATOM 5377 C CA . LYS B 1 286 ? 9.548 49.488 -23.286 1.00 78.83 356 LYS A CA 1
ATOM 5378 C C . LYS B 1 286 ? 8.487 49.458 -24.375 1.00 76.75 356 LYS A C 1
ATOM 5379 O O . LYS B 1 286 ? 7.673 50.376 -24.472 1.00 75.18 356 LYS A O 1
ATOM 5385 N N . ILE B 1 287 ? 8.506 48.413 -25.195 1.00 76.61 357 ILE A N 1
ATOM 5386 C CA . ILE B 1 287 ? 7.465 48.225 -26.188 1.00 74.91 357 ILE A CA 1
ATOM 5387 C C . ILE B 1 287 ? 6.144 47.946 -25.483 1.00 75.27 357 ILE A C 1
ATOM 5388 O O . ILE B 1 287 ? 6.105 47.236 -24.490 1.00 77.50 357 ILE A O 1
ATOM 5393 N N . VAL B 1 288 ? 5.066 48.526 -25.992 1.00 72.84 358 VAL A N 1
ATOM 5394 C CA . VAL B 1 288 ? 3.747 48.326 -25.404 1.00 73.14 358 VAL A CA 1
ATOM 5395 C C . VAL B 1 288 ? 3.012 47.229 -26.152 1.00 74.51 358 VAL A C 1
ATOM 5396 O O . VAL B 1 288 ? 2.750 47.356 -27.355 1.00 74.23 358 VAL A O 1
ATOM 5400 N N . LYS B 1 289 ? 2.664 46.153 -25.445 1.00 76.27 359 LYS A N 1
ATOM 5401 C CA . LYS B 1 289 ? 1.970 45.024 -26.075 1.00 77.09 359 LYS A CA 1
ATOM 5402 C C . LYS B 1 289 ? 0.495 45.337 -26.348 1.00 75.56 359 LYS A C 1
ATOM 5403 O O . LYS B 1 289 ? 0.015 45.210 -27.476 1.00 74.69 359 LYS A O 1
ATOM 5409 N N . SER B 1 290 ? -0.218 45.741 -25.307 1.00 75.02 360 SER A N 1
ATOM 5410 C CA . SER B 1 290 ? -1.645 46.001 -25.411 1.00 74.72 360 SER A CA 1
ATOM 5411 C C . SER B 1 290 ? -2.074 47.106 -24.447 1.00 73.38 360 SER A C 1
ATOM 5412 O O . SER B 1 290 ? -1.947 46.965 -23.233 1.00 75.67 360 SER A O 1
ATOM 5415 N N . SER B 1 291 ? -2.575 48.209 -24.995 1.00 70.26 361 SER A N 1
ATOM 5416 C CA . SER B 1 291 ? -3.000 49.363 -24.190 1.00 68.21 361 SER A CA 1
ATOM 5417 C C . SER B 1 291 ? -4.217 50.101 -24.732 1.00 66.51 361 SER A C 1
ATOM 5418 O O . SER B 1 291 ? -4.947 50.697 -23.973 1.00 66.58 361 SER A O 1
ATOM 5421 N N . LEU B 1 292 ? -4.422 50.085 -26.037 1.00 65.54 362 LEU A N 1
ATOM 5422 C CA . LEU B 1 292 ? -5.557 50.765 -26.641 1.00 65.27 362 LEU A CA 1
ATOM 5423 C C . LEU B 1 292 ? -6.839 50.580 -25.817 1.00 68.42 362 LEU A C 1
ATOM 5424 O O . LEU B 1 292 ? -7.319 49.465 -25.635 1.00 71.70 362 LEU A O 1
ATOM 5429 N N . GLN B 1 293 ? -7.364 51.679 -25.285 1.00 68.79 363 GLN A N 1
ATOM 5430 C CA . GLN B 1 293 ? -8.577 51.658 -24.464 1.00 71.72 363 GLN A CA 1
ATOM 5431 C C . GLN B 1 293 ? -9.592 52.661 -25.001 1.00 71.12 363 GLN A C 1
ATOM 5432 O O . GLN B 1 293 ? -9.224 53.656 -25.606 1.00 68.71 363 GLN A O 1
ATOM 5438 N N . ALA B 1 294 ? -10.867 52.402 -24.756 1.00 73.75 364 ALA A N 1
ATOM 5439 C CA . ALA B 1 294 ? -11.946 53.315 -25.118 1.00 73.97 364 ALA A CA 1
ATOM 5440 C C . ALA B 1 294 ? -12.765 53.600 -23.873 1.00 76.61 364 ALA A C 1
ATOM 5441 O O . ALA B 1 294 ? -13.288 52.679 -23.250 1.00 78.91 364 ALA A O 1
ATOM 5443 N N . ILE B 1 295 ? -12.859 54.872 -23.500 1.00 76.56 365 ILE A N 1
ATOM 5444 C CA . ILE B 1 295 ? -13.627 55.278 -22.325 1.00 79.35 365 ILE A CA 1
ATOM 5445 C C . ILE B 1 295 ? -14.832 56.098 -22.758 1.00 80.50 365 ILE A C 1
ATOM 5446 O O . ILE B 1 295 ? -14.759 56.853 -23.723 1.00 77.96 365 ILE A O 1
ATOM 5451 N N . ARG B 1 296 ? -15.942 55.924 -22.043 1.00 84.90 366 ARG A N 1
ATOM 5452 C CA . ARG B 1 296 ? -17.166 56.687 -22.288 1.00 87.18 366 ARG A CA 1
ATOM 5453 C C . ARG B 1 296 ? -18.014 56.715 -21.014 1.00 91.25 366 ARG A C 1
ATOM 5454 O O . ARG B 1 296 ? -18.230 55.683 -20.401 1.00 93.80 366 ARG A O 1
ATOM 5462 N N . ASP B 1 297 ? -18.488 57.896 -20.634 1.00 92.88 367 ASP A N 1
ATOM 5463 C CA . ASP B 1 297 ? -19.243 58.086 -19.389 1.00 97.33 367 ASP A CA 1
ATOM 5464 C C . ASP B 1 297 ? -18.559 57.418 -18.193 1.00 99.37 367 ASP A C 1
ATOM 5465 O O . ASP B 1 297 ? -19.202 56.714 -17.414 1.00 102.50 367 ASP A O 1
ATOM 5470 N N . HIS B 1 298 ? -17.250 57.627 -18.082 1.00 98.53 368 HIS A N 1
ATOM 5471 C CA . HIS B 1 298 ? -16.438 57.087 -16.976 1.00 100.74 368 HIS A CA 1
ATOM 5472 C C . HIS B 1 298 ? -16.425 55.558 -16.880 1.00 102.78 368 HIS A C 1
ATOM 5473 O O . HIS B 1 298 ? -16.199 55.000 -15.800 1.00 105.04 368 HIS A O 1
ATOM 5480 N N . GLU B 1 299 ? -16.654 54.888 -18.004 1.00 102.37 369 GLU A N 1
ATOM 5481 C CA . GLU B 1 299 ? -16.607 53.434 -18.050 1.00 104.19 369 GLU A CA 1
ATOM 5482 C C . GLU B 1 299 ? -15.776 52.993 -19.237 1.00 101.15 369 GLU A C 1
ATOM 5483 O O . GLU B 1 299 ? -15.806 53.613 -20.299 1.00 99.07 369 GLU A O 1
ATOM 5489 N N . PHE B 1 300 ? -15.024 51.915 -19.023 1.00 100.91 370 PHE A N 1
ATOM 5490 C CA . PHE B 1 300 ? -14.271 51.264 -20.075 1.00 98.25 370 PHE A CA 1
ATOM 5491 C C . PHE B 1 300 ? -15.270 50.510 -20.924 1.00 99.41 370 PHE A C 1
ATOM 5492 O O . PHE B 1 300 ? -16.174 49.863 -20.392 1.00 103.36 370 PHE A O 1
ATOM 5500 N N . VAL B 1 301 ? -15.117 50.607 -22.240 1.00 96.49 371 VAL A N 1
ATOM 5501 C CA . VAL B 1 301 ? -16.024 49.958 -23.184 1.00 97.66 371 VAL A CA 1
ATOM 5502 C C . VAL B 1 301 ? -15.239 49.413 -24.371 1.00 95.54 371 VAL A C 1
ATOM 5503 O O . VAL B 1 301 ? -14.062 49.724 -24.537 1.00 92.17 371 VAL A O 1
ATOM 5507 N N . ASP B 1 302 ? -15.887 48.596 -25.195 1.00 97.73 372 ASP A N 1
ATOM 5508 C CA . ASP B 1 302 ? -15.210 47.978 -26.332 1.00 96.45 372 ASP A CA 1
ATOM 5509 C C . ASP B 1 302 ? -14.870 49.025 -27.374 1.00 93.03 372 ASP A C 1
ATOM 5510 O O . ASP B 1 302 ? -15.680 49.895 -27.680 1.00 92.48 372 ASP A O 1
ATOM 5515 N N . ILE B 1 303 ? -13.669 48.903 -27.925 1.00 90.89 373 ILE A N 1
ATOM 5516 C CA . ILE B 1 303 ? -13.198 49.778 -28.986 1.00 88.31 373 ILE A CA 1
ATOM 5517 C C . ILE B 1 303 ? -14.180 49.819 -30.163 1.00 90.17 373 ILE A C 1
ATOM 5518 O O . ILE B 1 303 ? -14.334 50.850 -30.802 1.00 88.69 373 ILE A O 1
ATOM 5523 N N . LEU B 1 304 ? -14.868 48.720 -30.434 1.00 94.25 374 LEU A N 1
ATOM 5524 C CA . LEU B 1 304 ? -15.818 48.689 -31.540 1.00 96.98 374 LEU A CA 1
ATOM 5525 C C . LEU B 1 304 ? -17.273 48.911 -31.119 1.00 100.06 374 LEU A C 1
ATOM 5526 O O . LEU B 1 304 ? -18.183 48.474 -31.815 1.00 103.38 374 LEU A O 1
ATOM 5531 N N . ASP B 1 305 ? -17.481 49.609 -30.003 1.00 99.60 375 ASP A N 1
ATOM 5532 C CA . ASP B 1 305 ? -18.820 49.873 -29.475 1.00 102.19 375 ASP A CA 1
ATOM 5533 C C . ASP B 1 305 ? -19.237 51.304 -29.811 1.00 100.84 375 ASP A C 1
ATOM 5534 O O . ASP B 1 305 ? -18.872 52.243 -29.101 1.00 98.18 375 ASP A O 1
ATOM 5539 N N . LYS B 1 306 ? -20.012 51.453 -30.887 1.00 102.67 376 LYS A N 1
ATOM 5540 C CA . LYS B 1 306 ? -20.405 52.766 -31.411 1.00 101.80 376 LYS A CA 1
ATOM 5541 C C . LYS B 1 306 ? -19.182 53.667 -31.620 1.00 97.66 376 LYS A C 1
ATOM 5542 O O . LYS B 1 306 ? -19.056 54.704 -30.961 1.00 96.73 376 LYS A O 1
ATOM 5548 N N . PRO B 1 307 ? -18.276 53.284 -32.529 1.00 96.03 377 PRO A N 1
ATOM 5549 C CA . PRO B 1 307 ? -17.074 54.090 -32.722 1.00 92.15 377 PRO A CA 1
ATOM 5550 C C . PRO B 1 307 ? -17.439 55.543 -32.984 1.00 90.88 377 PRO A C 1
ATOM 5551 O O . PRO B 1 307 ? -18.438 55.814 -33.630 1.00 92.96 377 PRO A O 1
ATOM 5555 N N . GLY B 1 308 ? -16.641 56.460 -32.462 1.00 87.94 378 GLY A N 1
ATOM 5556 C CA . GLY B 1 308 ? -16.970 57.884 -32.504 1.00 87.00 378 GLY A CA 1
ATOM 5557 C C . GLY B 1 308 ? -17.436 58.359 -31.140 1.00 87.07 378 GLY A C 1
ATOM 5558 O O . GLY B 1 308 ? -17.133 59.488 -30.754 1.00 84.95 378 GLY A O 1
ATOM 5559 N N . THR B 1 309 ? -18.172 57.502 -30.419 1.00 89.45 379 THR A N 1
ATOM 5560 C CA . THR B 1 309 ? -18.765 57.885 -29.137 1.00 90.42 379 THR A CA 1
ATOM 5561 C C . THR B 1 309 ? -17.834 57.821 -27.918 1.00 88.25 379 THR A C 1
ATOM 5562 O O . THR B 1 309 ? -18.145 58.393 -26.870 1.00 88.78 379 THR A O 1
ATOM 5566 N N . ALA B 1 310 ? -16.713 57.109 -28.038 1.00 85.94 380 ALA A N 1
ATOM 5567 C CA . ALA B 1 310 ? -15.779 56.942 -26.913 1.00 84.10 380 ALA A CA 1
ATOM 5568 C C . ALA B 1 310 ? -14.421 57.534 -27.237 1.00 80.88 380 ALA A C 1
ATOM 5569 O O . ALA B 1 310 ? -14.018 57.604 -28.397 1.00 80.17 380 ALA A O 1
ATOM 5571 N N . ASP B 1 311 ? -13.728 57.976 -26.196 1.00 79.66 381 ASP A N 1
ATOM 5572 C CA . ASP B 1 311 ? -12.399 58.532 -26.326 1.00 77.16 381 ASP A CA 1
ATOM 5573 C C . ASP B 1 311 ? -11.393 57.398 -26.371 1.00 75.87 381 ASP A C 1
ATOM 5574 O O . ASP B 1 311 ? -11.360 56.570 -25.478 1.00 78.28 381 ASP A O 1
ATOM 5579 N N . LEU B 1 312 ? -10.561 57.371 -27.401 1.00 72.86 382 LEU A N 1
ATOM 5580 C CA . LEU B 1 312 ? -9.545 56.348 -27.548 1.00 71.95 382 LEU A CA 1
ATOM 5581 C C . LEU B 1 312 ? -8.222 56.830 -27.005 1.00 69.23 382 LEU A C 1
ATOM 5582 O O . LEU B 1 312 ? -7.736 57.866 -27.415 1.00 69.35 382 LEU A O 1
ATOM 5587 N N . SER B 1 313 ? -7.639 56.070 -26.091 1.00 69.05 383 SER A N 1
ATOM 5588 C CA . SER B 1 313 ? -6.310 56.353 -25.582 1.00 67.24 383 SER A CA 1
ATOM 5589 C C . SER B 1 313 ? -5.399 55.151 -25.733 1.00 67.77 383 SER A C 1
ATOM 5590 O O . SER B 1 313 ? -5.839 54.003 -25.832 1.00 69.43 383 SER A O 1
ATOM 5593 N N . VAL B 1 314 ? -4.110 55.442 -25.714 1.00 66.45 384 VAL A N 1
ATOM 5594 C CA . VAL B 1 314 ? -3.049 54.464 -25.879 1.00 66.27 384 VAL A CA 1
ATOM 5595 C C . VAL B 1 314 ? -2.003 54.767 -24.817 1.00 65.27 384 VAL A C 1
ATOM 5596 O O . VAL B 1 314 ? -1.898 55.907 -24.370 1.00 63.87 384 VAL A O 1
ATOM 5600 N N . TRP B 1 315 ? -1.235 53.770 -24.399 1.00 65.85 385 TRP A N 1
ATOM 5601 C CA . TRP B 1 315 ? -0.051 54.054 -23.589 1.00 65.92 385 TRP A CA 1
ATOM 5602 C C . TRP B 1 315 ? 1.165 54.263 -24.485 1.00 64.35 385 TRP A C 1
ATOM 5603 O O . TRP B 1 315 ? 1.409 53.483 -25.413 1.00 65.03 385 TRP A O 1
ATOM 5614 N N . VAL B 1 316 ? 1.918 55.319 -24.195 1.00 62.81 386 VAL A N 1
ATOM 5615 C CA . VAL B 1 316 ? 2.983 55.760 -25.075 1.00 61.12 386 VAL A CA 1
ATOM 5616 C C . VAL B 1 316 ? 4.247 54.922 -24.916 1.00 62.66 386 VAL A C 1
ATOM 5617 O O . VAL B 1 316 ? 4.736 54.706 -23.810 1.00 63.81 386 VAL A O 1
ATOM 5621 N N . ASP B 1 317 ? 4.772 54.471 -26.047 1.00 62.66 387 ASP A N 1
ATOM 5622 C CA . ASP B 1 317 ? 6.039 53.782 -26.088 1.00 64.37 387 ASP A CA 1
ATOM 5623 C C . ASP B 1 317 ? 7.153 54.832 -26.193 1.00 64.32 387 ASP A C 1
ATOM 5624 O O . ASP B 1 317 ? 7.431 55.347 -27.270 1.00 64.11 387 ASP A O 1
ATOM 5629 N N . PHE B 1 318 ? 7.773 55.152 -25.060 1.00 66.27 388 PHE A N 1
ATOM 5630 C CA . PHE B 1 318 ? 8.855 56.149 -24.992 1.00 66.06 388 PHE A CA 1
ATOM 5631 C C . PHE B 1 318 ? 10.166 55.623 -25.558 1.00 67.20 388 PHE A C 1
ATOM 5632 O O . PHE B 1 318 ? 10.950 56.380 -26.133 1.00 66.43 388 PHE A O 1
ATOM 5640 N N . GLN B 1 319 ? 10.404 54.327 -25.371 1.00 69.53 389 GLN A N 1
ATOM 5641 C CA . GLN B 1 319 ? 11.619 53.674 -25.844 1.00 71.09 389 GLN A CA 1
ATOM 5642 C C . GLN B 1 319 ? 11.813 53.825 -27.344 1.00 69.69 389 GLN A C 1
ATOM 5643 O O . GLN B 1 319 ? 12.899 54.199 -27.788 1.00 70.01 389 GLN A O 1
ATOM 5649 N N . THR B 1 320 ? 10.775 53.522 -28.123 1.00 68.42 390 THR A N 1
ATOM 5650 C CA . THR B 1 320 ? 10.889 53.585 -29.585 1.00 67.67 390 THR A CA 1
ATOM 5651 C C . THR B 1 320 ? 11.096 55.029 -30.042 1.00 66.43 390 THR A C 1
ATOM 5652 O O . THR B 1 320 ? 11.845 55.272 -30.985 1.00 66.56 390 THR A O 1
ATOM 5656 N N . ILE B 1 321 ? 10.444 55.976 -29.370 1.00 65.52 391 ILE A N 1
ATOM 5657 C CA . ILE B 1 321 ? 10.658 57.391 -29.646 1.00 64.64 391 ILE A CA 1
ATOM 5658 C C . ILE B 1 321 ? 12.151 57.695 -29.528 1.00 66.13 391 ILE A C 1
ATOM 5659 O O . ILE B 1 321 ? 12.764 58.234 -30.450 1.00 66.29 391 ILE A O 1
ATOM 5664 N N . ARG B 1 322 ? 12.733 57.313 -28.402 1.00 68.24 392 ARG A N 1
ATOM 5665 C CA . ARG B 1 322 ? 14.123 57.629 -28.121 1.00 70.11 392 ARG A CA 1
ATOM 5666 C C . ARG B 1 322 ? 15.038 57.043 -29.189 1.00 71.23 392 ARG A C 1
ATOM 5667 O O . ARG B 1 322 ? 15.865 57.748 -29.770 1.00 70.82 392 ARG A O 1
ATOM 5675 N N . LYS B 1 323 ? 14.870 55.754 -29.455 1.00 72.92 393 LYS A N 1
ATOM 5676 C CA . LYS B 1 323 ? 15.667 55.072 -30.475 1.00 74.92 393 LYS A CA 1
ATOM 5677 C C . LYS B 1 323 ? 15.491 55.737 -31.835 1.00 73.44 393 LYS A C 1
ATOM 5678 O O . LYS B 1 323 ? 16.479 56.057 -32.504 1.00 74.71 393 LYS A O 1
ATOM 5684 N N . THR B 1 324 ? 14.240 55.966 -32.227 1.00 70.98 394 THR A N 1
ATOM 5685 C CA . THR B 1 324 ? 13.929 56.552 -33.527 1.00 68.98 394 THR A CA 1
ATOM 5686 C C . THR B 1 324 ? 14.712 57.828 -33.766 1.00 68.54 394 THR A C 1
ATOM 5687 O O . THR B 1 324 ? 15.242 58.028 -34.863 1.00 69.86 394 THR A O 1
ATOM 5691 N N . VAL B 1 325 ? 14.776 58.688 -32.748 1.00 67.26 395 VAL A N 1
ATOM 5692 C CA . VAL B 1 325 ? 15.493 59.955 -32.860 1.00 67.12 395 VAL A CA 1
ATOM 5693 C C . VAL B 1 325 ? 16.974 59.686 -33.064 1.00 68.45 395 VAL A C 1
ATOM 5694 O O . VAL B 1 325 ? 17.553 60.117 -34.060 1.00 69.06 395 VAL A O 1
ATOM 5698 N N . LYS B 1 326 ? 17.569 58.959 -32.124 1.00 68.99 396 LYS A N 1
ATOM 5699 C CA . LYS B 1 326 ? 18.990 58.610 -32.186 1.00 70.57 396 LYS A CA 1
ATOM 5700 C C . LYS B 1 326 ? 19.371 58.004 -33.528 1.00 70.15 396 LYS A C 1
ATOM 5701 O O . LYS B 1 326 ? 20.457 58.259 -34.046 1.00 71.74 396 LYS A O 1
ATOM 5707 N N . LEU B 1 327 ? 18.466 57.209 -34.089 1.00 68.40 397 LEU A N 1
ATOM 5708 C CA . LEU B 1 327 ? 18.690 56.572 -35.386 1.00 68.69 397 LEU A CA 1
ATOM 5709 C C . LEU B 1 327 ? 18.775 57.550 -36.574 1.00 67.86 397 LEU A C 1
ATOM 5710 O O . LEU B 1 327 ? 19.184 57.147 -37.658 1.00 68.66 397 LEU A O 1
ATOM 5715 N N . LEU B 1 328 ? 18.386 58.811 -36.380 1.00 66.18 398 LEU A N 1
ATOM 5716 C CA . LEU B 1 328 ? 18.610 59.859 -37.392 1.00 65.77 398 LEU A CA 1
ATOM 5717 C C . LEU B 1 328 ? 20.073 60.243 -37.502 1.00 67.83 398 LEU A C 1
ATOM 5718 O O . LEU B 1 328 ? 20.494 60.733 -38.528 1.00 69.49 398 LEU A O 1
ATOM 5723 N N . LYS B 1 329 ? 20.830 60.056 -36.431 1.00 69.02 399 LYS A N 1
ATOM 5724 C CA . LYS B 1 329 ? 22.277 60.286 -36.430 1.00 71.75 399 LYS A CA 1
ATOM 5725 C C . LYS B 1 329 ? 22.653 61.701 -36.897 1.00 72.79 399 LYS A C 1
ATOM 5726 O O . LYS B 1 329 ? 23.523 61.872 -37.741 1.00 74.45 399 LYS A O 1
ATOM 5732 N N . ASN B 1 330 ? 21.980 62.706 -36.334 1.00 72.16 400 ASN A N 1
ATOM 5733 C CA . ASN B 1 330 ? 22.285 64.116 -36.586 1.00 73.47 400 ASN A CA 1
ATOM 5734 C C . ASN B 1 330 ? 22.531 64.825 -35.233 1.00 74.76 400 ASN A C 1
ATOM 5735 O O . ASN B 1 330 ? 22.863 64.165 -34.244 1.00 75.36 400 ASN A O 1
ATOM 5740 N N . LYS B 1 331 ? 22.370 66.145 -35.180 1.00 75.37 401 LYS A N 1
ATOM 5741 C CA . LYS B 1 331 ? 22.684 66.898 -33.970 1.00 77.01 401 LYS A CA 1
ATOM 5742 C C . LYS B 1 331 ? 21.699 66.672 -32.805 1.00 75.67 401 LYS A C 1
ATOM 5743 O O . LYS B 1 331 ? 21.984 67.069 -31.666 1.00 77.44 401 LYS A O 1
ATOM 5749 N N . SER B 1 332 ? 20.558 66.033 -33.079 1.00 73.20 402 SER A N 1
ATOM 5750 C CA . SER B 1 332 ? 19.546 65.798 -32.048 1.00 71.19 402 SER A CA 1
ATOM 5751 C C . SER B 1 332 ? 19.745 64.470 -31.339 1.00 71.37 402 SER A C 1
ATOM 5752 O O . SER B 1 332 ? 20.316 63.543 -31.891 1.00 72.29 402 SER A O 1
ATOM 5755 N N . THR B 1 333 ? 19.259 64.401 -30.105 1.00 71.14 403 THR A N 1
ATOM 5756 C CA . THR B 1 333 ? 19.209 63.159 -29.336 1.00 71.38 403 THR A CA 1
ATOM 5757 C C . THR B 1 333 ? 17.887 63.128 -28.586 1.00 69.59 403 THR A C 1
ATOM 5758 O O . THR B 1 333 ? 17.100 64.066 -28.676 1.00 68.25 403 THR A O 1
ATOM 5762 N N . ALA B 1 334 ? 17.645 62.050 -27.852 1.00 69.99 404 ALA A N 1
ATOM 5763 C CA . ALA B 1 334 ? 16.486 61.963 -26.974 1.00 68.94 404 ALA A CA 1
ATOM 5764 C C . ALA B 1 334 ? 16.928 61.480 -25.607 1.00 70.83 404 ALA A C 1
ATOM 5765 O O . ALA B 1 334 ? 17.609 60.470 -25.492 1.00 72.44 404 ALA A O 1
ATOM 5767 N N . ILE B 1 335 ? 16.564 62.221 -24.570 1.00 71.32 405 ILE A N 1
ATOM 5768 C CA . ILE B 1 335 ? 16.988 61.897 -23.215 1.00 73.67 405 ILE A CA 1
ATOM 5769 C C . ILE B 1 335 ? 15.751 61.669 -22.361 1.00 73.04 405 ILE A C 1
ATOM 5770 O O . ILE B 1 335 ? 14.857 62.519 -22.321 1.00 71.79 405 ILE A O 1
ATOM 5775 N N . GLY B 1 336 ? 15.718 60.518 -21.685 1.00 74.19 406 GLY A N 1
ATOM 5776 C CA . GLY B 1 336 ? 14.556 60.082 -20.909 1.00 73.96 406 GLY A CA 1
ATOM 5777 C C . GLY B 1 336 ? 14.094 58.687 -21.328 1.00 73.75 406 GLY A C 1
ATOM 5778 O O . GLY B 1 336 ? 14.763 58.018 -22.118 1.00 74.12 406 GLY A O 1
ATOM 5779 N N . PRO B 1 337 ? 12.941 58.239 -20.835 1.00 73.24 407 PRO A N 1
ATOM 5780 C CA . PRO B 1 337 ? 12.041 59.057 -20.020 1.00 72.86 407 PRO A CA 1
ATOM 5781 C C . PRO B 1 337 ? 12.423 59.135 -18.537 1.00 75.42 407 PRO A C 1
ATOM 5782 O O . PRO B 1 337 ? 13.258 58.373 -18.048 1.00 77.36 407 PRO A O 1
ATOM 5786 N N . VAL B 1 338 ? 11.799 60.079 -17.845 1.00 74.90 408 VAL A N 1
ATOM 5787 C CA . VAL B 1 338 ? 11.883 60.215 -16.403 1.00 77.22 408 VAL A CA 1
ATOM 5788 C C . VAL B 1 338 ? 10.459 60.305 -15.871 1.00 76.39 408 VAL A C 1
ATOM 5789 O O . VAL B 1 338 ? 9.566 60.759 -16.574 1.00 73.20 408 VAL A O 1
ATOM 5793 N N . ASP B 1 339 ? 10.246 59.866 -14.634 1.00 79.26 409 ASP A N 1
ATOM 5794 C CA . ASP B 1 339 ? 8.916 59.908 -14.045 1.00 79.57 409 ASP A CA 1
ATOM 5795 C C . ASP B 1 339 ? 8.457 61.344 -13.833 1.00 79.16 409 ASP A C 1
ATOM 5796 O O . ASP B 1 339 ? 9.259 62.208 -13.473 1.00 79.94 409 ASP A O 1
ATOM 5801 N N . GLN B 1 340 ? 7.166 61.596 -14.051 1.00 78.47 410 GLN A N 1
ATOM 5802 C CA . GLN B 1 340 ? 6.617 62.950 -13.944 1.00 77.74 410 GLN A CA 1
ATOM 5803 C C . GLN B 1 340 ? 6.906 63.534 -12.562 1.00 80.60 410 GLN A C 1
ATOM 5804 O O . GLN B 1 340 ? 7.297 64.688 -12.449 1.00 81.19 410 GLN A O 1
ATOM 5810 N N . GLY B 1 341 ? 6.727 62.730 -11.521 1.00 82.85 411 GLY A N 1
ATOM 5811 C CA . GLY B 1 341 ? 7.010 63.165 -10.168 1.00 85.88 411 GLY A CA 1
ATOM 5812 C C . GLY B 1 341 ? 8.438 63.617 -9.962 1.00 87.11 411 GLY A C 1
ATOM 5813 O O . GLY B 1 341 ? 8.685 64.666 -9.366 1.00 88.36 411 GLY A O 1
ATOM 5814 N N . ILE B 1 342 ? 9.382 62.836 -10.473 1.00 87.02 412 ILE A N 1
ATOM 5815 C CA . ILE B 1 342 ? 10.808 63.135 -10.316 1.00 88.81 412 ILE A CA 1
ATOM 5816 C C . ILE B 1 342 ? 11.184 64.406 -11.099 1.00 86.97 412 ILE A C 1
ATOM 5817 O O . ILE B 1 342 ? 11.984 65.222 -10.638 1.00 89.29 412 ILE A O 1
ATOM 5822 N N . PHE B 1 343 ? 10.599 64.563 -12.282 1.00 83.37 413 PHE A N 1
ATOM 5823 C CA . PHE B 1 343 ? 10.854 65.719 -13.126 1.00 81.22 413 PHE A CA 1
ATOM 5824 C C . PHE B 1 343 ? 10.370 67.005 -12.450 1.00 82.29 413 PHE A C 1
ATOM 5825 O O . PHE B 1 343 ? 11.125 67.963 -12.319 1.00 83.62 413 PHE A O 1
ATOM 5833 N N . LEU B 1 344 ? 9.117 66.996 -12.007 1.00 82.72 414 LEU A N 1
ATOM 5834 C CA . LEU B 1 344 ? 8.485 68.170 -11.393 1.00 84.24 414 LEU A CA 1
ATOM 5835 C C . LEU B 1 344 ? 9.187 68.632 -10.113 1.00 88.18 414 LEU A C 1
ATOM 5836 O O . LEU B 1 344 ? 9.323 69.832 -9.878 1.00 88.47 414 LEU A O 1
ATOM 5841 N N . LYS B 1 345 ? 9.625 67.677 -9.294 1.00 91.17 415 LYS A N 1
ATOM 5842 C CA . LYS B 1 345 ? 10.408 67.999 -8.100 1.00 95.97 415 LYS A CA 1
ATOM 5843 C C . LYS B 1 345 ? 11.764 68.604 -8.466 1.00 96.72 415 LYS A C 1
ATOM 5844 O O . LYS B 1 345 ? 12.185 69.609 -7.878 1.00 99.38 415 LYS A O 1
ATOM 5850 N N . GLU B 1 346 ? 12.421 68.009 -9.458 1.00 94.88 416 GLU A N 1
ATOM 5851 C CA . GLU B 1 346 ? 13.700 68.509 -9.956 1.00 95.03 416 GLU A CA 1
ATOM 5852 C C . GLU B 1 346 ? 13.606 69.892 -10.614 1.00 92.91 416 GLU A C 1
ATOM 5853 O O . GLU B 1 346 ? 14.613 70.585 -10.733 1.00 94.10 416 GLU A O 1
ATOM 5859 N N . MET B 1 347 ? 12.412 70.278 -11.053 1.00 89.84 417 MET A N 1
ATOM 5860 C CA . MET B 1 347 ? 12.173 71.622 -11.576 1.00 88.47 417 MET A CA 1
ATOM 5861 C C . MET B 1 347 ? 11.846 72.633 -10.486 1.00 90.53 417 MET A C 1
ATOM 5862 O O . MET B 1 347 ? 11.784 73.825 -10.763 1.00 90.21 417 MET A O 1
ATOM 5867 N N . GLY B 1 348 ? 11.623 72.155 -9.260 1.00 92.96 418 GLY A N 1
ATOM 5868 C CA . GLY B 1 348 ? 11.384 73.021 -8.109 1.00 95.87 418 GLY A CA 1
ATOM 5869 C C . GLY B 1 348 ? 9.931 73.186 -7.702 1.00 95.17 418 GLY A C 1
ATOM 5870 O O . GLY B 1 348 ? 9.576 74.178 -7.063 1.00 96.41 418 GLY A O 1
ATOM 5871 N N . ILE B 1 349 ? 9.087 72.210 -8.033 1.00 93.54 419 ILE A N 1
ATOM 5872 C CA . ILE B 1 349 ? 7.654 72.306 -7.740 1.00 93.44 419 ILE A CA 1
ATOM 5873 C C . ILE B 1 349 ? 7.331 72.506 -6.254 1.00 98.17 419 ILE A C 1
ATOM 5874 O O . ILE B 1 349 ? 6.342 73.155 -5.930 1.00 98.64 419 ILE A O 1
ATOM 5879 N N . GLU B 1 350 ? 8.150 71.971 -5.351 1.00 102.87 420 GLU A N 1
ATOM 5880 C CA . GLU B 1 350 ? 7.899 72.138 -3.909 1.00 107.91 420 GLU A CA 1
ATOM 5881 C C . GLU B 1 350 ? 8.154 73.558 -3.413 1.00 110.91 420 GLU A C 1
ATOM 5882 O O . GLU B 1 350 ? 7.524 74.004 -2.459 1.00 113.02 420 GLU A O 1
ATOM 5888 N N . HIS B 1 351 ? 9.081 74.254 -4.060 1.00 112.23 421 HIS A N 1
ATOM 5889 C CA . HIS B 1 351 ? 9.329 75.653 -3.752 1.00 115.77 421 HIS A CA 1
ATOM 5890 C C . HIS B 1 351 ? 8.127 76.498 -4.166 1.00 114.51 421 HIS A C 1
ATOM 5891 O O . HIS B 1 351 ? 7.678 77.346 -3.399 1.00 116.63 421 HIS A O 1
ATOM 5898 N N . ARG B 1 352 ? 7.585 76.231 -5.356 1.00 111.89 422 ARG A N 1
ATOM 5899 C CA . ARG B 1 352 ? 6.448 76.994 -5.884 1.00 110.90 422 ARG A CA 1
ATOM 5900 C C . ARG B 1 352 ? 5.176 76.668 -5.099 1.00 112.22 422 ARG A C 1
ATOM 5901 O O . ARG B 1 352 ? 4.390 77.559 -4.776 1.00 112.42 422 ARG A O 1
ATOM 5909 N N . LEU B 1 353 ? 4.994 75.387 -4.792 1.00 113.31 423 LEU A N 1
ATOM 5910 C CA . LEU B 1 353 ? 3.932 74.926 -3.906 1.00 116.17 423 LEU A CA 1
ATOM 5911 C C . LEU B 1 353 ? 3.817 75.807 -2.657 1.00 121.94 423 LEU A C 1
ATOM 5912 O O . LEU B 1 353 ? 2.731 76.287 -2.326 1.00 123.29 423 LEU A O 1
ATOM 5917 N N . ALA B 1 354 ? 4.944 76.022 -1.980 1.00 126.37 424 ALA A N 1
ATOM 5918 C CA . ALA B 1 354 ? 4.964 76.742 -0.710 1.00 131.85 424 ALA A CA 1
ATOM 5919 C C . ALA B 1 354 ? 4.904 78.255 -0.913 1.00 132.94 424 ALA A C 1
ATOM 5920 O O . ALA B 1 354 ? 4.421 78.981 -0.046 1.00 136.41 424 ALA A O 1
ATOM 5922 N N . GLN B 1 355 ? 5.411 78.725 -2.049 1.00 130.91 425 GLN A N 1
ATOM 5923 C CA . GLN B 1 355 ? 5.323 80.144 -2.411 1.00 131.75 425 GLN A CA 1
ATOM 5924 C C . GLN B 1 355 ? 3.894 80.551 -2.738 1.00 130.88 425 GLN A C 1
ATOM 5925 O O . GLN B 1 355 ? 3.400 81.558 -2.228 1.00 132.95 425 GLN A O 1
ATOM 5931 N N . ILE B 1 356 ? 3.240 79.768 -3.591 1.00 128.17 426 ILE A N 1
ATOM 5932 C CA . ILE B 1 356 ? 1.837 80.001 -3.910 1.00 127.22 426 ILE A CA 1
ATOM 5933 C C . ILE B 1 356 ? 0.988 79.830 -2.655 1.00 131.52 426 ILE A C 1
ATOM 5934 O O . ILE B 1 356 ? 0.169 80.690 -2.331 1.00 133.61 426 ILE A O 1
ATOM 5939 N N . GLY B 1 357 ? 1.198 78.718 -1.957 1.00 133.80 427 GLY A N 1
ATOM 5940 C CA . GLY B 1 357 ? 0.469 78.408 -0.727 1.00 137.55 427 GLY A CA 1
ATOM 5941 C C . GLY B 1 357 ? 0.566 79.455 0.376 1.00 141.90 427 GLY A C 1
ATOM 5942 O O . GLY B 1 357 ? -0.414 79.713 1.073 1.00 143.93 427 GLY A O 1
ATOM 5943 N N . ARG B 1 358 ? 1.750 80.045 0.548 1.00 143.43 428 ARG A N 1
ATOM 5944 C CA . ARG B 1 358 ? 1.954 81.124 1.527 1.00 147.15 428 ARG A CA 1
ATOM 5945 C C . ARG B 1 358 ? 1.029 82.316 1.238 1.00 146.96 428 ARG A C 1
ATOM 5946 O O . ARG B 1 358 ? 0.539 82.963 2.165 1.00 151.11 428 ARG A O 1
ATOM 5954 N N . LYS B 1 359 ? 0.791 82.587 -0.044 1.00 142.83 429 LYS A N 1
ATOM 5955 C CA . LYS B 1 359 ? -0.083 83.683 -0.474 1.00 142.35 429 LYS A CA 1
ATOM 5956 C C . LYS B 1 359 ? -1.577 83.383 -0.323 1.00 141.56 429 LYS A C 1
ATOM 5957 O O . LYS B 1 359 ? -2.379 84.310 -0.176 1.00 142.45 429 LYS A O 1
ATOM 5963 N N . LEU B 1 360 ? -1.958 82.108 -0.367 1.00 139.82 430 LEU A N 1
ATOM 5964 C CA . LEU B 1 360 ? -3.367 81.738 -0.237 1.00 139.82 430 LEU A CA 1
ATOM 5965 C C . LEU B 1 360 ? -3.943 82.121 1.117 1.00 145.53 430 LEU A C 1
ATOM 5966 O O . LEU B 1 360 ? -5.081 82.579 1.182 1.00 146.89 430 LEU A O 1
ATOM 5971 N N . ASP B 1 361 ? -3.169 81.917 2.190 1.00 149.72 431 ASP A N 1
ATOM 5972 C CA . ASP B 1 361 ? -3.581 82.254 3.556 1.00 154.99 431 ASP A CA 1
ATOM 5973 C C . ASP B 1 361 ? -5.014 81.799 3.903 1.00 155.27 431 ASP A C 1
ATOM 5974 O O . ASP B 1 361 ? -5.625 82.296 4.855 1.00 159.12 431 ASP A O 1
ATOM 5979 N N . SER B 1 362 ? -5.535 80.850 3.124 1.00 151.08 432 SER A N 1
ATOM 5980 C CA . SER B 1 362 ? -6.602 79.991 3.581 1.00 151.72 432 SER A CA 1
ATOM 5981 C C . SER B 1 362 ? -6.006 78.597 3.631 1.00 149.67 432 SER A C 1
ATOM 5982 O O . SER B 1 362 ? -5.493 78.082 2.625 1.00 145.29 432 SER A O 1
ATOM 5985 N N . ASN B 1 363 ? -6.092 77.986 4.806 1.00 152.73 433 ASN A N 1
ATOM 5986 C CA . ASN B 1 363 ? -5.597 76.632 5.016 1.00 152.68 433 ASN A CA 1
ATOM 5987 C C . ASN B 1 363 ? -6.416 75.570 4.281 1.00 150.12 433 ASN A C 1
ATOM 5988 O O . ASN B 1 363 ? -5.867 74.553 3.890 1.00 149.24 433 ASN A O 1
ATOM 5993 N N . GLU B 1 364 ? -7.720 75.797 4.120 1.00 149.63 434 GLU A N 1
ATOM 5994 C CA . GLU B 1 364 ? -8.543 74.894 3.322 1.00 146.70 434 GLU A CA 1
ATOM 5995 C C . GLU B 1 364 ? -8.131 74.922 1.842 1.00 140.04 434 GLU A C 1
ATOM 5996 O O . GLU B 1 364 ? -8.066 73.870 1.177 1.00 137.12 434 GLU A O 1
ATOM 6002 N N . LYS B 1 365 ? -7.846 76.116 1.324 1.00 137.06 435 LYS A N 1
ATOM 6003 C CA . LYS B 1 365 ? -7.369 76.246 -0.064 1.00 131.61 435 LYS A CA 1
ATOM 6004 C C . LYS B 1 365 ? -5.947 75.722 -0.220 1.00 128.53 435 LYS A C 1
ATOM 6005 O O . LYS B 1 365 ? -5.595 75.217 -1.284 1.00 125.10 435 LYS A O 1
ATOM 6011 N N . PHE B 1 366 ? -5.132 75.845 0.827 1.00 130.10 436 PHE A N 1
ATOM 6012 C CA . PHE B 1 366 ? -3.772 75.296 0.804 1.00 128.54 436 PHE A CA 1
ATOM 6013 C C . PHE B 1 366 ? -3.833 73.783 0.635 1.00 127.05 436 PHE A C 1
ATOM 6014 O O . PHE B 1 366 ? -3.064 73.220 -0.125 1.00 123.59 436 PHE A O 1
ATOM 6022 N N . GLU B 1 367 ? -4.740 73.129 1.354 1.00 129.63 437 GLU A N 1
ATOM 6023 C CA . GLU B 1 367 ? -4.910 71.689 1.224 1.00 129.45 437 GLU A CA 1
ATOM 6024 C C . GLU B 1 367 ? -5.365 71.328 -0.185 1.00 125.09 437 GLU A C 1
ATOM 6025 O O . GLU B 1 367 ? -4.937 70.310 -0.724 1.00 123.96 437 GLU A O 1
ATOM 6031 N N . GLU B 1 368 ? -6.220 72.154 -0.789 1.00 123.19 438 GLU A N 1
ATOM 6032 C CA . GLU B 1 368 ? -6.605 71.947 -2.188 1.00 118.39 438 GLU A CA 1
ATOM 6033 C C . GLU B 1 368 ? -5.349 71.938 -3.069 1.00 114.29 438 GLU A C 1
ATOM 6034 O O . GLU B 1 368 ? -5.115 70.998 -3.827 1.00 112.17 438 GLU A O 1
ATOM 6040 N N . LEU B 1 369 ? -4.530 72.974 -2.929 1.00 113.82 439 LEU A N 1
ATOM 6041 C CA . LEU B 1 369 ? -3.306 73.112 -3.711 1.00 110.95 439 LEU A CA 1
ATOM 6042 C C . LEU B 1 369 ? -2.345 71.937 -3.530 1.00 111.62 439 LEU A C 1
ATOM 6043 O O . LEU B 1 369 ? -1.732 71.473 -4.480 1.00 109.78 439 LEU A O 1
ATOM 6048 N N . VAL B 1 370 ? -2.196 71.467 -2.304 1.00 115.74 440 VAL A N 1
ATOM 6049 C CA . VAL B 1 370 ? -1.270 70.363 -2.015 1.00 116.81 440 VAL A CA 1
ATOM 6050 C C . VAL B 1 370 ? -1.767 69.036 -2.582 1.00 115.23 440 VAL A C 1
ATOM 6051 O O . VAL B 1 370 ? -0.990 68.260 -3.129 1.00 112.90 440 VAL A O 1
ATOM 6055 N N . MET B 1 371 ? -3.063 68.782 -2.459 1.00 116.37 441 MET A N 1
ATOM 6056 C CA . MET B 1 371 ? -3.666 67.557 -2.994 1.00 115.60 441 MET A CA 1
ATOM 6057 C C . MET B 1 371 ? -3.478 67.462 -4.511 1.00 110.67 441 MET A C 1
ATOM 6058 O O . MET B 1 371 ? -3.208 66.385 -5.040 1.00 109.71 441 MET A O 1
ATOM 6063 N N . GLY B 1 372 ? -3.604 68.588 -5.205 1.00 107.48 442 GLY A N 1
ATOM 6064 C CA . GLY B 1 372 ? -3.300 68.652 -6.631 1.00 102.97 442 GLY A CA 1
ATOM 6065 C C . GLY B 1 372 ? -1.824 68.405 -6.931 1.00 101.57 442 GLY A C 1
ATOM 6066 O O . GLY B 1 372 ? -1.475 67.839 -7.958 1.00 98.98 442 GLY A O 1
ATOM 6067 N N . TYR B 1 373 ? -0.956 68.869 -6.039 1.00 103.37 443 TYR A N 1
ATOM 6068 C CA . TYR B 1 373 ? 0.479 68.595 -6.126 1.00 102.46 443 TYR A CA 1
ATOM 6069 C C . TYR B 1 373 ? 0.755 67.100 -5.922 1.00 103.05 443 TYR A C 1
ATOM 6070 O O . TYR B 1 373 ? 1.546 66.506 -6.638 1.00 101.71 443 TYR A O 1
ATOM 6079 N N . LYS B 1 374 ? 0.093 66.505 -4.941 1.00 105.58 444 LYS A N 1
ATOM 6080 C CA . LYS B 1 374 ? 0.231 65.074 -4.675 1.00 106.99 444 LYS A CA 1
ATOM 6081 C C . LYS B 1 374 ? -0.287 64.225 -5.829 1.00 103.64 444 LYS A C 1
ATOM 6082 O O . LYS B 1 374 ? 0.317 63.222 -6.181 1.00 103.05 444 LYS A O 1
ATOM 6088 N N . LYS B 1 375 ? -1.399 64.630 -6.433 1.00 101.74 445 LYS A N 1
ATOM 6089 C CA . LYS B 1 375 ? -1.897 63.936 -7.627 1.00 98.78 445 LYS A CA 1
ATOM 6090 C C . LYS B 1 375 ? -0.819 63.919 -8.708 1.00 94.50 445 LYS A C 1
ATOM 6091 O O . LYS B 1 375 ? -0.573 62.894 -9.340 1.00 92.82 445 LYS A O 1
ATOM 6097 N N . LEU B 1 376 ? -0.175 65.062 -8.898 1.00 92.50 446 LEU A N 1
ATOM 6098 C CA . LEU B 1 376 ? 0.857 65.218 -9.917 1.00 89.86 446 LEU A CA 1
ATOM 6099 C C . LEU B 1 376 ? 2.111 64.372 -9.664 1.00 90.91 446 LEU A C 1
ATOM 6100 O O . LEU B 1 376 ? 2.668 63.817 -10.609 1.00 88.89 446 LEU A O 1
ATOM 6105 N N . VAL B 1 377 ? 2.546 64.261 -8.410 1.00 94.21 447 VAL A N 1
ATOM 6106 C CA . VAL B 1 377 ? 3.862 63.680 -8.088 1.00 95.92 447 VAL A CA 1
ATOM 6107 C C . VAL B 1 377 ? 3.865 62.323 -7.355 1.00 98.47 447 VAL A C 1
ATOM 6108 O O . VAL B 1 377 ? 4.847 61.592 -7.436 1.00 98.17 447 VAL A O 1
ATOM 6112 N N . ASP B 1 378 ? 2.796 61.989 -6.635 1.00 100.72 448 ASP A N 1
ATOM 6113 C CA . ASP B 1 378 ? 2.790 60.754 -5.845 1.00 104.82 448 ASP A CA 1
ATOM 6114 C C . ASP B 1 378 ? 2.702 59.529 -6.755 1.00 103.21 448 ASP A C 1
ATOM 6115 O O . ASP B 1 378 ? 1.850 59.489 -7.627 1.00 101.24 448 ASP A O 1
ATOM 6120 N N . PRO B 1 379 ? 3.598 58.536 -6.575 1.00 105.16 449 PRO A N 1
ATOM 6121 C CA . PRO B 1 379 ? 3.626 57.349 -7.444 1.00 104.18 449 PRO A CA 1
ATOM 6122 C C . PRO B 1 379 ? 2.311 56.585 -7.567 1.00 105.24 449 PRO A C 1
ATOM 6123 O O . PRO B 1 379 ? 2.043 56.023 -8.616 1.00 104.06 449 PRO A O 1
ATOM 6127 N N . LYS B 1 380 ? 1.502 56.565 -6.520 1.00 109.26 450 LYS A N 1
ATOM 6128 C CA . LYS B 1 380 ? 0.169 55.931 -6.578 1.00 110.50 450 LYS A CA 1
ATOM 6129 C C . LYS B 1 380 ? -0.878 56.740 -7.357 1.00 107.23 450 LYS A C 1
ATOM 6130 O O . LYS B 1 380 ? -2.001 56.277 -7.544 1.00 108.03 450 LYS A O 1
ATOM 6136 N N . GLU B 1 381 ? -0.510 57.943 -7.785 1.00 104.21 451 GLU A N 1
ATOM 6137 C CA . GLU B 1 381 ? -1.347 58.777 -8.650 1.00 100.64 451 GLU A CA 1
ATOM 6138 C C . GLU B 1 381 ? -0.665 58.921 -10.034 1.00 96.13 451 GLU A C 1
ATOM 6139 O O . GLU B 1 381 ? -0.369 57.908 -10.680 1.00 95.36 451 GLU A O 1
ATOM 6145 N N . MET B 1 382 ? -0.389 60.150 -10.476 1.00 92.72 452 MET A N 1
ATOM 6146 C CA . MET B 1 382 ? 0.232 60.388 -11.783 1.00 88.20 452 MET A CA 1
ATOM 6147 C C . MET B 1 382 ? 1.759 60.333 -11.757 1.00 86.59 452 MET A C 1
ATOM 6148 O O . MET B 1 382 ? 2.388 60.294 -12.812 1.00 84.16 452 MET A O 1
ATOM 6153 N N . GLY B 1 383 ? 2.347 60.334 -10.563 1.00 87.29 453 GLY A N 1
ATOM 6154 C CA . GLY B 1 383 ? 3.785 60.506 -10.384 1.00 86.82 453 GLY A CA 1
ATOM 6155 C C . GLY B 1 383 ? 4.714 59.592 -11.153 1.00 85.33 453 GLY A C 1
ATOM 6156 O O . GLY B 1 383 ? 5.799 60.018 -11.532 1.00 83.83 453 GLY A O 1
ATOM 6157 N N . THR B 1 384 ? 4.309 58.339 -11.357 1.00 85.88 454 THR A N 1
ATOM 6158 C CA . THR B 1 384 ? 5.144 57.341 -12.017 1.00 86.05 454 THR A CA 1
ATOM 6159 C C . THR B 1 384 ? 4.558 56.859 -13.351 1.00 83.30 454 THR A C 1
ATOM 6160 O O . THR B 1 384 ? 5.302 56.634 -14.304 1.00 81.30 454 THR A O 1
ATOM 6164 N N . ASN B 1 385 ? 3.236 56.692 -13.409 1.00 83.29 455 ASN A N 1
ATOM 6165 C CA . ASN B 1 385 ? 2.552 56.342 -14.664 1.00 80.63 455 ASN A CA 1
ATOM 6166 C C . ASN B 1 385 ? 2.886 57.359 -15.742 1.00 77.06 455 ASN A C 1
ATOM 6167 O O . ASN B 1 385 ? 3.207 56.980 -16.868 1.00 75.24 455 ASN A O 1
ATOM 6172 N N . TYR B 1 386 ? 2.812 58.638 -15.387 1.00 76.15 456 TYR A N 1
ATOM 6173 C CA . TYR B 1 386 ? 3.200 59.711 -16.291 1.00 73.75 456 TYR A CA 1
ATOM 6174 C C . TYR B 1 386 ? 4.719 59.857 -16.314 1.00 74.46 456 TYR A C 1
ATOM 6175 O O . TYR B 1 386 ? 5.385 59.763 -15.281 1.00 76.56 456 TYR A O 1
ATOM 6184 N N . LYS B 1 387 ? 5.257 60.082 -17.510 1.00 73.46 457 LYS A N 1
ATOM 6185 C CA . LYS B 1 387 ? 6.692 60.180 -17.720 1.00 74.57 457 LYS A CA 1
ATOM 6186 C C . LYS B 1 387 ? 7.007 61.288 -18.707 1.00 72.82 457 LYS A C 1
ATOM 6187 O O . LYS B 1 387 ? 6.157 61.689 -19.503 1.00 71.58 457 LYS A O 1
ATOM 6193 N N . VAL B 1 388 ? 8.249 61.756 -18.662 1.00 73.43 458 VAL A N 1
ATOM 6194 C CA . VAL B 1 388 ? 8.706 62.873 -19.474 1.00 71.45 458 VAL A CA 1
ATOM 6195 C C . VAL B 1 388 ? 9.951 62.463 -20.242 1.00 70.67 458 VAL A C 1
ATOM 6196 O O . VAL B 1 388 ? 10.894 61.916 -19.665 1.00 71.58 458 VAL A O 1
ATOM 6200 N N . ILE B 1 389 ? 9.943 62.737 -21.546 1.00 68.54 459 ILE A N 1
ATOM 6201 C CA . ILE B 1 389 ? 11.135 62.592 -22.379 1.00 68.29 459 ILE A CA 1
ATOM 6202 C C . ILE B 1 389 ? 11.380 63.894 -23.124 1.00 66.84 459 ILE A C 1
ATOM 6203 O O . ILE B 1 389 ? 10.429 64.636 -23.417 1.00 64.78 459 ILE A O 1
ATOM 6208 N N . THR B 1 390 ? 12.647 64.175 -23.427 1.00 67.52 460 THR A N 1
ATOM 6209 C CA . THR B 1 390 ? 12.988 65.360 -24.217 1.00 67.31 460 THR A CA 1
ATOM 6210 C C . THR B 1 390 ? 13.728 64.997 -25.504 1.00 67.62 460 THR A C 1
ATOM 6211 O O . THR B 1 390 ? 14.529 64.070 -25.525 1.00 69.57 460 THR A O 1
ATOM 6215 N N . ILE B 1 391 ? 13.423 65.727 -26.570 1.00 66.59 461 ILE A N 1
ATOM 6216 C CA . ILE B 1 391 ? 14.213 65.704 -27.786 1.00 67.03 461 ILE A CA 1
ATOM 6217 C C . ILE B 1 391 ? 14.961 67.026 -27.788 1.00 68.98 461 ILE A C 1
ATOM 6218 O O . ILE B 1 391 ? 14.364 68.070 -27.559 1.00 67.93 461 ILE A O 1
ATOM 6223 N N . CYS B 1 392 ? 16.267 66.980 -28.028 1.00 72.12 462 CYS A N 1
ATOM 6224 C CA . CYS B 1 392 ? 17.104 68.163 -27.886 1.00 74.85 462 CYS A CA 1
ATOM 6225 C C . CYS B 1 392 ? 18.448 67.980 -28.561 1.00 77.81 462 CYS A C 1
ATOM 6226 O O . CYS B 1 392 ? 18.744 66.913 -29.088 1.00 77.01 462 CYS A O 1
ATOM 6229 N N . ASP B 1 393 ? 19.251 69.041 -28.537 1.00 81.59 463 ASP A N 1
ATOM 6230 C CA . ASP B 1 393 ? 20.587 69.035 -29.103 1.00 85.49 463 ASP A CA 1
ATOM 6231 C C . ASP B 1 393 ? 21.530 68.264 -28.188 1.00 89.46 463 ASP A C 1
ATOM 6232 O O . ASP B 1 393 ? 21.502 68.441 -26.967 1.00 91.48 463 ASP A O 1
ATOM 6237 N N . LYS B 1 394 ? 22.376 67.427 -28.790 1.00 92.08 464 LYS A N 1
ATOM 6238 C CA . LYS B 1 394 ? 23.415 66.691 -28.057 1.00 95.56 464 LYS A CA 1
ATOM 6239 C C . LYS B 1 394 ? 24.317 67.601 -27.216 1.00 98.71 464 LYS A C 1
ATOM 6240 O O . LYS B 1 394 ? 24.768 67.220 -26.139 1.00 100.33 464 LYS A O 1
ATOM 6246 N N . ASN B 1 395 ? 24.581 68.796 -27.730 1.00 99.92 465 ASN A N 1
ATOM 6247 C CA . ASN B 1 395 ? 25.500 69.745 -27.100 1.00 104.13 465 ASN A CA 1
ATOM 6248 C C . ASN B 1 395 ? 24.910 70.492 -25.906 1.00 103.71 465 ASN A C 1
ATOM 6249 O O . ASN B 1 395 ? 25.661 70.922 -25.024 1.00 105.53 465 ASN A O 1
ATOM 6254 N N . ILE B 1 396 ? 23.587 70.655 -25.875 1.00 100.39 466 ILE A N 1
ATOM 6255 C CA . ILE B 1 396 ? 22.937 71.412 -24.800 1.00 99.93 466 ILE A CA 1
ATOM 6256 C C . ILE B 1 396 ? 22.290 70.448 -23.802 1.00 98.37 466 ILE A C 1
ATOM 6257 O O . ILE B 1 396 ? 21.307 69.780 -24.128 1.00 96.03 466 ILE A O 1
ATOM 6262 N N . THR B 1 397 ? 22.854 70.377 -22.598 1.00 99.77 467 THR A N 1
ATOM 6263 C CA . THR B 1 397 ? 22.366 69.456 -21.568 1.00 98.51 467 THR A CA 1
ATOM 6264 C C . THR B 1 397 ? 20.960 69.840 -21.107 1.00 95.27 467 THR A C 1
ATOM 6265 O O . THR B 1 397 ? 20.714 71.001 -20.803 1.00 96.08 467 THR A O 1
ATOM 6269 N N . PRO B 1 398 ? 20.035 68.867 -21.059 1.00 91.91 468 PRO A N 1
ATOM 6270 C CA . PRO B 1 398 ? 18.643 69.199 -20.772 1.00 89.04 468 PRO A CA 1
ATOM 6271 C C . PRO B 1 398 ? 18.398 69.508 -19.304 1.00 90.14 468 PRO A C 1
ATOM 6272 O O . PRO B 1 398 ? 19.232 69.181 -18.448 1.00 92.94 468 PRO A O 1
ATOM 6276 N N . ILE B 1 399 ? 17.258 70.139 -19.027 1.00 87.85 469 ILE A N 1
ATOM 6277 C CA . ILE B 1 399 ? 16.895 70.536 -17.671 1.00 88.96 469 ILE A CA 1
ATOM 6278 C C . ILE B 1 399 ? 15.771 69.634 -17.173 1.00 86.86 469 ILE A C 1
ATOM 6279 O O . ILE B 1 399 ? 14.752 69.478 -17.839 1.00 83.82 469 ILE A O 1
ATOM 6284 N N . GLY B 1 400 ? 15.994 69.027 -16.006 1.00 88.19 470 GLY A N 1
ATOM 6285 C CA . GLY B 1 400 ? 15.032 68.124 -15.380 1.00 87.02 470 GLY A CA 1
ATOM 6286 C C . GLY B 1 400 ? 15.256 66.638 -15.626 1.00 86.06 470 GLY A C 1
ATOM 6287 O O . GLY B 1 400 ? 14.424 65.818 -15.238 1.00 85.38 470 GLY A O 1
ATOM 6288 N N . PHE B 1 401 ? 16.382 66.282 -16.242 1.00 85.98 471 PHE A N 1
ATOM 6289 C CA . PHE B 1 401 ? 16.649 64.895 -16.634 1.00 85.25 471 PHE A CA 1
ATOM 6290 C C . PHE B 1 401 ? 17.949 64.363 -16.045 1.00 88.92 471 PHE A C 1
ATOM 6291 O O . PHE B 1 401 ? 18.631 63.541 -16.660 1.00 89.02 471 PHE A O 1
ATOM 6299 N N . SER B 1 402 ? 18.284 64.806 -14.842 1.00 92.39 472 SER A N 1
ATOM 6300 C CA . SER B 1 402 ? 19.482 64.309 -14.172 1.00 96.80 472 SER A CA 1
ATOM 6301 C C . SER B 1 402 ? 19.340 62.824 -13.815 1.00 98.38 472 SER A C 1
ATOM 6302 O O . SER B 1 402 ? 20.340 62.112 -13.697 1.00 101.37 472 SER A O 1
ATOM 6305 N N . THR B 1 403 ? 18.093 62.368 -13.647 1.00 96.89 473 THR A N 1
ATOM 6306 C CA . THR B 1 403 ? 17.810 60.986 -13.290 1.00 97.90 473 THR A CA 1
ATOM 6307 C C . THR B 1 403 ? 17.623 60.073 -14.503 1.00 95.24 473 THR A C 1
ATOM 6308 O O . THR B 1 403 ? 17.330 58.887 -14.342 1.00 95.75 473 THR A O 1
ATOM 6312 N N . SER B 1 404 ? 17.775 60.610 -15.714 1.00 92.98 474 SER A N 1
ATOM 6313 C CA . SER B 1 404 ? 17.562 59.804 -16.915 1.00 90.88 474 SER A CA 1
ATOM 6314 C C . SER B 1 404 ? 18.630 58.719 -16.989 1.00 93.72 474 SER A C 1
ATOM 6315 O O . SER B 1 404 ? 19.745 58.912 -16.512 1.00 96.39 474 SER A O 1
ATOM 6318 N N . LYS B 1 405 ? 18.270 57.579 -17.567 1.00 93.59 475 LYS A N 1
ATOM 6319 C CA . LYS B 1 405 ? 19.176 56.441 -17.678 1.00 96.46 475 LYS A CA 1
ATOM 6320 C C . LYS B 1 405 ? 20.087 56.608 -18.886 1.00 96.21 475 LYS A C 1
ATOM 6321 O O . LYS B 1 405 ? 19.742 57.303 -19.843 1.00 93.33 475 LYS A O 1
ATOM 6327 N N . THR B 1 406 ? 21.258 55.978 -18.825 1.00 100.05 476 THR A N 1
ATOM 6328 C CA . THR B 1 406 ? 22.149 55.888 -19.972 1.00 100.35 476 THR A CA 1
ATOM 6329 C C . THR B 1 406 ? 21.916 54.534 -20.622 1.00 100.39 476 THR A C 1
ATOM 6330 O O . THR B 1 406 ? 22.021 53.498 -19.965 1.00 102.17 476 THR A O 1
ATOM 6334 N N . TYR B 1 407 ? 21.595 54.557 -21.914 1.00 98.65 477 TYR A N 1
ATOM 6335 C CA . TYR B 1 407 ? 21.306 53.353 -22.670 1.00 99.01 477 TYR A CA 1
ATOM 6336 C C . TYR B 1 407 ? 22.534 53.003 -23.512 1.00 102.35 477 TYR A C 1
ATOM 6337 O O . TYR B 1 407 ? 22.580 53.282 -24.702 1.00 100.69 477 TYR A O 1
ATOM 6346 N N . ASP B 1 408 ? 23.528 52.392 -22.868 1.00 107.99 478 ASP A N 1
ATOM 6347 C CA . ASP B 1 408 ? 24.856 52.187 -23.454 1.00 111.55 478 ASP A CA 1
ATOM 6348 C C . ASP B 1 408 ? 24.828 51.385 -24.757 1.00 112.28 478 ASP A C 1
ATOM 6349 O O . ASP B 1 408 ? 25.587 51.663 -25.689 1.00 112.84 478 ASP A O 1
ATOM 6354 N N . ASP B 1 409 ? 23.953 50.387 -24.817 1.00 113.36 479 ASP A N 1
ATOM 6355 C CA . ASP B 1 409 ? 23.883 49.517 -25.985 1.00 114.32 479 ASP A CA 1
ATOM 6356 C C . ASP B 1 409 ? 23.373 50.261 -27.231 1.00 111.63 479 ASP A C 1
ATOM 6357 O O . ASP B 1 409 ? 23.903 50.062 -28.325 1.00 112.47 479 ASP A O 1
ATOM 6362 N N . GLU B 1 410 ? 22.377 51.134 -27.066 1.00 109.39 480 GLU A N 1
ATOM 6363 C CA . GLU B 1 410 ? 21.770 51.824 -28.213 1.00 106.61 480 GLU A CA 1
ATOM 6364 C C . GLU B 1 410 ? 22.628 52.971 -28.727 1.00 107.32 480 GLU A C 1
ATOM 6365 O O . GLU B 1 410 ? 22.573 53.286 -29.915 1.00 107.66 480 GLU A O 1
ATOM 6371 N N . ASP B 1 411 ? 23.428 53.576 -27.854 1.00 109.48 481 ASP A N 1
ATOM 6372 C CA . ASP B 1 411 ? 24.400 54.587 -28.279 1.00 110.73 481 ASP A CA 1
ATOM 6373 C C . ASP B 1 411 ? 25.579 53.922 -29.011 1.00 114.69 481 ASP A C 1
ATOM 6374 O O . ASP B 1 411 ? 26.704 53.885 -28.523 1.00 117.63 481 ASP A O 1
ATOM 6379 N N . LEU B 1 412 ? 25.266 53.379 -30.191 1.00 114.89 482 LEU A N 1
ATOM 6380 C CA . LEU B 1 412 ? 26.233 52.937 -31.196 1.00 117.35 482 LEU A CA 1
ATOM 6381 C C . LEU B 1 412 ? 27.113 54.094 -31.653 1.00 118.47 482 LEU A C 1
ATOM 6382 O O . LEU B 1 412 ? 28.013 54.519 -30.931 1.00 120.52 482 LEU A O 1
ATOM 6387 N N . LYS C 1 13 ? 21.019 75.892 5.987 1.00 121.75 83 LYS C N 1
ATOM 6388 C CA . LYS C 1 13 ? 22.151 74.911 6.007 1.00 121.77 83 LYS C CA 1
ATOM 6389 C C . LYS C 1 13 ? 21.919 73.797 4.988 1.00 122.58 83 LYS C C 1
ATOM 6390 O O . LYS C 1 13 ? 22.732 73.610 4.077 1.00 125.90 83 LYS C O 1
ATOM 6396 N N . TYR C 1 14 ? 20.798 73.087 5.153 1.00 119.57 84 TYR C N 1
ATOM 6397 C CA . TYR C 1 14 ? 20.319 71.991 4.286 1.00 118.44 84 TYR C CA 1
ATOM 6398 C C . TYR C 1 14 ? 20.673 70.641 4.938 1.00 114.57 84 TYR C C 1
ATOM 6399 O O . TYR C 1 14 ? 21.385 70.629 5.944 1.00 112.55 84 TYR C O 1
ATOM 6408 N N . PRO C 1 15 ? 20.127 69.509 4.466 1.00 112.41 85 PRO C N 1
ATOM 6409 C CA . PRO C 1 15 ? 19.022 69.413 3.514 1.00 112.82 85 PRO C CA 1
ATOM 6410 C C . PRO C 1 15 ? 17.787 68.740 4.130 1.00 109.44 85 PRO C C 1
ATOM 6411 O O . PRO C 1 15 ? 17.863 68.195 5.228 1.00 107.79 85 PRO C O 1
ATOM 6415 N N . ILE C 1 16 ? 16.673 68.760 3.405 1.00 109.51 86 ILE C N 1
ATOM 6416 C CA . ILE C 1 16 ? 15.348 68.433 3.962 1.00 106.63 86 ILE C CA 1
ATOM 6417 C C . ILE C 1 16 ? 15.120 66.918 4.092 1.00 104.13 86 ILE C C 1
ATOM 6418 O O . ILE C 1 16 ? 15.338 66.165 3.153 1.00 106.12 86 ILE C O 1
ATOM 6423 N N . THR C 1 17 ? 14.694 66.475 5.271 1.00 100.55 87 THR C N 1
ATOM 6424 C CA . THR C 1 17 ? 14.481 65.047 5.538 1.00 98.42 87 THR C CA 1
ATOM 6425 C C . THR C 1 17 ? 13.040 64.629 5.237 1.00 98.73 87 THR C C 1
ATOM 6426 O O . THR C 1 17 ? 12.126 65.464 5.182 1.00 98.54 87 THR C O 1
ATOM 6430 N N . ASP C 1 18 ? 12.846 63.324 5.055 1.00 99.29 88 ASP C N 1
ATOM 6431 C CA . ASP C 1 18 ? 11.519 62.749 4.811 1.00 99.80 88 ASP C CA 1
ATOM 6432 C C . ASP C 1 18 ? 10.512 63.112 5.898 1.00 98.07 88 ASP C C 1
ATOM 6433 O O . ASP C 1 18 ? 9.347 63.332 5.601 1.00 98.19 88 ASP C O 1
ATOM 6438 N N . PHE C 1 19 ? 10.968 63.156 7.150 1.00 96.76 89 PHE C N 1
ATOM 6439 C CA . PHE C 1 19 ? 10.105 63.462 8.282 1.00 94.83 89 PHE C CA 1
ATOM 6440 C C . PHE C 1 19 ? 9.715 64.938 8.337 1.00 95.15 89 PHE C C 1
ATOM 6441 O O . PHE C 1 19 ? 8.588 65.276 8.713 1.00 94.78 89 PHE C O 1
ATOM 6449 N N . GLU C 1 20 ? 10.648 65.813 7.965 1.00 95.61 90 GLU C N 1
ATOM 6450 C CA . GLU C 1 20 ? 10.394 67.248 7.938 1.00 96.07 90 GLU C CA 1
ATOM 6451 C C . GLU C 1 20 ? 9.453 67.641 6.790 1.00 98.98 90 GLU C C 1
ATOM 6452 O O . GLU C 1 20 ? 8.804 68.686 6.870 1.00 99.66 90 GLU C O 1
ATOM 6458 N N . LYS C 1 21 ? 9.386 66.826 5.727 1.00 100.58 91 LYS C N 1
ATOM 6459 C CA . LYS C 1 21 ? 8.389 67.035 4.662 1.00 102.35 91 LYS C CA 1
ATOM 6460 C C . LYS C 1 21 ? 6.996 66.572 5.113 1.00 101.25 91 LYS C C 1
ATOM 6461 O O . LYS C 1 21 ? 6.002 67.224 4.818 1.00 102.29 91 LYS C O 1
ATOM 6467 N N . TYR C 1 22 ? 6.930 65.449 5.824 1.00 99.37 92 TYR C N 1
ATOM 6468 C CA . TYR C 1 22 ? 5.656 64.949 6.356 1.00 98.87 92 TYR C CA 1
ATOM 6469 C C . TYR C 1 22 ? 5.091 65.925 7.386 1.00 98.06 92 TYR C C 1
ATOM 6470 O O . TYR C 1 22 ? 3.885 66.208 7.382 1.00 98.96 92 TYR C O 1
ATOM 6479 N N . LEU C 1 23 ? 5.956 66.458 8.254 1.00 96.59 93 LEU C N 1
ATOM 6480 C CA . LEU C 1 23 ? 5.460 67.343 9.307 1.00 96.36 93 LEU C CA 1
ATOM 6481 C C . LEU C 1 23 ? 5.293 68.785 8.810 1.00 97.86 93 LEU C C 1
ATOM 6482 O O . LEU C 1 23 ? 4.493 69.531 9.373 1.00 97.21 93 LEU C O 1
ATOM 6487 N N . GLN C 1 24 ? 5.981 69.167 7.738 1.00 100.07 94 GLN C N 1
ATOM 6488 C CA . GLN C 1 24 ? 5.642 70.421 7.061 1.00 102.85 94 GLN C CA 1
ATOM 6489 C C . GLN C 1 24 ? 4.325 70.312 6.282 1.00 104.58 94 GLN C C 1
ATOM 6490 O O . GLN C 1 24 ? 3.690 71.310 6.019 1.00 105.74 94 GLN C O 1
ATOM 6496 N N . ASP C 1 25 ? 3.917 69.104 5.921 1.00 104.68 95 ASP C N 1
ATOM 6497 C CA . ASP C 1 25 ? 2.632 68.890 5.241 1.00 107.01 95 ASP C CA 1
ATOM 6498 C C . ASP C 1 25 ? 1.447 69.058 6.192 1.00 106.79 95 ASP C C 1
ATOM 6499 O O . ASP C 1 25 ? 0.440 69.641 5.813 1.00 108.46 95 ASP C O 1
ATOM 6504 N N . ILE C 1 26 ? 1.572 68.557 7.417 1.00 105.38 96 ILE C N 1
ATOM 6505 C CA . ILE C 1 26 ? 0.563 68.801 8.465 1.00 105.23 96 ILE C CA 1
ATOM 6506 C C . ILE C 1 26 ? 0.293 70.307 8.630 1.00 106.66 96 ILE C C 1
ATOM 6507 O O . ILE C 1 26 ? -0.856 70.725 8.839 1.00 107.75 96 ILE C O 1
ATOM 6512 N N . THR C 1 27 ? 1.344 71.119 8.526 1.00 106.50 97 THR C N 1
ATOM 6513 C CA . THR C 1 27 ? 1.207 72.557 8.723 1.00 107.31 97 THR C CA 1
ATOM 6514 C C . THR C 1 27 ? 0.531 73.235 7.531 1.00 110.14 97 THR C C 1
ATOM 6515 O O . THR C 1 27 ? -0.139 74.245 7.697 1.00 111.39 97 THR C O 1
ATOM 6519 N N . LYS C 1 28 ? 0.711 72.681 6.336 1.00 111.53 98 LYS C N 1
ATOM 6520 C CA . LYS C 1 28 ? 0.080 73.223 5.131 1.00 114.71 98 LYS C CA 1
ATOM 6521 C C . LYS C 1 28 ? -1.431 73.018 5.169 1.00 115.33 98 LYS C C 1
ATOM 6522 O O . LYS C 1 28 ? -2.199 73.936 4.876 1.00 117.09 98 LYS C O 1
ATOM 6528 N N . VAL C 1 29 ? -1.837 71.811 5.550 1.00 113.88 99 VAL C N 1
ATOM 6529 C CA . VAL C 1 29 ? -3.242 71.389 5.496 1.00 114.93 99 VAL C CA 1
ATOM 6530 C C . VAL C 1 29 ? -4.036 71.896 6.707 1.00 113.99 99 VAL C C 1
ATOM 6531 O O . VAL C 1 29 ? -5.149 72.406 6.544 1.00 116.02 99 VAL C O 1
ATOM 6535 N N . ARG C 1 30 ? -3.463 71.765 7.910 1.00 111.13 100 ARG C N 1
ATOM 6536 C CA . ARG C 1 30 ? -4.164 72.090 9.151 1.00 109.73 100 ARG C CA 1
ATOM 6537 C C . ARG C 1 30 ? -3.688 73.387 9.817 1.00 109.46 100 ARG C C 1
ATOM 6538 O O . ARG C 1 30 ? -4.261 73.810 10.819 1.00 109.35 100 ARG C O 1
ATOM 6546 N N . GLY C 1 31 ? -2.664 74.031 9.261 1.00 109.55 101 GLY C N 1
ATOM 6547 C CA . GLY C 1 31 ? -2.079 75.225 9.887 1.00 109.09 101 GLY C CA 1
ATOM 6548 C C . GLY C 1 31 ? -1.073 74.850 10.967 1.00 105.87 101 GLY C C 1
ATOM 6549 O O . GLY C 1 31 ? -0.938 73.670 11.308 1.00 103.37 101 GLY C O 1
ATOM 6550 N N . PRO C 1 32 ? -0.362 75.848 11.521 1.00 105.31 102 PRO C N 1
ATOM 6551 C CA . PRO C 1 32 ? 0.685 75.559 12.506 1.00 102.58 102 PRO C CA 1
ATOM 6552 C C . PRO C 1 32 ? 0.198 74.664 13.645 1.00 100.09 102 PRO C C 1
ATOM 6553 O O . PRO C 1 32 ? -0.850 74.935 14.242 1.00 99.81 102 PRO C O 1
ATOM 6557 N N . MET C 1 33 ? 0.965 73.604 13.918 1.00 98.36 103 MET C N 1
ATOM 6558 C CA . MET C 1 33 ? 0.607 72.563 14.898 1.00 95.87 103 MET C CA 1
ATOM 6559 C C . MET C 1 33 ? 1.061 72.958 16.294 1.00 93.78 103 MET C C 1
ATOM 6560 O O . MET C 1 33 ? 1.928 73.827 16.451 1.00 93.79 103 MET C O 1
ATOM 6565 N N . SER C 1 34 ? 0.489 72.315 17.309 1.00 91.55 104 SER C N 1
ATOM 6566 C CA . SER C 1 34 ? 0.897 72.585 18.689 1.00 89.35 104 SER C CA 1
ATOM 6567 C C . SER C 1 34 ? 2.210 71.868 18.994 1.00 86.30 104 SER C C 1
ATOM 6568 O O . SER C 1 34 ? 2.568 70.887 18.326 1.00 85.40 104 SER C O 1
ATOM 6571 N N . ILE C 1 35 ? 2.924 72.384 19.998 1.00 84.58 105 ILE C N 1
ATOM 6572 C CA . ILE C 1 35 ? 4.139 71.746 20.501 1.00 82.34 105 ILE C CA 1
ATOM 6573 C C . ILE C 1 35 ? 3.811 70.306 20.897 1.00 80.44 105 ILE C C 1
ATOM 6574 O O . ILE C 1 35 ? 4.614 69.399 20.712 1.00 78.67 105 ILE C O 1
ATOM 6579 N N . ASP C 1 36 ? 2.613 70.121 21.444 1.00 80.53 106 ASP C N 1
ATOM 6580 C CA . ASP C 1 36 ? 2.068 68.808 21.794 1.00 78.93 106 ASP C CA 1
ATOM 6581 C C . ASP C 1 36 ? 2.021 67.884 20.586 1.00 78.17 106 ASP C C 1
ATOM 6582 O O . ASP C 1 36 ? 2.537 66.770 20.646 1.00 75.95 106 ASP C O 1
ATOM 6587 N N . THR C 1 37 ? 1.406 68.350 19.498 1.00 79.53 107 THR C N 1
ATOM 6588 C CA . THR C 1 37 ? 1.344 67.560 18.273 1.00 79.64 107 THR C CA 1
ATOM 6589 C C . THR C 1 37 ? 2.750 67.317 17.749 1.00 78.74 107 THR C C 1
ATOM 6590 O O . THR C 1 37 ? 3.072 66.196 17.333 1.00 78.09 107 THR C O 1
ATOM 6594 N N . PHE C 1 38 ? 3.579 68.362 17.784 1.00 78.86 108 PHE C N 1
ATOM 6595 C CA . PHE C 1 38 ? 4.964 68.256 17.329 1.00 79.24 108 PHE C CA 1
ATOM 6596 C C . PHE C 1 38 ? 5.753 67.158 18.063 1.00 78.48 108 PHE C C 1
ATOM 6597 O O . PHE C 1 38 ? 6.403 66.339 17.414 1.00 79.03 108 PHE C O 1
ATOM 6605 N N . ILE C 1 39 ? 5.694 67.139 19.397 1.00 78.12 109 ILE C N 1
ATOM 6606 C CA . ILE C 1 39 ? 6.427 66.146 20.191 1.00 76.99 109 ILE C CA 1
ATOM 6607 C C . ILE C 1 39 ? 5.828 64.753 19.989 1.00 77.28 109 ILE C C 1
ATOM 6608 O O . ILE C 1 39 ? 6.565 63.770 19.867 1.00 76.37 109 ILE C O 1
ATOM 6613 N N . LYS C 1 40 ? 4.494 64.683 19.965 1.00 79.13 110 LYS C N 1
ATOM 6614 C CA . LYS C 1 40 ? 3.766 63.440 19.698 1.00 80.10 110 LYS C CA 1
ATOM 6615 C C . LYS C 1 40 ? 4.281 62.775 18.422 1.00 81.33 110 LYS C C 1
ATOM 6616 O O . LYS C 1 40 ? 4.517 61.563 18.391 1.00 80.66 110 LYS C O 1
ATOM 6622 N N . GLU C 1 41 ? 4.457 63.581 17.376 1.00 83.72 111 GLU C N 1
ATOM 6623 C CA . GLU C 1 41 ? 4.971 63.086 16.104 1.00 85.36 111 GLU C CA 1
ATOM 6624 C C . GLU C 1 41 ? 6.435 62.650 16.203 1.00 84.92 111 GLU C C 1
ATOM 6625 O O . GLU C 1 41 ? 6.783 61.547 15.788 1.00 85.00 111 GLU C O 1
ATOM 6631 N N . VAL C 1 42 ? 7.285 63.513 16.755 1.00 84.48 112 VAL C N 1
ATOM 6632 C CA . VAL C 1 42 ? 8.730 63.253 16.820 1.00 84.35 112 VAL C CA 1
ATOM 6633 C C . VAL C 1 42 ? 9.058 61.956 17.557 1.00 83.79 112 VAL C C 1
ATOM 6634 O O . VAL C 1 42 ? 9.938 61.214 17.127 1.00 83.25 112 VAL C O 1
ATOM 6638 N N . LEU C 1 43 ? 8.346 61.692 18.653 1.00 84.18 113 LEU C N 1
ATOM 6639 C CA . LEU C 1 43 ? 8.619 60.529 19.493 1.00 83.98 113 LEU C CA 1
ATOM 6640 C C . LEU C 1 43 ? 7.871 59.271 19.057 1.00 85.12 113 LEU C C 1
ATOM 6641 O O . LEU C 1 43 ? 8.481 58.198 18.985 1.00 84.81 113 LEU C O 1
ATOM 6646 N N . THR C 1 44 ? 6.566 59.402 18.784 1.00 86.71 114 THR C N 1
ATOM 6647 C CA . THR C 1 44 ? 5.691 58.231 18.617 1.00 88.01 114 THR C CA 1
ATOM 6648 C C . THR C 1 44 ? 5.072 58.073 17.234 1.00 91.48 114 THR C C 1
ATOM 6649 O O . THR C 1 44 ? 4.149 57.272 17.049 1.00 92.81 114 THR C O 1
ATOM 6653 N N . ASN C 1 45 ? 5.576 58.797 16.242 1.00 94.35 115 ASN C N 1
ATOM 6654 C CA . ASN C 1 45 ? 5.142 58.553 14.871 1.00 96.94 115 ASN C CA 1
ATOM 6655 C C . ASN C 1 45 ? 5.639 57.168 14.444 1.00 98.49 115 ASN C C 1
ATOM 6656 O O . ASN C 1 45 ? 6.823 56.871 14.608 1.00 98.08 115 ASN C O 1
ATOM 6661 N N . PRO C 1 46 ? 4.741 56.327 13.895 1.00 101.08 116 PRO C N 1
ATOM 6662 C CA . PRO C 1 46 ? 5.103 54.931 13.650 1.00 101.10 116 PRO C CA 1
ATOM 6663 C C . PRO C 1 46 ? 5.995 54.622 12.441 1.00 101.38 116 PRO C C 1
ATOM 6664 O O . PRO C 1 46 ? 6.178 53.436 12.145 1.00 102.39 116 PRO C O 1
ATOM 6668 N N . LYS C 1 47 ? 6.529 55.621 11.738 1.00 100.78 117 LYS C N 1
ATOM 6669 C CA . LYS C 1 47 ? 7.694 55.419 10.866 1.00 101.18 117 LYS C CA 1
ATOM 6670 C C . LYS C 1 47 ? 8.944 56.093 11.448 1.00 99.75 117 LYS C C 1
ATOM 6671 O O . LYS C 1 47 ? 10.036 55.547 11.481 1.00 99.42 117 LYS C O 1
ATOM 6677 N N . TYR C 1 48 ? 8.729 57.332 11.882 1.00 99.08 118 TYR C N 1
ATOM 6678 C CA . TYR C 1 48 ? 9.792 58.307 12.093 1.00 98.21 118 TYR C CA 1
ATOM 6679 C C . TYR C 1 48 ? 10.080 58.606 13.555 1.00 96.77 118 TYR C C 1
ATOM 6680 O O . TYR C 1 48 ? 11.047 59.312 13.862 1.00 95.94 118 TYR C O 1
ATOM 6689 N N . GLY C 1 49 ? 9.257 58.074 14.461 1.00 97.71 119 GLY C N 1
ATOM 6690 C CA . GLY C 1 49 ? 9.369 58.355 15.885 1.00 97.34 119 GLY C CA 1
ATOM 6691 C C . GLY C 1 49 ? 10.721 57.972 16.467 1.00 98.22 119 GLY C C 1
ATOM 6692 O O . GLY C 1 49 ? 11.286 56.925 16.111 1.00 99.55 119 GLY C O 1
ATOM 6693 N N . TYR C 1 50 ? 11.240 58.814 17.361 1.00 99.39 120 TYR C N 1
ATOM 6694 C CA . TYR C 1 50 ? 12.524 58.554 18.008 1.00 100.13 120 TYR C CA 1
ATOM 6695 C C . TYR C 1 50 ? 12.491 57.214 18.732 1.00 100.84 120 TYR C C 1
ATOM 6696 O O . TYR C 1 50 ? 13.391 56.392 18.586 1.00 99.79 120 TYR C O 1
ATOM 6705 N N . TYR C 1 51 ? 11.475 57.018 19.520 1.00 103.58 121 TYR C N 1
ATOM 6706 C CA . TYR C 1 51 ? 11.387 55.768 20.164 1.00 105.84 121 TYR C CA 1
ATOM 6707 C C . TYR C 1 51 ? 10.963 55.053 18.910 1.00 108.68 121 TYR C C 1
ATOM 6708 O O . TYR C 1 51 ? 10.898 55.686 17.871 1.00 109.97 121 TYR C O 1
ATOM 6717 N N . MET C 1 52 ? 10.721 53.756 18.976 1.00 111.25 122 MET C N 1
ATOM 6718 C CA . MET C 1 52 ? 10.336 52.980 17.795 1.00 114.13 122 MET C CA 1
ATOM 6719 C C . MET C 1 52 ? 11.352 53.089 16.658 1.00 118.65 122 MET C C 1
ATOM 6720 O O . MET C 1 52 ? 10.998 53.406 15.531 1.00 120.65 122 MET C O 1
ATOM 6725 N N . ASN C 1 53 ? 12.613 52.818 16.961 1.00 121.31 123 ASN C N 1
ATOM 6726 C CA . ASN C 1 53 ? 13.664 52.892 15.965 1.00 124.46 123 ASN C CA 1
ATOM 6727 C C . ASN C 1 53 ? 14.953 52.292 16.500 1.00 126.83 123 ASN C C 1
ATOM 6728 O O . ASN C 1 53 ? 15.524 51.401 15.890 1.00 128.39 123 ASN C O 1
ATOM 6733 N N . LYS C 1 54 ? 15.400 52.782 17.648 1.00 127.92 124 LYS C N 1
ATOM 6734 C CA . LYS C 1 54 ? 16.634 52.311 18.276 1.00 129.99 124 LYS C CA 1
ATOM 6735 C C . LYS C 1 54 ? 17.806 52.265 17.304 1.00 134.26 124 LYS C C 1
ATOM 6736 O O . LYS C 1 54 ? 17.686 52.717 16.172 1.00 137.00 124 LYS C O 1
ATOM 6742 N N . ASP C 1 55 ? 18.941 51.730 17.749 1.00 135.70 125 ASP C N 1
ATOM 6743 C CA . ASP C 1 55 ? 20.122 51.689 16.896 1.00 137.26 125 ASP C CA 1
ATOM 6744 C C . ASP C 1 55 ? 21.343 51.119 17.582 1.00 139.30 125 ASP C C 1
ATOM 6745 O O . ASP C 1 55 ? 21.362 50.891 18.784 1.00 139.81 125 ASP C O 1
ATOM 6750 N N . VAL C 1 56 ? 22.368 50.908 16.762 1.00 30.00 126 VAL C N 1
ATOM 6751 C CA . VAL C 1 56 ? 23.681 50.407 17.185 1.00 30.00 126 VAL C CA 1
ATOM 6752 C C . VAL C 1 56 ? 23.768 49.113 18.032 1.00 30.00 126 VAL C C 1
ATOM 6753 O O . VAL C 1 56 ? 24.077 49.158 19.226 1.00 30.00 126 VAL C O 1
ATOM 6757 N N . PHE C 1 57 ? 23.515 47.971 17.392 1.00 143.13 127 PHE C N 1
ATOM 6758 C CA . PHE C 1 57 ? 23.588 46.638 18.021 1.00 143.69 127 PHE C CA 1
ATOM 6759 C C . PHE C 1 57 ? 22.897 46.485 19.360 1.00 143.36 127 PHE C C 1
ATOM 6760 O O . PHE C 1 57 ? 22.314 47.430 19.881 1.00 143.62 127 PHE C O 1
ATOM 6768 N N . GLY C 1 58 ? 22.988 45.273 19.909 1.00 142.79 128 GLY C N 1
ATOM 6769 C CA . GLY C 1 58 ? 22.393 44.934 21.190 1.00 141.27 128 GLY C CA 1
ATOM 6770 C C . GLY C 1 58 ? 23.357 44.947 22.366 1.00 140.94 128 GLY C C 1
ATOM 6771 O O . GLY C 1 58 ? 23.525 43.936 23.045 1.00 139.90 128 GLY C O 1
ATOM 6772 N N . LYS C 1 59 ? 23.984 46.097 22.606 1.00 140.73 129 LYS C N 1
ATOM 6773 C CA . LYS C 1 59 ? 24.916 46.274 23.718 1.00 139.41 129 LYS C CA 1
ATOM 6774 C C . LYS C 1 59 ? 25.763 47.527 23.576 1.00 139.17 129 LYS C C 1
ATOM 6775 O O . LYS C 1 59 ? 26.909 47.453 23.133 1.00 139.31 129 LYS C O 1
ATOM 6781 N N . GLY C 1 60 ? 25.193 48.671 23.961 1.00 137.43 130 GLY C N 1
ATOM 6782 C CA . GLY C 1 60 ? 25.891 49.949 23.894 1.00 137.03 130 GLY C CA 1
ATOM 6783 C C . GLY C 1 60 ? 25.059 51.176 23.554 1.00 134.81 130 GLY C C 1
ATOM 6784 O O . GLY C 1 60 ? 24.040 51.072 22.883 1.00 134.07 130 GLY C O 1
ATOM 6785 N N . GLY C 1 61 ? 25.509 52.339 24.020 1.00 133.59 131 GLY C N 1
ATOM 6786 C CA . GLY C 1 61 ? 24.835 53.605 23.770 1.00 133.14 131 GLY C CA 1
ATOM 6787 C C . GLY C 1 61 ? 24.040 54.110 24.958 1.00 130.87 131 GLY C C 1
ATOM 6788 O O . GLY C 1 61 ? 24.399 55.087 25.602 1.00 130.54 131 GLY C O 1
ATOM 6789 N N . ASP C 1 62 ? 22.937 53.430 25.238 1.00 128.45 132 ASP C N 1
ATOM 6790 C CA . ASP C 1 62 ? 22.092 53.754 26.372 1.00 125.02 132 ASP C CA 1
ATOM 6791 C C . ASP C 1 62 ? 21.842 55.235 26.575 1.00 121.85 132 ASP C C 1
ATOM 6792 O O . ASP C 1 62 ? 22.033 56.044 25.678 1.00 120.94 132 ASP C O 1
ATOM 6797 N N . PHE C 1 63 ? 21.407 55.552 27.789 1.00 118.96 133 PHE C N 1
ATOM 6798 C CA . PHE C 1 63 ? 21.106 56.897 28.238 1.00 117.00 133 PHE C CA 1
ATOM 6799 C C . PHE C 1 63 ? 21.459 57.071 29.697 1.00 113.17 133 PHE C C 1
ATOM 6800 O O . PHE C 1 63 ? 22.069 58.053 30.052 1.00 114.15 133 PHE C O 1
ATOM 6808 N N . ILE C 1 64 ? 21.075 56.134 30.554 1.00 109.04 134 ILE C N 1
ATOM 6809 C CA . ILE C 1 64 ? 21.395 56.291 32.001 1.00 105.89 134 ILE C CA 1
ATOM 6810 C C . ILE C 1 64 ? 20.265 56.887 32.871 1.00 100.22 134 ILE C C 1
ATOM 6811 O O . ILE C 1 64 ? 20.182 58.095 33.071 1.00 99.23 134 ILE C O 1
ATOM 6816 N N . THR C 1 65 ? 19.468 56.000 33.453 1.00 94.64 135 THR C N 1
ATOM 6817 C CA . THR C 1 65 ? 18.369 56.376 34.340 1.00 90.87 135 THR C CA 1
ATOM 6818 C C . THR C 1 65 ? 18.543 55.763 35.740 1.00 87.49 135 THR C C 1
ATOM 6819 O O . THR C 1 65 ? 19.440 54.938 35.952 1.00 86.48 135 THR C O 1
ATOM 6823 N N . ALA C 1 66 ? 17.688 56.172 36.681 1.00 83.77 136 ALA C N 1
ATOM 6824 C CA . ALA C 1 66 ? 17.817 55.782 38.096 1.00 81.97 136 ALA C CA 1
ATOM 6825 C C . ALA C 1 66 ? 17.920 54.268 38.331 1.00 80.55 136 ALA C C 1
ATOM 6826 O O 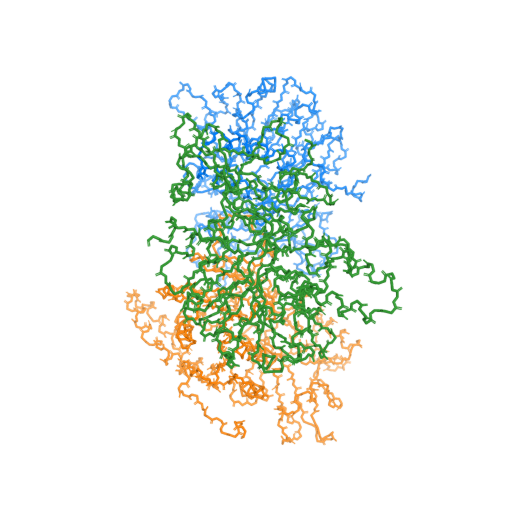. ALA C 1 66 ? 18.753 53.832 39.125 1.00 81.49 136 ALA C O 1
ATOM 6828 N N . PRO C 1 67 ? 17.067 53.465 37.662 1.00 78.26 137 PRO C N 1
ATOM 6829 C CA . PRO C 1 67 ? 17.188 52.003 37.731 1.00 77.66 137 PRO C CA 1
ATOM 6830 C C . PRO C 1 67 ? 18.524 51.464 37.217 1.00 77.64 137 PRO C C 1
ATOM 6831 O O . PRO C 1 67 ? 19.051 50.497 37.774 1.00 77.79 137 PRO C O 1
ATOM 6835 N N . GLU C 1 68 ? 19.057 52.094 36.178 1.00 78.78 138 GLU C N 1
ATOM 6836 C CA . GLU C 1 68 ? 20.313 51.664 35.567 1.00 79.90 138 GLU C CA 1
ATOM 6837 C C . GLU C 1 68 ? 21.515 52.042 36.425 1.00 79.47 138 GLU C C 1
ATOM 6838 O O . GLU C 1 68 ? 22.564 51.418 36.300 1.00 80.97 138 GLU C O 1
ATOM 6844 N N . VAL C 1 69 ? 21.373 53.055 37.279 1.00 77.82 139 VAL C N 1
ATOM 6845 C CA . VAL C 1 69 ? 22.454 53.463 38.177 1.00 77.92 139 VAL C CA 1
ATOM 6846 C C . VAL C 1 69 ? 22.693 52.422 39.267 1.00 77.00 139 VAL C C 1
ATOM 6847 O O . VAL C 1 69 ? 23.832 52.133 39.610 1.00 78.93 139 VAL C O 1
ATOM 6851 N N . SER C 1 70 ? 21.619 51.874 39.827 1.00 74.86 140 SER C N 1
ATOM 6852 C CA . SER C 1 70 ? 21.720 51.098 41.043 1.00 74.61 140 SER C CA 1
ATOM 6853 C C . SER C 1 70 ? 20.513 50.199 41.182 1.00 74.32 140 SER C C 1
ATOM 6854 O O . SER C 1 70 ? 19.375 50.660 41.019 1.00 73.62 140 SER C O 1
ATOM 6857 N N . GLN C 1 71 ? 20.769 48.923 41.481 1.00 74.53 141 GLN C N 1
ATOM 6858 C CA . GLN C 1 71 ? 19.735 47.997 41.969 1.00 74.71 141 GLN C CA 1
ATOM 6859 C C . GLN C 1 71 ? 19.046 48.535 43.239 1.00 74.02 141 GLN C C 1
ATOM 6860 O O . GLN C 1 71 ? 17.887 48.195 43.518 1.00 73.99 141 GLN C O 1
ATOM 6866 N N . LEU C 1 72 ? 19.781 49.345 44.007 1.00 73.52 142 LEU C N 1
ATOM 6867 C CA . LEU C 1 72 ? 19.240 50.038 45.182 1.00 73.78 142 LEU C CA 1
ATOM 6868 C C . LEU C 1 72 ? 17.953 50.766 44.870 1.00 72.23 142 LEU C C 1
ATOM 6869 O O . LEU C 1 72 ? 17.048 50.805 45.710 1.00 72.28 142 LEU C O 1
ATOM 6874 N N . PHE C 1 73 ? 17.877 51.367 43.686 1.00 69.99 143 PHE C N 1
ATOM 6875 C CA . PHE C 1 73 ? 16.679 52.087 43.303 1.00 68.62 143 PHE C CA 1
ATOM 6876 C C . PHE C 1 73 ? 15.509 51.116 43.212 1.00 67.17 143 PHE C C 1
ATOM 6877 O O . PHE C 1 73 ? 14.506 51.281 43.905 1.00 68.01 143 PHE C O 1
ATOM 6885 N N . GLY C 1 74 ? 15.656 50.088 42.388 1.00 65.63 144 GLY C N 1
ATOM 6886 C CA . GLY C 1 74 ? 14.594 49.105 42.202 1.00 64.70 144 GLY C CA 1
ATOM 6887 C C . GLY C 1 74 ? 14.157 48.428 43.481 1.00 64.71 144 GLY C C 1
ATOM 6888 O O . GLY C 1 74 ? 12.969 48.141 43.662 1.00 64.55 144 GLY C O 1
ATOM 6889 N N . GLU C 1 75 ? 15.111 48.185 44.377 1.00 65.00 145 GLU C N 1
ATOM 6890 C CA . GLU C 1 75 ? 14.809 47.575 45.671 1.00 65.26 145 GLU C CA 1
ATOM 6891 C C . GLU C 1 75 ? 13.947 48.464 46.567 1.00 64.94 145 GLU C C 1
ATOM 6892 O O . GLU C 1 75 ? 13.003 47.987 47.194 1.00 65.40 145 GLU C O 1
ATOM 6898 N N . MET C 1 76 ? 14.252 49.753 46.607 1.00 64.75 146 MET C N 1
ATOM 6899 C CA . MET C 1 76 ? 13.447 50.690 47.387 1.00 65.72 146 MET C CA 1
ATOM 6900 C C . MET C 1 76 ? 12.025 50.802 46.832 1.00 65.12 146 MET C C 1
ATOM 6901 O O . MET C 1 76 ? 11.060 50.780 47.608 1.00 65.70 146 MET C O 1
ATOM 6906 N N . ILE C 1 77 ? 11.899 50.900 45.505 1.00 63.37 147 ILE C N 1
ATOM 6907 C CA . ILE C 1 77 ? 10.587 50.936 44.862 1.00 62.88 147 ILE C CA 1
ATOM 6908 C C . ILE C 1 77 ? 9.802 49.663 45.187 1.00 63.10 147 ILE C C 1
ATOM 6909 O O . ILE C 1 77 ? 8.583 49.708 45.381 1.00 62.91 147 ILE C O 1
ATOM 6914 N N . GLY C 1 78 ? 10.511 48.535 45.229 1.00 63.39 148 GLY C N 1
ATOM 6915 C CA . GLY C 1 78 ? 9.927 47.265 45.631 1.00 64.86 148 GLY C CA 1
ATOM 6916 C C . GLY C 1 78 ? 9.429 47.259 47.072 1.00 66.94 148 GLY C C 1
ATOM 6917 O O . GLY C 1 78 ? 8.331 46.742 47.361 1.00 67.83 148 GLY C O 1
ATOM 6918 N N . ILE C 1 79 ? 10.218 47.832 47.985 1.00 67.90 149 ILE C N 1
ATOM 6919 C CA . ILE C 1 79 ? 9.786 47.947 49.380 1.00 69.61 149 ILE C CA 1
ATOM 6920 C C . ILE C 1 79 ? 8.533 48.825 49.461 1.00 70.34 149 ILE C C 1
ATOM 6921 O O . ILE C 1 79 ? 7.635 48.569 50.269 1.00 71.81 149 ILE C O 1
ATOM 6926 N N . TRP C 1 80 ? 8.478 49.856 48.624 1.00 69.68 150 TRP C N 1
ATOM 6927 C CA . TRP C 1 80 ? 7.306 50.716 48.567 1.00 70.48 150 TRP C CA 1
ATOM 6928 C C . TRP C 1 80 ? 6.058 49.956 48.108 1.00 70.62 150 TRP C C 1
ATOM 6929 O O . TRP C 1 80 ? 4.989 50.097 48.696 1.00 70.47 150 TRP C O 1
ATOM 6940 N N . CYS C 1 81 ? 6.196 49.162 47.053 1.00 70.91 151 CYS C N 1
ATOM 6941 C CA . CYS C 1 81 ? 5.083 48.342 46.568 1.00 72.08 151 CYS C CA 1
ATOM 6942 C C . CYS C 1 81 ? 4.537 47.430 47.662 1.00 74.30 151 CYS C C 1
ATOM 6943 O O . CYS C 1 81 ? 3.320 47.293 47.805 1.00 75.04 151 CYS C O 1
ATOM 6946 N N . VAL C 1 82 ? 5.435 46.811 48.428 1.00 75.70 152 VAL C N 1
ATOM 6947 C CA . VAL C 1 82 ? 5.020 45.871 49.467 1.00 78.09 152 VAL C CA 1
ATOM 6948 C C . VAL C 1 82 ? 4.381 46.612 50.641 1.00 79.10 152 VAL C C 1
ATOM 6949 O O . VAL C 1 82 ? 3.309 46.240 51.115 1.00 80.24 152 VAL C O 1
ATOM 6953 N N . ALA C 1 83 ? 5.037 47.674 51.090 1.00 78.35 153 ALA C N 1
ATOM 6954 C CA . ALA C 1 83 ? 4.522 48.490 52.181 1.00 79.23 153 ALA C CA 1
ATOM 6955 C C . ALA C 1 83 ? 3.146 49.060 51.844 1.00 79.65 153 ALA C C 1
ATOM 6956 O O . ALA C 1 83 ? 2.257 49.067 52.690 1.00 81.80 153 ALA C O 1
ATOM 6958 N N . THR C 1 84 ? 2.977 49.527 50.607 1.00 78.74 154 THR C N 1
ATOM 6959 C CA . THR C 1 84 ? 1.701 50.086 50.143 1.00 78.85 154 THR C CA 1
ATOM 6960 C C . THR C 1 84 ? 0.619 49.002 50.056 1.00 79.62 154 THR C C 1
ATOM 6961 O O . THR C 1 84 ? -0.528 49.214 50.462 1.00 80.99 154 THR C O 1
ATOM 6965 N N . TRP C 1 85 ? 0.993 47.841 49.532 1.00 78.78 155 TRP C N 1
ATOM 6966 C CA . TRP C 1 85 ? 0.116 46.675 49.540 1.00 79.67 155 TRP C CA 1
ATOM 6967 C C . TRP C 1 85 ? -0.348 46.357 50.970 1.00 81.62 155 TRP C C 1
ATOM 6968 O O . TRP C 1 85 ? -1.533 46.085 51.197 1.00 82.76 155 TRP C O 1
ATOM 6979 N N . GLU C 1 86 ? 0.579 46.417 51.927 1.00 81.95 156 GLU C N 1
ATOM 6980 C CA . GLU C 1 86 ? 0.257 46.201 53.349 1.00 83.79 156 GLU C CA 1
ATOM 6981 C C . GLU C 1 86 ? -0.759 47.209 53.863 1.00 84.64 156 GLU C C 1
ATOM 6982 O O . GLU C 1 86 ? -1.728 46.827 54.517 1.00 86.84 156 GLU C O 1
ATOM 6988 N N . ALA C 1 87 ? -0.541 48.485 53.561 1.00 83.67 157 ALA C N 1
ATOM 6989 C CA . ALA C 1 87 ? -1.435 49.559 54.017 1.00 84.99 157 ALA C CA 1
ATOM 6990 C C . ALA C 1 87 ? -2.813 49.498 53.364 1.00 85.65 157 ALA C C 1
ATOM 6991 O O . ALA C 1 87 ? -3.801 49.922 53.957 1.00 87.77 157 ALA C O 1
ATOM 6993 N N . MET C 1 88 ? -2.872 48.996 52.134 1.00 84.59 158 MET C N 1
ATOM 6994 C CA . MET C 1 88 ? -4.143 48.767 51.452 1.00 85.27 158 MET C CA 1
ATOM 6995 C C . MET C 1 88 ? -4.948 47.624 52.084 1.00 88.04 158 MET C C 1
ATOM 6996 O O . MET C 1 88 ? -6.172 47.570 51.940 1.00 90.05 158 MET C O 1
ATOM 7001 N N . GLY C 1 89 ? -4.260 46.715 52.776 1.00 88.84 159 GLY C N 1
ATOM 7002 C CA . GLY C 1 89 ? -4.908 45.604 53.491 1.00 91.32 159 GLY C CA 1
ATOM 7003 C C . GLY C 1 89 ? -4.608 44.234 52.905 1.00 91.05 159 GLY C C 1
ATOM 7004 O O . GLY C 1 89 ? -5.450 43.337 52.950 1.00 91.89 159 GLY C O 1
ATOM 7005 N N . LYS C 1 90 ? -3.397 44.075 52.373 1.00 89.42 160 LYS C N 1
ATOM 7006 C CA . LYS C 1 90 ? -2.947 42.828 51.767 1.00 89.21 160 LYS C CA 1
ATOM 7007 C C . LYS C 1 90 ? -3.974 42.180 50.835 1.00 89.84 160 LYS C C 1
ATOM 7008 O O . LYS C 1 90 ? -4.328 41.019 51.039 1.00 91.32 160 LYS C O 1
ATOM 7014 N N . PRO C 1 91 ? -4.441 42.909 49.803 1.00 89.01 161 PRO C N 1
ATOM 7015 C CA . PRO C 1 91 ? -5.407 42.311 48.872 1.00 90.00 161 PRO C CA 1
ATOM 7016 C C . PRO C 1 91 ? -4.915 40.992 48.286 1.00 90.34 161 PRO C C 1
ATOM 7017 O O . PRO C 1 91 ? -3.720 40.833 48.021 1.00 88.46 161 PRO C O 1
ATOM 7021 N N . LYS C 1 92 ? -5.836 40.051 48.095 1.00 92.87 162 LYS C N 1
ATOM 7022 C CA . LYS C 1 92 ? -5.475 38.745 47.563 1.00 93.85 162 LYS C CA 1
ATOM 7023 C C . LYS C 1 92 ? -4.980 38.827 46.122 1.00 92.26 162 LYS C C 1
ATOM 7024 O O . LYS C 1 92 ? -4.094 38.060 45.740 1.00 92.03 162 LYS C O 1
ATOM 7030 N N . LYS C 1 93 ? -5.542 39.747 45.338 1.00 91.58 163 LYS C N 1
ATOM 7031 C CA . LYS C 1 93 ? -5.067 39.990 43.964 1.00 89.24 163 LYS C CA 1
ATOM 7032 C C . LYS C 1 93 ? -4.691 41.466 43.799 1.00 86.95 163 LYS C C 1
ATOM 7033 O O . LYS C 1 93 ? -5.453 42.360 44.186 1.00 88.00 163 LYS C O 1
ATOM 7039 N N . LEU C 1 94 ? -3.503 41.712 43.252 1.00 84.27 164 LEU C N 1
ATOM 7040 C CA . LEU C 1 94 ? -2.985 43.068 43.085 1.00 82.22 164 LEU C CA 1
ATOM 7041 C C . LEU C 1 94 ? -2.318 43.208 41.718 1.00 80.68 164 LEU C C 1
ATOM 7042 O O . LEU C 1 94 ? -1.544 42.339 41.310 1.00 80.74 164 LEU C O 1
ATOM 7047 N N . GLN C 1 95 ? -2.619 44.297 41.016 1.00 79.62 165 GLN C N 1
ATOM 7048 C CA . GLN C 1 95 ? -1.960 44.607 39.746 1.00 77.93 165 GLN C CA 1
ATOM 7049 C C . GLN C 1 95 ? -0.826 45.601 39.946 1.00 75.91 165 GLN C C 1
ATOM 7050 O O . GLN C 1 95 ? -0.935 46.531 40.749 1.00 75.32 165 GLN C O 1
ATOM 7056 N N . ILE C 1 96 ? 0.266 45.388 39.218 1.00 74.43 166 ILE C N 1
ATOM 7057 C CA . ILE C 1 96 ? 1.362 46.346 39.194 1.00 72.99 166 ILE C CA 1
ATOM 7058 C C . ILE C 1 96 ? 1.526 46.828 37.756 1.00 71.33 166 ILE C C 1
ATOM 7059 O O . ILE C 1 96 ? 1.832 46.033 36.871 1.00 70.53 166 ILE C O 1
ATOM 7064 N N . VAL C 1 97 ? 1.296 48.124 37.546 1.00 69.69 167 VAL C N 1
ATOM 7065 C CA . VAL C 1 97 ? 1.399 48.736 36.238 1.00 68.45 167 VAL C CA 1
ATOM 7066 C C . VAL C 1 97 ? 2.646 49.598 36.161 1.00 67.38 167 VAL C C 1
ATOM 7067 O O . VAL C 1 97 ? 2.862 50.429 37.028 1.00 67.67 167 VAL C O 1
ATOM 7071 N N . GLU C 1 98 ? 3.474 49.408 35.138 1.00 67.04 168 GLU C N 1
ATOM 7072 C CA . GLU C 1 98 ? 4.542 50.374 34.876 1.00 65.80 168 GLU C CA 1
ATOM 7073 C C . GLU C 1 98 ? 4.261 51.082 33.565 1.00 65.86 168 GLU C C 1
ATOM 7074 O O . GLU C 1 98 ? 3.953 50.441 32.563 1.00 66.59 168 GLU C O 1
ATOM 7080 N N . MET C 1 99 ? 4.354 52.406 33.601 1.00 65.62 169 MET C N 1
ATOM 7081 C CA . MET C 1 99 ? 4.260 53.238 32.419 1.00 65.76 169 MET C CA 1
ATOM 7082 C C . MET C 1 99 ? 5.682 53.475 31.924 1.00 64.69 169 MET C C 1
ATOM 7083 O O . MET C 1 99 ? 6.540 53.901 32.690 1.00 63.81 169 MET C O 1
ATOM 7088 N N . GLY C 1 100 ? 5.933 53.183 30.649 1.00 64.53 170 GLY C N 1
ATOM 7089 C CA . GLY C 1 100 ? 7.239 53.421 30.042 1.00 64.01 170 GLY C CA 1
ATOM 7090 C C . GLY C 1 100 ? 8.380 52.732 30.769 1.00 63.39 170 GLY C C 1
ATOM 7091 O O . GLY C 1 100 ? 9.263 53.402 31.312 1.00 64.60 170 GLY C O 1
ATOM 7092 N N . PRO C 1 101 ? 8.379 51.389 30.787 1.00 62.88 171 PRO C N 1
ATOM 7093 C CA . PRO C 1 101 ? 9.377 50.625 31.531 1.00 62.34 171 PRO C CA 1
ATOM 7094 C C . PRO C 1 101 ? 10.813 50.682 31.014 1.00 62.23 171 PRO C C 1
ATOM 7095 O O . PRO C 1 101 ? 11.716 50.267 31.718 1.00 62.60 171 PRO C O 1
ATOM 7099 N N . GLY C 1 102 ? 11.033 51.150 29.796 1.00 63.21 172 GLY C N 1
ATOM 7100 C CA . GLY C 1 102 ? 12.383 51.251 29.265 1.00 63.93 172 GLY C CA 1
ATOM 7101 C C . GLY C 1 102 ? 12.952 49.905 28.903 1.00 64.64 172 GLY C C 1
ATOM 7102 O O . GLY C 1 102 ? 12.383 49.209 28.068 1.00 66.23 172 GLY C O 1
ATOM 7103 N N . ARG C 1 103 ? 14.084 49.547 29.517 1.00 64.30 173 ARG C N 1
ATOM 7104 C CA . ARG C 1 103 ? 14.694 48.226 29.327 1.00 64.51 173 ARG C CA 1
ATOM 7105 C C . ARG C 1 103 ? 14.020 47.172 30.195 1.00 63.97 173 ARG C C 1
ATOM 7106 O O . ARG C 1 103 ? 14.297 45.989 30.048 1.00 64.27 173 ARG C O 1
ATOM 7114 N N . GLY C 1 104 ? 13.145 47.603 31.098 1.00 62.72 174 GLY C N 1
ATOM 7115 C CA . GLY C 1 104 ? 12.506 46.703 32.056 1.00 62.51 174 GLY C CA 1
ATOM 7116 C C . GLY C 1 104 ? 13.327 46.533 33.326 1.00 61.66 174 GLY C C 1
ATOM 7117 O O . GLY C 1 104 ? 12.958 45.762 34.208 1.00 61.81 174 GLY C O 1
ATOM 7118 N N . THR C 1 105 ? 14.424 47.279 33.420 1.00 60.59 175 THR C N 1
ATOM 7119 C CA . THR C 1 105 ? 15.378 47.143 34.502 1.00 60.77 175 THR C CA 1
ATOM 7120 C C . THR C 1 105 ? 14.730 47.351 35.872 1.00 61.07 175 THR C C 1
ATOM 7121 O O . THR C 1 105 ? 14.986 46.591 36.810 1.00 61.82 175 THR C O 1
ATOM 7125 N N . LEU C 1 106 ? 13.893 48.374 35.987 1.00 60.87 176 LEU C N 1
ATOM 7126 C CA . LEU C 1 106 ? 13.234 48.677 37.251 1.00 60.94 176 LEU C CA 1
ATOM 7127 C C . LEU C 1 106 ? 12.348 47.522 37.677 1.00 62.01 176 LEU C C 1
ATOM 7128 O O . LEU C 1 106 ? 12.380 47.104 38.832 1.00 62.96 176 LEU C O 1
ATOM 7133 N N . MET C 1 107 ? 11.542 47.029 36.746 1.00 62.53 177 MET C N 1
ATOM 7134 C CA . MET C 1 107 ? 10.620 45.938 37.037 1.00 63.66 177 MET C CA 1
ATOM 7135 C C . MET C 1 107 ? 11.392 44.671 37.408 1.00 63.70 177 MET C C 1
ATOM 7136 O O . MET C 1 107 ? 10.991 43.937 38.304 1.00 63.80 177 MET C O 1
ATOM 7141 N N . LYS C 1 108 ? 12.507 44.436 36.730 1.00 63.78 178 LYS C N 1
ATOM 7142 C CA . LYS C 1 108 ? 13.327 43.276 37.012 1.00 65.04 178 LYS C CA 1
ATOM 7143 C C . LYS C 1 108 ? 13.856 43.286 38.442 1.00 64.84 178 LYS C C 1
ATOM 7144 O O . LYS C 1 108 ? 13.879 42.246 39.102 1.00 65.86 178 LYS C O 1
ATOM 7150 N N . ASP C 1 109 ? 14.294 44.451 38.910 1.00 63.74 179 ASP C N 1
ATOM 7151 C CA . ASP C 1 109 ? 14.786 44.575 40.274 1.00 64.01 179 ASP C CA 1
ATOM 7152 C C . ASP C 1 109 ? 13.659 44.362 41.269 1.00 63.43 179 ASP C C 1
ATOM 7153 O O . ASP C 1 109 ? 13.849 43.718 42.289 1.00 64.25 179 ASP C O 1
ATOM 7158 N N . ILE C 1 110 ? 12.490 44.914 40.973 1.00 62.28 180 ILE C N 1
ATOM 7159 C CA . ILE C 1 110 ? 11.345 44.796 41.859 1.00 62.66 180 ILE C CA 1
ATOM 7160 C C . ILE C 1 110 ? 10.988 43.344 42.057 1.00 63.55 180 ILE C C 1
ATOM 7161 O O . ILE C 1 110 ? 10.831 42.895 43.187 1.00 64.63 180 ILE C O 1
ATOM 7166 N N . LEU C 1 111 ? 10.868 42.620 40.956 1.00 64.06 181 LEU C N 1
ATOM 7167 C CA . LEU C 1 111 ? 10.431 41.230 40.996 1.00 65.76 181 LEU C CA 1
ATOM 7168 C C . LEU C 1 111 ? 11.490 40.317 41.617 1.00 66.88 181 LEU C C 1
ATOM 7169 O O . LEU C 1 111 ? 11.148 39.311 42.234 1.00 67.75 181 LEU C O 1
ATOM 7174 N N . ARG C 1 112 ? 12.763 40.676 41.452 1.00 66.93 182 ARG C N 1
ATOM 7175 C CA . ARG C 1 112 ? 13.868 39.956 42.075 1.00 68.33 182 ARG C CA 1
ATOM 7176 C C . ARG C 1 112 ? 13.862 40.183 43.581 1.00 69.31 182 ARG C C 1
ATOM 7177 O O . ARG C 1 112 ? 13.974 39.238 44.365 1.00 71.48 182 ARG C O 1
ATOM 7185 N N . SER C 1 113 ? 13.718 41.443 43.979 1.00 68.78 183 SER C N 1
ATOM 7186 C CA . SER C 1 113 ? 13.860 41.851 45.375 1.00 68.49 183 SER C CA 1
ATOM 7187 C C . SER C 1 113 ? 12.637 41.567 46.239 1.00 69.56 183 SER C C 1
ATOM 7188 O O . SER C 1 113 ? 12.777 41.385 47.447 1.00 71.46 183 SER C O 1
ATOM 7191 N N . THR C 1 114 ? 11.450 41.529 45.643 1.00 69.42 184 THR C N 1
ATOM 7192 C CA . THR C 1 114 ? 10.228 41.309 46.418 1.00 71.04 184 THR C CA 1
ATOM 7193 C C . THR C 1 114 ? 9.833 39.825 46.531 1.00 73.03 184 THR C C 1
ATOM 7194 O O . THR C 1 114 ? 8.784 39.503 47.102 1.00 74.05 184 THR C O 1
ATOM 7198 N N . LYS C 1 115 ? 10.662 38.925 46.005 1.00 73.65 185 LYS C N 1
ATOM 7199 C CA . LYS C 1 115 ? 10.342 37.501 46.019 1.00 75.00 185 LYS C CA 1
ATOM 7200 C C . LYS C 1 115 ? 10.229 36.964 47.456 1.00 76.04 185 LYS C C 1
ATOM 7201 O O . LYS C 1 115 ? 9.372 36.127 47.728 1.00 77.78 185 LYS C O 1
ATOM 7207 N N . VAL C 1 116 ? 11.073 37.463 48.360 1.00 74.94 186 VAL C N 1
ATOM 7208 C CA . VAL C 1 116 ? 11.055 37.053 49.768 1.00 75.67 186 VAL C CA 1
ATOM 7209 C C . VAL C 1 116 ? 9.713 37.300 50.467 1.00 76.32 186 VAL C C 1
ATOM 7210 O O . VAL C 1 116 ? 9.373 36.599 51.414 1.00 78.31 186 VAL C O 1
ATOM 7214 N N . PHE C 1 117 ? 8.959 38.299 50.014 1.00 75.57 187 PHE C N 1
ATOM 7215 C CA . PHE C 1 117 ? 7.646 38.600 50.584 1.00 76.29 187 PHE C CA 1
ATOM 7216 C C . PHE C 1 117 ? 6.600 37.671 49.954 1.00 77.04 187 PHE C C 1
ATOM 7217 O O . PHE C 1 117 ? 5.814 38.071 49.097 1.00 76.47 187 PHE C O 1
ATOM 7225 N N . LYS C 1 118 ? 6.617 36.419 50.407 1.00 78.83 188 LYS C N 1
ATOM 7226 C CA . LYS C 1 118 ? 5.833 35.323 49.826 1.00 80.10 188 LYS C CA 1
ATOM 7227 C C . LYS C 1 118 ? 4.357 35.673 49.585 1.00 80.11 188 LYS C C 1
ATOM 7228 O O . LYS C 1 118 ? 3.817 35.425 48.503 1.00 80.16 188 LYS C O 1
ATOM 7234 N N . GLU C 1 119 ? 3.713 36.249 50.594 1.00 80.56 189 GLU C N 1
ATOM 7235 C CA . GLU C 1 119 ? 2.286 36.557 50.515 1.00 80.90 189 GLU C CA 1
ATOM 7236 C C . GLU C 1 119 ? 2.021 37.639 49.465 1.00 79.00 189 GLU C C 1
ATOM 7237 O O . GLU C 1 119 ? 1.077 37.543 48.672 1.00 78.23 189 GLU C O 1
ATOM 7243 N N . PHE C 1 120 ? 2.865 38.668 49.478 1.00 77.96 190 PHE C N 1
ATOM 7244 C CA . PHE C 1 120 ? 2.822 39.735 48.476 1.00 76.48 190 PHE C CA 1
ATOM 7245 C C . PHE C 1 120 ? 3.064 39.161 47.080 1.00 76.16 190 PHE C C 1
ATOM 7246 O O . PHE C 1 120 ? 2.314 39.446 46.146 1.00 75.67 190 PHE C O 1
ATOM 7254 N N . TYR C 1 121 ? 4.108 38.351 46.943 1.00 76.03 191 TYR C N 1
ATOM 7255 C CA . TYR C 1 121 ? 4.522 37.870 45.636 1.00 75.30 191 TYR C CA 1
ATOM 7256 C C . TYR C 1 121 ? 3.437 36.995 44.997 1.00 76.77 191 TYR C C 1
ATOM 7257 O O . TYR C 1 121 ? 3.300 36.973 43.770 1.00 77.17 191 TYR C O 1
ATOM 7266 N N . ASP C 1 122 ? 2.656 36.300 45.821 1.00 78.76 192 ASP C N 1
ATOM 7267 C CA . ASP C 1 122 ? 1.598 35.421 45.316 1.00 80.81 192 ASP C CA 1
ATOM 7268 C C . ASP C 1 122 ? 0.364 36.182 44.848 1.00 80.52 192 ASP C C 1
ATOM 7269 O O . ASP C 1 122 ? -0.476 35.624 44.148 1.00 81.70 192 ASP C O 1
ATOM 7274 N N . SER C 1 123 ? 0.239 37.442 45.236 1.00 79.47 193 SER C N 1
ATOM 7275 C CA . SER C 1 123 ? -0.924 38.232 44.853 1.00 79.68 193 SER C CA 1
ATOM 7276 C C . SER C 1 123 ? -0.734 39.070 43.583 1.00 77.19 193 SER C C 1
ATOM 7277 O O . SER C 1 123 ? -1.718 39.577 43.045 1.00 77.39 193 SER C O 1
ATOM 7280 N N . ILE C 1 124 ? 0.502 39.208 43.096 1.00 74.88 194 ILE C N 1
ATOM 7281 C CA . ILE C 1 124 ? 0.790 40.166 42.011 1.00 72.90 194 ILE C CA 1
ATOM 7282 C C . ILE C 1 124 ? 0.775 39.591 40.606 1.00 72.27 194 ILE C C 1
ATOM 7283 O O . ILE C 1 124 ? 1.234 38.481 40.378 1.00 73.61 194 ILE C O 1
ATOM 7288 N N . SER C 1 125 ? 0.232 40.367 39.675 1.00 71.41 195 SER C N 1
ATOM 7289 C CA . SER C 1 125 ? 0.511 40.227 38.245 1.00 70.58 195 SER C CA 1
ATOM 7290 C C . SER C 1 125 ? 0.952 41.598 37.725 1.00 69.23 195 SER C C 1
ATOM 7291 O O . SER C 1 125 ? 0.679 42.632 38.357 1.00 69.00 195 SER C O 1
ATOM 7294 N N . VAL C 1 126 ? 1.625 41.609 36.576 1.00 68.77 196 VAL C N 1
ATOM 7295 C CA . VAL C 1 126 ? 2.238 42.833 36.058 1.00 67.33 196 VAL C CA 1
ATOM 7296 C C . VAL C 1 126 ? 1.672 43.236 34.702 1.00 66.72 196 VAL C C 1
ATOM 7297 O O . VAL C 1 126 ? 1.419 42.399 33.849 1.00 66.48 196 VAL C O 1
ATOM 7301 N N . HIS C 1 127 ? 1.482 44.540 34.529 1.00 66.08 197 HIS C N 1
ATOM 7302 C CA . HIS C 1 127 ? 1.043 45.112 33.277 1.00 65.74 197 HIS C CA 1
ATOM 7303 C C . HIS C 1 127 ? 1.977 46.236 32.904 1.00 64.18 197 HIS C C 1
ATOM 7304 O O . HIS C 1 127 ? 2.068 47.225 33.605 1.00 62.49 197 HIS C O 1
ATOM 7311 N N . LEU C 1 128 ? 2.677 46.079 31.790 1.00 64.51 198 LEU C N 1
ATOM 7312 C CA . LEU C 1 128 ? 3.580 47.106 31.313 1.00 63.48 198 LEU C CA 1
ATOM 7313 C C . LEU C 1 128 ? 2.892 47.848 30.191 1.00 64.11 198 LEU C C 1
ATOM 7314 O O . LEU C 1 128 ? 2.400 47.230 29.254 1.00 65.28 198 LEU C O 1
ATOM 7319 N N . VAL C 1 129 ? 2.814 49.172 30.313 1.00 64.16 199 VAL C N 1
ATOM 7320 C CA . VAL C 1 129 ? 2.263 50.018 29.255 1.00 64.97 199 VAL C CA 1
ATOM 7321 C C . VAL C 1 129 ? 3.427 50.581 28.463 1.00 64.63 199 VAL C C 1
ATOM 7322 O O . VAL C 1 129 ? 4.288 51.250 29.020 1.00 62.94 199 VAL C O 1
ATOM 7326 N N . GLU C 1 130 ? 3.449 50.303 27.167 1.00 66.26 200 GLU C N 1
ATOM 7327 C CA . GLU C 1 130 ? 4.614 50.604 26.350 1.00 66.93 200 GLU C CA 1
ATOM 7328 C C . GLU C 1 130 ? 4.233 50.666 24.878 1.00 68.19 200 GLU C C 1
ATOM 7329 O O . GLU C 1 130 ? 3.581 49.766 24.353 1.00 68.60 200 GLU C O 1
ATOM 7335 N N . ALA C 1 131 ? 4.653 51.740 24.221 1.00 68.93 201 ALA C N 1
ATOM 7336 C CA . ALA C 1 131 ? 4.243 52.020 22.846 1.00 70.02 201 ALA C CA 1
ATOM 7337 C C . ALA C 1 131 ? 5.289 51.601 21.819 1.00 69.79 201 ALA C C 1
ATOM 7338 O O . ALA C 1 131 ? 4.947 51.371 20.668 1.00 70.83 201 ALA C O 1
ATOM 7340 N N . SER C 1 132 ? 6.547 51.491 22.244 1.00 68.38 202 SER C N 1
ATOM 7341 C CA . SER C 1 132 ? 7.647 51.210 21.331 1.00 69.00 202 SER C CA 1
ATOM 7342 C C . SER C 1 132 ? 7.881 49.709 21.194 1.00 69.38 202 SER C C 1
ATOM 7343 O O . SER C 1 132 ? 8.222 49.051 22.177 1.00 69.84 202 SER C O 1
ATOM 7346 N N . PRO C 1 133 ? 7.710 49.155 19.981 1.00 70.07 203 PRO C N 1
ATOM 7347 C CA . PRO C 1 133 ? 7.999 47.719 19.830 1.00 69.84 203 PRO C CA 1
ATOM 7348 C C . PRO C 1 133 ? 9.425 47.330 20.226 1.00 68.28 203 PRO C C 1
ATOM 7349 O O . PRO C 1 133 ? 9.624 46.254 20.768 1.00 67.84 203 PRO C O 1
ATOM 7353 N N . ALA C 1 134 ? 10.397 48.203 19.966 1.00 67.56 204 ALA C N 1
ATOM 7354 C CA . ALA C 1 134 ? 11.796 47.942 20.313 1.00 66.91 204 ALA C CA 1
ATOM 7355 C C . ALA C 1 134 ? 12.005 47.863 21.817 1.00 65.49 204 ALA C C 1
ATOM 7356 O O . ALA C 1 134 ? 12.754 47.023 22.307 1.00 66.48 204 ALA C O 1
ATOM 7358 N N . ASN C 1 135 ? 11.365 48.757 22.549 1.00 64.28 205 ASN C N 1
ATOM 7359 C CA . ASN C 1 135 ? 11.473 48.745 23.993 1.00 63.33 205 ASN C CA 1
ATOM 7360 C C . ASN C 1 135 ? 10.656 47.598 24.548 1.00 62.80 205 ASN C C 1
ATOM 7361 O O . ASN C 1 135 ? 11.007 47.036 25.570 1.00 62.09 205 ASN C O 1
ATOM 7366 N N . LYS C 1 136 ? 9.562 47.258 23.875 1.00 63.39 206 LYS C N 1
ATOM 7367 C CA . LYS C 1 136 ? 8.782 46.089 24.250 1.00 64.18 206 LYS C CA 1
ATOM 7368 C C . LYS C 1 136 ? 9.625 44.818 24.112 1.00 64.37 206 LYS C C 1
ATOM 7369 O O . LYS C 1 136 ? 9.602 43.959 24.982 1.00 63.69 206 LYS C O 1
ATOM 7375 N N . LYS C 1 137 ? 10.376 44.716 23.023 1.00 64.95 207 LYS C N 1
ATOM 7376 C CA . LYS C 1 137 ? 11.226 43.560 22.799 1.00 65.80 207 LYS C CA 1
ATOM 7377 C C . LYS C 1 137 ? 12.335 43.452 23.845 1.00 64.60 207 LYS C C 1
ATOM 7378 O O . LYS C 1 137 ? 12.661 42.348 24.302 1.00 65.44 207 LYS C O 1
ATOM 7384 N N . THR C 1 138 ? 12.936 44.579 24.214 1.00 62.76 208 THR C N 1
ATOM 7385 C CA . THR C 1 138 ? 14.031 44.534 25.176 1.00 61.59 208 THR C CA 1
ATOM 7386 C C . THR C 1 138 ? 13.488 44.057 26.525 1.00 61.06 208 THR C C 1
ATOM 7387 O O . THR C 1 138 ? 14.054 43.169 27.146 1.00 61.07 208 THR C O 1
ATOM 7391 N N . GLN C 1 139 ? 12.377 44.656 26.938 1.00 60.87 209 GLN C N 1
ATOM 7392 C CA . GLN C 1 139 ? 11.675 44.320 28.180 1.00 60.52 209 GLN C CA 1
ATOM 7393 C C . GLN C 1 139 ? 11.357 42.830 28.307 1.00 61.63 209 GLN C C 1
ATOM 7394 O O . GLN C 1 139 ? 11.553 42.239 29.365 1.00 61.88 209 GLN C O 1
ATOM 7400 N N . LYS C 1 140 ? 10.878 42.231 27.223 1.00 63.45 210 LYS C N 1
ATOM 7401 C CA . LYS C 1 140 ? 10.534 40.808 27.201 1.00 64.93 210 LYS C CA 1
ATOM 7402 C C . LYS C 1 140 ? 11.756 39.902 27.301 1.00 65.69 210 LYS C C 1
ATOM 7403 O O . LYS C 1 140 ? 11.732 38.929 28.041 1.00 66.41 210 LYS C O 1
ATOM 7409 N N . GLN C 1 141 ? 12.810 40.211 26.551 1.00 65.78 211 GLN C N 1
ATOM 7410 C CA . GLN C 1 141 ? 14.067 39.476 26.658 1.00 66.49 211 GLN C CA 1
ATOM 7411 C C . GLN C 1 141 ? 14.652 39.587 28.063 1.00 65.09 211 GLN C C 1
ATOM 7412 O O . GLN C 1 141 ? 15.316 38.675 28.542 1.00 66.21 211 GLN C O 1
ATOM 7418 N N . ASN C 1 142 ? 14.400 40.706 28.715 1.00 63.28 212 ASN C N 1
ATOM 7419 C CA . ASN C 1 142 ? 14.935 40.955 30.027 1.00 62.80 212 ASN C CA 1
ATOM 7420 C C . ASN C 1 142 ? 14.114 40.406 31.200 1.00 61.45 212 ASN C C 1
ATOM 7421 O O . ASN C 1 142 ? 14.644 40.261 32.291 1.00 60.77 212 ASN C O 1
ATOM 7426 N N . LEU C 1 143 ? 12.831 40.134 30.991 1.00 60.45 213 LEU C N 1
ATOM 7427 C CA . LEU C 1 143 ? 11.941 39.727 32.083 1.00 59.36 213 LEU C CA 1
ATOM 7428 C C . LEU C 1 143 ? 11.410 38.294 32.018 1.00 59.99 213 LEU C C 1
ATOM 7429 O O . LEU C 1 143 ? 10.967 37.757 33.027 1.00 59.99 213 LEU C O 1
ATOM 7434 N N . LEU C 1 144 ? 11.380 37.691 30.834 1.00 60.24 214 LEU C N 1
ATOM 7435 C CA . LEU C 1 144 ? 10.551 36.495 30.599 1.00 61.67 214 LEU C CA 1
ATOM 7436 C C . LEU C 1 144 ? 11.315 35.179 30.550 1.00 62.96 214 LEU C C 1
ATOM 7437 O O . LEU C 1 144 ? 12.492 35.128 30.221 1.00 63.17 214 LEU C O 1
ATOM 7442 N N . TYR C 1 145 ? 10.596 34.108 30.854 1.00 64.30 215 TYR C N 1
ATOM 7443 C CA . TYR C 1 145 ? 11.090 32.742 30.743 1.00 66.60 215 TYR C CA 1
ATOM 7444 C C . TYR C 1 145 ? 10.545 32.207 29.420 1.00 68.18 215 TYR C C 1
ATOM 7445 O O . TYR C 1 145 ? 9.335 32.262 29.174 1.00 68.45 215 TYR C O 1
ATOM 7454 N N . PHE C 1 146 ? 11.448 31.699 28.588 1.00 69.18 216 PHE C N 1
ATOM 7455 C CA . PHE C 1 146 ? 11.123 31.250 27.244 1.00 70.53 216 PHE C CA 1
ATOM 7456 C C . PHE C 1 146 ? 11.271 29.749 27.057 1.00 72.88 216 PHE C C 1
ATOM 7457 O O . PHE C 1 146 ? 12.297 29.162 27.411 1.00 73.46 216 PHE C O 1
ATOM 7465 N N . LYS C 1 147 ? 10.255 29.145 26.441 1.00 74.33 217 LYS C N 1
ATOM 7466 C CA . LYS C 1 147 ? 10.246 27.721 26.109 1.00 77.01 217 LYS C CA 1
ATOM 7467 C C . LYS C 1 147 ? 10.733 27.488 24.677 1.00 78.77 217 LYS C C 1
ATOM 7468 O O . LYS C 1 147 ? 11.170 26.386 24.350 1.00 81.19 217 LYS C O 1
ATOM 7474 N N . ASP C 1 148 ? 10.637 28.515 23.829 1.00 77.82 218 ASP C N 1
ATOM 7475 C CA . ASP C 1 148 ? 11.027 28.411 22.436 1.00 79.11 218 ASP C CA 1
ATOM 7476 C C . ASP C 1 148 ? 12.166 29.369 22.069 1.00 77.71 218 ASP C C 1
ATOM 7477 O O . ASP C 1 148 ? 12.382 30.371 22.732 1.00 75.22 218 ASP C O 1
ATOM 7482 N N . LYS C 1 149 ? 12.904 29.004 21.029 1.00 79.67 219 LYS C N 1
ATOM 7483 C CA . LYS C 1 149 ? 14.051 29.757 20.532 1.00 79.37 219 LYS C CA 1
ATOM 7484 C C . LYS C 1 149 ? 13.533 30.953 19.715 1.00 78.66 219 LYS C C 1
ATOM 7485 O O . LYS C 1 149 ? 13.729 32.107 20.071 1.00 76.56 219 LYS C O 1
ATOM 7491 N N . ALA C 1 150 ? 12.896 30.657 18.592 1.00 81.18 220 ALA C N 1
ATOM 7492 C CA . ALA C 1 150 ? 12.434 31.682 17.663 1.00 81.18 220 ALA C CA 1
ATOM 7493 C C . ALA C 1 150 ? 11.212 32.388 18.233 1.00 80.00 220 ALA C C 1
ATOM 7494 O O . ALA C 1 150 ? 10.117 31.862 18.162 1.00 81.04 220 ALA C O 1
ATOM 7496 N N . ILE C 1 151 ? 11.414 33.564 18.818 1.00 78.23 221 ILE C N 1
ATOM 7497 C CA . ILE C 1 151 ? 10.333 34.345 19.359 1.00 77.34 221 ILE C CA 1
ATOM 7498 C C . ILE C 1 151 ? 10.025 35.498 18.438 1.00 77.98 221 ILE C C 1
ATOM 7499 O O . ILE C 1 151 ? 10.917 36.267 18.101 1.00 77.59 221 ILE C O 1
ATOM 7504 N N . ASN C 1 152 ? 8.772 35.600 18.017 1.00 79.84 222 ASN C N 1
ATOM 7505 C CA . ASN C 1 152 ? 8.266 36.841 17.439 1.00 80.05 222 ASN C CA 1
ATOM 7506 C C . ASN C 1 152 ? 7.724 37.677 18.586 1.00 78.64 222 ASN C C 1
ATOM 7507 O O . ASN C 1 152 ? 6.745 37.298 19.240 1.00 78.75 222 ASN C O 1
ATOM 7512 N N . PHE C 1 153 ? 8.345 38.830 18.805 1.00 78.37 223 PHE C N 1
ATOM 7513 C CA . PHE C 1 153 ? 8.033 39.661 19.974 1.00 77.23 223 PHE C CA 1
ATOM 7514 C C . PHE C 1 153 ? 6.773 40.500 19.787 1.00 78.13 223 PHE C C 1
ATOM 7515 O O . PHE C 1 153 ? 6.321 41.142 20.732 1.00 76.14 223 PHE C O 1
ATOM 7523 N N . ASP C 1 154 ? 6.196 40.486 18.580 1.00 81.14 224 ASP C N 1
ATOM 7524 C CA . ASP C 1 154 ? 4.926 41.157 18.298 1.00 82.39 224 ASP C CA 1
ATOM 7525 C C . ASP C 1 154 ? 3.695 40.258 18.472 1.00 83.96 224 ASP C C 1
ATOM 7526 O O . ASP C 1 154 ? 2.618 40.743 18.797 1.00 83.74 224 ASP C O 1
ATOM 7531 N N . HIS C 1 155 ? 3.855 38.951 18.280 1.00 86.02 225 HIS C N 1
ATOM 7532 C CA . HIS C 1 155 ? 2.790 37.997 18.560 1.00 88.11 225 HIS C CA 1
ATOM 7533 C C . HIS C 1 155 ? 2.478 37.961 20.053 1.00 87.41 225 HIS C C 1
ATOM 7534 O O . HIS C 1 155 ? 1.317 38.129 20.460 1.00 88.09 225 HIS C O 1
ATOM 7541 N N . LYS C 1 156 ? 3.522 37.742 20.844 1.00 86.62 226 LYS C N 1
ATOM 7542 C CA . LYS C 1 156 ? 3.345 37.450 22.283 1.00 85.56 226 LYS C CA 1
ATOM 7543 C C . LYS C 1 156 ? 3.034 38.682 23.126 1.00 82.56 226 LYS C C 1
ATOM 7544 O O . LYS C 1 156 ? 3.944 39.403 23.516 1.00 80.67 226 LYS C O 1
ATOM 7550 N N . THR C 1 157 ? 1.759 38.905 23.433 1.00 81.87 227 THR C N 1
ATOM 7551 C CA . THR C 1 157 ? 1.370 40.051 24.285 1.00 79.84 227 THR C CA 1
ATOM 7552 C C . THR C 1 157 ? 1.402 39.700 25.786 1.00 77.94 227 THR C C 1
ATOM 7553 O O . THR C 1 157 ? 1.371 40.597 26.633 1.00 75.02 227 THR C O 1
ATOM 7557 N N . ILE C 1 158 ? 1.475 38.399 26.104 1.00 78.01 228 ILE C N 1
ATOM 7558 C CA . ILE C 1 158 ? 1.561 37.911 27.486 1.00 76.83 228 ILE C CA 1
ATOM 7559 C C . ILE C 1 158 ? 2.710 36.913 27.633 1.00 76.20 228 ILE C C 1
ATOM 7560 O O . ILE C 1 158 ? 3.116 36.262 26.672 1.00 77.12 228 ILE C O 1
ATOM 7565 N N . GLY C 1 159 ? 3.251 36.834 28.842 1.00 74.57 229 GLY C N 1
ATOM 7566 C CA . GLY C 1 159 ? 4.327 35.910 29.156 1.00 74.34 229 GLY C CA 1
ATOM 7567 C C . GLY C 1 159 ? 4.396 35.683 30.648 1.00 73.59 229 GLY C C 1
ATOM 7568 O O . GLY C 1 159 ? 3.567 36.177 31.414 1.00 71.81 229 GLY C O 1
ATOM 7569 N N . GLU C 1 160 ? 5.395 34.924 31.059 1.00 74.62 230 GLU C N 1
ATOM 7570 C CA . GLU C 1 160 ? 5.536 34.546 32.448 1.00 75.80 230 GLU C CA 1
ATOM 7571 C C . GLU C 1 160 ? 7.005 34.646 32.822 1.00 75.01 230 GLU C C 1
ATOM 7572 O O . GLU C 1 160 ? 7.883 34.246 32.038 1.00 75.15 230 GLU C O 1
ATOM 7578 N N . THR C 1 161 ? 7.268 35.217 34.001 1.00 74.06 231 THR C N 1
ATOM 7579 C CA . THR C 1 161 ? 8.635 35.469 34.455 1.00 73.15 231 THR C CA 1
ATOM 7580 C C . THR C 1 161 ? 9.252 34.129 34.915 1.00 74.00 231 THR C C 1
ATOM 7581 O O . THR C 1 161 ? 8.531 33.144 35.072 1.00 76.04 231 THR C O 1
ATOM 7585 N N . PRO C 1 162 ? 10.583 34.071 35.096 1.00 72.90 232 PRO C N 1
ATOM 7586 C CA . PRO C 1 162 ? 11.172 32.806 35.561 1.00 74.37 232 PRO C CA 1
ATOM 7587 C C . PRO C 1 162 ? 10.732 32.397 36.981 1.00 74.82 232 PRO C C 1
ATOM 7588 O O . PRO C 1 162 ? 10.808 31.215 37.315 1.00 76.96 232 PRO C O 1
ATOM 7592 N N . ASN C 1 163 ? 10.295 33.355 37.795 1.00 72.97 233 ASN C N 1
ATOM 7593 C CA . ASN C 1 163 ? 9.606 33.052 39.057 1.00 73.67 233 ASN C CA 1
ATOM 7594 C C . ASN C 1 163 ? 8.068 32.883 38.951 1.00 73.92 233 ASN C C 1
ATOM 7595 O O . ASN C 1 163 ? 7.376 32.903 39.967 1.00 74.49 233 ASN C O 1
ATOM 7600 N N . GLY C 1 164 ? 7.538 32.713 37.740 1.00 73.48 234 GLY C N 1
ATOM 7601 C CA . GLY C 1 164 ? 6.112 32.424 37.560 1.00 74.08 234 GLY C CA 1
ATOM 7602 C C . GLY C 1 164 ? 5.138 33.597 37.606 1.00 73.12 234 GLY C C 1
ATOM 7603 O O . GLY C 1 164 ? 3.926 33.398 37.481 1.00 73.90 234 GLY C O 1
ATOM 7604 N N . ILE C 1 165 ? 5.651 34.818 37.785 1.00 71.33 235 ILE C N 1
ATOM 7605 C CA . ILE C 1 165 ? 4.819 36.033 37.741 1.00 69.96 235 ILE C CA 1
ATOM 7606 C C . ILE C 1 165 ? 4.346 36.334 36.315 1.00 69.79 235 ILE C C 1
ATOM 7607 O O . ILE C 1 165 ? 5.128 36.297 35.370 1.00 68.93 235 ILE C O 1
ATOM 7612 N N . LYS C 1 166 ? 3.062 36.640 36.175 1.00 70.53 236 LYS C N 1
ATOM 7613 C CA . LYS C 1 166 ? 2.468 36.904 34.867 1.00 70.74 236 LYS C CA 1
ATOM 7614 C C . LYS C 1 166 ? 2.642 38.379 34.454 1.00 68.92 236 LYS C C 1
ATOM 7615 O O . LYS C 1 166 ? 2.357 39.307 35.233 1.00 67.82 236 LYS C O 1
ATOM 7621 N N . VAL C 1 167 ? 3.110 38.579 33.220 1.00 68.09 237 VAL C N 1
ATOM 7622 C CA . VAL C 1 167 ? 3.379 39.907 32.686 1.00 66.22 237 VAL C CA 1
ATOM 7623 C C . VAL C 1 167 ? 2.648 40.070 31.357 1.00 66.76 237 VAL C C 1
ATOM 7624 O O . VAL C 1 167 ? 2.868 39.297 30.432 1.00 67.48 237 VAL C O 1
ATOM 7628 N N . THR C 1 168 ? 1.786 41.078 31.260 1.00 66.97 238 THR C N 1
ATOM 7629 C CA . THR C 1 168 ? 1.078 41.378 30.017 1.00 67.84 238 THR C CA 1
ATOM 7630 C C . THR C 1 168 ? 1.491 42.765 29.513 1.00 66.92 238 THR C C 1
ATOM 7631 O O . THR C 1 168 ? 1.518 43.730 30.277 1.00 65.80 238 THR C O 1
ATOM 7635 N N . TRP C 1 169 ? 1.823 42.853 28.223 1.00 67.42 239 TRP C N 1
ATOM 7636 C CA . TRP C 1 169 ? 2.137 44.133 27.578 1.00 66.62 239 TRP C CA 1
ATOM 7637 C C . TRP C 1 169 ? 0.905 44.703 26.893 1.00 67.66 239 TRP C C 1
ATOM 7638 O O . TRP C 1 169 ? 0.145 43.975 26.265 1.00 68.97 239 TRP C O 1
ATOM 7649 N N . VAL C 1 170 ? 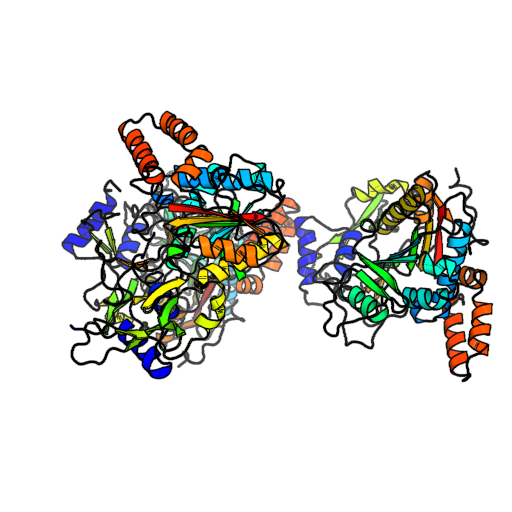0.732 46.013 27.018 1.00 67.86 240 VAL C N 1
ATOM 7650 C CA . VAL C 1 170 ? -0.356 46.732 26.364 1.00 69.65 240 VAL C CA 1
ATOM 7651 C C . VAL C 1 170 ? 0.168 48.067 25.874 1.00 69.29 240 VAL C C 1
ATOM 7652 O O . VAL C 1 170 ? 1.196 48.534 26.349 1.00 67.90 240 VAL C O 1
ATOM 7656 N N . GLY C 1 171 ? -0.539 48.675 24.929 1.00 71.31 241 GLY C N 1
ATOM 7657 C CA . GLY C 1 171 ? -0.086 49.922 24.320 1.00 72.28 241 GLY C CA 1
ATOM 7658 C C . GLY C 1 171 ? -0.500 51.181 25.061 1.00 73.25 241 GLY C C 1
ATOM 7659 O O . GLY C 1 171 ? 0.176 52.213 24.959 1.00 73.07 241 GLY C O 1
ATOM 7660 N N . LYS C 1 172 ? -1.610 51.100 25.798 1.00 75.22 242 LYS C N 1
ATOM 7661 C CA . LYS C 1 172 ? -2.188 52.249 26.502 1.00 76.32 242 LYS C CA 1
ATOM 7662 C C . LYS C 1 172 ? -2.694 51.853 27.884 1.00 76.02 242 LYS C C 1
ATOM 7663 O O . LYS C 1 172 ? -3.051 50.701 28.117 1.00 76.58 242 LYS C O 1
ATOM 7669 N N . LEU C 1 173 ? -2.757 52.824 28.787 1.00 75.38 243 LEU C N 1
ATOM 7670 C CA . LEU C 1 173 ? -3.237 52.573 30.134 1.00 75.63 243 LEU C CA 1
ATOM 7671 C C . LEU C 1 173 ? -4.661 52.003 30.117 1.00 77.75 243 LEU C C 1
ATOM 7672 O O . LEU C 1 173 ? -4.989 51.129 30.923 1.00 78.16 243 LEU C O 1
ATOM 7677 N N . GLU C 1 174 ? -5.512 52.476 29.207 1.00 79.69 244 GLU C N 1
ATOM 7678 C CA . GLU C 1 174 ? -6.926 52.076 29.336 1.00 81.89 244 GLU C CA 1
ATOM 7679 C C . GLU C 1 174 ? -7.191 50.610 28.971 1.00 82.31 244 GLU C C 1
ATOM 7680 O O . GLU C 1 174 ? -8.274 50.134 29.257 1.00 84.19 244 GLU C O 1
ATOM 7686 N N . GLU C 1 175 ? -6.201 49.872 28.461 1.00 80.76 245 GLU C N 1
ATOM 7687 C CA . GLU C 1 175 ? -6.363 48.433 28.205 1.00 80.83 245 GLU C CA 1
ATOM 7688 C C . GLU C 1 175 ? -6.145 47.564 29.452 1.00 79.95 245 GLU C C 1
ATOM 7689 O O . GLU C 1 175 ? -6.533 46.401 29.475 1.00 80.89 245 GLU C O 1
ATOM 7695 N N . VAL C 1 176 ? -5.532 48.129 30.485 1.00 78.45 246 VAL C N 1
ATOM 7696 C CA . VAL C 1 176 ? -5.316 47.409 31.742 1.00 77.69 246 VAL C CA 1
ATOM 7697 C C . VAL C 1 176 ? -6.671 47.094 32.394 1.00 79.57 246 VAL C C 1
ATOM 7698 O O . VAL C 1 176 ? -7.558 47.943 32.421 1.00 80.56 246 VAL C O 1
ATOM 7702 N N . PRO C 1 177 ? -6.845 45.864 32.905 1.00 80.41 247 PRO C N 1
ATOM 7703 C CA . PRO C 1 177 ? -8.071 45.560 33.636 1.00 82.35 247 PRO C CA 1
ATOM 7704 C C . PRO C 1 177 ? -8.370 46.564 34.741 1.00 82.53 247 PRO C C 1
ATOM 7705 O O . PRO C 1 177 ? -7.469 47.158 35.309 1.00 80.39 247 PRO C O 1
ATOM 7709 N N . THR C 1 178 ? -9.643 46.715 35.053 1.00 85.18 248 THR C N 1
ATOM 7710 C CA . THR C 1 178 ? -10.122 47.836 35.856 1.00 86.41 248 THR C CA 1
ATOM 7711 C C . THR C 1 178 ? -10.612 47.586 37.304 1.00 88.26 248 THR C C 1
ATOM 7712 O O . THR C 1 178 ? -10.436 48.461 38.182 1.00 87.98 248 THR C O 1
ATOM 7716 N N . ASP C 1 179 ? -11.233 46.440 37.554 1.00 90.26 249 ASP C N 1
ATOM 7717 C CA . ASP C 1 179 ? -11.832 46.184 38.869 1.00 92.10 249 ASP C CA 1
ATOM 7718 C C . ASP C 1 179 ? -10.896 45.440 39.827 1.00 90.86 249 ASP C C 1
ATOM 7719 O O . ASP C 1 179 ? -11.341 44.561 40.588 1.00 91.75 249 ASP C O 1
ATOM 7724 N N . ILE C 1 180 ? -9.598 45.716 39.751 1.00 88.45 250 ILE C N 1
ATOM 7725 C CA . ILE C 1 180 ? -8.613 45.043 40.596 1.00 87.56 250 ILE C CA 1
ATOM 7726 C C . ILE C 1 180 ? -7.700 46.093 41.213 1.00 86.04 250 ILE C C 1
ATOM 7727 O O . ILE C 1 180 ? -7.213 46.961 40.505 1.00 84.50 250 ILE C O 1
ATOM 7732 N N . PRO C 1 181 ? -7.462 46.013 42.533 1.00 86.65 251 PRO C N 1
ATOM 7733 C CA . PRO C 1 181 ? -6.497 46.921 43.164 1.00 85.33 251 PRO C CA 1
ATOM 7734 C C . PRO C 1 181 ? -5.196 47.021 42.361 1.00 83.09 251 PRO C C 1
ATOM 7735 O O . PRO C 1 181 ? -4.661 45.993 41.930 1.00 82.85 251 PRO C O 1
ATOM 7739 N N . THR C 1 182 ? -4.702 48.243 42.152 1.00 81.50 252 THR C N 1
ATOM 7740 C CA . THR C 1 182 ? -3.564 48.469 41.257 1.00 78.93 252 THR C CA 1
ATOM 7741 C C . THR C 1 182 ? -2.534 49.463 41.800 1.00 77.33 252 THR C C 1
ATOM 7742 O O . THR C 1 182 ? -2.885 50.552 42.232 1.00 77.34 252 THR C O 1
ATOM 7746 N N . LEU C 1 183 ? -1.260 49.062 41.772 1.00 75.72 253 LEU C N 1
ATOM 7747 C CA . LEU C 1 183 ? -0.136 49.989 41.921 1.00 73.74 253 LEU C CA 1
ATOM 7748 C C . LEU C 1 183 ? 0.294 50.458 40.527 1.00 72.15 253 LEU C C 1
ATOM 7749 O O . LEU C 1 183 ? 0.307 49.664 39.590 1.00 71.33 253 LEU C O 1
ATOM 7754 N N . PHE C 1 184 ? 0.635 51.740 40.407 1.00 71.82 254 PHE C N 1
ATOM 7755 C CA . PHE C 1 184 ? 1.079 52.346 39.153 1.00 71.15 254 PHE C CA 1
ATOM 7756 C C . PHE C 1 184 ? 2.468 52.941 39.342 1.00 70.40 254 PHE C C 1
ATOM 7757 O O . PHE C 1 184 ? 2.694 53.713 40.273 1.00 70.97 254 PHE C O 1
ATOM 7765 N N . LEU C 1 185 ? 3.392 52.586 38.455 1.00 69.61 255 LEU C N 1
ATOM 7766 C CA . LEU C 1 185 ? 4.757 53.109 38.493 1.00 68.56 255 LEU C CA 1
ATOM 7767 C C . LEU C 1 185 ? 5.059 53.863 37.209 1.00 67.52 255 LEU C C 1
ATOM 7768 O O . LEU C 1 185 ? 4.891 53.330 36.118 1.00 67.37 255 LEU C O 1
ATOM 7773 N N . ALA C 1 186 ? 5.506 55.106 37.346 1.00 67.09 256 ALA C N 1
ATOM 7774 C CA . ALA C 1 186 ? 5.859 55.937 36.200 1.00 66.58 256 ALA C CA 1
ATOM 7775 C C . ALA C 1 186 ? 7.164 56.673 36.493 1.00 66.32 256 ALA C C 1
ATOM 7776 O O . ALA C 1 186 ? 7.193 57.627 37.256 1.00 66.79 256 ALA C O 1
ATOM 7778 N N . GLN C 1 187 ? 8.244 56.185 35.895 1.00 66.23 257 GLN C N 1
ATOM 7779 C CA . GLN C 1 187 ? 9.587 56.598 36.236 1.00 66.00 257 GLN C CA 1
ATOM 7780 C C . GLN C 1 187 ? 10.283 57.078 34.969 1.00 65.21 257 GLN C C 1
ATOM 7781 O O . GLN C 1 187 ? 10.565 56.276 34.064 1.00 65.34 257 GLN C O 1
ATOM 7787 N N . GLU C 1 188 ? 10.559 58.378 34.920 1.00 63.64 258 GLU C N 1
ATOM 7788 C CA . GLU C 1 188 ? 11.045 59.040 33.721 1.00 63.44 258 GLU C CA 1
ATOM 7789 C C . GLU C 1 188 ? 10.137 58.762 32.534 1.00 62.26 258 GLU C C 1
ATOM 7790 O O . GLU C 1 188 ? 10.588 58.593 31.407 1.00 61.55 258 GLU C O 1
ATOM 7796 N N . PHE C 1 189 ? 8.843 58.744 32.823 1.00 61.22 259 PHE C N 1
ATOM 7797 C CA . PHE C 1 189 ? 7.808 58.553 31.829 1.00 60.86 259 PHE C CA 1
ATOM 7798 C C . PHE C 1 189 ? 7.169 59.889 31.465 1.00 61.19 259 PHE C C 1
ATOM 7799 O O . PHE C 1 189 ? 7.042 60.225 30.298 1.00 62.13 259 PHE C O 1
ATOM 7807 N N . PHE C 1 190 ? 6.773 60.639 32.479 1.00 61.73 260 PHE C N 1
ATOM 7808 C CA . PHE C 1 190 ? 6.148 61.962 32.315 1.00 62.82 260 PHE C CA 1
ATOM 7809 C C . PHE C 1 190 ? 7.008 63.010 31.604 1.00 62.15 260 PHE C C 1
ATOM 7810 O O . PHE C 1 190 ? 6.477 63.835 30.887 1.00 63.43 260 PHE C O 1
ATOM 7818 N N . ASP C 1 191 ? 8.324 62.980 31.781 1.00 60.91 261 ASP C N 1
ATOM 7819 C CA . ASP C 1 191 ? 9.207 63.903 31.052 1.00 61.58 261 ASP C CA 1
ATOM 7820 C C . ASP C 1 191 ? 9.277 63.668 29.530 1.00 61.99 261 ASP C C 1
ATOM 7821 O O . ASP C 1 191 ? 9.803 64.502 28.793 1.00 62.95 261 ASP C O 1
ATOM 7826 N N . ALA C 1 192 ? 8.787 62.522 29.071 1.00 61.76 262 ALA C N 1
ATOM 7827 C CA . ALA C 1 192 ? 8.757 62.189 27.655 1.00 62.20 262 ALA C CA 1
ATOM 7828 C C . ALA C 1 192 ? 7.357 62.355 27.059 1.00 63.46 262 ALA C C 1
ATOM 7829 O O . ALA C 1 192 ? 7.132 62.038 25.887 1.00 63.79 262 ALA C O 1
ATOM 7831 N N . LEU C 1 193 ? 6.420 62.860 27.856 1.00 64.14 263 LEU C N 1
ATOM 7832 C CA . LEU C 1 193 ? 5.079 63.116 27.347 1.00 65.76 263 LEU C CA 1
ATOM 7833 C C . LEU C 1 193 ? 5.036 64.483 26.644 1.00 67.31 263 LEU C C 1
ATOM 7834 O O . LEU C 1 193 ? 5.802 65.390 26.986 1.00 66.97 263 LEU C O 1
ATOM 7839 N N . PRO C 1 194 ? 4.146 64.634 25.648 1.00 69.01 264 PRO C N 1
ATOM 7840 C CA . PRO C 1 194 ? 4.016 65.925 24.987 1.00 70.83 264 PRO C CA 1
ATOM 7841 C C . PRO C 1 194 ? 3.479 67.010 25.914 1.00 71.80 264 PRO C C 1
ATOM 7842 O O . PRO C 1 194 ? 2.715 66.721 26.837 1.00 71.27 264 PRO C O 1
ATOM 7846 N N . ILE C 1 195 ? 3.895 68.244 25.653 1.00 73.28 265 ILE C N 1
ATOM 7847 C CA . ILE C 1 195 ? 3.436 69.414 26.393 1.00 74.37 265 ILE C CA 1
ATOM 7848 C C . ILE C 1 195 ? 2.882 70.432 25.415 1.00 76.40 265 ILE C C 1
ATOM 7849 O O . ILE C 1 195 ? 3.139 70.346 24.221 1.00 77.52 265 ILE C O 1
ATOM 7854 N N . HIS C 1 196 ? 2.113 71.386 25.919 1.00 77.45 266 HIS C N 1
ATOM 7855 C CA . HIS C 1 196 ? 1.763 72.593 25.173 1.00 78.99 266 HIS C CA 1
ATOM 7856 C C . HIS C 1 196 ? 2.568 73.748 25.757 1.00 80.14 266 HIS C C 1
ATOM 7857 O O . HIS C 1 196 ? 2.912 73.721 26.936 1.00 78.92 266 HIS C O 1
ATOM 7864 N N . VAL C 1 197 ? 2.869 74.754 24.944 1.00 82.48 267 VAL C N 1
ATOM 7865 C CA . VAL C 1 197 ? 3.607 75.924 25.407 1.00 84.06 267 VAL C CA 1
ATOM 7866 C C . VAL C 1 197 ? 2.793 77.196 25.144 1.00 87.39 267 VAL C C 1
ATOM 7867 O O . VAL C 1 197 ? 2.313 77.425 24.034 1.00 88.11 267 VAL C O 1
ATOM 7871 N N . PHE C 1 198 ? 2.633 78.024 26.174 1.00 89.26 268 PHE C N 1
ATOM 7872 C CA . PHE C 1 198 ? 1.843 79.255 26.077 1.00 92.60 268 PHE C CA 1
ATOM 7873 C C . PHE C 1 198 ? 2.703 80.480 26.394 1.00 95.23 268 PHE C C 1
ATOM 7874 O O . PHE C 1 198 ? 3.599 80.411 27.231 1.00 93.35 268 PHE C O 1
ATOM 7882 N N . ARG C 1 199 ? 2.432 81.598 25.727 1.00 99.85 269 ARG C N 1
ATOM 7883 C CA . ARG C 1 199 ? 3.192 82.832 25.943 1.00 103.57 269 ARG C CA 1
ATOM 7884 C C . ARG C 1 199 ? 2.258 84.032 26.036 1.00 107.04 269 ARG C C 1
ATOM 7885 O O . ARG C 1 199 ? 1.344 84.167 25.227 1.00 108.57 269 ARG C O 1
ATOM 7893 N N . PHE C 1 200 ? 2.493 84.892 27.023 1.00 109.35 270 PHE C N 1
ATOM 7894 C CA . PHE C 1 200 ? 1.706 86.118 27.199 1.00 113.64 270 PHE C CA 1
ATOM 7895 C C . PHE C 1 200 ? 2.118 87.174 26.159 1.00 116.57 270 PHE C C 1
ATOM 7896 O O . PHE C 1 200 ? 3.305 87.369 25.896 1.00 116.50 270 PHE C O 1
ATOM 7904 N N . SER C 1 201 ? 1.129 87.839 25.568 1.00 119.24 271 SER C N 1
ATOM 7905 C CA . SER C 1 201 ? 1.372 88.999 24.708 1.00 122.85 271 SER C CA 1
ATOM 7906 C C . SER C 1 201 ? 0.650 90.228 25.274 1.00 126.46 271 SER C C 1
ATOM 7907 O O . SER C 1 201 ? -0.569 90.207 25.428 1.00 127.57 271 SER C O 1
ATOM 7910 N N . ARG C 1 202 ? 1.395 91.289 25.591 1.00 128.83 272 ARG C N 1
ATOM 7911 C CA . ARG C 1 202 ? 0.786 92.541 26.072 1.00 132.46 272 ARG C CA 1
ATOM 7912 C C . ARG C 1 202 ? -0.040 93.200 24.971 1.00 134.89 272 ARG C C 1
ATOM 7913 O O . ARG C 1 202 ? -1.069 93.813 25.260 1.00 136.50 272 ARG C O 1
ATOM 7921 N N . GLU C 1 203 ? 0.398 93.044 23.718 1.00 134.92 273 GLU C N 1
ATOM 7922 C CA . GLU C 1 203 ? -0.297 93.619 22.564 1.00 138.02 273 GLU C CA 1
ATOM 7923 C C . GLU C 1 203 ? -1.741 93.123 22.478 1.00 137.93 273 GLU C C 1
ATOM 7924 O O . GLU C 1 203 ? -2.673 93.921 22.338 1.00 141.27 273 GLU C O 1
ATOM 7930 N N . LYS C 1 204 ? -1.918 91.806 22.566 1.00 134.35 274 LYS C N 1
ATOM 7931 C CA . LYS C 1 204 ? -3.255 91.210 22.638 1.00 133.76 274 LYS C CA 1
ATOM 7932 C C . LYS C 1 204 ? -3.790 91.283 24.077 1.00 133.44 274 LYS C C 1
ATOM 7933 O O . LYS C 1 204 ? -4.990 91.128 24.313 1.00 133.81 274 LYS C O 1
ATOM 7939 N N . ASN C 1 205 ? -2.885 91.518 25.023 1.00 132.63 275 ASN C N 1
ATOM 7940 C CA . ASN C 1 205 ? -3.193 91.548 26.453 1.00 132.53 275 ASN C CA 1
ATOM 7941 C C . ASN C 1 205 ? -3.920 90.268 26.844 1.00 129.84 275 ASN C C 1
ATOM 7942 O O . ASN C 1 205 ? -4.967 90.289 27.488 1.00 130.51 275 ASN C O 1
ATOM 7947 N N . ASP C 1 206 ? -3.323 89.154 26.431 1.00 126.88 276 ASP C N 1
ATOM 7948 C CA . ASP C 1 206 ? -3.923 87.828 26.528 1.00 123.98 276 ASP C CA 1
ATOM 7949 C C . ASP C 1 206 ? -2.816 86.808 26.280 1.00 120.20 276 ASP C C 1
ATOM 7950 O O . ASP C 1 206 ? -1.702 87.167 25.882 1.00 119.13 276 ASP C O 1
ATOM 7955 N N . TRP C 1 207 ? -3.129 85.541 26.507 1.00 117.97 277 TRP C N 1
ATOM 7956 C CA . TRP C 1 207 ? -2.197 84.474 26.219 1.00 114.91 277 TRP C CA 1
ATOM 7957 C C . TRP C 1 207 ? -2.297 84.028 24.763 1.00 114.71 277 TRP C C 1
ATOM 7958 O O . TRP C 1 207 ? -3.377 84.051 24.161 1.00 116.01 277 TRP C O 1
ATOM 7969 N N . CYS C 1 208 ? -1.148 83.645 24.210 1.00 112.92 278 CYS C N 1
ATOM 7970 C CA . CYS C 1 208 ? -1.054 83.018 22.897 1.00 111.70 278 CYS C CA 1
ATOM 7971 C C . CYS C 1 208 ? -0.392 81.650 23.056 1.00 107.75 278 CYS C C 1
ATOM 7972 O O . CYS C 1 208 ? 0.243 81.373 24.080 1.00 105.80 278 CYS C O 1
ATOM 7975 N N . GLU C 1 209 ? -0.562 80.773 22.068 1.00 106.21 279 GLU C N 1
ATOM 7976 C CA . GLU C 1 209 ? 0.095 79.460 22.082 1.00 102.66 279 GLU C CA 1
ATOM 7977 C C . GLU C 1 209 ? 1.280 79.473 21.117 1.00 101.75 279 GLU C C 1
ATOM 7978 O O . GLU C 1 209 ? 1.175 79.980 19.986 1.00 102.76 279 GLU C O 1
ATOM 7984 N N . VAL C 1 210 ? 2.406 78.917 21.570 1.00 99.19 280 VAL C N 1
ATOM 7985 C CA . VAL C 1 210 ? 3.570 78.760 20.712 1.00 98.40 280 VAL C CA 1
ATOM 7986 C C . VAL C 1 210 ? 3.321 77.522 19.874 1.00 96.89 280 VAL C C 1
ATOM 7987 O O . VAL C 1 210 ? 3.019 76.453 20.397 1.00 94.26 280 VAL C O 1
ATOM 7991 N N . LEU C 1 211 ? 3.429 77.680 18.560 1.00 98.32 281 LEU C N 1
ATOM 7992 C CA . LEU C 1 211 ? 3.096 76.619 17.614 1.00 97.98 281 LEU C CA 1
ATOM 7993 C C . LEU C 1 211 ? 4.315 76.350 16.738 1.00 97.98 281 LEU C C 1
ATOM 7994 O O . LEU C 1 211 ? 5.278 77.117 16.752 1.00 98.41 281 LEU C O 1
ATOM 7999 N N . VAL C 1 212 ? 4.228 75.284 15.963 1.00 97.31 282 VAL C N 1
ATOM 8000 C CA . VAL C 1 212 ? 5.275 74.931 15.045 1.00 97.53 282 VAL C CA 1
ATOM 8001 C C . VAL C 1 212 ? 4.711 75.068 13.653 1.00 99.55 282 VAL C C 1
ATOM 8002 O O . VAL C 1 212 ? 3.658 74.527 13.355 1.00 99.58 282 VAL C O 1
ATOM 8006 N N . ASP C 1 213 ? 5.413 75.799 12.802 1.00 101.26 283 ASP C N 1
ATOM 8007 C CA . ASP C 1 213 ? 4.973 75.968 11.434 1.00 103.31 283 ASP C CA 1
ATOM 8008 C C . ASP C 1 213 ? 6.109 75.758 10.440 1.00 104.10 283 ASP C C 1
ATOM 8009 O O . ASP C 1 213 ? 7.265 75.671 10.823 1.00 102.48 283 ASP C O 1
ATOM 8014 N N . GLU C 1 214 ? 5.741 75.679 9.166 1.00 106.78 284 GLU C N 1
ATOM 8015 C CA . GLU C 1 214 ? 6.628 75.425 8.032 1.00 107.53 284 GLU C CA 1
ATOM 8016 C C . GLU C 1 214 ? 7.951 76.145 7.927 1.00 108.10 284 GLU C C 1
ATOM 8017 O O . GLU C 1 214 ? 8.966 75.523 7.707 1.00 108.54 284 GLU C O 1
ATOM 8023 N N . ASP C 1 215 ? 7.949 77.453 8.056 1.00 108.85 285 ASP C N 1
ATOM 8024 C CA . ASP C 1 215 ? 9.180 78.207 7.919 1.00 109.87 285 ASP C CA 1
ATOM 8025 C C . ASP C 1 215 ? 9.831 77.949 6.577 1.00 112.17 285 ASP C C 1
ATOM 8026 O O . ASP C 1 215 ? 10.582 76.995 6.399 1.00 111.10 285 ASP C O 1
ATOM 8031 N N . ILE C 1 216 ? 9.545 78.826 5.629 1.00 115.03 286 ILE C N 1
ATOM 8032 C CA . ILE C 1 216 ? 10.104 78.698 4.310 1.00 117.97 286 ILE C CA 1
ATOM 8033 C C . ILE C 1 216 ? 10.876 79.931 3.919 1.00 121.34 286 ILE C C 1
ATOM 8034 O O . ILE C 1 216 ? 11.138 80.127 2.753 1.00 125.01 286 ILE C O 1
ATOM 8039 N N . THR C 1 217 ? 11.256 80.763 4.876 1.00 121.13 287 THR C N 1
ATOM 8040 C CA . THR C 1 217 ? 12.024 81.950 4.534 1.00 124.13 287 THR C CA 1
ATOM 8041 C C . THR C 1 217 ? 13.327 81.500 3.897 1.00 125.65 287 THR C C 1
ATOM 8042 O O . THR C 1 217 ? 13.529 80.319 3.629 1.00 124.10 287 THR C O 1
ATOM 8046 N N . GLU C 1 218 ? 14.218 82.442 3.652 1.00 129.01 288 GLU C N 1
ATOM 8047 C CA . GLU C 1 218 ? 15.485 82.093 3.053 1.00 130.71 288 GLU C CA 1
ATOM 8048 C C . GLU C 1 218 ? 16.501 81.977 4.166 1.00 128.54 288 GLU C C 1
ATOM 8049 O O . GLU C 1 218 ? 17.326 81.066 4.178 1.00 127.14 288 GLU C O 1
ATOM 8055 N N . HIS C 1 219 ? 16.430 82.901 5.112 1.00 128.02 289 HIS C N 1
ATOM 8056 C CA . HIS C 1 219 ? 17.338 82.850 6.231 1.00 126.12 289 HIS C CA 1
ATOM 8057 C C . HIS C 1 219 ? 16.735 81.891 7.224 1.00 122.75 289 HIS C C 1
ATOM 8058 O O . HIS C 1 219 ? 17.206 81.784 8.353 1.00 121.07 289 HIS C O 1
ATOM 8065 N N . GLY C 1 220 ? 15.682 81.191 6.816 1.00 121.94 290 GLY C N 1
ATOM 8066 C CA . GLY C 1 220 ? 15.097 80.237 7.735 1.00 118.47 290 GLY C CA 1
ATOM 8067 C C . GLY C 1 220 ? 16.146 79.203 8.053 1.00 116.58 290 GLY C C 1
ATOM 8068 O O . GLY C 1 220 ? 16.488 78.383 7.201 1.00 117.03 290 GLY C O 1
ATOM 8069 N N . GLU C 1 221 ? 16.657 79.248 9.283 1.00 114.97 291 GLU C N 1
ATOM 8070 C CA . GLU C 1 221 ? 17.756 78.376 9.711 1.00 113.52 291 GLU C CA 1
ATOM 8071 C C . GLU C 1 221 ? 17.431 76.875 9.561 1.00 110.65 291 GLU C C 1
ATOM 8072 O O . GLU C 1 221 ? 18.318 76.078 9.265 1.00 109.84 291 GLU C O 1
ATOM 8078 N N . TYR C 1 222 ? 16.167 76.512 9.775 1.00 108.71 292 TYR C N 1
ATOM 8079 C CA . TYR C 1 222 ? 15.719 75.140 9.707 1.00 106.55 292 TYR C CA 1
ATOM 8080 C C . TYR C 1 222 ? 14.448 75.135 8.854 1.00 106.50 292 TYR C C 1
ATOM 8081 O O . TYR C 1 222 ? 13.929 76.183 8.492 1.00 108.40 292 TYR C O 1
ATOM 8090 N N . TYR C 1 223 ? 13.949 73.951 8.537 1.00 104.42 293 TYR C N 1
ATOM 8091 C CA . TYR C 1 223 ? 12.728 73.794 7.749 1.00 104.57 293 TYR C CA 1
ATOM 8092 C C . TYR C 1 223 ? 11.444 73.839 8.581 1.00 102.39 293 TYR C C 1
ATOM 8093 O O . TYR C 1 223 ? 10.367 73.508 8.084 1.00 102.53 293 TYR C O 1
ATOM 8102 N N . LEU C 1 224 ? 11.566 74.194 9.857 1.00 100.14 294 LEU C N 1
ATOM 8103 C CA . LEU C 1 224 ? 10.420 74.453 10.730 1.00 97.98 294 LEU C CA 1
ATOM 8104 C C . LEU C 1 224 ? 10.786 75.620 11.635 1.00 97.03 294 LEU C C 1
ATOM 8105 O O . LEU C 1 224 ? 11.969 75.937 11.792 1.00 97.21 294 LEU C O 1
ATOM 8110 N N . ARG C 1 225 ? 9.785 76.270 12.222 1.00 95.85 295 ARG C N 1
ATOM 8111 C CA . ARG C 1 225 ? 10.044 77.409 13.101 1.00 95.33 295 ARG C CA 1
ATOM 8112 C C . ARG C 1 225 ? 8.949 77.596 14.143 1.00 93.46 295 ARG C C 1
ATOM 8113 O O . ARG C 1 225 ? 7.804 77.174 13.963 1.00 93.22 295 ARG C O 1
ATOM 8121 N N . PHE C 1 226 ? 9.330 78.198 15.260 1.00 92.16 296 PHE C N 1
ATOM 8122 C CA . PHE C 1 226 ? 8.369 78.518 16.313 1.00 91.01 296 PHE C CA 1
ATOM 8123 C C . PHE C 1 226 ? 7.568 79.782 15.973 1.00 93.89 296 PHE C C 1
ATOM 8124 O O . PHE C 1 226 ? 8.111 80.879 15.871 1.00 95.86 296 PHE C O 1
ATOM 8132 N N . VAL C 1 227 ? 6.261 79.614 15.792 1.00 94.59 297 VAL C N 1
ATOM 8133 C CA . VAL C 1 227 ? 5.373 80.749 15.581 1.00 97.52 297 VAL C CA 1
ATOM 8134 C C . VAL C 1 227 ? 4.504 80.922 16.834 1.00 97.36 297 VAL C C 1
ATOM 8135 O O . VAL C 1 227 ? 4.553 80.118 17.774 1.00 95.19 297 VAL C O 1
ATOM 8139 N N . GLN C 1 228 ? 3.711 81.987 16.820 1.00 100.47 298 GLN C N 1
ATOM 8140 C CA . GLN C 1 228 ? 2.829 82.356 17.924 1.00 100.92 298 GLN C CA 1
ATOM 8141 C C . GLN C 1 228 ? 1.436 82.574 17.357 1.00 103.06 298 GLN C C 1
ATOM 8142 O O . GLN C 1 228 ? 1.285 83.212 16.310 1.00 105.10 298 GLN C O 1
ATOM 8148 N N . SER C 1 229 ? 0.431 82.024 18.033 1.00 102.74 299 SER C N 1
ATOM 8149 C CA . SER C 1 229 ? -0.944 82.097 17.554 1.00 104.79 299 SER C CA 1
ATOM 8150 C C . SER C 1 229 ? -1.451 83.529 17.591 1.00 108.57 299 SER C C 1
ATOM 8151 O O . SER C 1 229 ? -1.079 84.303 18.473 1.00 109.20 299 SER C O 1
ATOM 8154 N N . LYS C 1 230 ? -2.285 83.881 16.621 1.00 111.79 300 LYS C N 1
ATOM 8155 C CA . LYS C 1 230 ? -2.891 85.211 16.578 1.00 115.56 300 LYS C CA 1
ATOM 8156 C C . LYS C 1 230 ? -3.956 85.276 17.672 1.00 115.73 300 LYS C C 1
ATOM 8157 O O . LYS C 1 230 ? -5.145 85.071 17.418 1.00 116.98 300 LYS C O 1
ATOM 8163 N N . GLY C 1 231 ? -3.528 85.550 18.899 1.00 114.68 301 GLY C N 1
ATOM 8164 C CA . GLY C 1 231 ? -4.432 85.512 20.045 1.00 114.91 301 GLY C CA 1
ATOM 8165 C C . GLY C 1 231 ? -4.598 84.097 20.556 1.00 112.05 301 GLY C C 1
ATOM 8166 O O . GLY C 1 231 ? -3.864 83.206 20.137 1.00 110.54 301 GLY C O 1
ATOM 8167 N N . PRO C 1 232 ? -5.563 83.882 21.464 1.00 112.06 302 PRO C N 1
ATOM 8168 C CA . PRO C 1 232 ? -5.703 82.576 22.100 1.00 109.26 302 PRO C CA 1
ATOM 8169 C C . PRO C 1 232 ? -6.344 81.518 21.202 1.00 108.57 302 PRO C C 1
ATOM 8170 O O . PRO C 1 232 ? -7.428 81.729 20.664 1.00 110.37 302 PRO C O 1
ATOM 8174 N N . THR C 1 233 ? -5.672 80.371 21.098 1.00 105.76 303 THR C N 1
ATOM 8175 C CA . THR C 1 233 ? -6.219 79.177 20.454 1.00 104.52 303 THR C CA 1
ATOM 8176 C C . THR C 1 233 ? -7.350 78.594 21.304 1.00 104.92 303 THR C C 1
ATOM 8177 O O . THR C 1 233 ? -7.649 79.108 22.392 1.00 105.42 303 THR C O 1
ATOM 8181 N N . LEU C 1 234 ? -7.975 77.525 20.815 1.00 105.19 304 LEU C N 1
ATOM 8182 C CA . LEU C 1 234 ? -9.016 76.839 21.582 1.00 105.20 304 LEU C CA 1
ATOM 8183 C C . LEU C 1 234 ? -8.413 76.284 22.863 1.00 102.95 304 LEU C C 1
ATOM 8184 O O . LEU C 1 234 ? -9.030 76.331 23.925 1.00 102.75 304 LEU C O 1
ATOM 8189 N N . MET C 1 235 ? -7.198 75.761 22.747 1.00 101.53 305 MET C N 1
ATOM 8190 C CA . MET C 1 235 ? -6.534 75.133 23.873 1.00 100.13 305 MET C CA 1
ATOM 8191 C C . MET C 1 235 ? -6.117 76.145 24.935 1.00 101.14 305 MET C C 1
ATOM 8192 O O . MET C 1 235 ? -6.261 75.873 26.117 1.00 99.87 305 MET C O 1
ATOM 8197 N N . THR C 1 236 ? -5.608 77.307 24.519 1.00 103.49 306 THR C N 1
ATOM 8198 C CA . THR C 1 236 ? -5.260 78.379 25.467 1.00 105.33 306 THR C CA 1
ATOM 8199 C C . THR C 1 236 ? -6.471 78.693 26.346 1.00 106.97 306 THR C C 1
ATOM 8200 O O . THR C 1 236 ? -6.384 78.694 27.576 1.00 105.83 306 THR C O 1
ATOM 8204 N N . THR C 1 237 ? -7.603 78.960 25.693 1.00 109.65 307 THR C N 1
ATOM 8205 C CA . THR C 1 237 ? -8.828 79.323 26.388 1.00 112.21 307 THR C CA 1
ATOM 8206 C C . THR C 1 237 ? -9.302 78.180 27.284 1.00 111.47 307 THR C C 1
ATOM 8207 O O . THR C 1 237 ? -9.669 78.397 28.435 1.00 112.57 307 THR C O 1
ATOM 8211 N N . ALA C 1 238 ? -9.280 76.965 26.753 1.00 110.37 308 ALA C N 1
ATOM 8212 C CA . ALA C 1 238 ? -9.686 75.785 27.515 1.00 109.45 308 ALA C CA 1
ATOM 8213 C C . ALA C 1 238 ? -8.930 75.657 28.835 1.00 108.25 308 ALA C C 1
ATOM 8214 O O . ALA C 1 238 ? -9.516 75.308 29.852 1.00 108.92 308 ALA C O 1
ATOM 8216 N N . VAL C 1 239 ? -7.631 75.950 28.819 1.00 107.14 309 VAL C N 1
ATOM 8217 C CA . VAL C 1 239 ? -6.773 75.759 29.995 1.00 106.06 309 VAL C CA 1
ATOM 8218 C C . VAL C 1 239 ? -6.407 77.051 30.739 1.00 108.27 309 VAL C C 1
ATOM 8219 O O . VAL C 1 239 ? -5.560 77.023 31.630 1.00 107.32 309 VAL C O 1
ATOM 8223 N N . LYS C 1 240 ? -7.057 78.170 30.415 1.00 112.14 310 LYS C N 1
ATOM 8224 C CA . LYS C 1 240 ? -6.746 79.444 31.061 1.00 114.70 310 LYS C CA 1
ATOM 8225 C C . LYS C 1 240 ? -6.891 79.393 32.590 1.00 115.85 310 LYS C C 1
ATOM 8226 O O . LYS C 1 240 ? -6.190 80.114 33.300 1.00 116.51 310 LYS C O 1
ATOM 8232 N N . HIS C 1 241 ? -7.772 78.532 33.090 1.00 116.26 311 HIS C N 1
ATOM 8233 C CA . HIS C 1 241 ? -7.911 78.309 34.539 1.00 116.41 311 HIS C CA 1
ATOM 8234 C C . HIS C 1 241 ? -6.778 77.511 35.189 1.00 114.36 311 HIS C C 1
ATOM 8235 O O . HIS C 1 241 ? -6.810 77.283 36.397 1.00 114.78 311 HIS C O 1
ATOM 8242 N N . LEU C 1 242 ? -5.803 77.069 34.397 1.00 113.19 312 LEU C N 1
ATOM 8243 C CA . LEU C 1 242 ? -4.561 76.463 34.914 1.00 111.57 312 LEU C CA 1
ATOM 8244 C C . LEU C 1 242 ? -3.363 77.405 34.750 1.00 112.82 312 LEU C C 1
ATOM 8245 O O . LEU C 1 242 ? -2.333 77.212 35.396 1.00 111.24 312 LEU C O 1
ATOM 8250 N N . LEU C 1 243 ? -3.493 78.388 33.861 1.00 116.04 313 LEU C N 1
ATOM 8251 C CA . LEU C 1 243 ? -2.433 79.356 33.596 1.00 117.87 313 LEU C CA 1
ATOM 8252 C C . LEU C 1 243 ? -2.409 80.440 34.670 1.00 121.28 313 LEU C C 1
ATOM 8253 O O . LEU C 1 243 ? -3.454 80.806 35.201 1.00 123.42 313 LEU C O 1
ATOM 8258 N N . PRO C 1 244 ? -1.214 80.978 34.971 1.00 122.81 314 PRO C N 1
ATOM 8259 C CA . PRO C 1 244 ? -1.208 82.187 35.778 1.00 126.47 314 PRO C CA 1
ATOM 8260 C C . PRO C 1 244 ? -1.978 83.310 35.072 1.00 130.65 314 PRO C C 1
ATOM 8261 O O . PRO C 1 244 ? -1.827 83.504 33.872 1.00 131.02 314 PRO C O 1
ATOM 8265 N N . GLU C 1 245 ? -2.831 84.012 35.815 1.00 134.51 315 GLU C N 1
ATOM 8266 C CA . GLU C 1 245 ? -3.480 85.228 35.316 1.00 138.61 315 GLU C CA 1
ATOM 8267 C C . GLU C 1 245 ? -2.449 86.355 35.181 1.00 140.48 315 GLU C C 1
ATOM 8268 O O . GLU C 1 245 ? -2.466 87.094 34.203 1.00 140.88 315 GLU C O 1
ATOM 8274 N N . PHE C 1 246 ? -1.571 86.454 36.181 1.00 140.62 316 PHE C N 1
ATOM 8275 C CA . PHE C 1 246 ? -0.412 87.341 36.187 1.00 141.12 316 PHE C CA 1
ATOM 8276 C C . PHE C 1 246 ? 0.530 86.963 35.034 1.00 138.78 316 PHE C C 1
ATOM 8277 O O . PHE C 1 246 ? 1.040 85.833 34.983 1.00 136.35 316 PHE C O 1
ATOM 8285 N N . GLY C 1 247 ? 0.740 87.903 34.116 1.00 139.34 317 GLY C N 1
ATOM 8286 C CA . GLY C 1 247 ? 1.687 87.707 33.031 1.00 136.85 317 GLY C CA 1
ATOM 8287 C C . GLY C 1 247 ? 2.234 89.003 32.474 1.00 138.49 317 GLY C C 1
ATOM 8288 O O . GLY C 1 247 ? 1.490 89.775 31.868 1.00 141.14 317 GLY C O 1
ATOM 8289 N N . LEU C 1 248 ? 3.536 89.219 32.660 1.00 136.90 318 LEU C N 1
ATOM 8290 C CA . LEU C 1 248 ? 4.307 90.240 31.944 1.00 138.06 318 LEU C CA 1
ATOM 8291 C C . LEU C 1 248 ? 4.481 89.803 30.487 1.00 135.81 318 LEU C C 1
ATOM 8292 O O . LEU C 1 248 ? 4.294 88.654 30.173 1.00 134.03 318 LEU C O 1
ATOM 8297 N N . ASP C 1 249 ? 4.838 90.736 29.612 1.00 136.49 319 ASP C N 1
ATOM 8298 C CA . ASP C 1 249 ? 5.043 90.432 28.194 1.00 135.10 319 ASP C CA 1
ATOM 8299 C C . ASP C 1 249 ? 6.118 89.361 27.971 1.00 130.85 319 ASP C C 1
ATOM 8300 O O . ASP C 1 249 ? 7.136 89.326 28.666 1.00 130.10 319 ASP C O 1
ATOM 8305 N N . GLY C 1 250 ? 5.860 88.485 26.999 1.00 127.45 320 GLY C N 1
ATOM 8306 C CA . GLY C 1 250 ? 6.752 87.379 26.673 1.00 123.28 320 GLY C CA 1
ATOM 8307 C C . GLY C 1 250 ? 6.847 86.263 27.707 1.00 118.88 320 GLY C C 1
ATOM 8308 O O . GLY C 1 250 ? 7.603 85.306 27.513 1.00 116.28 320 GLY C O 1
ATOM 8309 N N . TYR C 1 251 ? 6.078 86.364 28.790 1.00 117.06 321 TYR C N 1
ATOM 8310 C CA . TYR C 1 251 ? 6.136 85.384 29.867 1.00 112.89 321 TYR C CA 1
ATOM 8311 C C . TYR C 1 251 ? 5.581 84.079 29.340 1.00 108.89 321 TYR C C 1
ATOM 8312 O O . TYR C 1 251 ? 4.527 84.054 28.706 1.00 109.34 321 TYR C O 1
ATOM 8321 N N . GLN C 1 252 ? 6.298 82.984 29.587 1.00 104.49 322 GLN C N 1
ATOM 8322 C CA . GLN C 1 252 ? 6.021 81.704 28.933 1.00 100.62 322 GLN C CA 1
ATOM 8323 C C . GLN C 1 252 ? 5.893 80.563 29.932 1.00 96.36 322 GLN C C 1
ATOM 8324 O O . GLN C 1 252 ? 6.689 80.467 30.855 1.00 95.44 322 GLN C O 1
ATOM 8330 N N . VAL C 1 253 ? 4.892 79.710 29.733 1.00 93.45 323 VAL C N 1
ATOM 8331 C CA . VAL C 1 253 ? 4.706 78.516 30.565 1.00 90.21 323 VAL C CA 1
ATOM 8332 C C . VAL C 1 253 ? 4.518 77.271 29.697 1.00 86.95 323 VAL C C 1
ATOM 8333 O O . VAL C 1 253 ? 3.950 77.344 28.603 1.00 87.25 323 VAL C O 1
ATOM 8337 N N . GLU C 1 254 ? 5.012 76.142 30.197 1.00 82.95 324 GLU C N 1
ATOM 8338 C CA . GLU C 1 254 ? 4.752 74.831 29.619 1.00 80.20 324 GLU C CA 1
ATOM 8339 C C . GLU C 1 254 ? 3.676 74.122 30.432 1.00 79.64 324 GLU C C 1
ATOM 8340 O O . GLU C 1 254 ? 3.626 74.267 31.648 1.00 80.57 324 GLU C O 1
ATOM 8346 N N . LEU C 1 255 ? 2.807 73.357 29.778 1.00 79.16 325 LEU C N 1
ATOM 8347 C CA . LEU C 1 255 ? 1.758 72.595 30.470 1.00 78.80 325 LEU C CA 1
ATOM 8348 C C . LEU C 1 255 ? 1.619 71.191 29.873 1.00 77.40 325 LEU C C 1
ATOM 8349 O O . LEU C 1 255 ? 1.307 71.043 28.679 1.00 78.03 325 LEU C O 1
ATOM 8354 N N . GLY C 1 256 ? 1.826 70.173 30.712 1.00 75.76 326 GLY C N 1
ATOM 8355 C CA . GLY C 1 256 ? 1.809 68.778 30.286 1.00 74.24 326 GLY C CA 1
ATOM 8356 C C . GLY C 1 256 ? 0.428 68.160 30.418 1.00 74.69 326 GLY C C 1
ATOM 8357 O O . GLY C 1 256 ? 0.122 67.436 31.399 1.00 74.40 326 GLY C O 1
ATOM 8358 N N . LEU C 1 257 ? -0.403 68.445 29.419 1.00 75.62 327 LEU C N 1
ATOM 8359 C CA . LEU C 1 257 ? -1.806 68.013 29.419 1.00 75.97 327 LEU C CA 1
ATOM 8360 C C . LEU C 1 257 ? -1.933 66.494 29.269 1.00 74.16 327 LEU C C 1
ATOM 8361 O O . LEU C 1 257 ? -2.780 65.872 29.911 1.00 73.95 327 LEU C O 1
ATOM 8366 N N . ALA C 1 258 ? -1.097 65.908 28.418 1.00 72.75 328 ALA C N 1
ATOM 8367 C CA . ALA C 1 258 ? -1.062 64.448 28.267 1.00 71.54 328 ALA C CA 1
ATOM 8368 C C . ALA C 1 258 ? -0.882 63.784 29.633 1.00 70.34 328 ALA C C 1
ATOM 8369 O O . ALA C 1 258 ? -1.600 62.849 29.969 1.00 70.33 328 ALA C O 1
ATOM 8371 N N . GLY C 1 259 ? 0.066 64.282 30.422 1.00 69.37 329 GLY C N 1
ATOM 8372 C CA . GLY C 1 259 ? 0.291 63.762 31.759 1.00 68.57 329 GLY C CA 1
ATOM 8373 C C . GLY C 1 259 ? -0.862 63.978 32.721 1.00 69.46 329 GLY C C 1
ATOM 8374 O O . GLY C 1 259 ? -1.062 63.194 33.647 1.00 68.59 329 GLY C O 1
ATOM 8375 N N . LEU C 1 260 ? -1.617 65.049 32.521 1.00 71.51 330 LEU C N 1
ATOM 8376 C CA . LEU C 1 260 ? -2.742 65.350 33.399 1.00 72.97 330 LEU C CA 1
ATOM 8377 C C . LEU C 1 260 ? -3.883 64.384 33.118 1.00 74.12 330 LEU C C 1
ATOM 8378 O O . LEU C 1 260 ? -4.595 63.960 34.039 1.00 74.90 330 LEU C O 1
ATOM 8383 N N . ALA C 1 261 ? -4.047 64.037 31.842 1.00 74.77 331 ALA C N 1
ATOM 8384 C CA . ALA C 1 261 ? -5.067 63.083 31.432 1.00 75.49 331 ALA C CA 1
ATOM 8385 C C . ALA C 1 261 ? -4.769 61.705 32.045 1.00 74.56 331 ALA C C 1
ATOM 8386 O O . ALA C 1 261 ? -5.657 61.049 32.605 1.00 75.51 331 ALA C O 1
ATOM 8388 N N . ILE C 1 262 ? -3.509 61.289 31.959 1.00 72.51 332 ILE C N 1
ATOM 8389 C CA . ILE C 1 262 ? -3.072 60.044 32.579 1.00 71.42 332 ILE C CA 1
ATOM 8390 C C . ILE C 1 262 ? -3.245 60.091 34.098 1.00 71.63 332 ILE C C 1
ATOM 8391 O O . ILE C 1 262 ? -3.666 59.096 34.713 1.00 72.53 332 ILE C O 1
ATOM 8396 N N . SER C 1 263 ? -2.928 61.232 34.703 1.00 71.51 333 SER C N 1
ATOM 8397 C CA . SER C 1 263 ? -3.089 61.393 36.149 1.00 71.53 333 SER C CA 1
ATOM 8398 C C . SER C 1 263 ? -4.546 61.181 36.557 1.00 73.23 333 SER C C 1
ATOM 8399 O O . SER C 1 263 ? -4.826 60.565 37.587 1.00 73.28 333 SER C O 1
ATOM 8402 N N . GLN C 1 264 ? -5.457 61.685 35.728 1.00 74.75 334 GLN C N 1
ATOM 8403 C CA . GLN C 1 264 ? -6.894 61.561 35.965 1.00 76.85 334 GLN C CA 1
ATOM 8404 C C . GLN C 1 264 ? -7.374 60.114 35.832 1.00 77.04 334 GLN C C 1
ATOM 8405 O O . GLN C 1 264 ? -8.238 59.683 36.590 1.00 77.83 334 GLN C O 1
ATOM 8411 N N . GLN C 1 265 ? -6.830 59.381 34.861 1.00 76.14 335 GLN C N 1
ATOM 8412 C CA . GLN C 1 265 ? -7.181 57.962 34.689 1.00 76.54 335 GLN C CA 1
ATOM 8413 C C . GLN C 1 265 ? -6.777 57.156 35.922 1.00 75.57 335 GLN C C 1
ATOM 8414 O O . GLN C 1 265 ? -7.576 56.396 36.464 1.00 76.45 335 GLN C O 1
ATOM 8420 N N . ILE C 1 266 ? -5.540 57.358 36.361 1.00 73.89 336 ILE C N 1
ATOM 8421 C CA . ILE C 1 266 ? -5.012 56.710 37.556 1.00 73.51 336 ILE C CA 1
ATOM 8422 C C . ILE C 1 266 ? -5.840 57.057 38.798 1.00 75.16 336 ILE C C 1
ATOM 8423 O O . ILE C 1 266 ? -6.224 56.170 39.563 1.00 75.34 336 ILE C O 1
ATOM 8428 N N . ALA C 1 267 ? -6.112 58.342 38.994 1.00 76.45 337 ALA C N 1
ATOM 8429 C CA . ALA C 1 267 ? -6.910 58.788 40.136 1.00 78.25 337 ALA C CA 1
ATOM 8430 C C . ALA C 1 267 ? -8.277 58.112 40.162 1.00 80.13 337 ALA C C 1
ATOM 8431 O O . ALA C 1 267 ? -8.753 57.710 41.228 1.00 81.42 337 ALA C O 1
ATOM 8433 N N . ASN C 1 268 ? -8.897 57.992 38.992 1.00 80.14 338 ASN C N 1
ATOM 8434 C CA . ASN C 1 268 ? -10.208 57.364 38.881 1.00 81.73 338 ASN C CA 1
ATOM 8435 C C . ASN C 1 268 ? -10.160 55.839 39.062 1.00 81.12 338 ASN C C 1
ATOM 8436 O O . ASN C 1 268 ? -11.072 55.251 39.630 1.00 82.75 338 ASN C O 1
ATOM 8441 N N . ARG C 1 269 ? -9.105 55.198 38.575 1.00 79.07 339 ARG C N 1
ATOM 8442 C CA . ARG C 1 269 ? -8.929 53.768 38.799 1.00 78.72 339 ARG C CA 1
ATOM 8443 C C . ARG C 1 269 ? -8.790 53.478 40.291 1.00 79.34 339 ARG C C 1
ATOM 8444 O O . ARG C 1 269 ? -9.398 52.540 40.808 1.00 80.49 339 ARG C O 1
ATOM 8452 N N . ILE C 1 270 ? -7.994 54.292 40.977 1.00 78.61 340 ILE C N 1
ATOM 8453 C CA . ILE C 1 270 ? -7.819 54.164 42.422 1.00 79.37 340 ILE C CA 1
ATOM 8454 C C . ILE C 1 270 ? -9.152 54.409 43.140 1.00 81.50 340 ILE C C 1
ATOM 8455 O O . ILE C 1 270 ? -9.484 53.712 44.094 1.00 82.06 340 ILE C O 1
ATOM 8460 N N . ASP C 1 271 ? -9.908 55.394 42.672 1.00 82.75 341 ASP C N 1
ATOM 8461 C CA . ASP C 1 271 ? -11.229 55.686 43.230 1.00 85.64 341 ASP C CA 1
ATOM 8462 C C . ASP C 1 271 ? -12.169 54.482 43.102 1.00 87.30 341 ASP C C 1
ATOM 8463 O O . ASP C 1 271 ? -12.899 54.153 44.022 1.00 90.16 341 ASP C O 1
ATOM 8468 N N . LYS C 1 272 ? -12.135 53.828 41.954 1.00 86.94 342 LYS C N 1
ATOM 8469 C CA . LYS C 1 272 ? -13.029 52.710 41.658 1.00 88.47 342 LYS C CA 1
ATOM 8470 C C . LYS C 1 272 ? -12.630 51.436 42.382 1.00 87.86 342 LYS C C 1
ATOM 8471 O O . LYS C 1 272 ? -13.461 50.818 43.028 1.00 89.74 342 LYS C O 1
ATOM 8477 N N . SER C 1 273 ? -11.363 51.049 42.272 1.00 85.52 343 SER C N 1
ATOM 8478 C CA . SER C 1 273 ? -10.922 49.723 42.725 1.00 85.10 343 SER C CA 1
ATOM 8479 C C . SER C 1 273 ? -9.775 49.731 43.753 1.00 83.69 343 SER C C 1
ATOM 8480 O O . SER C 1 273 ? -9.323 48.660 44.187 1.00 82.96 343 SER C O 1
ATOM 8483 N N . GLY C 1 274 ? -9.326 50.920 44.157 1.00 83.22 344 GLY C N 1
ATOM 8484 C CA . GLY C 1 274 ? -8.222 51.054 45.112 1.00 82.38 344 GLY C CA 1
ATOM 8485 C C . GLY C 1 274 ? -6.860 51.035 44.449 1.00 80.14 344 GLY C C 1
ATOM 8486 O O . GLY C 1 274 ? -6.738 50.704 43.268 1.00 80.03 344 GLY C O 1
ATOM 8487 N N . GLY C 1 275 ? -5.830 51.390 45.209 1.00 79.24 345 GLY C N 1
ATOM 8488 C CA . GLY C 1 275 ? -4.471 51.403 44.688 1.00 77.39 345 GLY C CA 1
ATOM 8489 C C . GLY C 1 275 ? -3.657 52.615 45.082 1.00 76.88 345 GLY C C 1
ATOM 8490 O O . GLY C 1 275 ? -4.038 53.369 45.958 1.00 78.42 345 GLY C O 1
ATOM 8491 N N . ALA C 1 276 ? -2.518 52.779 44.426 1.00 75.72 346 ALA C N 1
ATOM 8492 C CA . ALA C 1 276 ? -1.627 53.908 44.657 1.00 75.02 346 ALA C CA 1
ATOM 8493 C C . ALA C 1 276 ? -0.654 54.024 43.486 1.00 73.20 346 ALA C C 1
ATOM 8494 O O . ALA C 1 276 ? -0.255 53.020 42.912 1.00 71.94 346 ALA C O 1
ATOM 8496 N N . ALA C 1 277 ? -0.276 55.247 43.143 1.00 72.87 347 ALA C N 1
ATOM 8497 C CA . ALA C 1 277 ? 0.672 55.481 42.075 1.00 71.49 347 ALA C CA 1
ATOM 8498 C C . ALA C 1 277 ? 1.932 56.114 42.643 1.00 71.31 347 ALA C C 1
ATOM 8499 O O . ALA C 1 277 ? 1.877 56.828 43.636 1.00 72.71 347 ALA C O 1
ATOM 8501 N N . LEU C 1 278 ? 3.065 55.835 42.012 1.00 70.35 348 LEU C N 1
ATOM 8502 C CA . LEU C 1 278 ? 4.331 56.469 42.352 1.00 69.37 348 LEU C CA 1
ATOM 8503 C C . LEU C 1 278 ? 4.887 57.058 41.061 1.00 69.00 348 LEU C C 1
ATOM 8504 O O . LEU C 1 278 ? 5.210 56.323 40.121 1.00 68.37 348 LEU C O 1
ATOM 8509 N N . ILE C 1 279 ? 4.944 58.389 41.001 1.00 69.47 349 ILE C N 1
ATOM 8510 C CA . ILE C 1 279 ? 5.419 59.103 39.819 1.00 68.23 349 ILE C CA 1
ATOM 8511 C C . ILE C 1 279 ? 6.726 59.767 40.187 1.00 67.94 349 ILE C C 1
ATOM 8512 O O . ILE C 1 279 ? 6.776 60.576 41.105 1.00 69.27 349 ILE C O 1
ATOM 8517 N N . ILE C 1 280 ? 7.784 59.382 39.481 1.00 66.79 350 ILE C N 1
ATOM 8518 C CA . ILE C 1 280 ? 9.145 59.799 39.793 1.00 66.36 350 ILE C CA 1
ATOM 8519 C C . ILE C 1 280 ? 9.731 60.434 38.548 1.00 64.89 350 ILE C C 1
ATOM 8520 O O . ILE C 1 280 ? 9.733 59.826 37.477 1.00 64.57 350 ILE C O 1
ATOM 8525 N N . ASP C 1 281 ? 10.234 61.653 38.685 1.00 63.95 351 ASP C N 1
ATOM 8526 C CA . ASP C 1 281 ? 10.798 62.350 37.549 1.00 62.96 351 ASP C CA 1
ATOM 8527 C C . ASP C 1 281 ? 11.539 63.592 37.992 1.00 63.32 351 ASP C C 1
ATOM 8528 O O . ASP C 1 281 ? 11.403 64.046 39.128 1.00 63.42 351 ASP C O 1
ATOM 8533 N N . TYR C 1 282 ? 12.323 64.144 37.077 1.00 63.11 352 TYR C N 1
ATOM 8534 C CA . TYR C 1 282 ? 12.868 65.466 37.288 1.00 64.48 352 TYR C CA 1
ATOM 8535 C C . TYR C 1 282 ? 11.790 66.490 36.947 1.00 65.41 352 TYR C C 1
ATOM 8536 O O . TYR C 1 282 ? 11.035 66.313 35.992 1.00 65.00 352 TYR C O 1
ATOM 8545 N N . GLY C 1 283 ? 11.700 67.529 37.774 1.00 66.45 353 GLY C N 1
ATOM 8546 C CA . GLY C 1 283 ? 10.625 68.505 37.696 1.00 67.78 353 GLY C CA 1
ATOM 8547 C C . GLY C 1 283 ? 10.558 69.463 38.880 1.00 69.42 353 GLY C C 1
ATOM 8548 O O . GLY C 1 283 ? 11.440 69.476 39.735 1.00 69.19 353 GLY C O 1
ATOM 8549 N N . TYR C 1 284 ? 9.486 70.253 38.931 1.00 70.82 354 TYR C N 1
ATOM 8550 C CA . TYR C 1 284 ? 9.343 71.319 39.921 1.00 72.76 354 TYR C CA 1
ATOM 8551 C C . TYR C 1 284 ? 7.980 71.286 40.613 1.00 73.83 354 TYR C C 1
ATOM 8552 O O . TYR C 1 284 ? 6.991 70.872 40.017 1.00 72.92 354 TYR C O 1
ATOM 8561 N N . ASP C 1 285 ? 7.927 71.766 41.858 1.00 75.58 355 ASP C N 1
ATOM 8562 C CA . ASP C 1 285 ? 6.661 71.941 42.578 1.00 76.69 355 ASP C CA 1
ATOM 8563 C C . ASP C 1 285 ? 6.049 73.305 42.241 1.00 79.04 355 ASP C C 1
ATOM 8564 O O . ASP C 1 285 ? 5.495 73.972 43.112 1.00 80.99 355 ASP C O 1
ATOM 8569 N N . LYS C 1 286 ? 6.156 73.708 40.975 1.00 79.52 356 LYS C N 1
ATOM 8570 C CA . LYS C 1 286 ? 5.662 74.989 40.482 1.00 81.73 356 LYS C CA 1
ATOM 8571 C C . LYS C 1 286 ? 5.408 74.822 38.980 1.00 80.76 356 LYS C C 1
ATOM 8572 O O . LYS C 1 286 ? 5.724 73.791 38.394 1.00 79.63 356 LYS C O 1
ATOM 8578 N N . ILE C 1 287 ? 4.843 75.843 38.353 1.00 81.95 357 ILE C N 1
ATOM 8579 C CA . ILE C 1 287 ? 4.688 75.842 36.908 1.00 81.14 357 ILE C CA 1
ATOM 8580 C C . ILE C 1 287 ? 6.075 75.915 36.271 1.00 79.85 357 ILE C C 1
ATOM 8581 O O . ILE C 1 287 ? 6.945 76.623 36.742 1.00 80.43 357 ILE C O 1
ATOM 8586 N N . VAL C 1 288 ? 6.273 75.170 35.196 1.00 78.11 358 VAL C N 1
ATOM 8587 C CA . VAL C 1 288 ? 7.558 75.160 34.511 1.00 77.37 358 VAL C CA 1
ATOM 8588 C C . VAL C 1 288 ? 7.530 76.129 33.350 1.00 78.24 358 VAL C C 1
ATOM 8589 O O . VAL C 1 288 ? 6.724 75.962 32.439 1.00 78.56 358 VAL C O 1
ATOM 8593 N N . LYS C 1 289 ? 8.423 77.112 33.367 1.00 79.11 359 LYS C N 1
ATOM 8594 C CA . LYS C 1 289 ? 8.436 78.136 32.324 1.00 80.88 359 LYS C CA 1
ATOM 8595 C C . LYS C 1 289 ? 9.023 77.630 31.009 1.00 79.24 359 LYS C C 1
ATOM 8596 O O . LYS C 1 289 ? 8.389 77.701 29.953 1.00 78.94 359 LYS C O 1
ATOM 8602 N N . SER C 1 290 ? 10.239 77.115 31.083 1.00 77.96 360 SER C N 1
ATOM 8603 C CA . SER C 1 290 ? 10.967 76.710 29.876 1.00 76.89 360 SER C CA 1
ATOM 8604 C C . SER C 1 290 ? 11.921 75.563 30.196 1.00 74.50 360 SER C C 1
ATOM 8605 O O . SER C 1 290 ? 12.872 75.728 30.973 1.00 74.53 360 SER C O 1
ATOM 8608 N N . SER C 1 291 ? 11.660 74.402 29.605 1.00 72.34 361 SER C N 1
ATOM 8609 C CA . SER C 1 291 ? 12.443 73.197 29.907 1.00 70.04 361 SER C CA 1
ATOM 8610 C C . SER C 1 291 ? 12.639 72.271 28.720 1.00 68.45 361 SER C C 1
ATOM 8611 O O . SER C 1 291 ? 13.647 71.596 28.660 1.00 68.69 361 SER C O 1
ATOM 8614 N N . LEU C 1 292 ? 11.690 72.235 27.792 1.00 67.84 362 LEU C N 1
ATOM 8615 C CA . LEU C 1 292 ? 11.815 71.394 26.616 1.00 67.01 362 LEU C CA 1
ATOM 8616 C C . LEU C 1 292 ? 13.248 71.428 26.046 1.00 67.16 362 LEU C C 1
ATOM 8617 O O . LEU C 1 292 ? 13.739 72.473 25.638 1.00 68.17 362 LEU C O 1
ATOM 8622 N N . GLN C 1 293 ? 13.914 70.276 26.057 1.00 66.01 363 GLN C N 1
ATOM 8623 C CA . GLN C 1 293 ? 15.282 70.147 25.556 1.00 66.33 363 GLN C CA 1
ATOM 8624 C C . GLN C 1 293 ? 15.383 68.998 24.569 1.00 65.24 363 GLN C C 1
ATOM 8625 O O . GLN C 1 293 ? 14.607 68.053 24.651 1.00 64.28 363 GLN C O 1
ATOM 8631 N N . ALA C 1 294 ? 16.355 69.068 23.666 1.00 66.01 364 ALA C N 1
ATOM 8632 C CA . ALA C 1 294 ? 16.603 68.012 22.692 1.00 65.81 364 ALA C CA 1
ATOM 8633 C C . ALA C 1 294 ? 18.058 67.590 22.781 1.00 66.23 364 ALA C C 1
ATOM 8634 O O . ALA C 1 294 ? 18.961 68.410 22.591 1.00 66.95 364 ALA C O 1
ATOM 8636 N N . ILE C 1 295 ? 18.290 66.310 23.072 1.00 65.66 365 ILE C N 1
ATOM 8637 C CA . ILE C 1 295 ? 19.642 65.764 23.140 1.00 66.55 365 ILE C CA 1
ATOM 8638 C C . ILE C 1 295 ? 19.866 64.795 21.988 1.00 67.40 365 ILE C C 1
ATOM 8639 O O . ILE C 1 295 ? 18.972 64.087 21.577 1.00 67.52 365 ILE C O 1
ATOM 8644 N N . ARG C 1 296 ? 21.078 64.777 21.459 1.00 68.85 366 ARG C N 1
ATOM 8645 C CA . ARG C 1 296 ? 21.448 63.857 20.378 1.00 69.40 366 ARG C CA 1
ATOM 8646 C C . ARG C 1 296 ? 22.940 63.570 20.447 1.00 70.52 366 ARG C C 1
ATOM 8647 O O . ARG C 1 296 ? 23.744 64.502 20.565 1.00 72.39 366 ARG C O 1
ATOM 8655 N N . ASP C 1 297 ? 23.307 62.286 20.398 1.00 70.04 367 ASP C N 1
ATOM 8656 C CA . ASP C 1 297 ? 24.690 61.858 20.618 1.00 71.29 367 ASP C CA 1
ATOM 8657 C C . ASP C 1 297 ? 25.259 62.502 21.884 1.00 71.18 367 ASP C C 1
ATOM 8658 O O . ASP C 1 297 ? 26.388 62.957 21.889 1.00 72.74 367 ASP C O 1
ATOM 8663 N N . HIS C 1 298 ? 24.456 62.547 22.951 1.00 70.20 368 HIS C N 1
ATOM 8664 C CA . HIS C 1 298 ? 24.849 63.107 24.255 1.00 70.09 368 HIS C CA 1
ATOM 8665 C C . HIS C 1 298 ? 25.259 64.590 24.216 1.00 71.35 368 HIS C C 1
ATOM 8666 O O . HIS C 1 298 ? 26.036 65.056 25.047 1.00 71.43 368 HIS C O 1
ATOM 8673 N N . GLU C 1 299 ? 24.722 65.333 23.250 1.00 71.87 369 GLU C N 1
ATOM 8674 C CA . GLU C 1 299 ? 24.950 66.774 23.152 1.00 73.31 369 GLU C CA 1
ATOM 8675 C C . GLU C 1 299 ? 23.634 67.503 22.948 1.00 72.40 369 GLU C C 1
ATOM 8676 O O . GLU C 1 299 ? 22.717 66.952 22.336 1.00 71.65 369 GLU C O 1
ATOM 8682 N N . PHE C 1 300 ? 23.522 68.699 23.517 1.00 72.10 370 PHE C N 1
ATOM 8683 C CA . PHE C 1 300 ? 22.306 69.490 23.403 1.00 71.17 370 PHE C CA 1
ATOM 8684 C C . PHE C 1 300 ? 22.266 70.082 22.019 1.00 72.81 370 PHE C C 1
ATOM 8685 O O . PHE C 1 300 ? 23.285 70.555 21.522 1.00 75.00 370 PHE C O 1
ATOM 8693 N N . VAL C 1 301 ? 21.095 70.044 21.395 1.00 72.50 371 VAL C N 1
ATOM 8694 C CA . VAL C 1 301 ? 20.912 70.562 20.033 1.00 74.15 371 VAL C CA 1
ATOM 8695 C C . VAL C 1 301 ? 19.559 71.271 19.918 1.00 74.72 371 VAL C C 1
ATOM 8696 O O . VAL C 1 301 ? 18.723 71.172 20.818 1.00 73.30 371 VAL C O 1
ATOM 8700 N N . ASP C 1 302 ? 19.336 71.991 18.825 1.00 77.15 372 ASP C N 1
ATOM 8701 C CA . ASP C 1 302 ? 18.076 72.725 18.660 1.00 78.12 372 ASP C CA 1
ATOM 8702 C C . ASP C 1 302 ? 16.923 71.765 18.449 1.00 77.08 372 ASP C C 1
ATOM 8703 O O . ASP C 1 302 ? 17.044 70.804 17.715 1.00 76.16 372 ASP C O 1
ATOM 8708 N N . ILE C 1 303 ? 15.802 72.068 19.092 1.00 77.36 373 ILE C N 1
ATOM 8709 C CA . ILE C 1 303 ? 14.573 71.303 18.957 1.00 76.61 373 ILE C CA 1
ATOM 8710 C C . ILE C 1 303 ? 14.178 71.122 17.493 1.00 78.31 373 ILE C C 1
ATOM 8711 O O . ILE C 1 303 ? 13.639 70.083 17.125 1.00 78.16 373 ILE C O 1
ATOM 8716 N N . LEU C 1 304 ? 14.449 72.108 16.646 1.00 81.07 374 LEU C N 1
ATOM 8717 C CA . LEU C 1 304 ? 14.059 71.999 15.237 1.00 82.97 374 LEU C CA 1
ATOM 8718 C C . LEU C 1 304 ? 15.222 71.584 14.332 1.00 84.54 374 LEU C C 1
ATOM 8719 O O . LEU C 1 304 ? 15.215 71.881 13.141 1.00 87.81 374 LEU C O 1
ATOM 8724 N N . ASP C 1 305 ? 16.200 70.870 14.885 1.00 83.80 375 ASP C N 1
ATOM 8725 C CA . ASP C 1 305 ? 17.365 70.398 14.138 1.00 85.25 375 ASP C CA 1
ATOM 8726 C C . ASP C 1 305 ? 17.198 68.913 13.822 1.00 84.17 375 ASP C C 1
ATOM 8727 O O . ASP C 1 305 ? 17.503 68.051 14.644 1.00 82.77 375 ASP C O 1
ATOM 8732 N N . LYS C 1 306 ? 16.726 68.622 12.614 1.00 85.92 376 LYS C N 1
ATOM 8733 C CA . LYS C 1 306 ? 16.403 67.252 12.183 1.00 85.34 376 LYS C CA 1
ATOM 8734 C C . LYS C 1 306 ? 15.480 66.563 13.191 1.00 82.55 376 LYS C C 1
ATOM 8735 O O . LYS C 1 306 ? 15.855 65.564 13.797 1.00 79.76 376 LYS C O 1
ATOM 8741 N N . PRO C 1 307 ? 14.255 67.095 13.368 1.00 82.33 377 PRO C N 1
ATOM 8742 C CA . PRO C 1 307 ? 13.342 66.472 14.325 1.00 80.35 377 PRO C CA 1
ATOM 8743 C C . PRO C 1 307 ? 13.190 64.995 14.020 1.00 79.62 377 PRO C C 1
ATOM 8744 O O . PRO C 1 307 ? 13.198 64.611 12.858 1.00 81.98 377 PRO C O 1
ATOM 8748 N N . GLY C 1 308 ? 13.081 64.181 15.058 1.00 77.99 378 GLY C N 1
ATOM 8749 C CA . GLY C 1 308 ? 13.089 62.731 14.915 1.00 77.61 378 GLY C CA 1
ATOM 8750 C C . GLY C 1 308 ? 14.426 62.133 15.310 1.00 76.98 378 GLY C C 1
ATOM 8751 O O . GLY C 1 308 ? 14.478 61.057 15.903 1.00 75.64 378 GLY C O 1
ATOM 8752 N N . THR C 1 309 ? 15.509 62.854 15.011 1.00 77.79 379 THR C N 1
ATOM 8753 C CA . THR C 1 309 ? 16.867 62.411 15.349 1.00 77.51 379 THR C CA 1
ATOM 8754 C C . THR C 1 309 ? 17.294 62.682 16.805 1.00 75.85 379 THR C C 1
ATOM 8755 O O . THR C 1 309 ? 18.277 62.093 17.245 1.00 75.68 379 THR C O 1
ATOM 8759 N N . ALA C 1 310 ? 16.586 63.552 17.530 1.00 74.76 380 ALA C N 1
ATOM 8760 C CA . ALA C 1 310 ? 16.957 63.862 18.923 1.00 73.45 380 ALA C CA 1
ATOM 8761 C C . ALA C 1 310 ? 15.870 63.478 19.909 1.00 71.58 380 ALA C C 1
ATOM 8762 O O . ALA C 1 310 ? 14.697 63.467 19.571 1.00 72.17 380 ALA C O 1
ATOM 8764 N N . ASP C 1 311 ? 16.282 63.152 21.127 1.00 70.11 381 ASP C N 1
ATOM 8765 C CA . ASP C 1 311 ? 15.375 62.792 22.201 1.00 68.85 381 ASP C CA 1
ATOM 8766 C C . ASP C 1 311 ? 14.863 64.061 22.849 1.00 68.15 381 ASP C C 1
ATOM 8767 O O . ASP C 1 311 ? 15.649 64.883 23.294 1.00 68.38 381 ASP C O 1
ATOM 8772 N N . LEU C 1 312 ? 13.549 64.215 22.921 1.00 67.32 382 LEU C N 1
ATOM 8773 C CA . LEU C 1 312 ? 12.943 65.375 23.556 1.00 67.53 382 LEU C CA 1
ATOM 8774 C C . LEU C 1 312 ? 12.588 65.074 24.997 1.00 66.37 382 LEU C C 1
ATOM 8775 O O . LEU C 1 312 ? 11.872 64.119 25.268 1.00 65.89 382 LEU C O 1
ATOM 8780 N N . SER C 1 313 ? 13.082 65.893 25.917 1.00 66.45 383 SER C N 1
ATOM 8781 C CA . SER C 1 313 ? 12.695 65.791 27.323 1.00 65.96 383 SER C CA 1
ATOM 8782 C C . SER C 1 313 ? 12.155 67.113 27.844 1.00 66.85 383 SER C C 1
ATOM 8783 O O . SER C 1 313 ? 12.436 68.183 27.295 1.00 67.89 383 SER C O 1
ATOM 8786 N N . VAL C 1 314 ? 11.380 67.006 28.913 1.00 66.16 384 VAL C N 1
ATOM 8787 C CA . VAL C 1 314 ? 10.682 68.129 29.516 1.00 67.03 384 VAL C CA 1
ATOM 8788 C C . VAL C 1 314 ? 10.863 68.008 31.024 1.00 66.47 384 VAL C C 1
ATOM 8789 O O . VAL C 1 314 ? 11.064 66.913 31.528 1.00 66.00 384 VAL C O 1
ATOM 8793 N N . TRP C 1 315 ? 10.809 69.117 31.752 1.00 66.84 385 TRP C N 1
ATOM 8794 C CA . TRP C 1 315 ? 10.723 69.031 33.211 1.00 66.36 385 TRP C CA 1
ATOM 8795 C C . TRP C 1 315 ? 9.258 68.985 33.661 1.00 67.03 385 TRP C C 1
ATOM 8796 O O . TRP C 1 315 ? 8.418 69.732 33.191 1.00 68.51 385 TRP C O 1
ATOM 8807 N N . VAL C 1 316 ? 8.971 68.070 34.571 1.00 66.73 386 VAL C N 1
ATOM 8808 C CA . VAL C 1 316 ? 7.608 67.775 34.978 1.00 67.18 386 VAL C CA 1
ATOM 8809 C C . VAL C 1 316 ? 7.052 68.809 35.962 1.00 68.49 386 VAL C C 1
ATOM 8810 O O . VAL C 1 316 ? 7.678 69.139 36.970 1.00 68.69 386 VAL C O 1
ATOM 8814 N N . ASP C 1 317 ? 5.854 69.285 35.662 1.00 69.07 387 ASP C N 1
ATOM 8815 C CA . ASP C 1 317 ? 5.127 70.157 36.566 1.00 70.32 387 ASP C CA 1
ATOM 8816 C C . ASP C 1 317 ? 4.333 69.293 37.544 1.00 69.66 387 ASP C C 1
ATOM 8817 O O . ASP C 1 317 ? 3.268 68.793 37.204 1.00 69.45 387 ASP C O 1
ATOM 8822 N N . PHE C 1 318 ? 4.870 69.115 38.751 1.00 69.36 388 PHE C N 1
ATOM 8823 C CA . PHE C 1 318 ? 4.228 68.293 39.792 1.00 69.34 388 PHE C CA 1
ATOM 8824 C C . PHE C 1 318 ? 3.036 68.977 40.427 1.00 70.97 388 PHE C C 1
ATOM 8825 O O . PHE C 1 318 ? 2.063 68.314 40.818 1.00 71.17 388 PHE C O 1
ATOM 8833 N N . GLN C 1 319 ? 3.125 70.303 40.548 1.00 72.42 389 GLN C N 1
ATOM 8834 C CA . GLN C 1 319 ? 2.068 71.110 41.154 1.00 73.81 389 GLN C CA 1
ATOM 8835 C C . GLN C 1 319 ? 0.728 70.933 40.445 1.00 73.89 389 GLN C C 1
ATOM 8836 O O . GLN C 1 319 ? -0.291 70.693 41.106 1.00 74.31 389 GLN C O 1
ATOM 8842 N N . THR C 1 320 ? 0.729 71.055 39.115 1.00 73.18 390 THR C N 1
ATOM 8843 C CA . THR C 1 320 ? -0.512 70.949 38.349 1.00 73.97 390 THR C CA 1
ATOM 8844 C C . THR C 1 320 ? -1.096 69.538 38.444 1.00 73.64 390 THR C C 1
ATOM 8845 O O . THR C 1 320 ? -2.316 69.366 38.509 1.00 74.71 390 THR C O 1
ATOM 8849 N N . ILE C 1 321 ? -0.222 68.532 38.454 1.00 72.69 391 ILE C N 1
ATOM 8850 C CA . ILE C 1 321 ? -0.650 67.157 38.639 1.00 72.75 391 ILE C CA 1
ATOM 8851 C C . ILE C 1 321 ? -1.450 67.069 39.928 1.00 74.26 391 ILE C C 1
ATOM 8852 O O . ILE C 1 321 ? -2.588 66.579 39.927 1.00 75.60 391 ILE C O 1
ATOM 8857 N N . ARG C 1 322 ? -0.861 67.565 41.015 1.00 74.59 392 ARG C N 1
ATOM 8858 C CA . ARG C 1 322 ? -1.472 67.438 42.324 1.00 76.00 392 ARG C CA 1
ATOM 8859 C C . ARG C 1 322 ? -2.843 68.111 42.341 1.00 79.25 392 ARG C C 1
ATOM 8860 O O . ARG C 1 322 ? -3.839 67.492 42.745 1.00 80.65 392 ARG C O 1
ATOM 8868 N N . LYS C 1 323 ? -2.894 69.363 41.889 1.00 81.29 393 LYS C N 1
ATOM 8869 C CA . LYS C 1 323 ? -4.152 70.102 41.828 1.00 84.36 393 LYS C CA 1
ATOM 8870 C C . LYS C 1 323 ? -5.188 69.344 40.980 1.00 84.84 393 LYS C C 1
ATOM 8871 O O . LYS C 1 323 ? -6.327 69.126 41.415 1.00 86.56 393 LYS C O 1
ATOM 8877 N N . THR C 1 324 ? -4.777 68.946 39.775 1.00 83.35 394 THR C N 1
ATOM 8878 C CA . THR C 1 324 ? -5.675 68.289 38.841 1.00 83.40 394 THR C CA 1
ATOM 8879 C C . THR C 1 324 ? -6.383 67.089 39.480 1.00 84.51 394 THR C C 1
ATOM 8880 O O . THR C 1 324 ? -7.591 66.905 39.290 1.00 86.38 394 THR C O 1
ATOM 8884 N N . VAL C 1 325 ? -5.635 66.283 40.234 1.00 83.57 395 VAL C N 1
ATOM 8885 C CA . VAL C 1 325 ? -6.206 65.120 40.913 1.00 83.85 395 VAL C CA 1
ATOM 8886 C C . VAL C 1 325 ? -7.231 65.574 41.943 1.00 86.41 395 VAL C C 1
ATOM 8887 O O . VAL C 1 325 ? -8.401 65.185 41.871 1.00 88.07 395 VAL C O 1
ATOM 8891 N N . LYS C 1 326 ? -6.789 66.407 42.880 1.00 87.19 396 LYS C N 1
ATOM 8892 C CA . LYS C 1 326 ? -7.662 66.933 43.933 1.00 90.00 396 LYS C CA 1
ATOM 8893 C C . LYS C 1 326 ? -8.948 67.532 43.361 1.00 92.30 396 LYS C C 1
ATOM 8894 O O . LYS C 1 326 ? -10.019 67.395 43.956 1.00 94.34 396 LYS C O 1
ATOM 8900 N N . LEU C 1 327 ? -8.831 68.181 42.202 1.00 92.01 397 LEU C N 1
ATOM 8901 C CA . LEU C 1 327 ? -9.979 68.786 41.532 1.00 93.95 397 LEU C CA 1
ATOM 8902 C C . LEU C 1 327 ? -11.031 67.778 41.036 1.00 94.54 397 LEU C C 1
ATOM 8903 O O . LEU C 1 327 ? -12.133 68.190 40.674 1.00 96.98 397 LEU C O 1
ATOM 8908 N N . LEU C 1 328 ? -10.703 66.482 41.003 1.00 92.85 398 LEU C N 1
ATOM 8909 C CA . LEU C 1 328 ? -11.703 65.442 40.718 1.00 93.61 398 LEU C CA 1
ATOM 8910 C C . LEU C 1 328 ? -12.683 65.257 41.861 1.00 95.97 398 LEU C C 1
ATOM 8911 O O . LEU C 1 328 ? -13.800 64.800 41.642 1.00 97.58 398 LEU C O 1
ATOM 8916 N N . LYS C 1 329 ? -12.247 65.573 43.081 1.00 96.58 399 LYS C N 1
ATOM 8917 C CA . LYS C 1 329 ? -13.113 65.546 44.260 1.00 98.79 399 LYS C CA 1
ATOM 8918 C C . LYS C 1 329 ? -13.818 64.192 44.450 1.00 99.31 399 LYS C C 1
ATOM 8919 O O . LYS C 1 329 ? -15.038 64.122 44.633 1.00 101.84 399 LYS C O 1
ATOM 8925 N N . ASN C 1 330 ? -13.026 63.121 44.396 1.00 96.93 400 ASN C N 1
ATOM 8926 C CA . ASN C 1 330 ? -13.502 61.758 44.678 1.00 96.82 400 ASN C CA 1
ATOM 8927 C C . ASN C 1 330 ? -12.608 61.138 45.770 1.00 95.40 400 ASN C C 1
ATOM 8928 O O . ASN C 1 330 ? -11.980 61.868 46.536 1.00 95.85 400 ASN C O 1
ATOM 8933 N N . LYS C 1 331 ? -12.537 59.813 45.850 1.00 93.71 401 LYS C N 1
ATOM 8934 C CA . LYS C 1 331 ? -11.796 59.152 46.927 1.00 92.61 401 LYS C CA 1
ATOM 8935 C C . LYS C 1 331 ? -10.266 59.275 46.796 1.00 88.95 401 LYS C C 1
ATOM 8936 O O . LYS C 1 331 ? -9.546 58.957 47.743 1.00 88.61 401 LYS C O 1
ATOM 8942 N N . SER C 1 332 ? -9.769 59.742 45.651 1.00 86.13 402 SER C N 1
ATOM 8943 C CA . SER C 1 332 ? -8.326 59.885 45.439 1.00 82.82 402 SER C CA 1
ATOM 8944 C C . SER C 1 332 ? -7.815 61.259 45.842 1.00 82.17 402 SER C C 1
ATOM 8945 O O . SER C 1 332 ? -8.556 62.231 45.849 1.00 83.81 402 SER C O 1
ATOM 8948 N N . THR C 1 333 ? -6.532 61.324 46.171 1.00 79.79 403 THR C N 1
ATOM 8949 C CA . THR C 1 333 ? -5.835 62.583 46.430 1.00 79.13 403 THR C CA 1
ATOM 8950 C C . THR C 1 333 ? -4.437 62.472 45.851 1.00 75.64 403 THR C C 1
ATOM 8951 O O . THR C 1 333 ? -4.077 61.429 45.306 1.00 74.13 403 THR C O 1
ATOM 8955 N N . ALA C 1 334 ? -3.654 63.539 45.968 1.00 74.27 404 ALA C N 1
ATOM 8956 C CA . ALA C 1 334 ? -2.256 63.518 45.550 1.00 71.53 404 ALA C CA 1
ATOM 8957 C C . ALA C 1 334 ? -1.394 64.107 46.657 1.00 71.19 404 ALA C C 1
ATOM 8958 O O . ALA C 1 334 ? -1.652 65.214 47.128 1.00 72.56 404 ALA C O 1
ATOM 8960 N N . ILE C 1 335 ? -0.373 63.363 47.069 1.00 69.41 405 ILE C N 1
ATOM 8961 C CA . ILE C 1 335 ? 0.506 63.805 48.125 1.00 69.95 405 ILE C CA 1
ATOM 8962 C C . ILE C 1 335 ? 1.925 63.890 47.601 1.00 68.03 405 ILE C C 1
ATOM 8963 O O . ILE C 1 335 ? 2.438 62.926 47.045 1.00 66.63 405 ILE C O 1
ATOM 8968 N N . GLY C 1 336 ? 2.550 65.050 47.798 1.00 68.91 406 GLY C N 1
ATOM 8969 C CA . GLY C 1 336 ? 3.887 65.338 47.285 1.00 67.94 406 GLY C CA 1
ATOM 8970 C C . GLY C 1 336 ? 3.917 66.624 46.470 1.00 68.62 406 GLY C C 1
ATOM 8971 O O . GLY C 1 336 ? 2.935 67.349 46.429 1.00 69.40 406 GLY C O 1
ATOM 8972 N N . PRO C 1 337 ? 5.033 66.910 45.802 1.00 68.49 407 PRO C N 1
ATOM 8973 C CA . PRO C 1 337 ? 6.164 65.997 45.692 1.00 67.45 407 PRO C CA 1
ATOM 8974 C C . PRO C 1 337 ? 7.116 66.016 46.890 1.00 68.21 407 PRO C C 1
ATOM 8975 O O . PRO C 1 337 ? 7.045 66.913 47.727 1.00 70.56 407 PRO C O 1
ATOM 8979 N N . VAL C 1 338 ? 7.994 65.020 46.944 1.00 67.14 408 VAL C N 1
ATOM 8980 C CA . VAL C 1 338 ? 9.163 65.063 47.803 1.00 68.24 408 VAL C CA 1
ATOM 8981 C C . VAL C 1 338 ? 10.397 64.784 46.962 1.00 67.43 408 VAL C C 1
ATOM 8982 O O . VAL C 1 338 ? 10.309 64.162 45.916 1.00 66.20 408 VAL C O 1
ATOM 8986 N N . ASP C 1 339 ? 11.548 65.260 47.411 1.00 69.23 409 ASP C N 1
ATOM 8987 C CA . ASP C 1 339 ? 12.794 65.050 46.679 1.00 69.30 409 ASP C CA 1
ATOM 8988 C C . ASP C 1 339 ? 13.167 63.568 46.674 1.00 68.72 409 ASP C C 1
ATOM 8989 O O . ASP C 1 339 ? 12.949 62.852 47.658 1.00 68.72 409 ASP C O 1
ATOM 8994 N N . GLN C 1 340 ? 13.730 63.113 45.558 1.00 68.31 410 GLN C N 1
ATOM 8995 C CA . GLN C 1 340 ? 14.064 61.703 45.390 1.00 67.67 410 GLN C CA 1
ATOM 8996 C C . GLN C 1 340 ? 14.986 61.232 46.499 1.00 68.19 410 GLN C C 1
ATOM 8997 O O . GLN C 1 340 ? 14.786 60.160 47.044 1.00 67.69 410 GLN C O 1
ATOM 9003 N N . GLY C 1 341 ? 15.983 62.048 46.839 1.00 69.54 411 GLY C N 1
ATOM 9004 C CA . GLY C 1 341 ? 16.905 61.741 47.927 1.00 70.56 411 GLY C CA 1
ATOM 9005 C C . GLY C 1 341 ? 16.191 61.494 49.250 1.00 71.56 411 GLY C C 1
ATOM 9006 O O . GLY C 1 341 ? 16.467 60.522 49.936 1.00 71.17 411 GLY C O 1
ATOM 9007 N N . ILE C 1 342 ? 15.257 62.375 49.596 1.00 72.34 412 ILE C N 1
ATOM 9008 C CA . ILE C 1 342 ? 14.542 62.279 50.871 1.00 73.47 412 ILE C CA 1
ATOM 9009 C C . ILE C 1 342 ? 13.608 61.056 50.885 1.00 72.15 412 ILE C C 1
ATOM 9010 O O . ILE C 1 342 ? 13.456 60.395 51.904 1.00 73.72 412 ILE C O 1
ATOM 9015 N N . PHE C 1 343 ? 12.995 60.760 49.749 1.00 69.90 413 PHE C N 1
ATOM 9016 C CA . PHE C 1 343 ? 12.098 59.617 49.624 1.00 68.26 413 PHE C CA 1
ATOM 9017 C C . PHE C 1 343 ? 12.866 58.306 49.828 1.00 67.13 413 PHE C C 1
ATOM 9018 O O . PHE C 1 343 ? 12.485 57.464 50.650 1.00 66.94 413 PHE C O 1
ATOM 9026 N N . LEU C 1 344 ? 13.965 58.159 49.088 1.00 65.44 414 LEU C N 1
ATOM 9027 C CA . LEU C 1 344 ? 14.772 56.940 49.112 1.00 64.28 414 LEU C CA 1
ATOM 9028 C C . LEU C 1 344 ? 15.373 56.658 50.488 1.00 65.43 414 LEU C C 1
ATOM 9029 O O . LEU C 1 344 ? 15.439 55.508 50.905 1.00 65.46 414 LEU C O 1
ATOM 9034 N N . LYS C 1 345 ? 15.822 57.699 51.178 1.00 66.35 415 LYS C N 1
ATOM 9035 C CA . LYS C 1 345 ? 16.321 57.566 52.558 1.00 67.83 415 LYS C CA 1
ATOM 9036 C C . LYS C 1 345 ? 15.199 57.151 53.510 1.00 68.56 415 LYS C C 1
ATOM 9037 O O . LYS C 1 345 ? 15.384 56.270 54.341 1.00 68.84 415 LYS C O 1
ATOM 9043 N N . GLU C 1 346 ? 14.033 57.769 53.361 1.00 68.71 416 GLU C N 1
ATOM 9044 C CA . GLU C 1 346 ? 12.861 57.432 54.160 1.00 69.92 416 GLU C CA 1
ATOM 9045 C C . GLU C 1 346 ? 12.330 56.021 53.905 1.00 69.84 416 GLU C C 1
ATOM 9046 O O . GLU C 1 346 ? 11.610 55.475 54.728 1.00 71.70 416 GLU C O 1
ATOM 9052 N N . MET C 1 347 ? 12.661 55.442 52.757 1.00 69.36 417 MET C N 1
ATOM 9053 C CA . MET C 1 347 ? 12.332 54.040 52.466 1.00 69.15 417 MET C CA 1
ATOM 9054 C C . MET C 1 347 ? 13.387 53.070 53.000 1.00 69.63 417 MET C C 1
ATOM 9055 O O . MET C 1 347 ? 13.184 51.864 52.964 1.00 70.23 417 MET C O 1
ATOM 9060 N N . GLY C 1 348 ? 14.519 53.595 53.465 1.00 70.10 418 GLY C N 1
ATOM 9061 C CA . GLY C 1 348 ? 15.571 52.792 54.081 1.00 70.53 418 GLY C CA 1
ATOM 9062 C C . GLY C 1 348 ? 16.765 52.482 53.204 1.00 69.35 418 GLY C C 1
ATOM 9063 O O . GLY C 1 348 ? 17.479 51.546 53.491 1.00 69.86 418 GLY C O 1
ATOM 9064 N N . ILE C 1 349 ? 17.019 53.287 52.179 1.00 67.92 419 ILE C N 1
ATOM 9065 C CA . ILE C 1 349 ? 18.093 53.005 51.222 1.00 67.02 419 ILE C CA 1
ATOM 9066 C C . ILE C 1 349 ? 19.485 52.894 51.866 1.00 68.11 419 ILE C C 1
ATOM 9067 O O . ILE C 1 349 ? 20.307 52.113 51.388 1.00 67.81 419 ILE C O 1
ATOM 9072 N N . GLU C 1 350 ? 19.754 53.640 52.938 1.00 69.61 420 GLU C N 1
ATOM 9073 C CA . GLU C 1 350 ? 21.075 53.551 53.589 1.00 70.96 420 GLU C CA 1
ATOM 9074 C C . GLU C 1 350 ? 21.287 52.247 54.350 1.00 71.82 420 GLU C C 1
ATOM 9075 O O . GLU C 1 350 ? 22.413 51.787 54.498 1.00 72.67 420 GLU C O 1
ATOM 9081 N N . HIS C 1 351 ? 20.199 51.669 54.842 1.00 71.46 421 HIS C N 1
ATOM 9082 C CA . HIS C 1 351 ? 20.269 50.378 55.491 1.00 72.40 421 HIS C CA 1
ATOM 9083 C C . HIS C 1 351 ? 20.576 49.299 54.466 1.00 70.56 421 HIS C C 1
ATOM 9084 O O . HIS C 1 351 ? 21.431 48.458 54.714 1.00 70.59 421 HIS C O 1
ATOM 9091 N N . ARG C 1 352 ? 19.924 49.361 53.304 1.00 68.85 422 ARG C N 1
ATOM 9092 C CA . ARG C 1 352 ? 20.140 48.370 52.231 1.00 68.02 422 ARG C CA 1
ATOM 9093 C C . ARG C 1 352 ? 21.532 48.539 51.615 1.00 66.90 422 ARG C C 1
ATOM 9094 O O . ARG C 1 352 ? 22.227 47.554 51.361 1.00 67.43 422 ARG C O 1
ATOM 9102 N N . LEU C 1 353 ? 21.925 49.788 51.402 1.00 65.53 423 LEU C N 1
ATOM 9103 C CA . LEU C 1 353 ? 23.280 50.128 50.991 1.00 65.59 423 LEU C CA 1
ATOM 9104 C C . LEU C 1 353 ? 24.336 49.354 51.793 1.00 67.14 423 LEU C C 1
ATOM 9105 O O . LEU C 1 353 ? 25.227 48.725 51.226 1.00 66.88 423 LEU C O 1
ATOM 9110 N N . ALA C 1 354 ? 24.222 49.403 53.119 1.00 68.56 424 ALA C N 1
ATOM 9111 C CA . ALA C 1 354 ? 25.218 48.812 54.014 1.00 70.11 424 ALA C CA 1
ATOM 9112 C C . ALA C 1 354 ? 25.042 47.310 54.146 1.00 70.52 424 ALA C C 1
ATOM 9113 O O . ALA C 1 354 ? 26.009 46.594 54.399 1.00 71.43 424 ALA C O 1
ATOM 9115 N N . GLN C 1 355 ? 23.812 46.836 53.978 1.00 70.05 425 GLN C N 1
ATOM 9116 C CA . GLN C 1 355 ? 23.524 45.395 53.969 1.00 70.50 425 GLN C CA 1
ATOM 9117 C C . GLN C 1 355 ? 24.083 44.721 52.726 1.00 69.96 425 GLN C C 1
ATOM 9118 O O . GLN C 1 355 ? 24.761 43.695 52.827 1.00 70.89 425 GLN C O 1
ATOM 9124 N N . ILE C 1 356 ? 23.792 45.296 51.562 1.00 68.63 426 ILE C N 1
ATOM 9125 C CA . ILE C 1 356 ? 24.346 44.797 50.310 1.00 68.39 426 ILE C CA 1
ATOM 9126 C C . ILE C 1 356 ? 25.868 44.934 50.329 1.00 70.16 426 ILE C C 1
ATOM 9127 O O . ILE C 1 356 ? 26.585 43.977 50.039 1.00 71.35 426 ILE C O 1
ATOM 9132 N N . GLY C 1 357 ? 26.345 46.122 50.685 1.00 70.86 427 GLY C N 1
ATOM 9133 C CA . GLY C 1 357 ? 27.776 46.410 50.740 1.00 72.95 427 GLY C CA 1
ATOM 9134 C C . GLY C 1 357 ? 28.582 45.506 51.667 1.00 76.24 427 GLY C C 1
ATOM 9135 O O . GLY C 1 357 ? 29.715 45.143 51.337 1.00 78.00 427 GLY C O 1
ATOM 9136 N N . ARG C 1 358 ? 28.016 45.154 52.824 1.00 77.76 428 ARG C N 1
ATOM 9137 C CA . ARG C 1 358 ? 28.661 44.218 53.759 1.00 80.15 428 ARG C CA 1
ATOM 9138 C C . ARG C 1 358 ? 28.936 42.864 53.100 1.00 81.51 428 ARG C C 1
ATOM 9139 O O . ARG C 1 358 ? 29.958 42.233 53.378 1.00 82.88 428 ARG C O 1
ATOM 9147 N N . LYS C 1 359 ? 28.027 42.436 52.224 1.00 81.81 429 LYS C N 1
ATOM 9148 C CA . LYS C 1 359 ? 28.162 41.171 51.493 1.00 83.74 429 LYS C CA 1
ATOM 9149 C C . LYS C 1 359 ? 29.186 41.224 50.344 1.00 85.30 429 LYS C C 1
ATOM 9150 O O . LYS C 1 359 ? 29.765 40.194 49.978 1.00 86.67 429 LYS C O 1
ATOM 9156 N N . LEU C 1 360 ? 29.403 42.406 49.771 1.00 85.38 430 LEU C N 1
ATOM 9157 C CA . LEU C 1 360 ? 30.316 42.536 48.646 1.00 86.72 430 LEU C CA 1
ATOM 9158 C C . LEU C 1 360 ? 31.763 42.189 49.028 1.00 90.55 430 LEU C C 1
ATOM 9159 O O . LEU C 1 360 ? 32.282 42.548 50.102 1.00 91.32 430 LEU C O 1
ATOM 9164 N N . ASP C 1 361 ? 32.405 41.503 48.092 1.00 93.27 431 ASP C N 1
ATOM 9165 C CA . ASP C 1 361 ? 33.677 40.795 48.336 1.00 96.96 431 ASP C CA 1
ATOM 9166 C C . ASP C 1 361 ? 34.911 41.498 47.783 1.00 98.03 431 ASP C C 1
ATOM 9167 O O . ASP C 1 361 ? 36.005 40.935 47.855 1.00 99.91 431 ASP C O 1
ATOM 9172 N N . SER C 1 362 ? 34.754 42.720 47.255 1.00 96.64 432 SER C N 1
ATOM 9173 C CA . SER C 1 362 ? 35.747 43.280 46.336 1.00 97.95 432 SER C CA 1
ATOM 9174 C C . SER C 1 362 ? 36.246 44.679 46.674 1.00 98.60 432 SER C C 1
ATOM 9175 O O . SER C 1 362 ? 37.367 45.029 46.323 1.00 100.79 432 SER C O 1
ATOM 9178 N N . ASN C 1 363 ? 35.414 45.497 47.299 1.00 97.15 433 ASN C N 1
ATOM 9179 C CA . ASN C 1 363 ? 35.769 46.858 47.675 1.00 97.49 433 ASN C CA 1
ATOM 9180 C C . ASN C 1 363 ? 35.848 47.813 46.495 1.00 96.40 433 ASN C C 1
ATOM 9181 O O . ASN C 1 363 ? 35.380 48.962 46.618 1.00 95.89 433 ASN C O 1
ATOM 9186 N N . GLU C 1 364 ? 36.337 47.371 45.343 1.00 96.07 434 GLU C N 1
ATOM 9187 C CA . GLU C 1 364 ? 36.074 48.145 44.111 1.00 94.40 434 GLU C CA 1
ATOM 9188 C C . GLU C 1 364 ? 34.569 48.114 43.763 1.00 90.73 434 GLU C C 1
ATOM 9189 O O . GLU C 1 364 ? 34.022 49.110 43.325 1.00 89.28 434 GLU C O 1
ATOM 9195 N N . LYS C 1 365 ? 33.917 46.972 43.984 1.00 88.77 435 LYS C N 1
ATOM 9196 C CA . LYS C 1 365 ? 32.463 46.849 43.841 1.00 85.47 435 LYS C CA 1
ATOM 9197 C C . LYS C 1 365 ? 31.702 47.678 44.883 1.00 83.51 435 LYS C C 1
ATOM 9198 O O . LYS C 1 365 ? 30.627 48.192 44.593 1.00 81.13 435 LYS C O 1
ATOM 9204 N N . PHE C 1 366 ? 32.240 47.779 46.100 1.00 83.89 436 PHE C N 1
ATOM 9205 C CA . PHE C 1 366 ? 31.636 48.601 47.147 1.00 82.69 436 PHE C CA 1
ATOM 9206 C C . PHE C 1 366 ? 31.594 50.051 46.711 1.00 81.12 436 PHE C C 1
ATOM 9207 O O . PHE C 1 366 ? 30.577 50.729 46.896 1.00 79.01 436 PHE C O 1
ATOM 9215 N N . GLU C 1 367 ? 32.696 50.525 46.132 1.00 81.72 437 GLU C N 1
ATOM 9216 C CA . GLU C 1 367 ? 32.742 51.890 45.634 1.00 81.61 437 GLU C CA 1
ATOM 9217 C C . GLU C 1 367 ? 31.734 52.089 44.511 1.00 79.63 437 GLU C C 1
ATOM 9218 O O . GLU C 1 367 ? 31.123 53.143 44.419 1.00 79.63 437 GLU C O 1
ATOM 9224 N N . GLU C 1 368 ? 31.556 51.081 43.663 1.00 79.22 438 GLU C N 1
ATOM 9225 C CA . GLU C 1 368 ? 30.519 51.134 42.628 1.00 77.61 438 GLU C CA 1
ATOM 9226 C C . GLU C 1 368 ? 29.162 51.348 43.276 1.00 74.83 438 GLU C C 1
ATOM 9227 O O . GLU C 1 368 ? 28.449 52.260 42.908 1.00 73.63 438 GLU C O 1
ATOM 9233 N N . LEU C 1 369 ? 28.831 50.521 44.261 1.00 73.85 439 LEU C N 1
ATOM 9234 C CA . LEU C 1 369 ? 27.548 50.610 44.959 1.00 71.88 439 LEU C CA 1
ATOM 9235 C C . LEU C 1 369 ? 27.319 51.971 45.597 1.00 70.66 439 LEU C C 1
ATOM 9236 O O . LEU C 1 369 ? 26.214 52.497 45.529 1.00 68.84 439 LEU C O 1
ATOM 9241 N N . VAL C 1 370 ? 28.350 52.534 46.220 1.00 71.41 440 VAL C N 1
ATOM 9242 C CA . VAL C 1 370 ? 28.197 53.820 46.904 1.00 71.97 440 VAL C CA 1
ATOM 9243 C C . VAL C 1 370 ? 28.002 54.973 45.915 1.00 70.74 440 VAL C C 1
ATOM 9244 O O . VAL C 1 370 ? 27.149 55.853 46.129 1.00 69.50 440 VAL C O 1
ATOM 9248 N N . MET C 1 371 ? 28.784 54.952 44.838 1.00 70.91 441 MET C N 1
ATOM 9249 C CA . MET C 1 371 ? 28.706 55.980 43.797 1.00 70.35 441 MET C CA 1
ATOM 9250 C C . MET C 1 371 ? 27.305 56.038 43.180 1.00 67.53 441 MET C C 1
ATOM 9251 O O . MET C 1 371 ? 26.773 57.121 42.925 1.00 66.29 441 MET C O 1
ATOM 9256 N N . GLY C 1 372 ? 26.714 54.867 42.955 1.00 65.98 442 GLY C N 1
ATOM 9257 C CA . GLY C 1 372 ? 25.347 54.780 42.472 1.00 64.74 442 GLY C CA 1
ATOM 9258 C C . GLY C 1 372 ? 24.340 55.290 43.475 1.00 64.73 442 GLY C C 1
ATOM 9259 O O . GLY C 1 372 ? 23.323 55.858 43.090 1.00 63.62 442 GLY C O 1
ATOM 9260 N N . TYR C 1 373 ? 24.619 55.069 44.760 1.00 66.10 443 TYR C N 1
ATOM 9261 C CA . TYR C 1 373 ? 23.792 55.594 45.842 1.00 66.40 443 TYR C CA 1
ATOM 9262 C C . TYR C 1 373 ? 23.883 57.109 45.879 1.00 67.33 443 TYR C C 1
ATOM 9263 O O . TYR C 1 373 ? 22.852 57.790 46.024 1.00 66.96 443 TYR C O 1
ATOM 9272 N N . LYS C 1 374 ? 25.108 57.634 45.747 1.00 68.50 444 LYS C N 1
ATOM 9273 C CA . LYS C 1 374 ? 25.320 59.075 45.726 1.00 69.61 444 LYS C CA 1
ATOM 9274 C C . LYS C 1 374 ? 24.634 59.720 44.535 1.00 69.12 444 LYS C C 1
ATOM 9275 O O . LYS C 1 374 ? 24.029 60.780 44.694 1.00 70.02 444 LYS C O 1
ATOM 9281 N N . LYS C 1 375 ? 24.716 59.099 43.359 1.00 68.80 445 LYS C N 1
ATOM 9282 C CA . LYS C 1 375 ? 24.029 59.635 42.191 1.00 68.57 445 LYS C CA 1
ATOM 9283 C C . LYS C 1 375 ? 22.541 59.782 42.488 1.00 67.74 445 LYS C C 1
ATOM 9284 O O . LYS C 1 375 ? 21.938 60.816 42.172 1.00 67.05 445 LYS C O 1
ATOM 9290 N N . LEU C 1 376 ? 21.971 58.753 43.112 1.00 67.31 446 LEU C N 1
ATOM 9291 C CA . LEU C 1 376 ? 20.547 58.734 43.412 1.00 67.14 446 LEU C CA 1
ATOM 9292 C C . LEU C 1 376 ? 20.102 59.790 44.424 1.00 68.71 446 LEU C C 1
ATOM 9293 O O . LEU C 1 376 ? 19.036 60.380 44.245 1.00 68.70 446 LEU C O 1
ATOM 9298 N N . VAL C 1 377 ? 20.902 60.026 45.469 1.00 70.03 447 VAL C N 1
ATOM 9299 C CA . VAL C 1 377 ? 20.436 60.820 46.619 1.00 71.47 447 VAL C CA 1
ATOM 9300 C C . VAL C 1 377 ? 21.139 62.162 46.846 1.00 73.39 447 VAL C C 1
ATOM 9301 O O . VAL C 1 377 ? 20.556 63.049 47.494 1.00 74.72 447 VAL C O 1
ATOM 9305 N N . ASP C 1 378 ? 22.366 62.330 46.345 1.00 73.70 448 ASP C N 1
ATOM 9306 C CA . ASP C 1 378 ? 23.117 63.570 46.596 1.00 75.22 448 ASP C CA 1
ATOM 9307 C C . ASP C 1 378 ? 22.477 64.734 45.835 1.00 74.87 448 ASP C C 1
ATOM 9308 O O . ASP C 1 378 ? 22.229 64.617 44.639 1.00 73.05 448 ASP C O 1
ATOM 9313 N N . PRO C 1 379 ? 22.220 65.866 46.527 1.00 76.17 449 PRO C N 1
ATOM 9314 C CA . PRO C 1 379 ? 21.564 67.023 45.898 1.00 76.29 449 PRO C CA 1
ATOM 9315 C C . PRO C 1 379 ? 22.254 67.558 44.640 1.00 76.38 449 PRO C C 1
ATOM 9316 O O . PRO C 1 379 ? 21.569 68.048 43.752 1.00 76.34 449 PRO C O 1
ATOM 9320 N N . LYS C 1 380 ? 23.583 67.456 44.557 1.00 77.26 450 LYS C N 1
ATOM 9321 C CA . LYS C 1 380 ? 24.313 67.878 43.351 1.00 77.98 450 LYS C CA 1
ATOM 9322 C C . LYS C 1 380 ? 24.189 66.894 42.179 1.00 76.29 450 LYS C C 1
ATOM 9323 O O . LYS C 1 380 ? 24.692 67.166 41.085 1.00 76.96 450 LYS C O 1
ATOM 9329 N N . GLU C 1 381 ? 23.543 65.749 42.410 1.00 74.38 451 GLU C N 1
ATOM 9330 C CA . GLU C 1 381 ? 23.221 64.785 41.359 1.00 72.18 451 GLU C CA 1
ATOM 9331 C C . GLU C 1 381 ? 21.691 64.722 41.177 1.00 70.39 451 GLU C C 1
ATOM 9332 O O . GLU C 1 381 ? 21.069 65.739 40.911 1.00 70.63 451 GLU C O 1
ATOM 9338 N N . MET C 1 382 ? 21.087 63.542 41.330 1.00 69.16 452 MET C N 1
ATOM 9339 C CA . MET C 1 382 ? 19.645 63.356 41.122 1.00 67.96 452 MET C CA 1
ATOM 9340 C C . MET C 1 382 ? 18.806 63.638 42.364 1.00 67.87 452 MET C C 1
ATOM 9341 O O . MET C 1 382 ? 17.584 63.710 42.270 1.00 66.63 452 MET C O 1
ATOM 9346 N N . GLY C 1 383 ? 19.460 63.777 43.521 1.00 68.67 453 GLY C N 1
ATOM 9347 C CA . GLY C 1 383 ? 18.787 63.843 44.824 1.00 68.95 453 GLY C CA 1
ATOM 9348 C C . GLY C 1 383 ? 17.656 64.847 44.999 1.00 69.35 453 GLY C C 1
ATOM 9349 O O . GLY C 1 383 ? 16.667 64.569 45.689 1.00 68.91 453 GLY C O 1
ATOM 9350 N N . THR C 1 384 ? 17.804 66.020 44.387 1.00 69.63 454 THR C N 1
ATOM 9351 C CA . THR C 1 384 ? 16.795 67.084 44.501 1.00 69.98 454 THR C CA 1
ATOM 9352 C C . THR C 1 384 ? 16.094 67.401 43.188 1.00 68.59 454 THR C C 1
ATOM 9353 O O . THR C 1 384 ? 14.895 67.685 43.194 1.00 68.20 454 THR C O 1
ATOM 9357 N N . ASN C 1 385 ? 16.832 67.348 42.077 1.00 67.87 455 ASN C N 1
ATOM 9358 C CA . ASN C 1 385 ? 16.268 67.513 40.732 1.00 67.13 455 ASN C CA 1
ATOM 9359 C C . ASN C 1 385 ? 15.098 66.561 40.536 1.00 66.14 455 ASN C C 1
ATOM 9360 O O . ASN C 1 385 ? 14.034 66.940 40.082 1.00 66.21 455 ASN C O 1
ATOM 9365 N N . TYR C 1 386 ? 15.332 65.297 40.875 1.00 65.49 456 TYR C N 1
ATOM 9366 C CA . TYR C 1 386 ? 14.313 64.263 40.817 1.00 64.10 456 TYR C CA 1
ATOM 9367 C C . TYR C 1 386 ? 13.402 64.355 42.033 1.00 64.79 456 TYR C C 1
ATOM 9368 O O . TYR C 1 386 ? 13.866 64.592 43.147 1.00 65.33 456 TYR C O 1
ATOM 9377 N N . LYS C 1 387 ? 12.103 64.175 41.803 1.00 64.87 457 LYS C N 1
ATOM 9378 C CA . LYS C 1 387 ? 11.097 64.272 42.850 1.00 66.04 457 LYS C CA 1
ATOM 9379 C C . LYS C 1 387 ? 10.051 63.187 42.692 1.00 65.81 457 LYS C C 1
ATOM 9380 O O . LYS C 1 387 ? 9.868 62.646 41.603 1.00 64.37 457 LYS C O 1
ATOM 9386 N N . VAL C 1 388 ? 9.352 62.896 43.785 1.00 67.65 458 VAL C N 1
ATOM 9387 C CA . VAL C 1 388 ? 8.375 61.820 43.833 1.00 68.54 458 VAL C CA 1
ATOM 9388 C C . VAL C 1 388 ? 7.042 62.358 44.333 1.00 70.99 458 VAL C C 1
ATOM 9389 O O . VAL C 1 388 ? 6.993 63.030 45.361 1.00 72.95 458 VAL C O 1
ATOM 9393 N N . ILE C 1 389 ? 5.970 62.046 43.610 1.00 71.78 459 ILE C N 1
ATOM 9394 C CA . ILE C 1 389 ? 4.606 62.327 44.059 1.00 73.87 459 ILE C CA 1
ATOM 9395 C C . ILE C 1 389 ? 3.785 61.043 43.995 1.00 74.33 459 ILE C C 1
ATOM 9396 O O . ILE C 1 389 ? 4.082 60.161 43.185 1.00 74.23 459 ILE C O 1
ATOM 9401 N N . THR C 1 390 ? 2.773 60.931 44.850 1.00 75.98 460 THR C N 1
ATOM 9402 C CA . THR C 1 390 ? 1.875 59.778 44.821 1.00 76.99 460 THR C CA 1
ATOM 9403 C C . THR C 1 390 ? 0.419 60.180 44.617 1.00 78.45 460 THR C C 1
ATOM 9404 O O . THR C 1 390 ? -0.028 61.214 45.102 1.00 79.53 460 THR C O 1
ATOM 9408 N N . ILE C 1 391 ? -0.296 59.359 43.856 1.00 79.18 461 ILE C N 1
ATOM 9409 C CA . ILE C 1 391 ? -1.744 59.442 43.753 1.00 81.20 461 ILE C CA 1
ATOM 9410 C C . ILE C 1 391 ? -2.252 58.240 44.531 1.00 82.77 461 ILE C C 1
ATOM 9411 O O . ILE C 1 391 ? -1.768 57.131 44.341 1.00 82.09 461 ILE C O 1
ATOM 9416 N N . CYS C 1 392 ? -3.213 58.458 45.417 1.00 86.10 462 CYS C N 1
ATOM 9417 C CA . CYS C 1 392 ? -3.651 57.403 46.328 1.00 87.50 462 CYS C CA 1
ATOM 9418 C C . CYS C 1 392 ? -4.992 57.731 46.955 1.00 89.88 462 CYS C C 1
ATOM 9419 O O . CYS C 1 392 ? -5.544 58.807 46.735 1.00 91.59 462 CYS C O 1
ATOM 9422 N N . ASP C 1 393 ? -5.497 56.786 47.737 1.00 90.96 463 ASP C N 1
ATOM 9423 C CA . ASP C 1 393 ? -6.757 56.927 48.435 1.00 94.14 463 ASP C CA 1
ATOM 9424 C C . ASP C 1 393 ? -6.576 57.834 49.644 1.00 95.90 463 ASP C C 1
ATOM 9425 O O . ASP C 1 393 ? -5.597 57.716 50.378 1.00 95.68 463 ASP C O 1
ATOM 9430 N N . LYS C 1 394 ? -7.535 58.734 49.848 1.00 97.92 464 LYS C N 1
ATOM 9431 C CA . LYS C 1 394 ? -7.555 59.618 51.015 1.00 99.56 464 LYS C CA 1
ATOM 9432 C C . LYS C 1 394 ? -7.487 58.858 52.341 1.00 100.37 464 LYS C C 1
ATOM 9433 O O . LYS C 1 394 ? -6.905 59.361 53.303 1.00 101.07 464 LYS C O 1
ATOM 9439 N N . ASN C 1 395 ? -8.075 57.664 52.384 1.00 100.24 465 ASN C N 1
ATOM 9440 C CA . ASN C 1 395 ? -8.122 56.854 53.601 1.00 101.50 465 ASN C CA 1
ATOM 9441 C C . ASN C 1 395 ? -6.804 56.165 53.972 1.00 99.52 465 ASN C C 1
ATOM 9442 O O . ASN C 1 395 ? -6.549 55.887 55.139 1.00 100.90 465 ASN C O 1
ATOM 9447 N N . ILE C 1 396 ? -5.995 55.854 52.964 1.00 96.74 466 ILE C N 1
ATOM 9448 C CA . ILE C 1 396 ? -4.791 55.044 53.158 1.00 95.27 466 ILE C CA 1
ATOM 9449 C C . ILE C 1 396 ? -3.560 55.942 53.102 1.00 93.10 466 ILE C C 1
ATOM 9450 O O . ILE C 1 396 ? -3.227 56.485 52.052 1.00 92.37 466 ILE C O 1
ATOM 9455 N N . THR C 1 397 ? -2.894 56.096 54.244 1.00 93.08 467 THR C N 1
ATOM 9456 C CA . THR C 1 397 ? -1.717 56.970 54.355 1.00 91.80 467 THR C CA 1
ATOM 9457 C C . THR C 1 397 ? -0.565 56.432 53.505 1.00 88.60 467 THR C C 1
ATOM 9458 O O . THR C 1 397 ? -0.238 55.251 53.586 1.00 87.51 467 THR C O 1
ATOM 9462 N N . PRO C 1 398 ? 0.066 57.306 52.706 1.00 87.22 468 PRO C N 1
ATOM 9463 C CA . PRO C 1 398 ? 1.136 56.841 51.826 1.00 84.95 468 PRO C CA 1
ATOM 9464 C C . PRO C 1 398 ? 2.432 56.544 52.574 1.00 84.72 468 PRO C C 1
ATOM 9465 O O . PRO C 1 398 ? 2.608 56.968 53.715 1.00 86.73 468 PRO C O 1
ATOM 9469 N N . ILE C 1 399 ? 3.328 55.820 51.916 1.00 82.74 469 ILE C N 1
ATOM 9470 C CA . ILE C 1 399 ? 4.617 55.461 52.489 1.00 82.07 469 ILE C CA 1
ATOM 9471 C C . ILE C 1 399 ? 5.707 56.270 51.792 1.00 80.30 469 ILE C C 1
ATOM 9472 O O . ILE C 1 399 ? 5.792 56.266 50.564 1.00 78.60 469 ILE C O 1
ATOM 9477 N N . GLY C 1 400 ? 6.527 56.967 52.575 1.00 80.47 470 GLY C N 1
ATOM 9478 C CA . GLY C 1 400 ? 7.675 57.724 52.044 1.00 79.03 470 GLY C CA 1
ATOM 9479 C C . GLY C 1 400 ? 7.446 59.216 51.862 1.00 79.49 470 GLY C C 1
ATOM 9480 O O . GLY C 1 400 ? 8.300 59.912 51.314 1.00 78.89 470 GLY C O 1
ATOM 9481 N N . PHE C 1 401 ? 6.309 59.720 52.341 1.00 80.74 471 PHE C N 1
ATOM 9482 C CA . PHE C 1 401 ? 5.921 61.116 52.123 1.00 80.91 471 PHE C CA 1
ATOM 9483 C C . PHE C 1 401 ? 5.668 61.859 53.427 1.00 82.50 471 PHE C C 1
ATOM 9484 O O . PHE C 1 401 ? 4.819 62.746 53.485 1.00 83.38 471 PHE C O 1
ATOM 9492 N N . SER C 1 402 ? 6.424 61.527 54.463 1.00 83.00 472 SER C N 1
ATOM 9493 C CA . SER C 1 402 ? 6.294 62.236 55.736 1.00 85.67 472 SER C CA 1
ATOM 9494 C C . SER C 1 402 ? 6.746 63.701 55.610 1.00 86.79 472 SER C C 1
ATOM 9495 O O . SER C 1 402 ? 6.288 64.561 56.362 1.00 88.94 472 SER C O 1
ATOM 9498 N N . THR C 1 403 ? 7.629 63.969 54.652 1.00 85.65 473 THR C N 1
ATOM 9499 C CA . THR C 1 403 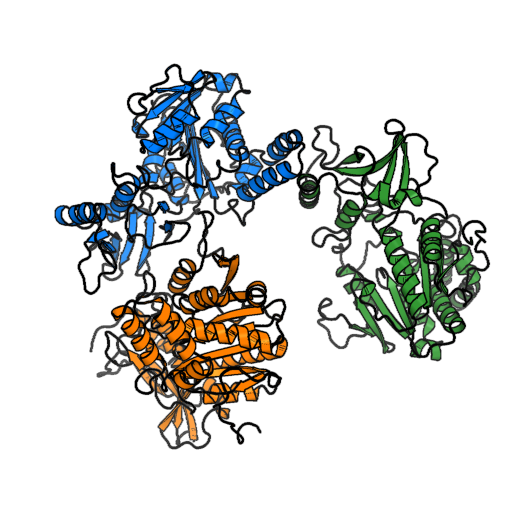? 8.158 65.306 54.416 1.00 86.15 473 THR C CA 1
ATOM 9500 C C . THR C 1 403 ? 7.330 66.112 53.410 1.00 86.42 473 THR C C 1
ATOM 9501 O O . THR C 1 403 ? 7.698 67.244 53.076 1.00 87.24 473 THR C O 1
ATOM 9505 N N . SER C 1 404 ? 6.231 65.552 52.910 1.00 86.18 474 SER C N 1
ATOM 9506 C CA . SER C 1 404 ? 5.420 66.264 51.926 1.00 86.71 474 SER C CA 1
ATOM 9507 C C . SER C 1 404 ? 4.801 67.494 52.577 1.00 88.83 474 SER C C 1
ATOM 9508 O O . SER C 1 404 ? 4.539 67.501 53.780 1.00 91.64 474 SER C O 1
ATOM 9511 N N . LYS C 1 405 ? 4.600 68.544 51.787 1.00 88.58 475 LYS C N 1
ATOM 9512 C CA . LYS C 1 405 ? 4.059 69.801 52.298 1.00 90.63 475 LYS C CA 1
ATOM 9513 C C . LYS C 1 405 ? 2.542 69.752 52.361 1.00 91.46 475 LYS C C 1
ATOM 9514 O O . LYS C 1 405 ? 1.913 68.965 51.663 1.00 90.01 475 LYS C O 1
ATOM 9520 N N . THR C 1 406 ? 1.963 70.588 53.216 1.00 94.41 476 THR C N 1
ATOM 9521 C CA . THR C 1 406 ? 0.519 70.780 53.263 1.00 95.87 476 THR C CA 1
ATOM 9522 C C . THR C 1 406 ? 0.182 72.019 52.445 1.00 96.48 476 THR C C 1
ATOM 9523 O O . THR C 1 406 ? 0.711 73.098 52.692 1.00 97.75 476 THR C O 1
ATOM 9527 N N . TYR C 1 407 ? -0.689 71.841 51.461 1.00 95.78 477 TYR C N 1
ATOM 9528 C CA . TYR C 1 407 ? -1.096 72.917 50.572 1.00 97.37 477 TYR C CA 1
ATOM 9529 C C . TYR C 1 407 ? -2.494 73.361 50.993 1.00 101.92 477 TYR C C 1
ATOM 9530 O O . TYR C 1 407 ? -3.522 72.933 50.426 1.00 102.78 477 TYR C O 1
ATOM 9539 N N . ASP C 1 408 ? -2.519 74.233 52.004 1.00 106.20 478 ASP C N 1
ATOM 9540 C CA . ASP C 1 408 ? -3.774 74.661 52.629 1.00 110.13 478 ASP C CA 1
ATOM 9541 C C . ASP C 1 408 ? -4.760 75.311 51.667 1.00 112.24 478 ASP C C 1
ATOM 9542 O O . ASP C 1 408 ? -5.966 75.132 51.823 1.00 113.58 478 ASP C O 1
ATOM 9547 N N . ASP C 1 409 ? -4.259 76.040 50.674 1.00 113.56 479 ASP C N 1
ATOM 9548 C CA . ASP C 1 409 ? -5.137 76.719 49.724 1.00 116.79 479 ASP C CA 1
ATOM 9549 C C . ASP C 1 409 ? -5.941 75.738 48.850 1.00 116.72 479 ASP C C 1
ATOM 9550 O O . ASP C 1 409 ? -7.131 75.961 48.617 1.00 118.97 479 ASP C O 1
ATOM 9555 N N . GLU C 1 410 ? -5.311 74.652 48.403 1.00 115.15 480 GLU C N 1
ATOM 9556 C CA . GLU C 1 410 ? -5.974 73.710 47.482 1.00 115.06 480 GLU C CA 1
ATOM 9557 C C . GLU C 1 410 ? -6.955 72.796 48.214 1.00 117.05 480 GLU C C 1
ATOM 9558 O O . GLU C 1 410 ? -7.950 72.355 47.632 1.00 117.21 480 GLU C O 1
ATOM 9564 N N . ASP C 1 411 ? -6.680 72.503 49.485 1.00 119.47 481 ASP C N 1
ATOM 9565 C CA . ASP C 1 411 ? -7.592 71.700 50.299 1.00 121.82 481 ASP C CA 1
ATOM 9566 C C . ASP C 1 411 ? -8.795 72.559 50.722 1.00 125.96 481 ASP C C 1
ATOM 9567 O O . ASP C 1 411 ? -8.964 72.856 51.915 1.00 128.14 481 ASP C O 1
ATOM 9572 N N . LEU C 1 412 ? -9.596 72.957 49.730 1.00 127.31 482 LEU C N 1
ATOM 9573 C CA . LEU C 1 412 ? -10.630 73.998 49.895 1.00 131.30 482 LEU C CA 1
ATOM 9574 C C . LEU C 1 412 ? -11.681 73.696 50.978 1.00 134.17 482 LEU C C 1
ATOM 9575 O O . LEU C 1 412 ? -11.872 72.543 51.407 1.00 133.57 482 LEU C O 1
#

Secondary structure (DSSP, 8-state):
-----HHHHHHHHHHHHH-SEEHHHHHHHHHH-TTT-TTTSSS-SSSSS----TTTT-HHHHHHHHHHHHHHHHHHT--SSEEEEEES-TTSHHHHHHHHHTTT-HHHHHHEEEEEE---HHHHHHHHHHH---S-SS--TTT--EEE-TTS-EEEEESSGGGS-SSS-EEEEEES-GGGS--EEEEEETTTTEEEE-EEEE--STT-SSSEEE---SS--HHHHHHTTTS-SS--TT-EEEE-HHHHHHHHHHHHHHHHH-EEEEEEEEEESS-BSS--EEEETTEEE-TTSSTTSSEEE--EEHHHHHHHHHTT-SSEEEEEEEEHHHHHHHTTHHHHHHHHHHHH--HHHHHHHHHHHHHHH-TTTHHHHEEEEEEEETTS--SS-TTPPP-TTT--/-----HHHHHHHHHHHHH-SEEHHHHHHHHHH-TTT-TTTSSS-SSS-S----HHHH-HHHHHHHHHHHHHHHHHHT--SSEEEEEES-TTSHHHHHHHHHTTT-HHHHHHEEEEEE---HHHHHHHHHTT---SSS---TTT--EEE-TT--EEEEESSGGGS-SSS-EEEEEES-GGGS--EEEEEETTTTEEEEEEEEE--STT-SSSEEEEE-SS--HHHHHTTTTS-SS--TT-EEEE-HHHHHHHHHHHHHHHHH-EEEEEEEEEESS-BSS--EEEETTEEE-TTSSTTSSEEE--EEHHHHHHHHHTT-SSEEEEEEEEHHHHHHHTTHHHHHHHHHHHH--HHHHHHHHHHHHHHH-IIIIIHHEEEEEEEETTS--SS-TTPPP-TTT--/-----HHHHHHHHHHHHH-SEEHHHHHHHHHH-TTT-STTT--STTSS-----HHHH-HHHHHHHHHHHHHHHHHHT--SSEEEEEES-TTSHHHHHHHHHTTT-HHHHHHEEEEEE---HHHHHHHHHHH---S-SS--TTT--EEE-TTS-EEEEESSGGGS-SSS-EEEEEES-GGGS--EEEEEETTTTEEEEEEEE----SS-SSS-EEEE-SS--HHHHHTTTTS-S---TT-EEEE-HHHHHHHHHHHHHHHHH-EEEEEEEEEESS-BSS--EEEETTEEE-TTSSTTSSEEE--EEHHHHHHHHHTT-SSEEEEEEEEHHHHHHHTTHHHHHHHHHHH-SSSHHHHHHHHHHHHHH-TTTHHHHEEEEEEEETTS--SS-TTPPP-TTT--

Sequence (1200 aa):
KYPITDFEKYLQDITKVRGPMSIDTFIKEVLTNPKYGYYMNKDVFGKGGDFITAPEVSQLFGEMIGIWCVATWEAMGKPKKLQIVEMGPGRGTLMKDILRSTKVFKEFYDSISVHLVEASPANKKTQKQNLLYFKDKAINFDHKTIGETPNGIKVTWVGKLEEVPTDIPTLFLAQEFFDALPIHVFRFSREKNDWCEVLVDEDITEHGEYYLRFVQSKGPTLMTTAVKHLLPEFGLDGYQVELGLAGLAISQQIANRIDKSGGAALIIDYGYDKIVKSSLQAIRDHEFVDILDKPGTADLSVWVDFQTIRKTVKLLKNKSTAIGPVDQGIFLKEMGIEHRLAQIGRKLDSNEKFEELVMGYKKLVDPKEMGTNYKVITICDKNITPIGFSTSKTYDDEDLKYPITDFEKYLQDITKVRGPMSIDTFIKEVLTNPKYGYYMNKDVFGKGGDFITAPEVSQLFGEMIGIWCVATWEAMGKPKKLQIVEMGPGRGTLMKDILRSTKVFKEFYDSISVHLVEASPANKKTQKQNLLYFKDKAINFDHKTIGETPNGIKVTWVGKLEEVPTDIPTLFLAQEFFDALPIHVFRFSREKNDWCEVLVDEDITEHGEYYLRFVQSKGPTLMTTAVKHLLPEFGLDGYQVELGLAGLAISQQIANRIDKSGGAALIIDYGYDKIVKSSLQAIRDHEFVDILDKPGTADLSVWVDFQTIRKTVKLLKNKSTAIGPVDQGIFLKEMGIEHRLAQIGRKLDSNEKFEELVMGYKKLVDPKEMGTNYKVITICDKNITPIGFSTSKTYDDEDLKYPITDFEKYLQDITKVRGPMSIDTFIKEVLTNPKYGYYMNKDVFGKGGDFITAPEVSQLFGEMIGIWCVATWEAMGKPKKLQIVEMGPGRGTLMKDILRSTKVFKEFYDSISVHLVEASPANKKTQKQNLLYFKDKAINFDHKTIGETPNGIKVTWVGKLEEVPTDIPTLFLAQEFFDALPIHVFRFSREKNDWCEVLVDEDITEHGEYYLRFVQSKGPTLMTTAVKHLLPEFGLDGYQVELGLAGLAISQQIANRIDKSGGAALIIDYGYDKIVKSSLQAIRDHEFVDILDKPGTADLSVWVDFQTIRKTVKLLKNKSTAIGPVDQGIFLKEMGIEHRLAQIGRKLDSNEKFEELVMGYKKLVDPKEMGTNYKVITICDKNITPIGFSTSKTYDDEDL

Organism: Dictyostelium discoideum (NCBI:txid44689)

Solvent-accessible surface area: 56797 Å² total; per-residue (Å²): 160,157,99,62,50,42,5,1,83,83,0,20,67,29,6,121,130,192,22,54,3,21,2,14,45,0,3,90,24,1,10,63,12,118,43,55,0,39,67,41,47,162,49,28,115,20,89,15,61,101,38,125,26,0,11,58,39,9,77,0,0,0,9,0,1,0,43,2,0,13,22,8,7,95,45,46,55,93,20,192,74,0,1,0,0,3,4,23,8,13,56,0,16,4,0,101,20,0,8,117,24,1,83,126,84,158,105,1,4,125,7,12,9,1,15,0,9,25,64,3,77,15,5,36,83,8,0,21,47,29,12,16,76,15,86,42,48,12,43,11,56,82,130,76,60,83,14,74,8,88,76,49,13,114,0,16,8,22,39,120,5,92,101,4,57,80,109,43,36,4,0,1,3,3,15,37,36,10,11,21,25,14,4,10,8,0,74,24,8,177,146,81,112,30,3,0,4,6,20,0,22,33,18,130,81,153,169,18,118,45,36,2,84,94,32,71,13,186,34,59,36,152,65,0,80,58,12,88,127,23,8,22,174,148,27,116,73,39,44,48,0,9,1,24,26,26,3,13,49,28,0,66,53,0,0,53,34,4,22,150,27,26,5,4,1,2,1,4,0,29,0,78,48,126,28,5,113,93,17,26,33,1,59,64,118,186,113,144,39,71,32,11,25,61,8,14,67,5,45,6,9,8,52,7,15,0,37,4,5,4,60,6,0,37,105,55,159,35,113,1,16,2,47,0,13,8,42,0,4,75,0,0,87,70,16,22,0,80,148,60,21,53,110,27,7,209,172,52,131,48,118,143,112,76,102,112,15,33,124,10,26,108,75,0,7,48,83,189,86,11,1,48,69,28,34,0,0,0,0,4,24,116,117,52,107,32,58,6,10,95,77,30,150,105,36,111,123,35,82,197,185,175,117,80,48,80,6,5,91,70,0,25,77,18,6,108,115,187,23,59,11,22,15,11,46,0,3,98,24,2,4,61,12,108,168,50,0,22,61,29,106,108,75,24,104,3,108,34,50,66,49,71,25,0,8,36,110,6,76,0,0,0,14,0,3,0,40,2,0,11,23,9,10,104,46,33,54,106,25,168,104,2,2,0,0,3,3,24,9,19,62,0,29,5,0,99,16,0,6,113,22,1,101,116,70,157,107,1,15,106,6,12,31,0,16,0,10,25,56,2,67,24,9,40,90,6,0,0,85,20,5,15,123,68,172,100,206,100,37,73,35,99,136,59,84,80,12,96,9,92,66,43,12,109,0,14,10,25,38,123,5,109,90,2,55,77,95,56,32,2,0,2,3,3,15,26,35,11,5,19,23,13,5,10,8,0,44,18,20,126,177,113,109,54,16,5,5,9,17,3,17,43,17,136,88,157,123,25,66,47,46,3,73,107,34,61,15,211,6,55,35,161,78,1,84,63,13,136,136,45,10,44,143,184,27,97,55,41,65,35,0,8,1,25,24,19,3,20,53,24,0,75,42,0,0,54,30,5,49,140,26,24,2,4,0,1,1,5,0,2,0,20,37,93,32,3,95,78,1,26,36,1,26,44,109,61,90,28,18,45,56,26,24,112,10,10,28,5,14,5,6,8,9,8,16,0,46,7,4,4,62,29,0,37,102,58,143,36,131,1,16,2,45,1,13,5,37,0,2,66,0,0,86,71,16,22,0,60,81,55,1,6,60,27,1,129,165,65,128,42,65,105,101,18,43,97,20,6,107,6,12,67,60,0,11,33,85,149,76,13,3,48,11,6,33,0,0,1,0,4,24,123,124,45,106,34,47,5,9,99,62,29,140,103,34,116,128,18,79,154,201,169,102,80,45,112,9,4,38,80,1,20,25,53,5,2,28,176,6,54,12,16,1,21,39,0,3,106,21,1,5,59,12,118,159,66,0,74,62,38,87,125,112,102,202,65,196,54,61,66,109,105,18,0,9,58,37,10,77,0,0,0,7,0,2,0,41,2,0,11,20,6,8,96,48,33,55,101,26,182,133,2,2,0,0,2,3,23,9,20,108,0,27,4,0,85,15,0,7,112,20,1,110,120,72,150,104,1,14,92,7,8,31,1,17,0,9,26,61,3,66,31,24,36,88,33,0,0,105,46,3,14,127,67,168,101,209,100,43,73,40,95,141,49,72,101,14,81,7,85,66,34,12,120,0,24,9,22,38,150,8,117,105,2,58,53,107,58,35,3,0,2,3,3,14,37,37,11,10,20,24,17,5,11,7,0,95,22,19,148,139,112,104,52,14,4,4,16,21,1,24,10,15,62,76,147,151,22,121,54,60,3,104,90,26,74,16,213,7,49,33,167,76,3,93,61,7,107,147,51,6,40,113,178,18,123,85,20,66,52,0,7,1,25,35,31,4,14,50,26,0,66,54,1,0,69,18,0,47,138,24,18,3,4,0,2,1,4,0,27,0,81,28,104,44,5,107,92,17,28,41,2,53,43,117,138,112,145,40,74,32,10,24,90,8,13,62,5,35,6,11,7,52,7,15,0,38,5,5,3,58,12,0,38,132,56,184,36,83,1,17,3,46,0,12,8,42,0,1,68,0,0,89,71,17,16,0,73,129,58,21,30,90,24,8,193,174,60,124,32,102,132,90,75,115,130,19,41,128,7,28,88,70,0,9,43,81,192,76,17,0,45,66,28,25,0,0,0,0,4,11,122,120,42,107,27,57,6,9,96,74,29,144,108,34,116,106,20,90,200

Foldseek 3Di:
DDDDDPLLVVQQVCCVPVNFAFLQVQLCCLAQNVPLHLFQHPCFPDLNPPPPFLLVLALLVLLLVLLQLVVQCVLLPVDQAEEEEEECCRLVSSVLSNLVNCVVVPSNNNRYAYEYAAAHVRSLVSNCVPFADDDDDPDDSPPPQWGAGPVGHIYGYDHDPVVDDFQAAYEYEYGLRLQSHGKWKWWAAVVLNFIKTWTKHADPDPPRPFRIDIDIHDHHDPVRVVCVVLDDNDHDHRQMFIGRPVVLVVLQVVLVSCLRRRYKYKHKDFADQATHGDFWWWDAPNDTDDCRHPRSRTRTTGHDHVNSSQLSSVVVVGQKGKWDKAWQQQLSVQSPSVVVLVVVLVVVPPVVVNVSSVVSNCQRCPPVHRNGSMIIMMMGGPVRDHGRRPVTDDDVVSND/DDDDDPLLVVVQVCCVPVNFAFLQVQLCCLAQPCPLHLLQDDQPLPPGDDDDFLLHLDLLVLLLVLLQLVVQCVLQPVDQAEEEEEECCQLVSSVQSNLVNCVVVPSNNNRYAYEYAARHLSSQVSNPVRFADDPDDDDDSVVDQWGAGPVGHIYGYDHDPVVDDFQAAYEYEYGLRLQSHGKWKWWAAVVLRAIKTWTKHADDDDPPVFRIDTDIDPGYDPVRVVCVVVDDNDDDHRFMFIGRVVVLVVLQVVLVSCLNRRYKYKHKDFADCATHGDFWWWDAPNDTDDCRDPRSRTRITGHDHVNVSQLSSVVVVGQKGKWDKDFQQQLSVQSPSVVVLVVVLVVVPPPVVNVSSVVSVCQRCPPVHRRGSMIMMMMGGPPRDRGSRPVTDDPPVSND/DDDDDPLLVVVQVCCVVVNFAFLQVQLCCLAQPCPQHLFQPDDDDDDDDDDDFLLVLALLVLLLVLLQLVVLCVLQPVDQAEEEEEECCQLVSSVQSNLVNNVVVPSNNNRYAYEYAAAHLVSQVSNPVRFADDPDDDDDSVVDQWGAGPVGHIYGYDHDPVVDDFQAAYEYEYGLRLQSHGKWKWWAAVVLRAIWTWTKHQQDDPVRVFRIDTDTDPHYDPVCVVCVVVDDNDHDHGFMFIGRVVVLVVLQVVLVSCLNRRYKYKHKDFADCATHGDFWWWAASNHTDDCRDPRSRTRITGHDHVNVSQLSSVVVVGQKGKWDKAFQQQLSVQSPSVVVLVVVLVPDDDVVVNVSSVVSNCQRCPPVHRNGSMIIMMMGGPVRDRGRRPVTDDDVVSVD

B-factor: mean 85.18, std 23.41, range [30.0, 176.96]

Nearest PDB structures (foldseek):
  5zzw-assembly2_A  TM=9.907E-01  e=1.599E-84  Dictyostelium discoideum
  1zkd-assembly1_A  TM=8.973E-01  e=1.563E-36  Rhodopseudomonas palustris CGA009
  1zkd-assembly1_B  TM=8.971E-01  e=5.556E-36  Rhodopseudomonas palustris CGA009
  4g67-assembly1_A  TM=7.781E-01  e=1.348E-25  Burkholderia thailandensis E264
  7vru-assembly1_B  TM=4.945E-01  e=7.286E-02  Aquipseudomonas alcaligenes

GO terms:
  GO:0005739 mitochondrion (C, IDA)
  GO:0042331 phototaxis (P, IMP)
  GO:0043052 thermotaxis (P, IMP)
  GO:0010507 negative regulation of autophagy (P, IMP)
  GO:0030435 sporulation resulting in formation of a cellular spore (P, IMP)
  GO:0031154 culmination involved in sorocarp development (P, IMP)
  GO:0032981 mitochondrial respiratory chain complex I assembly (P, IMP)
  GO:0046034 ATP metabolic process (P, IMP)
  GO:0005977 glycogen metabolic process (P, IMP)
  GO:0090141 positive regulation of mitochondrial fission (P, IMP)
  GO:0006536 glutamate metabolic process (P, IMP)
  GO:0006907 pinocytosis (P, IMP)
  GO:0006909 phagocytosis (P, IMP)
  GO:0005515 protein binding (F, IPI)

InterPro domains:
  IPR003788 Protein arginine methyltransferase NDUFAF7 [PF02636] (146-396)
  IPR003788 Protein arginine methyltransferase NDUFAF7 [PTHR12049] (63-471)
  IPR029063 S-adenosyl-L-methionine-dependent methyltransferase superfamily [SSF53335] (90-467)
  IPR038375 Protein arginine methyltransferase NDUFAF7 superfamily [G3DSA:3.40.50.12710] (78-478)